Protein AF-A0A0R2BXQ5-F1 (afdb_monomer_lite)

Secondary structure (DSSP, 8-state):
--HHHHHHHHHH-EETTSTTSS--HHHHHHHHHHHHH--S---HHHHHHHHHT--GGGEE--EE-TTS-EE----HHHHHHHHHHGGGT--GGGS-HHHHHHHHHHHHH--SHHHHHHHHS-HHHHHH-TT--HHHHHHHHHGGGGG---TTSS--SS-HHHHHHHHHHHHHSS--HHHHHHHTT-S-------TT-SS--HHHHHHT---HHHHHHHHHHHHHHHHHHHHHTTT-SEEEEEPPPSS-HHHHHHHHHHHHHHHHHHHHHHHHHHHHHHT--HHHHHHHHHH-TTHHHHHHHHHHTTTB-TTT--B--HHHHHH-GGGEEEEESS-HHHH---SGGGEEEEEHHHHHHHTTS-HHHHHTSTTSS-HHHHHHHHHH-SSS-HHHHHHHT----TT-HHHHHHHHHHHSB--SHHHHHHHHHHHHHHHTTT---EEEEE-HHHHHHHHHHTT----SSBSHHHHHHHHHHHHGGGSHHHHHS---SS-S-B-SS-B---------HHHHHHHHHSPTTHHHHHHHHHT-GGG-------B--SS---S-SPEEEEEEE--TT-SS-EEEEEEEES-TTSHHHHHHHHHHHHH-GGGBHHHHH-HHHHHHHHHHHHHS-SEEEEE-TTS-EEEEE--HHHHHHHHH-S-B---TTS-PPB---EEEEEEE--S-EE-PPTT-SS-EEE--PPEEEEEEEEETTTTEEEEEEEEGGG-EEETTEEEB-HHHHHHHHHHHT--TTPEEEEEEEBT-EEEEEETTTTEEEEEEEEEE--TTSTTEEEEE-SSBSS--S-EETTTEE-BTTBEEEES--TTEEEEEEEE-TT--EEEES-S-SS-S-BTT-

Radius of gyration: 35.96 Å; chains: 1; bounding box: 74×87×97 Å

Sequence (853 aa):
MNFQVLVNDLNNLRVAGTEDGKLTKEHKEKILNYLKTTDKTVYMLRLIAKTVGIDTTQIKGYRIDKDNKPEFHSLAAYRRARKALKKEEIDLLDFPVAFLDDLGRILTLNTENGEIRKALNDPEFKAKYQFLNEDLIDKLIENKAAFNLSSNNKWHRFSLRTMKLLIPEMMVTSKEQMTILNDMGLLKQDERDYSNKDQIDIKILQDEIYNPVVRKSVKQTIKIFNVLWKKYNKEIAYVVVEMPREKNSADAKKRKEDNQKKYKKEKDESFESFRELTGLSEEGLENKINKFHQLSLMIRLWYQQEGRCPYSGKSIDPEDLLYKPALFQIDHIIPLSVSLDDGLNNKVLCYADMNQQKAKQTPYAFMQSDKGQGFEKLTAYVKNNNRLPGNKKRNLLNTDDLNDIETRKRFIARNLVDTRYASRVVLNELQAFINSKETNVKVSVIRGKLTHKLREKWNLEKSRETHYHHAVDASIIAVTPKLKLWKQAGYSLFPEKVEEQEINIGIGEIVSDKRFAELVYTLPFEETYLNQLRHLEPRIKFKHQVDKKMNRKVSDATIYATRMAQVGKDKRENRYFLGKIKDIYSLNGYIKFKKIYNKDKSKFLMYQKDPKTFNKLETILKGYPDSTELVQQSGKVKKVNVDPFEMYRQENGLIRKYSKRDNGPIIRSMKYYDSKVGNSIDITPNGAKNNVILQSINPWRTDVYYNYEKQDYEIMGIKYCDLRFYKGKYGITLEHYKEVKNKEGISRNAEFIFSLYRNDRIKVVDTGNNLSEEFLFGSRTNPSMKNYVELKPIDRKQYDTESVNVYGKVSNGRLIKKFSKREFKIYKVNTDELGNPFYLKKEANFPKDIIDK

InterPro domains:
  IPR003615 HNH nuclease [PF13395] (309-364)
  IPR028629 CRISPR-associated endonuclease Cas9 [TIGR01865] (6-836)
  IPR033114 Cas9-type HNH domain [PS51749] (252-416)
  IPR036397 Ribonuclease H superfamily [G3DSA:3.30.420.10] (169-281)
  IPR036397 Ribonuclease H superfamily [G3DSA:3.30.420.10] (406-506)
  IPR040555 Cas9, PI domain [PF18070] (699-757)
  IPR040656 Cas9, WED domain [PF18061] (552-695)
  IPR041383 RuvC endonuclease subdomain 3 [PF18541] (408-462)

Organism: NCBI:txid1133569

pLDDT: mean 86.28, std 9.41, range [36.16, 97.81]

Structure (mmCIF, N/CA/C/O backbone):
data_AF-A0A0R2BXQ5-F1
#
_entry.id   AF-A0A0R2BXQ5-F1
#
loop_
_atom_site.group_PDB
_atom_site.id
_atom_site.type_symbol
_atom_site.label_atom_id
_atom_site.label_alt_id
_atom_site.label_comp_id
_atom_site.label_asym_id
_atom_site.label_entity_id
_atom_site.label_seq_id
_atom_site.pdbx_PDB_ins_code
_atom_site.Cartn_x
_atom_site.Cartn_y
_atom_site.Cartn_z
_atom_site.occupancy
_atom_site.B_iso_or_equiv
_atom_site.auth_seq_id
_atom_site.auth_comp_id
_atom_site.auth_asym_id
_atom_site.auth_atom_id
_atom_site.pdbx_PDB_model_num
ATOM 1 N N . MET A 1 1 ? 13.209 -31.772 -17.837 1.00 58.38 1 MET A N 1
ATOM 2 C CA . MET A 1 1 ? 14.375 -30.863 -18.031 1.00 58.38 1 MET A CA 1
ATOM 3 C C . MET A 1 1 ? 14.096 -29.975 -19.243 1.00 58.38 1 MET A C 1
ATOM 5 O O . MET A 1 1 ? 13.696 -30.504 -20.265 1.00 58.38 1 MET A O 1
ATOM 9 N N . ASN A 1 2 ? 14.207 -28.645 -19.135 1.00 68.19 2 ASN A N 1
ATOM 10 C CA . ASN A 1 2 ? 13.549 -27.689 -20.053 1.00 68.19 2 ASN A CA 1
ATOM 11 C C . ASN A 1 2 ? 14.191 -27.580 -21.458 1.00 68.19 2 ASN A C 1
ATOM 13 O O . ASN A 1 2 ? 14.821 -26.574 -21.781 1.00 68.19 2 ASN A O 1
ATOM 17 N N . PHE A 1 3 ? 14.026 -28.601 -22.304 1.00 81.38 3 PHE A N 1
ATOM 18 C CA . PHE A 1 3 ? 14.502 -28.600 -23.696 1.00 81.38 3 PHE A CA 1
ATOM 19 C C . PHE A 1 3 ? 13.824 -27.527 -24.552 1.00 81.38 3 PHE A C 1
ATOM 21 O O . PHE A 1 3 ? 14.493 -26.860 -25.333 1.00 81.38 3 PHE A O 1
ATOM 28 N N . GLN A 1 4 ? 12.527 -27.300 -24.340 1.00 86.69 4 GLN A N 1
ATOM 29 C CA . GLN A 1 4 ? 11.749 -26.309 -25.082 1.00 86.69 4 GLN A CA 1
ATOM 30 C C . GLN A 1 4 ? 12.349 -24.892 -24.988 1.00 86.69 4 GLN A C 1
ATOM 32 O O . GLN A 1 4 ? 12.489 -24.225 -26.007 1.00 86.69 4 GLN A O 1
ATOM 37 N N . VAL A 1 5 ? 12.795 -24.466 -23.798 1.00 85.19 5 VAL A N 1
ATOM 38 C CA . VAL A 1 5 ? 13.385 -23.130 -23.585 1.00 85.19 5 VAL A CA 1
ATOM 39 C C . VAL A 1 5 ? 14.688 -22.954 -24.369 1.00 85.19 5 VAL A C 1
ATOM 41 O O . VAL A 1 5 ? 14.925 -21.887 -24.925 1.00 85.19 5 VAL A O 1
ATOM 44 N N . LEU A 1 6 ? 15.521 -24.000 -24.447 1.00 90.62 6 LEU A N 1
ATOM 45 C CA . LEU A 1 6 ? 16.748 -23.969 -25.249 1.00 90.62 6 LEU A CA 1
ATOM 46 C C . LEU A 1 6 ? 16.423 -23.776 -26.732 1.00 90.62 6 LEU A C 1
ATOM 48 O O . LEU A 1 6 ? 17.002 -22.903 -27.366 1.00 90.62 6 LEU A O 1
ATOM 52 N N . VAL A 1 7 ? 15.504 -24.571 -27.284 1.00 90.50 7 VAL A N 1
ATOM 53 C CA . VAL A 1 7 ? 15.154 -24.467 -28.709 1.00 90.50 7 VAL A CA 1
ATOM 54 C C . VAL A 1 7 ? 14.511 -23.107 -29.004 1.00 90.50 7 VAL A C 1
ATOM 56 O O . VAL A 1 7 ? 14.819 -22.496 -30.024 1.00 90.50 7 VAL A O 1
ATOM 59 N N . ASN A 1 8 ? 13.710 -22.573 -28.074 1.00 91.00 8 ASN A N 1
ATOM 60 C CA . ASN A 1 8 ? 13.159 -21.223 -28.189 1.00 91.00 8 ASN A CA 1
ATOM 61 C C . ASN A 1 8 ? 14.255 -20.154 -28.242 1.00 91.00 8 ASN A C 1
ATOM 63 O O . ASN A 1 8 ? 14.199 -19.257 -29.078 1.00 91.00 8 ASN A O 1
ATOM 67 N N . ASP A 1 9 ? 15.254 -20.243 -27.358 1.00 90.19 9 ASP A N 1
ATOM 68 C CA . ASP A 1 9 ? 16.392 -19.321 -27.364 1.00 90.19 9 ASP A CA 1
ATOM 69 C C . ASP A 1 9 ? 17.114 -19.358 -28.714 1.00 90.19 9 ASP A C 1
ATOM 71 O O . ASP A 1 9 ? 17.425 -18.302 -29.251 1.00 90.19 9 ASP A O 1
ATOM 75 N N . LEU A 1 10 ? 17.339 -20.553 -29.276 1.00 92.19 10 LEU A N 1
ATOM 76 C CA . LEU A 1 10 ? 18.014 -20.733 -30.565 1.00 92.19 10 LEU A CA 1
ATOM 77 C C . LEU A 1 10 ? 17.213 -20.146 -31.739 1.00 92.19 10 LEU A C 1
ATOM 79 O O . LEU A 1 10 ? 17.799 -19.484 -32.593 1.00 92.19 10 LEU A O 1
ATOM 83 N N . ASN A 1 11 ? 15.889 -20.331 -31.769 1.00 90.62 11 ASN A N 1
ATOM 84 C CA . ASN A 1 11 ? 15.025 -19.801 -32.836 1.00 90.62 11 ASN A CA 1
ATOM 85 C C . ASN A 1 11 ? 14.919 -18.267 -32.808 1.00 90.62 11 ASN A C 1
ATOM 87 O O . ASN A 1 11 ? 14.762 -17.625 -33.850 1.00 90.62 11 ASN A O 1
ATOM 91 N N . ASN A 1 12 ? 15.070 -17.656 -31.630 1.00 89.06 12 ASN A N 1
ATOM 92 C CA . ASN A 1 12 ? 15.053 -16.200 -31.476 1.00 89.06 12 ASN A CA 1
ATOM 93 C C . ASN A 1 12 ? 16.343 -15.509 -31.948 1.00 89.06 12 ASN A C 1
ATOM 95 O O . ASN A 1 12 ? 16.331 -14.300 -32.189 1.00 89.06 12 ASN A O 1
ATOM 99 N N . LEU A 1 13 ? 17.437 -16.252 -32.145 1.00 89.44 13 LEU A N 1
ATOM 100 C CA . LEU A 1 13 ? 18.695 -15.671 -32.609 1.00 89.44 13 LEU A CA 1
ATOM 101 C C . LEU A 1 13 ? 18.592 -15.157 -34.045 1.00 89.44 13 LEU A C 1
ATOM 103 O O . LEU A 1 13 ? 17.802 -15.640 -34.857 1.00 89.44 13 LEU A O 1
ATOM 107 N N . ARG A 1 14 ? 19.421 -14.163 -34.348 1.00 86.69 14 ARG A N 1
ATOM 108 C CA . ARG A 1 14 ? 19.746 -13.716 -35.702 1.00 86.69 14 ARG A CA 1
ATOM 109 C C . ARG A 1 14 ? 21.234 -13.952 -35.909 1.00 86.69 14 ARG A C 1
ATOM 111 O O . ARG A 1 14 ? 22.039 -13.479 -35.105 1.00 86.69 14 ARG A O 1
ATOM 118 N N . VAL A 1 15 ? 21.575 -14.716 -36.936 1.00 86.25 15 VAL A N 1
ATOM 119 C CA . VAL A 1 15 ? 22.917 -15.262 -37.150 1.00 86.25 15 VAL A CA 1
ATOM 120 C C . VAL A 1 15 ? 23.378 -14.868 -38.549 1.00 86.25 15 VAL A C 1
ATOM 122 O O . VAL A 1 15 ? 22.873 -15.404 -39.534 1.00 86.25 15 VAL A O 1
ATOM 125 N N . ALA A 1 16 ? 24.303 -13.909 -38.649 1.00 74.00 16 ALA A N 1
ATOM 126 C CA . ALA A 1 16 ? 24.857 -13.528 -39.950 1.00 74.00 16 ALA A CA 1
ATOM 127 C C . ALA A 1 16 ? 25.693 -14.689 -40.522 1.00 74.00 16 ALA A C 1
ATOM 129 O O . ALA A 1 16 ? 26.397 -15.349 -39.765 1.00 74.00 16 ALA A O 1
ATOM 130 N N . GLY A 1 17 ? 25.592 -14.957 -41.829 1.00 65.44 17 GLY A N 1
ATOM 131 C CA . GLY A 1 17 ? 26.299 -16.067 -42.493 1.00 65.44 17 GLY A CA 1
ATOM 132 C C . GLY A 1 17 ? 25.479 -17.349 -42.705 1.00 65.44 17 GLY A C 1
ATOM 133 O O . GLY A 1 17 ? 26.017 -18.334 -43.191 1.00 65.44 17 GLY A O 1
ATOM 134 N N . THR A 1 18 ? 24.184 -17.344 -42.377 1.00 73.31 18 THR A N 1
ATOM 135 C CA . THR A 1 18 ? 23.218 -18.382 -42.795 1.00 73.31 18 THR A CA 1
ATOM 136 C C . THR A 1 18 ? 22.265 -17.789 -43.834 1.00 73.31 18 THR A C 1
ATOM 138 O O . THR A 1 18 ? 21.962 -16.602 -43.725 1.00 73.31 18 THR A O 1
ATOM 141 N N . GLU A 1 19 ? 21.800 -18.577 -44.814 1.00 68.00 19 GLU A N 1
ATOM 142 C CA . GLU A 1 19 ? 20.966 -18.090 -45.938 1.00 68.00 19 GLU A CA 1
ATOM 143 C C . GLU A 1 19 ? 19.742 -17.289 -45.458 1.00 68.00 19 GLU A C 1
ATOM 145 O O . GLU A 1 19 ? 19.519 -16.171 -45.916 1.00 68.00 19 GLU A O 1
ATOM 150 N N . ASP A 1 20 ? 19.047 -17.785 -44.428 1.00 73.62 20 ASP A N 1
ATOM 151 C CA . ASP A 1 20 ? 17.857 -17.140 -43.850 1.00 73.62 20 ASP A CA 1
ATOM 152 C C . ASP A 1 20 ? 18.142 -16.314 -42.578 1.00 73.62 20 ASP A C 1
ATOM 154 O O . ASP A 1 20 ? 17.226 -15.888 -41.866 1.00 73.62 20 ASP A O 1
ATOM 158 N N . GLY A 1 21 ? 19.413 -16.134 -42.202 1.00 81.69 21 GLY A N 1
ATOM 159 C CA . GLY A 1 21 ? 19.794 -15.460 -40.954 1.00 81.69 21 GLY A CA 1
ATOM 160 C C . GLY A 1 21 ? 19.370 -16.198 -39.668 1.00 81.69 21 GLY A C 1
ATOM 161 O O . GLY A 1 21 ? 19.326 -15.590 -38.588 1.00 81.69 21 GLY A O 1
ATOM 162 N N . LYS A 1 22 ? 19.029 -17.492 -39.770 1.00 88.88 22 LYS A N 1
ATOM 163 C CA . LYS A 1 22 ? 18.475 -18.355 -38.713 1.00 88.88 22 LYS A CA 1
ATOM 164 C C . LYS A 1 22 ? 19.200 -19.704 -38.631 1.00 88.88 22 LYS A C 1
ATOM 166 O O . LYS A 1 22 ? 19.803 -20.181 -39.585 1.00 88.88 22 LYS A O 1
ATOM 171 N N . LEU A 1 23 ? 19.122 -20.351 -37.465 1.00 89.06 23 LEU A N 1
ATOM 172 C CA . LEU A 1 23 ? 19.692 -21.687 -37.262 1.00 89.06 23 LEU A CA 1
ATOM 173 C C . LEU A 1 23 ? 18.808 -22.775 -37.889 1.00 89.06 23 LEU A C 1
ATOM 175 O O . LEU A 1 23 ? 17.610 -22.842 -37.607 1.00 89.06 23 LEU A O 1
ATOM 179 N N . THR A 1 24 ? 19.424 -23.666 -38.668 1.00 90.50 24 THR A N 1
ATOM 180 C CA . THR A 1 24 ? 18.782 -24.844 -39.265 1.00 90.50 24 THR A CA 1
ATOM 181 C C . THR A 1 24 ? 18.553 -25.950 -38.230 1.00 90.50 24 THR A C 1
ATOM 183 O O . THR A 1 24 ? 19.095 -25.917 -37.118 1.00 90.50 24 THR A O 1
ATOM 186 N N . LYS A 1 25 ? 17.769 -26.970 -38.601 1.00 92.19 25 LYS A N 1
ATOM 187 C CA . LYS A 1 25 ? 17.555 -28.172 -37.782 1.00 92.19 25 LYS A CA 1
ATOM 188 C C . LYS A 1 25 ? 18.877 -28.854 -37.404 1.00 92.19 25 LYS A C 1
ATOM 190 O O . LYS A 1 25 ? 19.103 -29.109 -36.222 1.00 92.19 25 LYS A O 1
ATOM 195 N N . GLU A 1 26 ? 19.781 -29.052 -38.364 1.00 90.94 26 GLU A N 1
ATOM 196 C CA . GLU A 1 26 ? 21.091 -29.669 -38.110 1.00 90.94 26 GLU A CA 1
ATOM 197 C C . GLU A 1 26 ? 21.932 -28.878 -37.103 1.00 90.94 26 GLU A C 1
ATOM 199 O O . GLU A 1 26 ? 22.559 -29.465 -36.218 1.00 90.94 26 GLU A O 1
ATOM 204 N N . HIS A 1 27 ? 21.941 -27.542 -37.193 1.00 91.94 27 HIS A N 1
ATOM 205 C CA . HIS A 1 27 ? 22.660 -26.712 -36.224 1.00 91.94 27 HIS A CA 1
ATOM 206 C C . HIS A 1 27 ? 22.126 -26.930 -34.804 1.00 91.94 27 HIS A C 1
ATOM 208 O O . HIS A 1 27 ? 22.906 -27.103 -33.862 1.00 91.94 27 HIS A O 1
ATOM 214 N N . LYS A 1 28 ? 20.798 -26.965 -34.638 1.00 93.19 28 LYS A N 1
ATOM 215 C CA . LYS A 1 28 ? 20.154 -27.190 -33.334 1.00 93.19 28 LYS A CA 1
ATOM 216 C C . LYS A 1 28 ? 20.449 -28.587 -32.793 1.00 93.19 28 LYS A C 1
ATOM 218 O O . LYS A 1 28 ? 20.739 -28.717 -31.605 1.00 93.19 28 LYS A O 1
ATOM 223 N N . GLU A 1 29 ? 20.420 -29.612 -33.641 1.00 93.19 29 GLU A N 1
ATOM 224 C CA . GLU A 1 29 ? 20.743 -30.994 -33.264 1.00 93.19 29 GLU A CA 1
ATOM 225 C C . GLU A 1 29 ? 22.206 -31.141 -32.835 1.00 93.19 29 GLU A C 1
ATOM 227 O O . GLU A 1 29 ? 22.470 -31.723 -31.782 1.00 93.19 29 GLU A O 1
ATOM 232 N N . LYS A 1 30 ? 23.155 -30.529 -33.559 1.00 93.25 30 LYS A N 1
ATOM 233 C CA . LYS A 1 30 ? 24.579 -30.494 -33.173 1.00 93.25 30 LYS A CA 1
ATOM 234 C C . LYS A 1 30 ? 24.778 -29.834 -31.806 1.00 93.25 30 LYS A C 1
ATOM 236 O O . LYS A 1 30 ? 25.456 -30.395 -30.943 1.00 93.25 30 LYS A O 1
ATOM 241 N N . ILE A 1 31 ? 24.146 -28.679 -31.572 1.00 92.75 31 ILE A N 1
ATOM 242 C CA . ILE A 1 31 ? 24.204 -27.974 -30.279 1.00 92.75 31 ILE A CA 1
ATOM 243 C C . ILE A 1 31 ? 23.590 -28.832 -29.168 1.00 92.75 31 ILE A C 1
ATOM 245 O O . ILE A 1 31 ? 24.178 -28.966 -28.092 1.00 92.75 31 ILE A O 1
ATOM 249 N N . LEU A 1 32 ? 22.420 -29.427 -29.409 1.00 91.06 32 LEU A N 1
ATOM 250 C CA . LEU A 1 32 ? 21.714 -30.236 -28.420 1.00 91.06 32 LEU A CA 1
ATOM 251 C C . LEU A 1 32 ? 22.502 -31.502 -28.059 1.00 91.06 32 LEU A C 1
ATOM 253 O O . LEU A 1 32 ? 22.643 -31.806 -26.874 1.00 91.06 32 LEU A O 1
ATOM 257 N N . ASN A 1 33 ? 23.050 -32.203 -29.052 1.00 91.12 33 ASN A N 1
ATOM 258 C CA . ASN A 1 33 ? 23.874 -33.391 -28.843 1.00 91.12 33 ASN A CA 1
ATOM 259 C C . ASN A 1 33 ? 25.141 -33.050 -28.059 1.00 91.12 33 ASN A C 1
ATOM 261 O O . ASN A 1 33 ? 25.445 -33.730 -27.080 1.00 91.12 33 ASN A O 1
ATOM 265 N N . TYR A 1 34 ? 25.818 -31.947 -28.393 1.00 92.38 34 TYR A N 1
ATOM 266 C CA . TYR A 1 34 ? 26.965 -31.474 -27.617 1.00 92.38 34 TYR A CA 1
ATOM 267 C C . TYR A 1 34 ? 26.591 -31.182 -26.156 1.00 92.38 34 TYR A C 1
ATOM 269 O O . TYR A 1 34 ? 27.298 -31.586 -25.236 1.00 92.38 34 TYR A O 1
ATOM 277 N N . LEU A 1 35 ? 25.461 -30.509 -25.913 1.00 90.31 35 LEU A N 1
ATOM 278 C CA . LEU A 1 35 ? 24.999 -30.199 -24.556 1.00 90.31 35 LEU A CA 1
ATOM 279 C C . LEU A 1 35 ? 24.606 -31.440 -23.749 1.00 90.31 35 LEU A C 1
ATOM 281 O O . LEU A 1 35 ? 24.731 -31.421 -22.524 1.00 90.31 35 LEU A O 1
ATOM 285 N N . LYS A 1 36 ? 24.113 -32.491 -24.408 1.00 87.88 36 LYS A N 1
ATOM 286 C CA . LYS A 1 36 ? 23.733 -33.749 -23.760 1.00 87.88 36 LYS A CA 1
ATOM 287 C C . LYS A 1 36 ? 24.943 -34.593 -23.350 1.00 87.88 36 LYS A C 1
ATOM 289 O O . LYS A 1 36 ? 24.865 -35.278 -22.334 1.00 87.88 36 LYS A O 1
ATOM 294 N N . THR A 1 37 ? 26.042 -34.530 -24.102 1.00 87.12 37 THR A N 1
ATOM 295 C CA . THR A 1 37 ? 27.208 -35.411 -23.911 1.00 87.12 37 THR A CA 1
ATOM 296 C C . THR A 1 37 ? 28.382 -34.751 -23.187 1.00 87.12 37 THR A C 1
ATOM 298 O O . THR A 1 37 ? 29.193 -35.454 -22.581 1.00 87.12 37 THR A O 1
ATOM 301 N N . THR A 1 38 ? 28.488 -33.417 -23.210 1.00 87.00 38 THR A N 1
ATOM 302 C CA . THR A 1 38 ? 29.641 -32.695 -22.652 1.00 87.00 38 THR A CA 1
ATOM 303 C C . THR A 1 38 ? 29.632 -32.604 -21.124 1.00 87.00 38 THR A C 1
ATOM 305 O O . THR A 1 38 ? 28.666 -32.149 -20.509 1.00 87.00 38 THR A O 1
ATOM 308 N N . ASP A 1 39 ? 30.775 -32.930 -20.516 1.00 80.38 39 ASP A N 1
ATOM 309 C CA . ASP A 1 39 ? 31.030 -32.760 -19.077 1.00 80.38 39 ASP A CA 1
ATOM 310 C C . ASP A 1 39 ? 31.802 -31.451 -18.767 1.00 80.38 39 ASP A C 1
ATOM 312 O O . ASP A 1 39 ? 32.106 -31.145 -17.607 1.00 80.38 39 ASP A O 1
ATOM 316 N N . LYS A 1 40 ? 32.113 -30.650 -19.804 1.00 82.44 40 LYS A N 1
ATOM 317 C CA . LYS A 1 40 ? 32.869 -29.387 -19.709 1.00 82.44 40 LYS A CA 1
ATOM 318 C C . LYS A 1 40 ? 31.965 -28.180 -19.423 1.00 82.44 40 LYS A C 1
ATOM 320 O O . LYS A 1 40 ? 30.754 -28.186 -19.664 1.00 82.44 40 LYS A O 1
ATOM 325 N N . THR A 1 41 ? 32.573 -27.093 -18.943 1.00 82.25 41 THR A N 1
ATOM 326 C CA . THR A 1 41 ? 31.911 -25.781 -18.860 1.00 82.25 41 THR A CA 1
ATOM 327 C C . THR A 1 41 ? 31.525 -25.315 -20.262 1.00 82.25 41 THR A C 1
ATOM 329 O O . THR A 1 41 ? 32.344 -25.340 -21.180 1.00 82.25 41 THR A O 1
ATOM 332 N N . VAL A 1 42 ? 30.272 -24.889 -20.436 1.00 86.19 42 VAL A N 1
ATOM 333 C CA . VAL A 1 42 ? 29.733 -24.514 -21.748 1.00 86.19 42 VAL A CA 1
ATOM 334 C C . VAL A 1 42 ? 29.573 -23.007 -21.837 1.00 86.19 42 VAL A C 1
ATOM 336 O O . VAL A 1 42 ? 28.828 -22.411 -21.063 1.00 86.19 42 VAL A O 1
ATOM 339 N N . TYR A 1 43 ? 30.220 -22.426 -22.843 1.00 89.12 43 TYR A N 1
ATOM 340 C CA . TYR A 1 43 ? 30.026 -21.045 -23.263 1.00 89.12 43 TYR A CA 1
ATOM 341 C C . TYR A 1 43 ? 29.121 -21.036 -24.499 1.00 89.12 43 TYR A C 1
ATOM 343 O O . TYR A 1 43 ? 29.600 -21.224 -25.615 1.00 89.12 43 TYR A O 1
ATOM 351 N N . MET A 1 44 ? 27.811 -20.853 -24.294 1.00 90.75 44 MET A N 1
ATOM 352 C CA . MET A 1 44 ? 26.791 -21.022 -25.344 1.00 90.75 44 MET A CA 1
ATOM 353 C C . MET A 1 44 ? 27.064 -20.189 -26.598 1.00 90.75 44 MET A C 1
ATOM 355 O O . MET A 1 44 ? 27.015 -20.728 -27.697 1.00 90.75 44 MET A O 1
ATOM 359 N N . LEU A 1 45 ? 27.430 -18.915 -26.443 1.00 89.38 45 LEU A N 1
ATOM 360 C CA . LEU A 1 45 ? 27.706 -18.032 -27.580 1.00 89.38 45 LEU A CA 1
ATOM 361 C C . LEU A 1 45 ? 28.862 -18.553 -28.452 1.00 89.38 45 LEU A C 1
ATOM 363 O O . LEU A 1 45 ? 28.759 -18.565 -29.673 1.00 89.38 45 LEU A O 1
ATOM 367 N N . ARG A 1 46 ? 29.931 -19.064 -27.822 1.00 89.62 46 ARG A N 1
ATOM 368 C CA . ARG A 1 46 ? 31.074 -19.671 -28.525 1.00 89.62 46 ARG A CA 1
ATOM 369 C C . ARG A 1 46 ? 30.706 -20.999 -29.185 1.00 89.62 46 ARG A C 1
ATOM 371 O O . ARG A 1 46 ? 31.187 -21.288 -30.272 1.00 89.62 46 ARG A O 1
ATOM 378 N N . LEU A 1 47 ? 29.867 -21.804 -28.532 1.00 91.38 47 LEU A N 1
ATOM 379 C CA . LEU A 1 47 ? 29.378 -23.066 -29.089 1.00 91.38 47 LEU A CA 1
ATOM 380 C C . LEU A 1 47 ? 28.552 -22.825 -30.359 1.00 91.38 47 LEU A C 1
ATOM 382 O O . LEU A 1 47 ? 28.777 -23.498 -31.360 1.00 91.38 47 LEU A O 1
ATOM 386 N N . ILE A 1 48 ? 27.635 -21.855 -30.327 1.00 91.00 48 ILE A N 1
ATOM 387 C CA . ILE A 1 48 ? 26.799 -21.491 -31.479 1.00 91.00 48 ILE A CA 1
ATOM 388 C C . ILE A 1 48 ? 27.681 -20.967 -32.617 1.00 91.00 48 ILE A C 1
ATOM 390 O O . ILE A 1 48 ? 27.608 -21.490 -33.724 1.00 91.00 48 ILE A O 1
ATOM 394 N N . ALA A 1 49 ? 28.573 -20.016 -32.318 1.00 90.25 49 ALA A N 1
ATOM 395 C CA . ALA A 1 49 ? 29.519 -19.450 -33.280 1.00 90.25 49 ALA A CA 1
ATOM 396 C C . ALA A 1 49 ? 30.366 -20.536 -33.970 1.00 90.25 49 ALA A C 1
ATOM 398 O O . ALA A 1 49 ? 30.423 -20.595 -35.194 1.00 90.25 49 ALA A O 1
ATOM 399 N N . LYS A 1 50 ? 30.923 -21.479 -33.194 1.00 91.31 50 LYS A N 1
ATOM 400 C CA . LYS A 1 50 ? 31.692 -22.617 -33.722 1.00 91.31 50 LYS A CA 1
ATOM 401 C C . LYS A 1 50 ? 30.850 -23.580 -34.564 1.00 91.31 50 LYS A C 1
ATOM 403 O O . LYS A 1 50 ? 31.368 -24.148 -35.514 1.00 91.31 50 LYS A O 1
ATOM 408 N N . THR A 1 51 ? 29.586 -23.796 -34.200 1.00 90.25 51 THR A N 1
ATOM 409 C CA . THR A 1 51 ? 28.703 -24.729 -34.924 1.00 90.25 51 THR A CA 1
ATOM 410 C C . THR A 1 51 ? 28.357 -24.205 -36.317 1.00 90.25 51 THR A C 1
ATOM 412 O O . THR A 1 51 ? 28.198 -25.005 -37.231 1.00 90.25 51 THR A O 1
ATOM 415 N N . VAL A 1 52 ? 28.259 -22.881 -36.467 1.00 87.69 52 VAL A N 1
ATOM 416 C CA . VAL A 1 52 ? 27.917 -22.211 -37.732 1.00 87.69 52 VAL A CA 1
ATOM 417 C C . VAL A 1 52 ? 29.165 -21.771 -38.516 1.00 87.69 52 VAL A C 1
ATOM 419 O O . VAL A 1 52 ? 29.095 -21.622 -39.726 1.00 87.69 52 VAL A O 1
ATOM 422 N N . GLY A 1 53 ? 30.314 -21.596 -37.853 1.00 85.69 53 GLY A N 1
ATOM 423 C CA . GLY A 1 53 ? 31.563 -21.155 -38.489 1.00 85.69 53 GLY A CA 1
ATOM 424 C C . GLY A 1 53 ? 31.728 -19.632 -38.560 1.00 85.69 53 GLY A C 1
ATOM 425 O O . GLY A 1 53 ? 32.339 -19.130 -39.495 1.00 85.69 53 GLY A O 1
ATOM 426 N N . ILE A 1 54 ? 31.184 -18.896 -37.586 1.00 87.62 54 ILE A N 1
ATOM 427 C CA . ILE A 1 54 ? 31.149 -17.421 -37.571 1.00 87.62 54 ILE A CA 1
ATOM 428 C C . ILE A 1 54 ? 31.767 -16.836 -36.296 1.00 87.62 54 ILE A C 1
ATOM 430 O O . ILE A 1 54 ? 32.042 -17.566 -35.341 1.00 87.62 54 ILE A O 1
ATOM 434 N N . ASP A 1 55 ? 31.935 -15.511 -36.245 1.00 87.75 55 ASP A N 1
ATOM 435 C CA . ASP A 1 55 ? 32.366 -14.819 -35.026 1.00 87.75 55 ASP A CA 1
ATOM 436 C C . ASP A 1 55 ? 31.202 -14.543 -34.053 1.00 87.75 55 ASP A C 1
ATOM 438 O O . ASP A 1 55 ? 30.044 -14.363 -34.429 1.00 87.75 55 ASP A O 1
ATOM 442 N N . THR A 1 56 ? 31.513 -14.461 -32.758 1.00 85.88 56 THR A N 1
ATOM 443 C CA . THR A 1 56 ? 30.522 -14.189 -31.704 1.00 85.88 56 THR A CA 1
ATOM 444 C C . THR A 1 56 ? 29.817 -12.832 -31.824 1.00 85.88 56 THR A C 1
ATOM 446 O O . THR A 1 56 ? 28.675 -12.714 -31.380 1.00 85.88 56 THR A O 1
ATOM 449 N N . THR A 1 57 ? 30.446 -11.825 -32.438 1.00 84.62 57 THR A N 1
ATOM 450 C CA . THR A 1 57 ? 29.866 -10.487 -32.677 1.00 84.62 57 THR A CA 1
ATOM 451 C C . THR A 1 57 ? 28.751 -10.488 -33.727 1.00 84.62 57 THR A C 1
ATOM 453 O O . THR A 1 57 ? 27.942 -9.559 -33.781 1.00 84.62 57 THR A O 1
ATOM 456 N N . GLN A 1 58 ? 28.663 -11.553 -34.528 1.00 82.00 58 GLN A N 1
ATOM 457 C CA . GLN A 1 58 ? 27.692 -11.721 -35.611 1.00 82.00 58 GLN A CA 1
ATOM 458 C C . GLN A 1 58 ? 26.385 -12.401 -35.167 1.00 82.00 58 GLN A C 1
ATOM 460 O O . GLN A 1 58 ? 25.487 -12.624 -35.983 1.00 82.00 58 GLN A O 1
ATOM 465 N N . ILE A 1 59 ? 26.248 -12.703 -33.872 1.00 86.56 59 ILE A N 1
ATOM 466 C CA . ILE A 1 59 ? 25.046 -13.294 -33.278 1.00 86.56 59 ILE A CA 1
ATOM 467 C C . ILE A 1 59 ? 24.286 -12.207 -32.514 1.00 86.56 59 ILE A C 1
ATOM 469 O O . ILE A 1 59 ? 24.829 -11.568 -31.615 1.00 86.56 59 ILE A O 1
ATOM 473 N N . LYS A 1 60 ? 23.004 -12.017 -32.831 1.00 85.88 60 LYS A N 1
ATOM 474 C CA . LYS A 1 60 ? 22.097 -11.072 -32.154 1.00 85.88 60 LYS A CA 1
ATOM 475 C C . LYS A 1 60 ? 20.813 -11.777 -31.702 1.00 85.88 60 LYS A C 1
ATOM 477 O O . LYS A 1 60 ? 20.555 -12.912 -32.088 1.00 85.88 60 LYS A O 1
ATOM 482 N N . GLY A 1 61 ? 19.995 -11.109 -30.886 1.00 81.88 61 GLY A N 1
ATOM 483 C CA . GLY A 1 61 ? 18.674 -11.618 -30.475 1.00 81.88 61 GLY A CA 1
ATOM 484 C C . GLY A 1 61 ? 18.674 -12.599 -29.293 1.00 81.88 61 GLY A C 1
ATOM 485 O O . GLY A 1 61 ? 17.664 -13.246 -29.039 1.00 81.88 61 GLY A O 1
ATOM 486 N N . TYR A 1 62 ? 19.784 -12.719 -28.561 1.00 88.19 62 TYR A N 1
ATOM 487 C CA . TYR A 1 62 ? 19.848 -13.497 -27.320 1.00 88.19 62 TYR A CA 1
ATOM 488 C C . TYR A 1 62 ? 19.272 -12.727 -26.121 1.00 88.19 62 TYR A C 1
ATOM 490 O O . TYR A 1 62 ? 19.204 -11.496 -26.123 1.00 88.19 62 TYR A O 1
ATOM 498 N N . ARG A 1 63 ? 18.894 -13.449 -25.057 1.00 83.94 63 ARG A N 1
ATOM 499 C CA . ARG A 1 63 ? 18.446 -12.837 -23.795 1.00 83.94 63 ARG A CA 1
ATOM 500 C C . ARG A 1 63 ? 19.622 -12.171 -23.078 1.00 83.94 63 ARG A C 1
ATOM 502 O O . ARG A 1 63 ? 20.760 -12.602 -23.226 1.00 83.94 63 ARG A O 1
ATOM 509 N N . ILE A 1 64 ? 19.352 -11.132 -22.291 1.00 80.62 64 ILE A N 1
ATOM 510 C CA . ILE A 1 64 ? 20.361 -10.448 -21.471 1.00 80.62 64 ILE A CA 1
ATOM 511 C C . ILE A 1 64 ? 19.980 -10.494 -19.993 1.00 80.62 64 ILE A C 1
ATOM 513 O O . ILE A 1 64 ? 18.807 -10.342 -19.642 1.00 80.62 64 ILE A O 1
ATOM 517 N N . ASP A 1 65 ? 20.973 -10.693 -19.131 1.00 75.44 65 ASP A N 1
ATOM 518 C CA . ASP A 1 65 ? 20.784 -10.675 -17.683 1.00 75.44 65 ASP A CA 1
ATOM 519 C C . ASP A 1 65 ? 20.732 -9.239 -17.115 1.00 75.44 65 ASP A C 1
ATOM 521 O O . ASP A 1 65 ? 20.757 -8.237 -17.836 1.00 75.44 65 ASP A O 1
ATOM 525 N N . LYS A 1 66 ? 20.643 -9.117 -15.783 1.00 69.12 66 LYS A N 1
ATOM 526 C CA . LYS A 1 66 ? 20.580 -7.814 -15.090 1.00 69.12 66 LYS A CA 1
ATOM 527 C C . LYS A 1 66 ? 21.843 -6.965 -15.257 1.00 69.12 66 LYS A C 1
ATOM 529 O O . LYS A 1 66 ? 21.761 -5.750 -15.081 1.00 69.12 66 LYS A O 1
ATOM 534 N N . ASP A 1 67 ? 22.962 -7.599 -15.589 1.00 70.00 67 ASP A N 1
ATOM 535 C CA . ASP A 1 67 ? 24.266 -6.978 -15.796 1.00 70.00 67 ASP A CA 1
ATOM 536 C C . ASP A 1 67 ? 24.560 -6.772 -17.298 1.00 70.00 67 ASP A C 1
ATOM 538 O O . ASP A 1 67 ? 25.675 -6.407 -17.670 1.00 70.00 67 ASP A O 1
ATOM 542 N N . ASN A 1 68 ? 23.548 -6.955 -18.160 1.00 69.94 68 ASN A N 1
ATOM 543 C CA . ASN A 1 68 ? 23.608 -6.882 -19.623 1.00 69.94 68 ASN A CA 1
ATOM 544 C C . ASN A 1 68 ? 24.540 -7.917 -20.275 1.00 69.94 68 ASN A C 1
ATOM 546 O O . ASN A 1 68 ? 25.056 -7.683 -21.370 1.00 69.94 68 ASN A O 1
ATOM 550 N N . LYS A 1 69 ? 24.769 -9.064 -19.632 1.00 79.31 69 LYS A N 1
ATOM 551 C CA . LYS A 1 69 ? 25.529 -10.170 -20.228 1.00 79.31 69 LYS A CA 1
ATOM 552 C C . LYS A 1 69 ? 24.596 -11.117 -20.991 1.00 79.31 69 LYS A C 1
ATOM 554 O O . LYS A 1 69 ? 23.449 -11.286 -20.574 1.00 79.31 69 LYS A O 1
ATOM 559 N N . PRO A 1 70 ? 25.067 -11.759 -22.080 1.00 83.81 70 PRO A N 1
ATOM 560 C CA . PRO A 1 70 ? 24.278 -12.751 -22.806 1.00 83.81 70 PRO A CA 1
ATOM 561 C C . PRO A 1 70 ? 23.853 -13.921 -21.906 1.00 83.81 70 PRO A C 1
ATOM 563 O O . PRO A 1 70 ? 24.687 -14.563 -21.266 1.00 83.81 70 PRO A O 1
ATOM 566 N N . GLU A 1 71 ? 22.559 -14.225 -21.898 1.00 85.62 71 GLU A N 1
ATOM 567 C CA . GLU A 1 71 ? 21.934 -15.305 -21.143 1.00 85.62 71 GLU A CA 1
ATOM 568 C C . GLU A 1 71 ? 21.324 -16.335 -22.105 1.00 85.62 71 GLU A C 1
ATOM 570 O O . GLU A 1 71 ? 20.546 -16.003 -22.997 1.00 85.62 71 GLU A O 1
ATOM 575 N N . PHE A 1 72 ? 21.655 -17.609 -21.895 1.00 88.69 72 PHE A N 1
ATOM 576 C CA . PHE A 1 72 ? 21.154 -18.730 -22.688 1.00 88.69 72 PHE A CA 1
ATOM 577 C C . PHE A 1 72 ? 20.777 -19.891 -21.778 1.00 88.69 72 PHE A C 1
ATOM 579 O O . PHE A 1 72 ? 21.484 -20.197 -20.809 1.00 88.69 72 PHE A O 1
ATOM 586 N N . HIS A 1 73 ? 19.715 -20.614 -22.124 1.00 88.12 73 HIS A N 1
ATOM 587 C CA . HIS A 1 73 ? 19.480 -21.914 -21.520 1.00 88.12 73 HIS A CA 1
ATOM 588 C C . HIS A 1 73 ? 20.558 -22.898 -21.995 1.00 88.12 73 HIS A C 1
ATOM 590 O O . HIS A 1 73 ? 20.801 -23.044 -23.183 1.00 88.12 73 HIS A O 1
ATOM 596 N N . SER A 1 74 ? 21.225 -23.579 -21.064 1.00 87.25 74 SER A N 1
ATOM 597 C CA . SER A 1 74 ? 22.368 -24.459 -21.371 1.00 87.25 74 SER A CA 1
ATOM 598 C C . SER A 1 74 ? 22.194 -25.874 -20.821 1.00 87.25 74 SER A C 1
ATOM 600 O O . SER A 1 74 ? 23.177 -26.569 -20.567 1.00 87.25 74 SER A O 1
ATOM 602 N N . LEU A 1 75 ? 20.948 -26.280 -20.536 1.00 87.44 75 LEU A N 1
ATOM 603 C CA . LEU A 1 75 ? 20.621 -27.566 -19.902 1.00 87.44 75 LEU A CA 1
ATOM 604 C C . LEU A 1 75 ? 21.424 -27.818 -18.608 1.00 87.44 75 LEU A C 1
ATOM 606 O O . LEU A 1 75 ? 21.780 -28.947 -18.284 1.00 87.44 75 LEU A O 1
ATOM 610 N N . ALA A 1 76 ? 21.719 -26.761 -17.843 1.00 85.31 76 ALA A N 1
ATOM 611 C CA . ALA A 1 76 ? 22.615 -26.829 -16.686 1.00 85.31 76 ALA A CA 1
ATOM 612 C C . ALA A 1 76 ? 22.139 -27.788 -15.578 1.00 85.31 76 ALA A C 1
ATOM 614 O O . ALA A 1 76 ? 22.962 -28.367 -14.874 1.00 85.31 76 ALA A O 1
ATOM 615 N N . ALA A 1 77 ? 20.824 -27.955 -15.398 1.00 83.38 77 ALA A N 1
ATOM 616 C CA . ALA A 1 77 ? 20.272 -28.939 -14.463 1.00 83.38 77 ALA A CA 1
ATOM 617 C C . ALA A 1 77 ? 20.517 -30.378 -14.946 1.00 83.38 77 ALA A C 1
ATOM 619 O O . ALA A 1 77 ? 21.031 -31.187 -14.184 1.00 83.38 77 ALA A O 1
ATOM 620 N N . TYR A 1 78 ? 20.243 -30.661 -16.226 1.00 87.62 78 TYR A N 1
ATOM 621 C CA . TYR A 1 78 ? 20.518 -31.964 -16.840 1.00 87.62 78 TYR A CA 1
ATOM 622 C C . TYR A 1 78 ? 22.007 -32.319 -16.758 1.00 87.62 78 TYR A C 1
ATOM 624 O O . TYR A 1 78 ? 22.357 -33.380 -16.260 1.00 87.62 78 TYR A O 1
ATOM 632 N N . ARG A 1 79 ? 22.896 -31.403 -17.167 1.00 88.25 79 ARG A N 1
ATOM 633 C CA . ARG A 1 79 ? 24.349 -31.646 -17.164 1.00 88.25 79 ARG A CA 1
ATOM 634 C C . ARG A 1 79 ? 24.907 -31.891 -15.764 1.00 88.25 79 ARG A C 1
ATOM 636 O O . ARG A 1 79 ? 25.761 -32.752 -15.593 1.00 88.25 79 ARG A O 1
ATOM 643 N N . ARG A 1 80 ? 24.425 -31.161 -14.752 1.00 87.31 80 ARG A N 1
ATOM 644 C CA . ARG A 1 80 ? 24.826 -31.403 -13.357 1.00 87.31 80 ARG A CA 1
ATOM 645 C C . ARG A 1 80 ? 24.324 -32.743 -12.841 1.00 87.31 80 ARG A C 1
ATOM 647 O O . ARG A 1 80 ? 25.115 -33.460 -12.242 1.00 87.31 80 ARG A O 1
ATOM 654 N N . ALA A 1 81 ? 23.059 -33.074 -13.096 1.00 87.94 81 ALA A N 1
ATOM 655 C CA . ALA A 1 81 ? 22.485 -34.357 -12.708 1.00 87.94 81 ALA A CA 1
ATOM 656 C C . ALA A 1 81 ? 23.226 -35.523 -13.380 1.00 87.94 81 ALA A C 1
ATOM 658 O O . ALA A 1 81 ? 23.656 -36.436 -12.687 1.00 87.94 81 ALA A O 1
ATOM 659 N N . ARG A 1 82 ? 23.493 -35.435 -14.690 1.00 89.44 82 ARG A N 1
ATOM 660 C CA . ARG A 1 82 ? 24.285 -36.429 -15.425 1.00 89.44 82 ARG A CA 1
ATOM 661 C C . ARG A 1 82 ? 25.688 -36.571 -14.846 1.00 89.44 82 ARG A C 1
ATOM 663 O O . ARG A 1 82 ? 26.115 -37.678 -14.573 1.00 89.44 82 ARG A O 1
ATOM 670 N N . LYS A 1 83 ? 26.395 -35.461 -14.608 1.00 88.56 83 LYS A N 1
ATOM 671 C CA . LYS A 1 83 ? 27.747 -35.492 -14.028 1.00 88.56 83 LYS A CA 1
ATOM 672 C C . LYS A 1 83 ? 27.776 -36.108 -12.625 1.00 88.56 83 LYS A C 1
ATOM 674 O O . LYS A 1 83 ? 28.775 -36.720 -12.271 1.00 88.56 83 LYS A O 1
ATOM 679 N N . ALA A 1 84 ? 26.738 -35.890 -11.819 1.00 88.62 84 ALA A N 1
ATOM 680 C CA . ALA A 1 84 ? 26.632 -36.476 -10.488 1.00 88.62 84 ALA A CA 1
ATOM 681 C C . ALA A 1 84 ? 26.364 -37.984 -10.572 1.00 88.62 84 ALA A C 1
ATOM 683 O O . ALA A 1 84 ? 27.127 -38.758 -10.015 1.00 88.62 84 ALA A O 1
ATOM 684 N N . LEU A 1 85 ? 25.369 -38.392 -11.362 1.00 88.88 85 LEU A N 1
ATOM 685 C CA . LEU A 1 85 ? 24.979 -39.796 -11.518 1.00 88.88 85 LEU A CA 1
ATOM 686 C C . LEU A 1 85 ? 26.020 -40.640 -12.261 1.00 88.88 85 LEU A C 1
ATOM 688 O O . LEU A 1 85 ? 26.203 -41.802 -11.929 1.00 88.88 85 LEU A O 1
ATOM 692 N N . LYS A 1 86 ? 26.788 -40.046 -13.179 1.00 88.62 86 LYS A N 1
ATOM 693 C CA . LYS A 1 86 ? 27.892 -40.729 -13.867 1.00 88.62 86 LYS A CA 1
ATOM 694 C C . LYS A 1 86 ? 29.014 -41.155 -12.912 1.00 88.62 86 LYS A C 1
ATOM 696 O O . LYS A 1 86 ? 29.778 -42.049 -13.252 1.00 88.62 86 LYS A O 1
ATOM 701 N N . LYS A 1 87 ? 29.126 -40.533 -11.727 1.00 88.06 87 LYS A N 1
ATOM 702 C CA . LYS A 1 87 ? 30.037 -40.999 -10.664 1.00 88.06 87 LYS A CA 1
ATOM 703 C C . LYS A 1 87 ? 29.550 -42.283 -9.995 1.00 88.06 87 LYS A C 1
ATOM 705 O O . LYS A 1 87 ? 30.376 -43.030 -9.500 1.00 88.06 87 LYS A O 1
ATOM 710 N N . GLU A 1 88 ? 28.244 -42.513 -10.025 1.00 87.25 88 GLU A N 1
ATOM 711 C CA . GLU A 1 88 ? 27.568 -43.717 -9.536 1.00 87.25 88 GLU A CA 1
ATOM 712 C C . GLU A 1 88 ? 27.344 -44.738 -10.666 1.00 87.25 88 GLU A C 1
ATOM 714 O O . GLU A 1 88 ? 26.455 -45.580 -10.568 1.00 87.25 88 GLU A O 1
ATOM 719 N N . GLU A 1 89 ? 28.095 -44.613 -11.771 1.00 87.56 89 GLU A N 1
ATOM 720 C CA . GLU A 1 89 ? 28.008 -45.467 -12.967 1.00 87.56 89 GLU A CA 1
ATOM 721 C C . GLU A 1 89 ? 26.645 -45.433 -13.690 1.00 87.56 89 GLU A C 1
ATOM 723 O O . GLU A 1 89 ? 26.318 -46.324 -14.467 1.00 87.56 89 GLU A O 1
ATOM 728 N N . ILE A 1 90 ? 25.857 -44.368 -13.492 1.00 87.06 90 ILE A N 1
ATOM 729 C CA . ILE A 1 90 ? 24.549 -44.170 -14.136 1.00 87.06 90 ILE A CA 1
ATOM 730 C C . ILE A 1 90 ? 24.634 -43.034 -15.165 1.00 87.06 90 ILE A C 1
ATOM 732 O O . ILE A 1 90 ? 24.879 -41.877 -14.804 1.00 87.06 90 ILE A O 1
ATOM 736 N N . ASP A 1 91 ? 24.357 -43.313 -16.445 1.00 87.38 91 ASP A N 1
ATOM 737 C CA . ASP A 1 91 ? 24.197 -42.264 -17.460 1.00 87.38 91 ASP A CA 1
ATOM 738 C C . ASP A 1 91 ? 22.714 -41.917 -17.673 1.00 87.38 91 ASP A C 1
ATOM 740 O O . ASP A 1 91 ? 21.868 -42.757 -17.963 1.00 87.38 91 ASP A O 1
ATOM 744 N N . LEU A 1 92 ? 22.385 -40.625 -17.572 1.00 85.75 92 LEU A N 1
ATOM 745 C CA . LEU A 1 92 ? 21.033 -40.134 -17.853 1.00 85.75 92 LEU A CA 1
ATOM 746 C C . LEU A 1 92 ? 20.601 -40.341 -19.312 1.00 85.75 92 LEU A C 1
ATOM 748 O O . LEU A 1 92 ? 19.408 -40.234 -19.596 1.00 85.75 92 LEU A O 1
ATOM 752 N N . LEU A 1 93 ? 21.546 -40.575 -20.228 1.00 86.62 93 LEU A N 1
ATOM 753 C CA . LEU A 1 93 ? 21.259 -40.883 -21.630 1.00 86.62 93 LEU A CA 1
ATOM 754 C C . LEU A 1 93 ? 20.562 -42.234 -21.816 1.00 86.62 93 LEU A C 1
ATOM 756 O O . LEU A 1 93 ? 19.829 -42.382 -22.793 1.00 86.62 93 LEU A O 1
ATOM 760 N N . ASP A 1 94 ? 20.743 -43.164 -20.879 1.00 87.69 94 ASP A N 1
ATOM 761 C CA . ASP A 1 94 ? 20.187 -44.518 -20.965 1.00 87.69 94 ASP A CA 1
ATOM 762 C C . ASP A 1 94 ? 18.700 -44.551 -20.583 1.00 87.69 94 ASP A C 1
ATOM 764 O O . ASP A 1 94 ? 17.981 -45.508 -20.876 1.00 87.69 94 ASP A O 1
ATOM 768 N N . PHE A 1 95 ? 18.202 -43.485 -19.948 1.00 88.81 95 PHE A N 1
ATOM 769 C CA . PHE A 1 95 ? 16.820 -43.417 -19.498 1.00 88.81 95 PHE A CA 1
ATOM 770 C C . PHE A 1 95 ? 15.858 -42.852 -20.554 1.00 88.81 95 PHE A C 1
ATOM 772 O O . PHE A 1 95 ? 16.156 -41.849 -21.214 1.00 88.81 95 PHE A O 1
ATOM 779 N N . PRO A 1 96 ? 14.624 -43.390 -20.641 1.00 90.31 96 PRO A N 1
ATOM 780 C CA . PRO A 1 96 ? 13.579 -42.812 -21.473 1.00 90.31 96 PRO A CA 1
ATOM 781 C C . PRO A 1 96 ? 13.271 -41.361 -21.083 1.00 90.31 96 PRO A C 1
ATOM 783 O O . PRO A 1 96 ? 13.150 -41.026 -19.904 1.00 90.31 96 PRO A O 1
ATOM 786 N N . VAL A 1 97 ? 13.014 -40.499 -22.071 1.00 87.25 97 VAL A N 1
ATOM 787 C CA . VAL A 1 97 ? 12.628 -39.094 -21.821 1.00 87.25 97 VAL A CA 1
ATOM 788 C C . VAL A 1 97 ? 11.388 -38.999 -20.922 1.00 87.25 97 VAL A C 1
ATOM 790 O O . VAL A 1 97 ? 11.333 -38.145 -20.040 1.00 87.25 97 VAL A O 1
ATOM 793 N N . ALA A 1 98 ? 10.426 -39.914 -21.092 1.00 89.12 98 ALA A N 1
ATOM 794 C CA . ALA A 1 98 ? 9.231 -39.987 -20.251 1.00 89.12 98 ALA A CA 1
ATOM 795 C C . ALA A 1 98 ? 9.566 -40.217 -18.766 1.00 89.12 98 ALA A C 1
ATOM 797 O O . ALA A 1 98 ? 8.965 -39.576 -17.903 1.00 89.12 98 ALA A O 1
ATOM 798 N N . PHE A 1 99 ? 10.562 -41.062 -18.479 1.00 92.12 99 PHE A N 1
ATOM 799 C CA . PHE A 1 99 ? 11.038 -41.286 -17.117 1.00 92.12 99 PHE A CA 1
ATOM 800 C C . PHE A 1 99 ? 11.657 -40.015 -16.537 1.00 92.12 99 PHE A C 1
ATOM 802 O O . PHE A 1 99 ? 11.320 -39.623 -15.424 1.00 92.12 99 PHE A O 1
ATOM 809 N N . LEU A 1 100 ? 12.509 -39.322 -17.299 1.00 89.38 100 LEU A N 1
ATOM 810 C CA . LEU A 1 100 ? 13.143 -38.078 -16.849 1.00 89.38 100 LEU A CA 1
ATOM 811 C C . LEU A 1 100 ? 12.128 -36.958 -16.567 1.00 89.38 100 LEU A C 1
ATOM 813 O O . LEU A 1 100 ? 12.334 -36.154 -15.652 1.00 89.38 100 LEU A O 1
ATOM 817 N N . ASP A 1 101 ? 11.041 -36.892 -17.338 1.00 89.19 101 ASP A N 1
ATOM 818 C CA . ASP A 1 101 ? 9.945 -35.947 -17.109 1.00 89.19 101 ASP A CA 1
ATOM 819 C C . ASP A 1 101 ? 9.179 -36.273 -15.819 1.00 89.19 101 ASP A C 1
ATOM 821 O O . ASP A 1 101 ? 8.953 -35.382 -14.992 1.00 89.19 101 ASP A O 1
ATOM 825 N N . ASP A 1 102 ? 8.832 -37.545 -15.607 1.00 90.81 102 ASP A N 1
ATOM 826 C CA . ASP A 1 102 ? 8.131 -37.979 -14.399 1.00 90.81 102 ASP A CA 1
ATOM 827 C C . ASP A 1 102 ? 9.008 -37.855 -13.143 1.00 90.81 102 ASP A C 1
ATOM 829 O O . ASP A 1 102 ? 8.552 -37.345 -12.116 1.00 90.81 102 ASP A O 1
ATOM 833 N N . LEU A 1 103 ? 10.283 -38.240 -13.234 1.00 89.19 103 LEU A N 1
ATOM 834 C CA . LEU A 1 103 ? 11.278 -38.059 -12.180 1.00 89.19 103 LEU A CA 1
ATOM 835 C C . LEU A 1 103 ? 11.422 -36.572 -11.837 1.00 89.19 103 LEU A C 1
ATOM 837 O O . LEU A 1 103 ? 11.389 -36.191 -10.667 1.00 89.19 103 LEU A O 1
ATOM 841 N N . GLY A 1 104 ? 11.500 -35.708 -12.855 1.00 87.44 104 GLY A N 1
ATOM 842 C CA . GLY A 1 104 ? 11.513 -34.259 -12.676 1.00 87.44 104 GLY A CA 1
ATOM 843 C C . GLY A 1 104 ? 10.300 -33.755 -11.889 1.00 87.44 104 GLY A C 1
ATOM 844 O O . GLY A 1 104 ? 10.462 -32.935 -10.982 1.00 87.44 104 GLY A O 1
ATOM 845 N N . ARG A 1 105 ? 9.097 -34.267 -12.178 1.00 88.19 105 ARG A N 1
ATOM 846 C CA . ARG A 1 105 ? 7.863 -33.937 -11.444 1.00 88.19 105 ARG A CA 1
ATOM 847 C C . ARG A 1 105 ? 7.928 -34.392 -9.984 1.00 88.19 105 ARG A C 1
ATOM 849 O O . ARG A 1 105 ? 7.634 -33.586 -9.101 1.00 88.19 105 ARG A O 1
ATOM 856 N N . ILE A 1 106 ? 8.321 -35.642 -9.729 1.00 89.56 106 ILE A N 1
ATOM 857 C CA . ILE A 1 106 ? 8.409 -36.224 -8.378 1.00 89.56 106 ILE A CA 1
ATOM 858 C C . ILE A 1 106 ? 9.397 -35.438 -7.516 1.00 89.56 106 ILE A C 1
ATOM 860 O O . ILE A 1 106 ? 9.040 -35.001 -6.422 1.00 89.56 106 ILE A O 1
ATOM 864 N N . LEU A 1 107 ? 10.607 -35.198 -8.028 1.00 88.00 107 LEU A N 1
ATOM 865 C CA . LEU A 1 107 ? 11.644 -34.470 -7.296 1.00 88.00 107 LEU A CA 1
ATOM 866 C C . LEU A 1 107 ? 11.263 -32.997 -7.067 1.00 88.00 107 LEU A C 1
ATOM 868 O O . LEU A 1 107 ? 11.641 -32.404 -6.062 1.00 88.00 107 LEU A O 1
ATOM 872 N N . THR A 1 108 ? 10.495 -32.387 -7.974 1.00 85.06 108 THR A N 1
ATOM 873 C CA . THR A 1 108 ? 10.036 -30.995 -7.824 1.00 85.06 108 THR A CA 1
ATOM 874 C C . THR A 1 108 ? 8.925 -30.850 -6.783 1.00 85.06 108 THR A C 1
ATOM 876 O O . THR A 1 108 ? 8.893 -29.852 -6.047 1.00 85.06 108 THR A O 1
ATOM 879 N N . LEU A 1 109 ? 8.001 -31.816 -6.743 1.00 86.56 109 LEU A N 1
ATOM 880 C CA . LEU A 1 109 ? 6.850 -31.820 -5.842 1.00 86.56 109 LEU A CA 1
ATOM 881 C C . LEU A 1 109 ? 7.262 -32.147 -4.401 1.00 86.56 109 LEU A C 1
ATOM 883 O O . LEU A 1 109 ? 6.789 -31.493 -3.474 1.00 86.56 109 LEU A O 1
ATOM 887 N N . ASN A 1 110 ? 8.177 -33.105 -4.232 1.00 85.19 110 ASN A N 1
ATOM 888 C CA . ASN A 1 110 ? 8.562 -33.652 -2.935 1.00 85.19 110 ASN A CA 1
ATOM 889 C C . ASN A 1 110 ? 9.947 -33.158 -2.505 1.00 85.19 110 ASN A C 1
ATOM 891 O O . ASN A 1 110 ? 10.925 -33.293 -3.233 1.00 85.19 110 ASN A O 1
ATOM 895 N N . THR A 1 111 ? 10.056 -32.604 -1.297 1.00 79.56 111 THR A N 1
ATOM 896 C CA . THR A 1 111 ? 11.344 -32.140 -0.747 1.00 79.56 111 THR A CA 1
ATOM 897 C C . THR A 1 111 ? 12.031 -33.177 0.136 1.00 79.56 111 THR A C 1
ATOM 899 O O . THR A 1 111 ? 13.259 -33.167 0.256 1.00 79.56 111 THR A O 1
ATOM 902 N N . GLU A 1 112 ? 11.260 -34.075 0.745 1.00 86.00 112 GLU A N 1
ATOM 903 C CA . GLU A 1 112 ? 11.731 -35.067 1.712 1.00 86.00 112 GLU A CA 1
ATOM 904 C C . GLU A 1 112 ? 12.081 -36.395 1.037 1.00 86.00 112 GLU A C 1
ATOM 906 O O . GLU A 1 112 ? 11.390 -36.835 0.120 1.00 86.00 112 GLU A O 1
ATOM 911 N N . ASN A 1 113 ? 13.152 -37.048 1.501 1.00 89.00 113 ASN A N 1
ATOM 912 C CA . ASN A 1 113 ? 13.609 -38.321 0.929 1.00 89.00 113 ASN A CA 1
ATOM 913 C C . ASN A 1 113 ? 12.540 -39.417 1.041 1.00 89.00 113 ASN A C 1
ATOM 915 O O . ASN A 1 113 ? 12.398 -40.207 0.115 1.00 89.00 113 ASN A O 1
ATOM 919 N N . GLY A 1 114 ? 11.768 -39.435 2.136 1.00 88.94 114 GLY A N 1
ATOM 920 C CA . GLY A 1 114 ? 10.703 -40.418 2.353 1.00 88.94 114 GLY A CA 1
ATOM 921 C C . GLY A 1 114 ? 9.590 -40.335 1.307 1.00 88.94 114 GLY A C 1
ATOM 922 O O . GLY A 1 114 ? 9.249 -41.345 0.702 1.00 88.94 114 GLY A O 1
ATOM 923 N N . GLU A 1 115 ? 9.084 -39.131 1.027 1.00 89.69 115 GLU A N 1
ATOM 924 C CA . GLU A 1 115 ? 8.035 -38.917 0.017 1.00 89.69 115 GLU A CA 1
ATOM 925 C C . GLU A 1 115 ? 8.535 -39.183 -1.410 1.00 89.69 115 GLU A C 1
ATOM 927 O O . GLU A 1 115 ? 7.805 -39.737 -2.230 1.00 89.69 115 GLU A O 1
ATOM 932 N N . ILE A 1 116 ? 9.798 -38.847 -1.708 1.00 90.25 116 ILE A N 1
ATOM 933 C CA . ILE A 1 116 ? 10.418 -39.197 -2.996 1.00 90.25 116 ILE A CA 1
ATOM 934 C C . ILE A 1 116 ? 10.511 -40.719 -3.137 1.00 90.25 116 ILE A C 1
ATOM 936 O O . ILE A 1 116 ? 10.081 -41.253 -4.156 1.00 90.25 116 ILE A O 1
ATOM 940 N N . ARG A 1 117 ? 11.018 -41.420 -2.113 1.00 92.75 117 ARG A N 1
ATOM 941 C CA . ARG A 1 117 ? 11.124 -42.885 -2.116 1.00 92.75 117 ARG A CA 1
ATOM 942 C C . ARG A 1 117 ? 9.754 -43.531 -2.278 1.00 92.75 117 ARG A C 1
ATOM 944 O O . ARG A 1 117 ? 9.600 -44.402 -3.120 1.00 92.75 117 ARG A O 1
ATOM 951 N N . LYS A 1 118 ? 8.743 -43.057 -1.545 1.00 91.94 118 LYS A N 1
ATOM 952 C CA . LYS A 1 118 ? 7.359 -43.533 -1.660 1.00 91.94 118 LYS A CA 1
ATOM 953 C C . LYS A 1 118 ? 6.803 -43.352 -3.073 1.00 91.94 118 LYS A C 1
ATOM 955 O O . LYS A 1 118 ? 6.185 -44.270 -3.591 1.00 91.94 118 LYS A O 1
ATOM 960 N N . ALA A 1 119 ? 7.045 -42.202 -3.703 1.00 91.50 119 ALA A N 1
ATOM 961 C CA . ALA A 1 119 ? 6.586 -41.934 -5.064 1.00 91.50 119 ALA A CA 1
ATOM 962 C C . ALA A 1 119 ? 7.316 -42.773 -6.129 1.00 91.50 119 ALA A C 1
ATOM 964 O O . ALA A 1 119 ? 6.703 -43.144 -7.123 1.00 91.50 119 ALA A O 1
ATOM 965 N N . LEU A 1 120 ? 8.608 -43.069 -5.937 1.00 90.81 120 LEU A N 1
ATOM 966 C CA . LEU A 1 120 ? 9.382 -43.935 -6.837 1.00 90.81 120 LEU A CA 1
ATOM 967 C C . LEU A 1 120 ? 9.085 -45.431 -6.621 1.00 90.81 120 LEU A C 1
ATOM 969 O O . LEU A 1 120 ? 9.202 -46.208 -7.563 1.00 90.81 120 LEU A O 1
ATOM 973 N N . ASN A 1 121 ? 8.665 -45.816 -5.410 1.00 90.75 121 ASN A N 1
ATOM 974 C CA . ASN A 1 121 ? 8.239 -47.172 -5.049 1.00 90.75 121 ASN A CA 1
ATOM 975 C C . ASN A 1 121 ? 6.743 -47.436 -5.259 1.00 90.75 121 ASN A C 1
ATOM 977 O O . ASN A 1 121 ? 6.274 -48.529 -4.943 1.00 90.75 121 ASN A O 1
ATOM 981 N N . ASP A 1 122 ? 6.000 -46.466 -5.790 1.00 91.31 122 ASP A N 1
ATOM 982 C CA . ASP A 1 122 ? 4.594 -46.646 -6.123 1.00 91.31 122 ASP A CA 1
ATOM 983 C C . ASP A 1 122 ? 4.422 -47.787 -7.156 1.00 91.31 122 ASP A C 1
ATOM 985 O O . ASP A 1 122 ? 5.151 -47.811 -8.158 1.00 91.31 122 ASP A O 1
ATOM 989 N N . PRO A 1 123 ? 3.497 -48.744 -6.939 1.00 87.88 123 PRO A N 1
ATOM 990 C CA . PRO A 1 123 ? 3.329 -49.893 -7.828 1.00 87.88 123 PRO A CA 1
ATOM 991 C C . PRO A 1 123 ? 3.036 -49.518 -9.285 1.00 87.88 123 PRO A C 1
ATOM 993 O O . PRO A 1 123 ? 3.566 -50.163 -10.191 1.00 87.88 123 PRO A O 1
ATOM 996 N N . GLU A 1 124 ? 2.252 -48.462 -9.533 1.00 88.69 124 GLU A N 1
ATOM 997 C CA . GLU A 1 124 ? 1.961 -48.000 -10.896 1.00 88.69 124 GLU A CA 1
ATOM 998 C C . GLU A 1 124 ? 3.213 -47.399 -11.546 1.00 88.69 124 GLU A C 1
ATOM 1000 O O . GLU A 1 124 ? 3.480 -47.609 -12.733 1.00 88.69 124 GLU A O 1
ATOM 1005 N N . PHE A 1 125 ? 4.026 -46.686 -10.760 1.00 89.06 125 PHE A N 1
ATOM 1006 C CA . PHE A 1 125 ? 5.275 -46.097 -11.233 1.00 89.06 125 PHE A CA 1
ATOM 1007 C C . PHE A 1 125 ? 6.330 -47.154 -11.584 1.00 89.06 125 PHE A C 1
ATOM 1009 O O . PHE A 1 125 ? 6.939 -47.080 -12.655 1.00 89.06 125 PHE A O 1
ATOM 1016 N N . LYS A 1 126 ? 6.509 -48.171 -10.730 1.00 88.38 126 LYS A N 1
ATOM 1017 C CA . LYS A 1 126 ? 7.412 -49.306 -10.990 1.00 88.38 126 LYS A CA 1
ATOM 1018 C C . LYS A 1 126 ? 6.946 -50.157 -12.171 1.00 88.38 126 LYS A C 1
ATOM 1020 O O . LYS A 1 126 ? 7.773 -50.553 -12.988 1.00 88.38 126 LYS A O 1
ATOM 1025 N N . ALA A 1 127 ? 5.637 -50.377 -12.323 1.00 88.69 127 ALA A N 1
ATOM 1026 C CA . ALA A 1 127 ? 5.090 -51.087 -13.481 1.00 88.69 127 ALA A CA 1
ATOM 1027 C C . ALA A 1 127 ? 5.410 -50.369 -14.804 1.00 88.69 127 ALA A C 1
ATOM 1029 O O . ALA A 1 127 ? 5.710 -51.015 -15.809 1.00 88.69 127 ALA A O 1
ATOM 1030 N N . LYS A 1 128 ? 5.400 -49.030 -14.794 1.00 90.88 128 LYS A N 1
ATOM 1031 C CA . LYS A 1 128 ? 5.757 -48.198 -15.952 1.00 90.88 128 LYS A CA 1
ATOM 1032 C C . LYS A 1 128 ? 7.260 -48.209 -16.267 1.00 90.88 128 LYS A C 1
ATOM 1034 O O . LYS A 1 128 ? 7.629 -48.059 -17.431 1.00 90.88 128 LYS A O 1
ATOM 1039 N N . TYR A 1 129 ? 8.119 -48.379 -15.261 1.00 91.69 129 TYR A N 1
ATOM 1040 C CA . TYR A 1 129 ? 9.579 -48.315 -15.387 1.00 91.69 129 TYR A CA 1
ATOM 1041 C C . TYR A 1 129 ? 10.255 -49.502 -14.682 1.00 91.69 129 TYR A C 1
ATOM 1043 O O . TYR A 1 129 ? 10.801 -49.369 -13.589 1.00 91.69 129 TYR A O 1
ATOM 1051 N N . GLN A 1 130 ? 10.250 -50.665 -15.340 1.00 86.25 130 GLN A N 1
ATOM 1052 C CA . GLN A 1 130 ? 10.702 -51.946 -14.767 1.00 86.25 130 GLN A CA 1
ATOM 1053 C C . GLN A 1 130 ? 12.191 -51.993 -14.374 1.00 86.25 130 GLN A C 1
ATOM 1055 O O . GLN A 1 130 ? 12.589 -52.846 -13.589 1.00 86.25 130 GLN A O 1
ATOM 1060 N N . PHE A 1 131 ? 13.016 -51.074 -14.885 1.00 87.62 131 PHE A N 1
ATOM 1061 C CA . PHE A 1 131 ? 14.437 -50.965 -14.533 1.00 87.62 131 PHE A CA 1
ATOM 1062 C C . PHE A 1 131 ? 14.684 -50.315 -13.156 1.00 87.62 131 PHE A C 1
ATOM 1064 O O . PHE A 1 131 ? 15.829 -50.239 -12.713 1.00 87.62 131 PHE A O 1
ATOM 1071 N N . LEU A 1 132 ? 13.643 -49.815 -12.476 1.00 87.62 132 LEU A N 1
ATOM 1072 C CA . LEU A 1 132 ? 13.757 -49.225 -11.141 1.00 87.62 132 LEU A CA 1
ATOM 1073 C C . LEU A 1 132 ? 13.917 -50.303 -10.064 1.00 87.62 132 LEU A C 1
ATOM 1075 O O . LEU A 1 132 ? 12.960 -50.983 -9.697 1.00 87.62 132 LEU A O 1
ATOM 1079 N N . ASN A 1 133 ? 15.117 -50.392 -9.499 1.00 88.50 133 ASN A N 1
ATOM 1080 C CA . ASN A 1 133 ? 15.410 -51.163 -8.293 1.00 88.50 133 ASN A CA 1
ATOM 1081 C C . ASN A 1 133 ? 15.698 -50.223 -7.102 1.00 88.50 133 ASN A C 1
ATOM 1083 O O . ASN A 1 133 ? 15.837 -49.010 -7.278 1.00 88.50 133 ASN A O 1
ATOM 1087 N N . GLU A 1 134 ? 15.755 -50.768 -5.883 1.00 86.94 134 GLU A N 1
ATOM 1088 C CA . GLU A 1 134 ? 15.985 -49.953 -4.676 1.00 86.94 134 GLU A CA 1
ATOM 1089 C C . GLU A 1 134 ? 17.349 -49.234 -4.707 1.00 86.94 134 GLU A C 1
ATOM 1091 O O . GLU A 1 134 ? 17.416 -48.067 -4.333 1.00 86.94 134 GLU A O 1
ATOM 1096 N N . ASP A 1 135 ? 18.400 -49.866 -5.248 1.00 89.19 135 ASP A N 1
ATOM 1097 C CA . ASP A 1 135 ? 19.740 -49.262 -5.391 1.00 89.19 135 ASP A CA 1
ATOM 1098 C C . ASP A 1 135 ? 19.719 -47.997 -6.269 1.00 89.19 135 ASP A C 1
ATOM 1100 O O . ASP A 1 135 ? 20.226 -46.941 -5.888 1.00 89.19 135 ASP A O 1
ATOM 1104 N N . LEU A 1 136 ? 19.053 -48.061 -7.426 1.00 88.81 136 LEU A N 1
ATOM 1105 C CA . LEU A 1 136 ? 18.887 -46.922 -8.324 1.00 88.81 136 LEU A CA 1
ATOM 1106 C C . LEU A 1 136 ? 18.057 -45.814 -7.666 1.00 88.81 136 LEU A C 1
ATOM 1108 O O . LEU A 1 136 ? 18.372 -44.634 -7.816 1.00 88.81 136 LEU A O 1
ATOM 1112 N N . ILE A 1 137 ? 17.004 -46.169 -6.928 1.00 89.81 137 ILE A N 1
ATOM 1113 C CA . ILE A 1 137 ? 16.169 -45.198 -6.210 1.00 89.81 137 ILE A CA 1
ATOM 1114 C C . ILE A 1 137 ? 16.985 -44.469 -5.142 1.00 89.81 137 ILE A C 1
ATOM 1116 O O . ILE A 1 137 ? 16.911 -43.239 -5.059 1.00 89.81 137 ILE A O 1
ATOM 1120 N N . ASP A 1 138 ? 17.794 -45.189 -4.370 1.00 90.81 138 ASP A N 1
ATOM 1121 C CA . ASP A 1 138 ? 18.651 -44.600 -3.345 1.00 90.81 138 ASP A CA 1
ATOM 1122 C C . ASP A 1 138 ? 19.705 -43.674 -3.966 1.00 90.81 138 ASP A C 1
ATOM 1124 O O . ASP A 1 138 ? 19.781 -42.502 -3.583 1.00 90.81 138 ASP A O 1
ATOM 1128 N N . LYS A 1 139 ? 20.392 -44.108 -5.031 1.00 90.56 139 LYS A N 1
ATOM 1129 C CA . LYS A 1 139 ? 21.348 -43.270 -5.782 1.00 90.56 139 LYS A CA 1
ATOM 1130 C C . LYS A 1 139 ? 20.707 -42.005 -6.360 1.00 90.56 139 LYS A C 1
ATOM 1132 O O . LYS A 1 139 ? 21.310 -40.926 -6.322 1.00 90.56 139 LYS A O 1
ATOM 1137 N N . LEU A 1 140 ? 19.473 -42.091 -6.869 1.00 88.94 140 LEU A N 1
ATOM 1138 C CA . LEU A 1 140 ? 18.713 -40.932 -7.359 1.00 88.94 140 LEU A CA 1
ATOM 1139 C C . LEU A 1 140 ? 18.355 -39.954 -6.228 1.00 88.94 140 LEU A C 1
ATOM 1141 O O . LEU A 1 140 ? 18.419 -38.736 -6.425 1.00 88.94 140 LEU A O 1
ATOM 1145 N N . ILE A 1 141 ? 17.986 -40.464 -5.050 1.00 88.69 141 ILE A N 1
ATOM 1146 C CA . ILE A 1 141 ? 17.639 -39.655 -3.873 1.00 88.69 141 ILE A CA 1
ATOM 1147 C C . ILE A 1 141 ? 18.877 -38.967 -3.296 1.00 88.69 141 ILE A C 1
ATOM 1149 O O . ILE A 1 141 ? 18.818 -37.771 -2.996 1.00 88.69 141 ILE A O 1
ATOM 1153 N N . GLU A 1 142 ? 19.998 -39.673 -3.176 1.00 89.31 142 GLU A N 1
ATOM 1154 C CA . GLU A 1 142 ? 21.273 -39.122 -2.699 1.00 89.31 142 GLU A CA 1
ATOM 1155 C C . GLU A 1 142 ? 21.769 -37.997 -3.612 1.00 89.31 142 GLU A C 1
ATOM 1157 O O . GLU A 1 142 ? 22.170 -36.925 -3.149 1.00 89.31 142 GLU A O 1
ATOM 1162 N N . ASN A 1 143 ? 21.616 -38.176 -4.926 1.00 88.19 143 ASN A N 1
ATOM 1163 C CA . ASN A 1 143 ? 22.013 -37.192 -5.928 1.00 88.19 143 ASN A CA 1
ATOM 1164 C C . ASN A 1 143 ? 20.924 -36.157 -6.263 1.00 88.19 143 ASN A C 1
ATOM 1166 O O . ASN A 1 143 ? 21.125 -35.314 -7.146 1.00 88.19 143 ASN A O 1
ATOM 1170 N N . LYS A 1 144 ? 19.788 -36.123 -5.545 1.00 85.81 144 LYS A N 1
ATOM 1171 C CA . LYS A 1 144 ? 18.660 -35.214 -5.852 1.00 85.81 144 LYS A CA 1
ATOM 1172 C C . LYS A 1 144 ? 19.058 -33.735 -5.891 1.00 85.81 144 LYS A C 1
ATOM 1174 O O . LYS A 1 144 ? 18.483 -32.942 -6.639 1.00 85.81 144 LYS A O 1
ATOM 1179 N N . ALA A 1 145 ? 20.067 -33.342 -5.108 1.00 83.56 145 ALA A N 1
ATOM 1180 C CA . ALA A 1 145 ? 20.570 -31.970 -5.066 1.00 83.56 145 ALA A CA 1
ATOM 1181 C C . ALA A 1 145 ? 21.150 -31.513 -6.420 1.00 83.56 145 ALA A C 1
ATOM 1183 O O . ALA A 1 145 ? 21.056 -30.331 -6.767 1.00 83.56 145 ALA A O 1
ATOM 1184 N N . ALA A 1 146 ? 21.682 -32.440 -7.225 1.00 83.12 146 ALA A N 1
ATOM 1185 C CA . ALA A 1 146 ? 22.263 -32.151 -8.535 1.00 83.12 146 ALA A CA 1
ATOM 1186 C C . ALA A 1 146 ? 21.228 -31.643 -9.556 1.00 83.12 146 ALA A C 1
ATOM 1188 O O . ALA A 1 146 ? 21.572 -30.873 -10.458 1.00 83.12 146 ALA A O 1
ATOM 1189 N N . PHE A 1 147 ? 19.947 -31.982 -9.367 1.00 78.50 147 PHE A N 1
ATOM 1190 C CA . PHE A 1 147 ? 18.833 -31.488 -10.181 1.00 78.50 147 PHE A CA 1
ATOM 1191 C C . PHE A 1 147 ? 18.496 -30.009 -9.903 1.00 78.50 147 PHE A C 1
ATOM 1193 O O . PHE A 1 147 ? 17.777 -29.386 -10.684 1.00 78.50 147 PHE A O 1
ATOM 1200 N N . ASN A 1 148 ? 19.078 -29.406 -8.852 1.00 67.31 148 ASN A N 1
ATOM 1201 C CA . ASN A 1 148 ? 19.036 -27.971 -8.541 1.00 67.31 148 ASN A CA 1
ATOM 1202 C C . ASN A 1 148 ? 17.625 -27.371 -8.496 1.00 67.31 148 ASN A C 1
ATOM 1204 O O . ASN A 1 148 ? 17.296 -26.406 -9.194 1.00 67.31 148 ASN A O 1
ATOM 1208 N N . LEU A 1 149 ? 16.807 -27.940 -7.622 1.00 64.50 149 LEU A N 1
ATOM 1209 C CA . LEU A 1 149 ? 15.399 -27.609 -7.436 1.00 64.50 149 LEU A CA 1
ATOM 1210 C C . LEU A 1 149 ? 15.240 -26.402 -6.495 1.00 64.50 149 LEU A C 1
ATOM 1212 O O . LEU A 1 149 ? 14.658 -26.496 -5.416 1.00 64.50 149 LEU A O 1
ATOM 1216 N N . SER A 1 150 ? 15.804 -25.251 -6.874 1.00 58.19 150 SER A N 1
ATOM 1217 C CA . SER A 1 150 ? 15.629 -24.008 -6.113 1.00 58.19 150 SER A CA 1
ATOM 1218 C C . SER A 1 150 ? 14.217 -23.432 -6.297 1.00 58.19 150 SER A C 1
ATOM 1220 O O . SER A 1 150 ? 13.561 -23.633 -7.321 1.00 58.19 150 SER A O 1
ATOM 1222 N N . SER A 1 151 ? 13.727 -22.698 -5.292 1.00 51.59 151 SER A N 1
ATOM 1223 C CA . SER A 1 151 ? 12.335 -22.222 -5.204 1.00 51.59 151 SER A CA 1
ATOM 1224 C C . SER A 1 151 ? 11.863 -21.357 -6.378 1.00 51.59 151 SER A C 1
ATOM 1226 O O . SER A 1 151 ? 10.665 -21.311 -6.642 1.00 51.59 151 SER A O 1
ATOM 1228 N N . ASN A 1 152 ? 12.774 -20.699 -7.098 1.00 50.09 152 ASN A N 1
ATOM 1229 C CA . ASN A 1 152 ? 12.417 -19.728 -8.134 1.00 50.09 152 ASN A CA 1
ATOM 1230 C C . ASN A 1 152 ? 12.138 -20.341 -9.521 1.00 50.09 152 ASN A C 1
ATOM 1232 O O . ASN A 1 152 ? 11.581 -19.638 -10.356 1.00 50.09 152 ASN A O 1
ATOM 1236 N N . ASN A 1 153 ? 12.473 -21.618 -9.769 1.00 59.44 153 ASN A N 1
ATOM 1237 C CA . ASN A 1 153 ? 12.400 -22.245 -11.104 1.00 59.44 153 ASN A CA 1
ATOM 1238 C C . ASN A 1 153 ? 11.738 -23.643 -11.103 1.00 59.44 153 ASN A C 1
ATOM 1240 O O . ASN A 1 153 ? 12.091 -24.488 -11.922 1.00 59.44 153 ASN A O 1
ATOM 1244 N N . LYS A 1 154 ? 10.806 -23.916 -10.176 1.00 70.25 154 LYS A N 1
ATOM 1245 C CA . LYS A 1 154 ? 10.236 -25.267 -9.989 1.00 70.25 154 LYS A CA 1
ATOM 1246 C C . LYS A 1 154 ? 9.407 -25.771 -11.176 1.00 70.25 154 LYS A C 1
ATOM 1248 O O . LYS A 1 154 ? 9.575 -26.908 -11.592 1.00 70.25 154 LYS A O 1
ATOM 1253 N N . TRP A 1 155 ? 8.529 -24.935 -11.726 1.00 81.69 155 TRP A N 1
ATOM 1254 C CA . TRP A 1 155 ? 7.576 -25.350 -12.760 1.00 81.69 155 TRP A CA 1
ATOM 1255 C C . TRP A 1 155 ? 7.700 -24.493 -14.011 1.00 81.69 155 TRP A C 1
ATOM 1257 O O . TRP A 1 155 ? 7.912 -23.281 -13.936 1.00 81.69 155 TRP A O 1
ATOM 1267 N N . HIS A 1 156 ? 7.536 -25.131 -15.167 1.00 83.31 156 HIS A N 1
ATOM 1268 C CA . HIS A 1 156 ? 7.386 -24.427 -16.430 1.00 83.31 156 HIS A CA 1
ATOM 1269 C C . HIS A 1 156 ? 5.948 -23.910 -16.598 1.00 83.31 156 HIS A C 1
ATOM 1271 O O . HIS A 1 156 ? 5.017 -24.461 -16.019 1.00 83.31 156 HIS A O 1
ATOM 1277 N N . ARG A 1 157 ? 5.756 -22.850 -17.397 1.00 81.12 157 ARG A N 1
ATOM 1278 C CA . ARG A 1 157 ? 4.418 -22.291 -17.677 1.00 81.12 157 ARG A CA 1
ATOM 1279 C C . ARG A 1 157 ? 3.589 -23.165 -18.616 1.00 81.12 157 ARG A C 1
ATOM 1281 O O . ARG A 1 157 ? 2.383 -23.272 -18.446 1.00 81.12 157 ARG A O 1
ATOM 1288 N N . PHE A 1 158 ? 4.239 -23.781 -19.597 1.00 85.75 158 PHE A N 1
ATOM 1289 C CA . PHE A 1 158 ? 3.622 -24.791 -20.455 1.00 85.75 158 PHE A CA 1
ATOM 1290 C C . PHE A 1 158 ? 3.527 -26.152 -19.775 1.00 85.75 158 PHE A C 1
ATOM 1292 O O . PHE A 1 158 ? 4.461 -26.583 -19.097 1.00 85.75 158 PHE A O 1
ATOM 1299 N N . SER A 1 159 ? 2.417 -26.839 -20.043 1.00 88.12 159 SER A N 1
ATOM 1300 C CA . SER A 1 159 ? 2.251 -28.253 -19.721 1.00 88.12 159 SER A CA 1
ATOM 1301 C C . SER A 1 159 ? 3.203 -29.120 -20.557 1.00 88.12 159 SER A C 1
ATOM 1303 O O . SER A 1 159 ? 3.602 -28.733 -21.659 1.00 88.12 159 SER A O 1
ATOM 1305 N N . LEU A 1 160 ? 3.519 -30.328 -20.077 1.00 88.88 160 LEU A N 1
ATOM 1306 C CA . LEU A 1 160 ? 4.289 -31.305 -20.859 1.00 88.88 160 LEU A CA 1
ATOM 1307 C C . LEU A 1 160 ? 3.598 -31.647 -22.187 1.00 88.88 160 LEU A C 1
ATOM 1309 O O . LEU A 1 160 ? 4.273 -31.817 -23.198 1.00 88.88 160 LEU A O 1
ATOM 1313 N N . ARG A 1 161 ? 2.258 -31.692 -22.208 1.00 89.44 161 ARG A N 1
ATOM 1314 C CA . ARG A 1 161 ? 1.473 -31.918 -23.431 1.00 89.44 161 ARG A CA 1
ATOM 1315 C C . ARG A 1 161 ? 1.749 -30.832 -24.470 1.00 89.44 161 ARG A C 1
ATOM 1317 O O . ARG A 1 161 ? 2.057 -31.153 -25.609 1.00 89.44 161 ARG A O 1
ATOM 1324 N N . THR A 1 162 ? 1.707 -29.566 -24.060 1.00 88.56 162 THR A N 1
ATOM 1325 C CA . THR A 1 162 ? 2.014 -28.424 -24.934 1.00 88.56 162 THR A CA 1
ATOM 1326 C C . THR A 1 162 ? 3.457 -28.490 -25.437 1.00 88.56 162 THR A C 1
ATOM 1328 O O . THR A 1 162 ? 3.700 -28.333 -26.626 1.00 88.56 162 THR A O 1
ATOM 1331 N N . MET A 1 163 ? 4.428 -28.787 -24.566 1.00 90.19 163 MET A N 1
ATOM 1332 C CA . MET A 1 163 ? 5.831 -28.904 -24.984 1.00 90.19 163 MET A CA 1
ATOM 1333 C C . MET A 1 163 ? 6.065 -30.017 -26.007 1.00 90.19 163 MET A C 1
ATOM 1335 O O . MET A 1 163 ? 6.844 -29.818 -26.933 1.00 90.19 163 MET A O 1
ATOM 1339 N N . LYS A 1 164 ? 5.407 -31.173 -25.853 1.00 89.81 164 LYS A N 1
ATOM 1340 C CA . LYS A 1 164 ? 5.532 -32.299 -26.791 1.00 89.81 164 LYS A CA 1
ATOM 1341 C C . LYS A 1 164 ? 5.031 -31.955 -28.195 1.00 89.81 164 LYS A C 1
ATOM 1343 O O . LYS A 1 164 ? 5.558 -32.507 -29.150 1.00 89.81 164 LYS A O 1
ATOM 1348 N N . LEU A 1 165 ? 4.073 -31.033 -28.309 1.00 90.12 165 LEU A N 1
ATOM 1349 C CA . LEU A 1 165 ? 3.613 -30.496 -29.593 1.00 90.12 165 LEU A CA 1
ATOM 1350 C C . LEU A 1 165 ? 4.580 -29.442 -30.151 1.00 90.12 165 LEU A C 1
ATOM 1352 O O . LEU A 1 165 ? 4.890 -29.460 -31.335 1.00 90.12 165 LEU A O 1
ATOM 1356 N N . LEU A 1 166 ? 5.097 -28.548 -29.300 1.00 90.44 166 LEU A N 1
ATOM 1357 C CA . LEU A 1 166 ? 5.942 -27.433 -29.744 1.00 90.44 166 LEU A CA 1
ATOM 1358 C C . LEU A 1 166 ? 7.372 -27.843 -30.112 1.00 90.44 166 LEU A C 1
ATOM 1360 O O . LEU A 1 166 ? 7.913 -27.339 -31.089 1.00 90.44 166 LEU A O 1
ATOM 1364 N N . ILE A 1 167 ? 8.019 -28.716 -29.332 1.00 91.25 167 ILE A N 1
ATOM 1365 C CA . ILE A 1 167 ? 9.448 -29.030 -29.510 1.00 91.25 167 ILE A CA 1
ATOM 1366 C C . ILE A 1 167 ? 9.762 -29.553 -30.927 1.00 91.25 167 ILE A C 1
ATOM 1368 O O . ILE A 1 167 ? 10.719 -29.039 -31.508 1.00 91.25 167 ILE A O 1
ATOM 1372 N N . PRO A 1 168 ? 9.015 -30.518 -31.508 1.00 92.25 168 PRO A N 1
ATOM 1373 C CA . PRO A 1 168 ? 9.287 -31.005 -32.863 1.00 92.25 168 PRO A CA 1
ATOM 1374 C C . PRO A 1 168 ? 9.211 -29.894 -33.917 1.00 92.25 168 PRO A C 1
ATOM 1376 O O . PRO A 1 168 ? 10.154 -29.714 -34.688 1.00 92.25 168 PRO A O 1
ATOM 1379 N N . GLU A 1 169 ? 8.153 -29.082 -33.878 1.00 91.81 169 GLU A N 1
ATOM 1380 C CA . GLU A 1 169 ? 7.964 -27.956 -34.798 1.00 91.81 169 GLU A CA 1
ATOM 1381 C C . GLU A 1 169 ? 9.053 -26.895 -34.645 1.00 91.81 169 GLU A C 1
ATOM 1383 O O . GLU A 1 169 ? 9.582 -26.383 -35.628 1.00 91.81 169 GLU A O 1
ATOM 1388 N N . MET A 1 170 ? 9.458 -26.589 -33.413 1.00 91.06 170 MET A N 1
ATOM 1389 C CA . MET A 1 170 ? 10.533 -25.634 -33.137 1.00 91.06 170 MET A CA 1
ATOM 1390 C C . MET A 1 170 ? 11.911 -26.146 -33.573 1.00 91.06 170 MET A C 1
ATOM 1392 O O . MET A 1 170 ? 12.812 -25.348 -33.840 1.00 91.06 170 MET A O 1
ATOM 1396 N N . MET A 1 171 ? 12.114 -27.464 -33.618 1.00 91.25 171 MET A N 1
ATOM 1397 C CA . MET A 1 171 ? 13.354 -28.050 -34.128 1.00 91.25 171 MET A CA 1
ATOM 1398 C C . MET A 1 171 ? 13.434 -27.904 -35.649 1.00 91.25 171 MET A C 1
ATOM 1400 O O . MET A 1 171 ? 14.476 -27.485 -36.156 1.00 91.25 171 MET A O 1
ATOM 1404 N N . VAL A 1 172 ? 12.335 -28.181 -36.358 1.00 89.94 172 VAL A N 1
ATOM 1405 C CA . VAL A 1 172 ? 12.257 -28.112 -37.826 1.00 89.94 172 VAL A CA 1
ATOM 1406 C C . VAL A 1 172 ? 12.208 -26.667 -38.325 1.00 89.94 172 VAL A C 1
ATOM 1408 O O . VAL A 1 172 ? 12.991 -26.290 -39.191 1.00 89.94 172 VAL A O 1
ATOM 1411 N N . THR A 1 173 ? 11.337 -25.840 -37.752 1.00 87.50 173 THR A N 1
ATOM 1412 C CA . THR A 1 173 ? 11.123 -24.449 -38.174 1.00 87.50 173 THR A CA 1
ATOM 1413 C C . THR A 1 173 ? 12.035 -23.474 -37.429 1.00 87.50 173 THR A C 1
ATOM 1415 O O . THR A 1 173 ? 12.546 -23.762 -36.348 1.00 87.50 173 THR A O 1
ATOM 1418 N N . SER A 1 174 ? 12.229 -22.272 -37.969 1.00 85.50 174 SER A N 1
ATOM 1419 C CA . SER A 1 174 ? 12.899 -21.157 -37.279 1.00 85.50 174 SER A CA 1
ATOM 1420 C C . SER A 1 174 ? 11.937 -20.296 -36.442 1.00 85.50 174 SER A C 1
ATOM 1422 O O . SER A 1 174 ? 12.348 -19.266 -35.903 1.00 85.50 174 SER A O 1
ATOM 1424 N N . LYS A 1 175 ? 10.668 -20.715 -36.315 1.00 85.81 175 LYS A N 1
ATOM 1425 C CA . LYS A 1 175 ? 9.610 -19.996 -35.595 1.00 85.81 175 LYS A CA 1
ATOM 1426 C C . LYS A 1 175 ? 9.752 -20.170 -34.082 1.00 85.81 175 LYS A C 1
ATOM 1428 O O . LYS A 1 175 ? 10.146 -21.230 -33.591 1.00 85.81 175 LYS A O 1
ATOM 1433 N N . GLU A 1 176 ? 9.439 -19.121 -33.328 1.00 86.06 176 GLU A N 1
ATOM 1434 C CA . GLU A 1 176 ? 9.394 -19.194 -31.867 1.00 86.06 176 GLU A CA 1
ATOM 1435 C C . GLU A 1 176 ? 8.040 -19.735 -31.372 1.00 86.06 176 GLU A C 1
ATOM 1437 O O . GLU A 1 176 ? 7.084 -19.893 -32.135 1.00 86.06 176 GLU A O 1
ATOM 1442 N N . GLN A 1 177 ? 7.984 -20.084 -30.088 1.00 84.81 177 GLN A N 1
ATOM 1443 C CA . GLN A 1 177 ? 6.853 -20.776 -29.470 1.00 84.81 177 GLN A CA 1
ATOM 1444 C C . GLN A 1 177 ? 5.474 -20.109 -29.678 1.00 84.81 177 GLN A C 1
ATOM 1446 O O . GLN A 1 177 ? 4.499 -20.834 -29.848 1.00 84.81 177 GLN A O 1
ATOM 1451 N N . MET A 1 178 ? 5.355 -18.775 -29.658 1.00 79.50 178 MET A N 1
ATOM 1452 C CA . MET A 1 178 ? 4.068 -18.071 -29.795 1.00 79.50 178 MET A CA 1
ATOM 1453 C C . MET A 1 178 ? 3.527 -18.150 -31.219 1.00 79.50 178 MET A C 1
ATOM 1455 O O . MET A 1 178 ? 2.338 -18.387 -31.404 1.00 79.50 178 MET A O 1
ATOM 1459 N N . THR A 1 179 ? 4.400 -18.015 -32.212 1.00 81.94 179 THR A N 1
ATOM 1460 C CA . THR A 1 179 ? 4.065 -18.136 -33.633 1.00 81.94 179 THR A CA 1
ATOM 1461 C C . THR A 1 179 ? 3.500 -19.524 -33.915 1.00 81.94 179 THR A C 1
ATOM 1463 O O . THR A 1 179 ? 2.436 -19.648 -34.506 1.00 81.94 179 THR A O 1
ATOM 1466 N N . ILE A 1 180 ? 4.156 -20.571 -33.403 1.00 84.88 180 ILE A N 1
ATOM 1467 C CA . ILE A 1 180 ? 3.692 -21.955 -33.578 1.00 84.88 180 ILE A CA 1
ATOM 1468 C C . ILE A 1 180 ? 2.366 -22.185 -32.841 1.00 84.88 180 ILE A C 1
ATOM 1470 O O . ILE A 1 180 ? 1.468 -22.825 -33.379 1.00 84.88 180 ILE A O 1
ATOM 1474 N N . LEU A 1 181 ? 2.205 -21.647 -31.626 1.00 83.50 181 LEU A N 1
ATOM 1475 C CA . LEU A 1 181 ? 0.935 -21.740 -30.893 1.00 83.50 181 LEU A CA 1
ATOM 1476 C C . LEU A 1 181 ? -0.223 -21.072 -31.642 1.00 83.50 181 LEU A C 1
ATOM 1478 O O . LEU A 1 181 ? -1.337 -21.596 -31.612 1.00 83.50 181 LEU A O 1
ATOM 1482 N N . ASN A 1 182 ? 0.039 -19.936 -32.290 1.00 78.94 182 ASN A N 1
ATOM 1483 C CA . ASN A 1 182 ? -0.939 -19.226 -33.105 1.00 78.94 182 ASN A CA 1
ATOM 1484 C C . ASN A 1 182 ? -1.303 -20.029 -34.361 1.00 78.94 182 ASN A C 1
ATOM 1486 O O . ASN A 1 182 ? -2.482 -20.265 -34.605 1.00 78.94 182 ASN A O 1
ATOM 1490 N N . ASP A 1 183 ? -0.299 -20.528 -35.090 1.00 81.00 183 ASP A N 1
ATOM 1491 C CA . ASP A 1 183 ? -0.488 -21.356 -36.289 1.00 81.00 183 ASP A CA 1
ATOM 1492 C C . ASP A 1 183 ? -1.301 -22.628 -35.985 1.00 81.00 183 ASP A C 1
ATOM 1494 O O . ASP A 1 183 ? -2.120 -23.059 -36.792 1.00 81.00 183 ASP A O 1
ATOM 1498 N N . MET A 1 184 ? -1.115 -23.215 -34.796 1.00 82.25 184 MET A N 1
ATOM 1499 C CA . MET A 1 184 ? -1.869 -24.386 -34.332 1.00 82.25 184 MET A CA 1
ATOM 1500 C C . MET A 1 184 ? -3.265 -24.059 -33.776 1.00 82.25 184 MET A C 1
ATOM 1502 O O . MET A 1 184 ? -3.994 -24.979 -33.406 1.00 82.25 184 MET A O 1
ATOM 1506 N N . GLY A 1 185 ? -3.629 -22.781 -33.624 1.00 77.44 185 GLY A N 1
ATOM 1507 C CA . GLY A 1 185 ? -4.881 -22.375 -32.976 1.00 77.44 185 GLY A CA 1
ATOM 1508 C C . GLY A 1 185 ? -4.978 -22.774 -31.495 1.00 77.44 185 GLY A C 1
ATOM 1509 O O . GLY A 1 185 ? -6.073 -22.874 -30.953 1.00 77.44 185 GLY A O 1
ATOM 1510 N N . LEU A 1 186 ? -3.843 -23.024 -30.828 1.00 74.62 186 LEU A N 1
ATOM 1511 C CA . LEU A 1 186 ? -3.778 -23.478 -29.429 1.00 74.62 186 LEU A CA 1
ATOM 1512 C C . LEU A 1 186 ? -3.662 -22.329 -28.421 1.00 74.62 186 LEU A C 1
ATOM 1514 O O . LEU A 1 186 ? -3.544 -22.568 -27.215 1.00 74.62 186 LEU A O 1
ATOM 1518 N N . LEU A 1 187 ? -3.675 -21.082 -28.895 1.00 66.69 187 LEU A N 1
ATOM 1519 C CA . LEU A 1 187 ? -3.839 -19.928 -28.021 1.00 66.69 187 LEU A CA 1
ATOM 1520 C C . LEU A 1 187 ? -5.215 -20.014 -27.368 1.00 66.69 187 LEU A C 1
ATOM 1522 O O . LEU A 1 187 ? -6.225 -20.193 -28.047 1.00 66.69 187 LEU A O 1
ATOM 1526 N N . LYS A 1 188 ? -5.251 -19.899 -26.037 1.00 58.81 188 LYS A N 1
ATOM 1527 C CA . LYS A 1 188 ? -6.503 -19.887 -25.285 1.00 58.81 188 LYS A CA 1
ATOM 1528 C C . LYS A 1 188 ? -7.328 -18.699 -25.779 1.00 58.81 188 LYS A C 1
ATOM 1530 O O . LYS A 1 188 ? -7.043 -17.562 -25.412 1.00 58.81 188 LYS A O 1
ATOM 1535 N N . GLN A 1 189 ? -8.334 -18.957 -26.607 1.00 53.41 189 GLN A N 1
ATOM 1536 C CA . GLN A 1 189 ? -9.358 -17.962 -26.869 1.00 53.41 189 GLN A CA 1
ATOM 1537 C C . GLN A 1 189 ? -10.063 -17.733 -25.527 1.00 53.41 189 GLN A C 1
ATOM 1539 O O . GLN A 1 189 ? -10.498 -18.684 -24.875 1.00 53.41 189 GLN A O 1
ATOM 1544 N N . ASP A 1 190 ? -10.074 -16.491 -25.039 1.00 53.25 190 ASP A N 1
ATOM 1545 C CA . ASP A 1 190 ? -10.868 -16.099 -23.871 1.00 53.25 190 ASP A CA 1
ATOM 1546 C C . ASP A 1 190 ? -12.356 -16.178 -24.287 1.00 53.25 190 ASP A C 1
ATOM 1548 O O . ASP A 1 190 ? -13.018 -15.168 -24.507 1.00 53.25 190 ASP A O 1
ATOM 1552 N N . GLU A 1 191 ? -12.886 -17.395 -24.445 1.00 52.44 191 GLU A N 1
ATOM 1553 C CA . GLU A 1 191 ? -14.290 -17.695 -24.758 1.00 52.44 191 GLU A CA 1
ATOM 1554 C C . GLU A 1 191 ? -15.166 -17.459 -23.520 1.00 52.44 191 GLU A C 1
ATOM 1556 O O . GLU A 1 191 ? -15.842 -18.345 -22.995 1.00 52.44 191 GLU A O 1
ATOM 1561 N N . ARG A 1 192 ? -15.132 -16.245 -22.972 1.00 65.25 192 ARG A N 1
ATOM 1562 C CA . ARG A 1 192 ? -16.125 -15.829 -21.985 1.00 65.25 192 ARG A CA 1
ATOM 1563 C C . ARG A 1 192 ? -17.349 -15.369 -22.756 1.00 65.25 192 ARG A C 1
ATOM 1565 O O . ARG A 1 192 ? -17.414 -14.224 -23.194 1.00 65.25 192 ARG A O 1
ATOM 1572 N N . ASP A 1 193 ? -18.313 -16.269 -22.922 1.00 69.19 193 ASP A N 1
ATOM 1573 C CA . ASP A 1 193 ? -19.585 -15.912 -23.539 1.00 69.19 193 ASP A CA 1
ATOM 1574 C C . ASP A 1 193 ? -20.402 -15.002 -22.601 1.00 69.19 193 ASP A C 1
ATOM 1576 O O . ASP A 1 193 ? -20.884 -15.398 -21.529 1.00 69.19 193 ASP A O 1
ATOM 1580 N N . TYR A 1 194 ? -20.517 -13.742 -23.015 1.00 81.31 194 TYR A N 1
ATOM 1581 C CA . TYR A 1 194 ? -21.318 -12.702 -22.378 1.00 81.31 194 TYR A CA 1
ATOM 1582 C C . TYR A 1 194 ? -22.565 -12.337 -23.189 1.00 81.31 194 TYR A C 1
ATOM 1584 O O . TYR A 1 194 ? -23.331 -11.474 -22.748 1.00 81.31 194 TYR A O 1
ATOM 1592 N N . SER A 1 195 ? -22.820 -13.008 -24.316 1.00 76.00 195 SER A N 1
ATOM 1593 C CA . SER A 1 195 ? -23.918 -12.692 -25.241 1.00 76.00 195 SER A CA 1
ATOM 1594 C C . SER A 1 195 ? -25.252 -12.634 -24.492 1.00 76.00 195 SER A C 1
ATOM 1596 O O . SER A 1 195 ? -25.941 -11.615 -24.519 1.00 76.00 195 SER A O 1
ATOM 1598 N N . ASN A 1 196 ? -25.507 -13.636 -23.643 1.00 80.25 196 ASN A N 1
ATOM 1599 C CA . ASN A 1 196 ? -26.723 -13.758 -22.827 1.00 80.25 196 ASN A CA 1
ATOM 1600 C C . ASN A 1 196 ? -26.632 -13.148 -21.410 1.00 80.25 196 ASN A C 1
ATOM 1602 O O . ASN A 1 196 ? -27.511 -13.377 -20.581 1.00 80.25 196 ASN A O 1
ATOM 1606 N N . LYS A 1 197 ? -25.564 -12.410 -21.073 1.00 85.25 197 LYS A N 1
ATOM 1607 C CA . LYS A 1 197 ? -25.350 -11.855 -19.720 1.00 85.25 197 LYS A CA 1
ATOM 1608 C C . LYS A 1 197 ? -25.370 -10.333 -19.711 1.00 85.25 197 LYS A C 1
ATOM 1610 O O . LYS A 1 197 ? -24.591 -9.708 -20.416 1.00 85.25 197 LYS A O 1
ATOM 1615 N N . ASP A 1 198 ? -26.153 -9.720 -18.830 1.00 85.50 198 ASP A N 1
ATOM 1616 C CA . ASP A 1 198 ? -26.236 -8.248 -18.726 1.00 85.50 198 ASP A CA 1
ATOM 1617 C C . ASP A 1 198 ? -25.152 -7.611 -17.844 1.00 85.50 198 ASP A C 1
ATOM 1619 O O . ASP A 1 198 ? -25.095 -6.390 -17.684 1.00 85.50 198 ASP A O 1
ATOM 1623 N N . GLN A 1 199 ? -24.302 -8.432 -17.229 1.00 90.81 199 GLN A N 1
ATOM 1624 C CA . GLN A 1 199 ? -23.264 -7.985 -16.309 1.00 90.81 199 GLN A CA 1
ATOM 1625 C C . GLN A 1 199 ? -22.075 -8.948 -16.282 1.00 90.81 199 GLN A C 1
ATOM 1627 O O . GLN A 1 199 ? -22.223 -10.145 -16.538 1.00 90.81 199 GLN A O 1
ATOM 1632 N N . ILE A 1 200 ? -20.915 -8.433 -15.878 1.00 90.31 200 ILE A N 1
ATOM 1633 C CA . ILE A 1 200 ? -19.705 -9.234 -15.669 1.00 90.31 200 ILE A CA 1
ATOM 1634 C C . ILE A 1 200 ? -19.843 -10.067 -14.392 1.00 90.31 200 ILE A C 1
ATOM 1636 O O . ILE A 1 200 ? -20.240 -9.544 -13.339 1.00 90.31 200 ILE A O 1
ATOM 1640 N N . ASP A 1 201 ? -19.458 -11.346 -14.463 1.00 87.25 201 ASP A N 1
ATOM 1641 C CA . ASP A 1 201 ? -19.418 -12.227 -13.297 1.00 87.25 201 ASP A CA 1
ATOM 1642 C C . ASP A 1 201 ? -18.147 -11.992 -12.474 1.00 87.25 201 ASP A C 1
ATOM 1644 O O . ASP A 1 201 ? -17.042 -12.436 -12.783 1.00 87.25 201 ASP A O 1
ATOM 1648 N N . ILE A 1 202 ? -18.336 -11.317 -11.345 1.00 88.00 202 ILE A N 1
ATOM 1649 C CA . ILE A 1 202 ? -17.261 -10.985 -10.414 1.00 88.00 202 ILE A CA 1
ATOM 1650 C C . ILE A 1 202 ? -16.562 -12.240 -9.868 1.00 88.00 202 ILE A C 1
ATOM 1652 O O . ILE A 1 202 ? -15.385 -12.152 -9.531 1.00 88.00 202 ILE A O 1
ATOM 1656 N N . LYS A 1 203 ? -17.252 -13.379 -9.703 1.00 84.12 203 LYS A N 1
ATOM 1657 C CA . LYS A 1 203 ? -16.648 -14.578 -9.094 1.00 84.12 203 LYS A CA 1
ATOM 1658 C C . LYS A 1 203 ? -15.575 -15.168 -10.001 1.00 84.12 203 LYS A C 1
ATOM 1660 O O . LYS A 1 203 ? -14.460 -15.365 -9.528 1.00 84.12 203 LYS A O 1
ATOM 1665 N N . ILE A 1 204 ? -15.898 -15.337 -11.282 1.00 80.81 204 ILE A N 1
ATOM 1666 C CA . ILE A 1 204 ? -14.991 -15.879 -12.302 1.00 80.81 204 ILE A CA 1
ATOM 1667 C C . ILE A 1 204 ? -13.736 -15.006 -12.392 1.00 80.81 204 ILE A C 1
ATOM 1669 O O . ILE A 1 204 ? -12.622 -15.493 -12.207 1.00 80.81 204 ILE A O 1
ATOM 1673 N N . LEU A 1 205 ? -13.916 -13.688 -12.523 1.00 82.56 205 LEU A N 1
ATOM 1674 C CA . LEU A 1 205 ? -12.805 -12.736 -12.560 1.00 82.56 205 LEU A CA 1
ATOM 1675 C C . LEU A 1 205 ? -11.912 -12.796 -11.312 1.00 82.56 205 LEU A C 1
ATOM 1677 O O . LEU A 1 205 ? -10.704 -12.565 -11.355 1.00 82.56 205 LEU A O 1
ATOM 1681 N N . GLN A 1 206 ? -12.517 -13.047 -10.154 1.00 79.94 206 GLN A N 1
ATOM 1682 C CA . GLN A 1 206 ? -11.810 -13.076 -8.885 1.00 79.94 206 GLN A CA 1
ATOM 1683 C C . GLN A 1 206 ? -10.943 -14.325 -8.691 1.00 79.94 206 GLN A C 1
ATOM 1685 O O . GLN A 1 206 ? -10.010 -14.256 -7.886 1.00 79.94 206 GLN A O 1
ATOM 1690 N N . ASP A 1 207 ? -11.229 -15.425 -9.383 1.00 78.81 207 ASP A N 1
ATOM 1691 C CA . ASP A 1 207 ? -10.455 -16.667 -9.284 1.00 78.81 207 ASP A CA 1
ATOM 1692 C C . ASP A 1 207 ? -9.134 -16.584 -10.059 1.00 78.81 207 ASP A C 1
ATOM 1694 O O . ASP A 1 207 ? -8.147 -17.211 -9.680 1.00 78.81 207 ASP A O 1
ATOM 1698 N N . GLU A 1 208 ? -9.050 -15.679 -11.035 1.00 74.94 208 GLU A N 1
ATOM 1699 C CA . GLU A 1 208 ? -7.806 -15.351 -11.736 1.00 74.94 208 GLU A CA 1
ATOM 1700 C C . GLU A 1 208 ? -6.862 -14.474 -10.894 1.00 74.94 208 GLU A C 1
ATOM 1702 O O . GLU A 1 208 ? -5.688 -14.311 -11.233 1.00 74.94 208 GLU A O 1
ATOM 1707 N N . ILE A 1 209 ? -7.333 -13.895 -9.780 1.00 77.94 209 ILE A N 1
ATOM 1708 C CA . ILE A 1 209 ? -6.583 -12.914 -8.982 1.00 77.94 209 ILE A CA 1
ATOM 1709 C C . ILE A 1 209 ? -6.288 -13.442 -7.575 1.00 77.94 209 ILE A C 1
ATOM 1711 O O . ILE A 1 209 ? -7.101 -13.353 -6.654 1.00 77.94 209 ILE A O 1
ATOM 1715 N N . TYR A 1 210 ? -5.042 -13.866 -7.364 1.00 73.75 210 TYR A N 1
ATOM 1716 C CA . TYR A 1 210 ? -4.591 -14.425 -6.084 1.00 73.75 210 TYR A CA 1
ATOM 1717 C C . TYR A 1 210 ? -4.344 -13.384 -4.978 1.00 73.75 210 TYR A C 1
ATOM 1719 O O . TYR A 1 210 ? -4.455 -13.697 -3.793 1.00 73.75 210 TYR A O 1
ATOM 1727 N N . ASN A 1 211 ? -4.008 -12.133 -5.319 1.00 73.38 211 ASN A N 1
ATOM 1728 C CA . ASN A 1 211 ? -3.718 -11.108 -4.310 1.00 73.38 211 ASN A CA 1
ATOM 1729 C C . ASN A 1 211 ? -5.026 -10.563 -3.691 1.00 73.38 211 ASN A C 1
ATOM 1731 O O . ASN A 1 211 ? -5.792 -9.906 -4.398 1.00 73.38 211 ASN A O 1
ATOM 1735 N N . PRO A 1 212 ? -5.278 -10.727 -2.374 1.00 76.31 212 PRO A N 1
ATOM 1736 C CA . PRO A 1 212 ? -6.556 -10.366 -1.753 1.00 76.31 212 PRO A CA 1
ATOM 1737 C C . PRO A 1 212 ? -6.857 -8.860 -1.771 1.00 76.31 212 PRO A C 1
ATOM 1739 O O . PRO A 1 212 ? -8.023 -8.463 -1.820 1.00 76.31 212 PRO A O 1
ATOM 1742 N N . VAL A 1 213 ? -5.827 -8.004 -1.745 1.00 73.62 213 VAL A N 1
ATOM 1743 C CA . VAL A 1 213 ? -5.997 -6.543 -1.820 1.00 73.62 213 VAL A CA 1
ATOM 1744 C C . VAL A 1 213 ? -6.474 -6.154 -3.214 1.00 73.62 213 VAL A C 1
ATOM 1746 O O . VAL A 1 213 ? -7.476 -5.454 -3.355 1.00 73.62 213 VAL A O 1
ATOM 1749 N N . VAL A 1 214 ? -5.799 -6.674 -4.239 1.00 77.50 214 VAL A N 1
ATOM 1750 C CA . VAL A 1 214 ? -6.154 -6.456 -5.645 1.00 77.50 214 VAL A CA 1
ATOM 1751 C C . VAL A 1 214 ? -7.532 -7.048 -5.947 1.00 77.50 214 VAL A C 1
ATOM 1753 O O . VAL A 1 214 ? -8.385 -6.354 -6.492 1.00 77.50 214 VAL A O 1
ATOM 1756 N N . ARG A 1 215 ? -7.796 -8.282 -5.500 1.00 84.88 215 ARG A N 1
ATOM 1757 C CA . ARG A 1 215 ? -9.081 -8.986 -5.646 1.00 84.88 215 ARG A CA 1
ATOM 1758 C C . ARG A 1 215 ? -10.247 -8.178 -5.068 1.00 84.88 215 ARG A C 1
ATOM 1760 O O . ARG A 1 215 ? -11.346 -8.189 -5.627 1.00 84.88 215 ARG A O 1
ATOM 1767 N N . LYS A 1 216 ? -10.024 -7.447 -3.968 1.00 83.12 216 LYS A N 1
ATOM 1768 C CA . LYS A 1 216 ? -11.020 -6.530 -3.394 1.00 83.12 216 LYS A CA 1
ATOM 1769 C C . LYS A 1 216 ? -11.232 -5.294 -4.271 1.00 83.12 216 LYS A C 1
ATOM 1771 O O . LYS A 1 216 ? -12.385 -4.953 -4.522 1.00 83.12 216 LYS A O 1
ATOM 1776 N N . SER A 1 217 ? -10.166 -4.636 -4.726 1.00 83.31 217 SER A N 1
ATOM 1777 C CA . SER A 1 217 ? -10.257 -3.452 -5.597 1.00 83.31 217 SER A CA 1
ATOM 1778 C C . SER A 1 217 ? -10.934 -3.762 -6.934 1.00 83.31 217 SER A C 1
ATOM 1780 O O . SER A 1 217 ? -11.832 -3.028 -7.340 1.00 83.31 217 SER A O 1
ATOM 1782 N N . VAL A 1 218 ? -10.578 -4.882 -7.568 1.00 87.19 218 VAL A N 1
ATOM 1783 C CA . VAL A 1 218 ? -11.204 -5.356 -8.812 1.00 87.19 218 VAL A CA 1
ATOM 1784 C C . VAL A 1 218 ? -12.694 -5.606 -8.610 1.00 87.19 218 VAL A C 1
ATOM 1786 O O . VAL A 1 218 ? -13.508 -5.069 -9.351 1.00 87.19 218 VAL A O 1
ATOM 1789 N N . LYS A 1 219 ? -13.077 -6.303 -7.533 1.00 89.00 219 LYS A N 1
ATOM 1790 C CA . LYS A 1 219 ? -14.492 -6.518 -7.201 1.00 89.00 219 LYS A CA 1
ATOM 1791 C C . LYS A 1 219 ? -15.288 -5.223 -7.079 1.00 89.00 219 LYS A C 1
ATOM 1793 O O . LYS A 1 219 ? -16.411 -5.171 -7.562 1.00 89.00 219 LYS A O 1
ATOM 1798 N N . GLN A 1 220 ? -14.750 -4.201 -6.413 1.00 88.50 220 GLN A N 1
ATOM 1799 C CA . GLN A 1 220 ? -15.458 -2.919 -6.301 1.00 88.50 220 GLN A CA 1
ATOM 1800 C C . GLN A 1 220 ? -15.534 -2.197 -7.651 1.00 88.50 220 GLN A C 1
ATOM 1802 O O . GLN A 1 220 ? -16.574 -1.638 -7.975 1.00 88.50 220 GLN A O 1
ATOM 1807 N N . THR A 1 221 ? -14.472 -2.271 -8.457 1.00 89.88 221 THR A N 1
ATOM 1808 C CA . THR A 1 221 ? -14.430 -1.673 -9.802 1.00 89.88 221 THR A CA 1
ATOM 1809 C C . THR A 1 221 ? -15.509 -2.273 -10.702 1.00 89.88 221 THR A C 1
ATOM 1811 O O . THR A 1 221 ? -16.309 -1.534 -11.265 1.00 89.88 221 THR A O 1
ATOM 1814 N N . ILE A 1 222 ? -15.606 -3.605 -10.763 1.00 92.12 222 ILE A N 1
ATOM 1815 C CA . ILE A 1 222 ? -16.610 -4.292 -11.588 1.00 92.12 222 ILE A CA 1
ATOM 1816 C C . ILE A 1 222 ? -18.032 -4.087 -11.058 1.00 92.12 222 ILE A C 1
ATOM 1818 O O . ILE A 1 222 ? -18.957 -3.930 -11.845 1.00 92.12 222 ILE A O 1
ATOM 1822 N N . LYS A 1 223 ? -18.233 -4.007 -9.735 1.00 92.19 223 LYS A N 1
ATOM 1823 C CA . LYS A 1 223 ? -19.543 -3.641 -9.164 1.00 92.19 223 LYS A CA 1
ATOM 1824 C C . LYS A 1 223 ? -20.018 -2.272 -9.638 1.00 92.19 223 LYS A C 1
ATOM 1826 O O . LYS A 1 223 ? -21.171 -2.137 -10.037 1.00 92.19 223 LYS A O 1
ATOM 1831 N N . ILE A 1 224 ? -19.135 -1.276 -9.583 1.00 92.44 224 ILE A N 1
ATOM 1832 C CA . ILE A 1 224 ? -19.432 0.079 -10.055 1.00 92.44 224 ILE A CA 1
ATOM 1833 C C . ILE A 1 224 ? -19.688 0.053 -11.564 1.00 92.44 224 ILE A C 1
ATOM 1835 O O . ILE A 1 224 ? -20.692 0.602 -12.007 1.00 92.44 224 ILE A O 1
ATOM 1839 N N . PHE A 1 225 ? -18.840 -0.638 -12.333 1.00 93.62 225 PHE A N 1
ATOM 1840 C CA . PHE A 1 225 ? -19.016 -0.803 -13.775 1.00 93.62 225 PHE A CA 1
ATOM 1841 C C . PHE A 1 225 ? -20.373 -1.421 -14.124 1.00 93.62 225 PHE A C 1
ATOM 1843 O O . PHE A 1 225 ? -21.110 -0.812 -14.884 1.00 93.62 225 PHE A O 1
ATOM 1850 N N . ASN A 1 226 ? -20.753 -2.557 -13.529 1.00 94.31 226 ASN A N 1
ATOM 1851 C CA . ASN A 1 226 ? -22.024 -3.229 -13.816 1.00 94.31 226 ASN A CA 1
ATOM 1852 C C . ASN A 1 226 ? -23.230 -2.305 -13.562 1.00 94.31 226 ASN A C 1
ATOM 1854 O O . ASN A 1 226 ? -24.169 -2.275 -14.355 1.00 94.31 226 ASN A O 1
ATOM 1858 N N . VAL A 1 227 ? -23.204 -1.515 -12.480 1.00 93.75 227 VAL A N 1
ATOM 1859 C CA . VAL A 1 227 ? -24.285 -0.563 -12.170 1.00 93.75 227 VAL A CA 1
ATOM 1860 C C . VAL A 1 227 ? -24.305 0.618 -13.142 1.00 93.75 227 VAL A C 1
ATOM 1862 O O . VAL A 1 227 ? -25.382 1.022 -13.579 1.00 93.75 227 VAL A O 1
ATOM 1865 N N . LEU A 1 228 ? -23.140 1.164 -13.501 1.00 92.62 228 LEU A N 1
ATOM 1866 C CA . LEU A 1 228 ? -23.042 2.243 -14.486 1.00 92.62 228 LEU A CA 1
ATOM 1867 C C . LEU A 1 228 ? -23.459 1.773 -15.879 1.00 92.62 228 LEU A C 1
ATOM 1869 O O . LEU A 1 228 ? -24.226 2.465 -16.536 1.00 92.62 228 LEU A O 1
ATOM 1873 N N . TRP A 1 229 ? -23.016 0.590 -16.300 1.00 92.81 229 TRP A N 1
ATOM 1874 C CA . TRP A 1 229 ? -23.359 -0.007 -17.585 1.00 92.81 229 TRP A CA 1
ATOM 1875 C C . TRP A 1 229 ? -24.862 -0.230 -17.702 1.00 92.81 229 TRP A C 1
ATOM 1877 O O . TRP A 1 229 ? -25.481 0.241 -18.649 1.00 92.81 229 TRP A O 1
ATOM 1887 N N . LYS A 1 230 ? -25.481 -0.837 -16.680 1.00 91.69 230 LYS A N 1
ATOM 1888 C CA . LYS A 1 230 ? -26.934 -1.045 -16.646 1.00 91.69 230 LYS A CA 1
ATOM 1889 C C . LYS A 1 230 ? -27.726 0.257 -16.811 1.00 91.69 230 LYS A C 1
ATOM 1891 O O . LYS A 1 230 ? -28.823 0.230 -17.357 1.00 91.69 230 LYS A O 1
ATOM 1896 N N . LYS A 1 231 ? -27.202 1.379 -16.307 1.00 90.69 231 LYS A N 1
ATOM 1897 C CA . LYS A 1 231 ? -27.901 2.669 -16.314 1.00 90.69 231 LYS A CA 1
ATOM 1898 C C . LYS A 1 231 ? -27.584 3.546 -17.530 1.00 90.69 231 LYS A C 1
ATOM 1900 O O . LYS A 1 231 ? -28.463 4.280 -17.960 1.00 90.69 231 LYS A O 1
ATOM 1905 N N . TYR A 1 232 ? -26.358 3.491 -18.046 1.00 89.81 232 TYR A N 1
ATOM 1906 C CA . TYR A 1 232 ? -25.820 4.483 -18.984 1.00 89.81 232 TYR A CA 1
ATOM 1907 C C . TYR A 1 232 ? -25.149 3.871 -20.226 1.00 89.81 232 TYR A C 1
ATOM 1909 O O . TYR A 1 232 ? -24.459 4.590 -20.941 1.00 89.81 232 TYR A O 1
ATOM 1917 N N . ASN A 1 233 ? -25.312 2.574 -20.519 1.00 85.31 233 ASN A N 1
ATOM 1918 C CA . ASN A 1 233 ? -24.640 1.918 -21.658 1.00 85.31 233 ASN A CA 1
ATOM 1919 C C . ASN A 1 233 ? -24.787 2.659 -23.002 1.00 85.31 233 ASN A C 1
ATOM 1921 O O . ASN A 1 233 ? -23.826 2.707 -23.761 1.00 85.31 233 ASN A O 1
ATOM 1925 N N . LYS A 1 234 ? -25.943 3.276 -23.280 1.00 87.06 234 LYS A N 1
ATOM 1926 C CA . LYS A 1 234 ? -26.196 4.042 -24.515 1.00 87.06 234 LYS A CA 1
ATOM 1927 C C . LYS A 1 234 ? -25.459 5.388 -24.578 1.00 87.06 234 LYS A C 1
ATOM 1929 O O . LYS A 1 234 ? -25.277 5.929 -25.661 1.00 87.06 234 LYS A O 1
ATOM 1934 N N . GLU A 1 235 ? -25.045 5.932 -23.437 1.00 88.44 235 GLU A N 1
ATOM 1935 C CA . GLU A 1 235 ? -24.395 7.248 -23.313 1.00 88.44 235 GLU A CA 1
ATOM 1936 C C . GLU A 1 235 ? -22.867 7.139 -23.160 1.00 88.44 235 GLU A C 1
ATOM 1938 O O . GLU A 1 235 ? -22.141 8.134 -23.229 1.00 88.44 235 GLU A O 1
ATOM 1943 N N . ILE A 1 236 ? -22.351 5.928 -22.935 1.00 89.62 236 ILE A N 1
ATOM 1944 C CA . ILE A 1 236 ? -20.928 5.685 -22.709 1.00 89.62 236 ILE A CA 1
ATOM 1945 C C . ILE A 1 236 ? -20.234 5.489 -24.055 1.00 89.62 236 ILE A C 1
ATOM 1947 O O . ILE A 1 236 ? -20.471 4.509 -24.743 1.00 89.62 236 ILE A O 1
ATOM 1951 N N . ALA A 1 237 ? -19.306 6.381 -24.403 1.00 90.12 237 ALA A N 1
ATOM 1952 C CA . ALA A 1 237 ? -18.407 6.175 -25.546 1.00 90.12 237 ALA A CA 1
ATOM 1953 C C . ALA A 1 237 ? -17.097 5.468 -25.150 1.00 90.12 237 ALA A C 1
ATOM 1955 O O . ALA A 1 237 ? -16.501 4.743 -25.949 1.00 90.12 237 ALA A O 1
ATOM 1956 N N . TYR A 1 238 ? -16.627 5.693 -23.918 1.00 91.25 238 TYR A N 1
ATOM 1957 C CA . TYR A 1 238 ? -15.326 5.221 -23.446 1.00 91.25 238 TYR A CA 1
ATOM 1958 C C . TYR A 1 238 ? -15.391 4.728 -22.004 1.00 91.25 238 TYR A C 1
ATOM 1960 O O . TYR A 1 238 ? -15.984 5.380 -21.145 1.00 91.25 238 TYR A O 1
ATOM 1968 N N . VAL A 1 239 ? -14.684 3.635 -21.725 1.00 92.38 239 VAL A N 1
ATOM 1969 C CA . VAL A 1 239 ? -14.437 3.123 -20.374 1.00 92.38 239 VAL A CA 1
ATOM 1970 C C . VAL A 1 239 ? -12.934 3.137 -20.133 1.00 92.38 239 VAL A C 1
ATOM 1972 O O . VAL A 1 239 ? -12.187 2.384 -20.754 1.00 92.38 239 VAL A O 1
ATOM 1975 N N . VAL A 1 240 ? -12.473 4.010 -19.237 1.00 91.69 240 VAL A N 1
ATOM 1976 C CA . VAL A 1 240 ? -11.052 4.109 -18.882 1.00 91.69 240 VAL A CA 1
ATOM 1977 C C . VAL A 1 240 ? -10.874 3.834 -17.400 1.00 91.69 240 VAL A C 1
ATOM 1979 O O . VAL A 1 240 ? -11.515 4.468 -16.563 1.00 91.69 240 VAL A O 1
ATOM 1982 N N . VAL A 1 241 ? -9.992 2.893 -17.071 1.00 90.38 241 VAL A N 1
ATOM 1983 C CA . VAL A 1 241 ? -9.739 2.474 -15.688 1.00 90.38 241 VAL A CA 1
ATOM 1984 C C . VAL A 1 241 ? -8.292 2.782 -15.308 1.00 90.38 241 VAL A C 1
ATOM 1986 O O . VAL A 1 241 ? -7.366 2.499 -16.061 1.00 90.38 241 VAL A O 1
ATOM 1989 N N . GLU A 1 242 ? -8.068 3.337 -14.117 1.00 88.31 242 GLU A N 1
ATOM 1990 C CA . GLU A 1 242 ? -6.741 3.373 -13.492 1.00 88.31 242 GLU A CA 1
ATOM 1991 C C . GLU A 1 242 ? -6.706 2.351 -12.352 1.00 88.31 242 GLU A C 1
ATOM 1993 O O . GLU A 1 242 ? -7.467 2.447 -11.388 1.00 88.31 242 GLU A O 1
ATOM 1998 N N . MET A 1 243 ? -5.799 1.376 -12.435 1.00 78.19 243 MET A N 1
ATOM 1999 C CA . MET A 1 243 ? -5.684 0.329 -11.420 1.00 78.19 243 MET A CA 1
ATOM 2000 C C . MET A 1 243 ? -4.603 0.650 -10.376 1.00 78.19 243 MET A C 1
ATOM 2002 O O . MET A 1 243 ? -3.484 1.049 -10.721 1.00 78.19 243 MET A O 1
ATOM 2006 N N . PRO A 1 244 ? -4.851 0.408 -9.074 1.00 66.75 244 PRO A N 1
ATOM 2007 C CA . PRO A 1 244 ? -3.864 0.654 -8.025 1.00 66.75 244 PRO A CA 1
ATOM 2008 C C . PRO A 1 244 ? -2.647 -0.267 -8.171 1.00 66.75 244 PRO A C 1
ATOM 2010 O O . PRO A 1 244 ? -2.761 -1.388 -8.664 1.00 66.75 244 PRO A O 1
ATOM 2013 N N . ARG A 1 245 ? -1.462 0.182 -7.728 1.00 63.34 245 ARG A N 1
ATOM 2014 C CA . ARG A 1 245 ? -0.215 -0.614 -7.752 1.00 63.34 245 ARG A CA 1
ATOM 2015 C C . ARG A 1 245 ? -0.331 -1.892 -6.902 1.00 63.34 245 ARG A C 1
ATOM 2017 O O . ARG A 1 245 ? -0.706 -1.804 -5.742 1.00 63.34 245 ARG A O 1
ATOM 2024 N N . GLU A 1 246 ? 0.085 -3.046 -7.438 1.00 56.28 246 GLU A N 1
ATOM 2025 C CA . GLU A 1 246 ? -0.026 -4.392 -6.816 1.00 56.28 246 GLU A CA 1
ATOM 2026 C C . GLU A 1 246 ? 0.794 -4.612 -5.517 1.00 56.28 246 GLU A C 1
ATOM 2028 O O . GLU A 1 246 ? 0.847 -5.725 -4.997 1.00 56.28 246 GLU A O 1
ATOM 2033 N N . LYS A 1 247 ? 1.450 -3.589 -4.953 1.00 49.50 247 LYS A N 1
ATOM 2034 C CA . LYS A 1 247 ? 2.326 -3.756 -3.778 1.00 49.50 247 LYS A CA 1
ATOM 2035 C C . LYS A 1 247 ? 1.616 -3.430 -2.469 1.00 49.50 247 LYS A C 1
ATOM 2037 O O . LYS A 1 247 ? 0.918 -2.423 -2.372 1.00 49.50 247 LYS A O 1
ATOM 2042 N N . ASN A 1 248 ? 1.890 -4.244 -1.446 1.00 53.16 248 ASN A N 1
ATOM 2043 C CA . ASN A 1 248 ? 1.497 -4.000 -0.059 1.00 53.16 248 ASN A CA 1
ATOM 2044 C C . ASN A 1 248 ? 1.805 -2.547 0.339 1.00 53.16 248 ASN A C 1
ATOM 2046 O O . ASN A 1 248 ? 2.917 -2.048 0.142 1.00 53.16 248 ASN A O 1
ATOM 2050 N N . SER A 1 249 ? 0.800 -1.866 0.892 1.00 58.25 249 SER A N 1
ATOM 2051 C CA . SER A 1 249 ? 0.829 -0.425 1.171 1.00 58.25 249 SER A CA 1
ATOM 2052 C C . SER A 1 249 ? 1.993 0.002 2.071 1.00 58.25 249 SER A C 1
ATOM 2054 O O . SER A 1 249 ? 2.483 1.117 1.919 1.00 58.25 249 SER A O 1
ATOM 2056 N N . ALA A 1 250 ? 2.476 -0.880 2.954 1.00 57.88 250 ALA A N 1
ATOM 2057 C CA . ALA A 1 250 ? 3.609 -0.617 3.841 1.00 57.88 250 ALA A CA 1
ATOM 2058 C C . ALA A 1 250 ? 4.938 -0.457 3.078 1.00 57.88 250 ALA A C 1
ATOM 2060 O O . ALA A 1 250 ? 5.606 0.565 3.226 1.00 57.88 250 ALA A O 1
ATOM 2061 N N . ASP A 1 251 ? 5.281 -1.399 2.196 1.00 56.72 251 ASP A N 1
ATOM 2062 C CA . ASP A 1 251 ? 6.513 -1.333 1.397 1.00 56.72 251 ASP A CA 1
ATOM 2063 C C . ASP A 1 251 ? 6.461 -0.213 0.360 1.00 56.72 251 ASP A C 1
ATOM 2065 O O . ASP A 1 251 ? 7.464 0.450 0.095 1.00 56.72 251 ASP A O 1
ATOM 2069 N N . ALA A 1 252 ? 5.288 0.017 -0.236 1.00 60.22 252 ALA A N 1
ATOM 2070 C CA . ALA A 1 252 ? 5.089 1.121 -1.166 1.00 60.22 252 ALA A CA 1
ATOM 2071 C C . ALA A 1 252 ? 5.243 2.481 -0.468 1.00 60.22 252 ALA A C 1
ATOM 2073 O O . ALA A 1 252 ? 5.864 3.385 -1.029 1.00 60.22 252 ALA A O 1
ATOM 2074 N N . LYS A 1 253 ? 4.720 2.614 0.759 1.00 66.31 253 LYS A N 1
ATOM 2075 C CA . LYS A 1 253 ? 4.852 3.822 1.578 1.00 66.31 253 LYS A CA 1
ATOM 2076 C C . LYS A 1 253 ? 6.301 4.048 2.002 1.00 66.31 253 LYS A C 1
ATOM 2078 O O . LYS A 1 253 ? 6.814 5.129 1.742 1.00 66.31 253 LYS A O 1
ATOM 2083 N N . LYS A 1 254 ? 6.982 3.021 2.522 1.00 71.88 254 LYS A N 1
ATOM 2084 C CA . LYS A 1 254 ? 8.399 3.104 2.908 1.00 71.88 254 LYS A CA 1
ATOM 2085 C C . LYS A 1 254 ? 9.283 3.504 1.727 1.00 71.88 254 LYS A C 1
ATOM 2087 O O . LYS A 1 254 ? 10.000 4.488 1.807 1.00 71.88 254 LYS A O 1
ATOM 2092 N N . ARG A 1 255 ? 9.139 2.840 0.572 1.00 70.44 255 ARG A N 1
ATOM 2093 C CA . ARG A 1 255 ? 9.879 3.208 -0.652 1.00 70.44 255 ARG A CA 1
ATOM 2094 C C . ARG A 1 255 ? 9.591 4.638 -1.103 1.00 70.44 255 ARG A C 1
ATOM 2096 O O . ARG A 1 255 ? 10.478 5.299 -1.625 1.00 70.44 255 ARG A O 1
ATOM 2103 N N . LYS A 1 256 ? 8.352 5.115 -0.953 1.00 70.56 256 LYS A N 1
ATOM 2104 C CA . LYS A 1 256 ? 7.990 6.494 -1.297 1.00 70.56 256 LYS A CA 1
ATOM 2105 C C . LYS A 1 256 ? 8.646 7.493 -0.347 1.00 70.56 256 LYS A C 1
ATOM 2107 O O . LYS A 1 256 ? 9.181 8.480 -0.833 1.00 70.56 256 LYS A O 1
ATOM 2112 N N . GLU A 1 257 ? 8.627 7.225 0.954 1.00 73.81 257 GLU A N 1
ATOM 2113 C CA . GLU A 1 257 ? 9.291 8.045 1.973 1.00 73.81 257 GLU A CA 1
ATOM 2114 C C . GLU A 1 257 ? 10.809 8.067 1.765 1.00 73.81 257 GLU A C 1
ATOM 2116 O O . GLU A 1 257 ? 11.406 9.139 1.750 1.00 73.81 257 GLU A O 1
ATOM 2121 N N . ASP A 1 258 ? 11.421 6.911 1.510 1.00 76.81 258 ASP A N 1
ATOM 2122 C CA . ASP A 1 258 ? 12.854 6.791 1.227 1.00 76.81 258 ASP A CA 1
ATOM 2123 C C . ASP A 1 258 ? 13.229 7.545 -0.056 1.00 76.81 258 ASP A C 1
ATOM 2125 O O . ASP A 1 258 ? 14.193 8.309 -0.072 1.00 76.81 258 ASP A O 1
ATOM 2129 N N . ASN A 1 259 ? 12.425 7.414 -1.118 1.00 76.44 259 ASN A N 1
ATOM 2130 C CA . ASN A 1 259 ? 12.624 8.173 -2.353 1.00 76.44 259 ASN A CA 1
ATOM 2131 C C . ASN A 1 259 ? 12.456 9.681 -2.129 1.00 76.44 259 ASN A C 1
ATOM 2133 O O . ASN A 1 259 ? 13.250 10.454 -2.647 1.00 76.44 259 ASN A O 1
ATOM 2137 N N . GLN A 1 260 ? 11.454 10.115 -1.357 1.00 78.25 260 GLN A N 1
ATOM 2138 C CA . GLN A 1 260 ? 11.249 11.530 -1.029 1.00 78.25 260 GLN A CA 1
ATOM 2139 C C . GLN A 1 260 ? 12.423 12.100 -0.232 1.00 78.25 260 GLN A C 1
ATOM 2141 O O . GLN A 1 260 ? 12.895 13.185 -0.556 1.00 78.25 260 GLN A O 1
ATOM 2146 N N . LYS A 1 261 ? 12.932 11.354 0.755 1.00 82.31 261 LYS A N 1
ATOM 2147 C CA . LYS A 1 261 ? 14.134 11.727 1.510 1.00 82.31 261 LYS A CA 1
ATOM 2148 C C . LYS A 1 261 ? 15.351 11.824 0.599 1.00 82.31 261 LYS A C 1
ATOM 2150 O O . LYS A 1 261 ? 16.058 12.820 0.660 1.00 82.31 261 LYS A O 1
ATOM 2155 N N . LYS A 1 262 ? 15.558 10.836 -0.278 1.00 84.00 262 LYS A N 1
ATOM 2156 C CA . LYS A 1 262 ? 16.659 10.845 -1.249 1.00 84.00 262 LYS A CA 1
ATOM 2157 C C . LYS A 1 262 ? 16.562 12.035 -2.206 1.00 84.00 262 LYS A C 1
ATOM 2159 O O . LYS A 1 262 ? 17.561 12.696 -2.438 1.00 84.00 262 LYS A O 1
ATOM 2164 N N . TYR A 1 263 ? 15.370 12.334 -2.724 1.00 81.50 263 TYR A N 1
ATOM 2165 C CA . TYR A 1 263 ? 15.158 13.474 -3.619 1.00 81.50 263 TYR A CA 1
ATOM 2166 C C . TYR A 1 263 ? 15.349 14.818 -2.932 1.00 81.50 263 TYR A C 1
ATOM 2168 O O . TYR A 1 263 ? 15.868 15.729 -3.564 1.00 81.50 263 TYR A O 1
ATOM 2176 N N . LYS A 1 264 ? 14.918 14.945 -1.672 1.00 84.94 264 LYS A N 1
ATOM 2177 C CA . LYS A 1 264 ? 15.152 16.157 -0.890 1.00 84.94 264 LYS A CA 1
ATOM 2178 C C . LYS A 1 264 ? 16.648 16.341 -0.639 1.00 84.94 264 LYS A C 1
ATOM 2180 O O . LYS A 1 264 ? 17.177 17.377 -0.997 1.00 84.94 264 LYS A O 1
ATOM 2185 N N . LYS A 1 265 ? 17.324 15.296 -0.155 1.00 88.00 265 LYS A N 1
ATOM 2186 C CA . LYS A 1 265 ? 18.771 15.304 0.083 1.00 88.00 265 LYS A CA 1
ATOM 2187 C C . LYS A 1 265 ? 19.563 15.698 -1.170 1.00 88.00 265 LYS A C 1
ATOM 2189 O O . LYS A 1 265 ? 20.339 16.632 -1.110 1.00 88.00 265 LYS A O 1
ATOM 2194 N N . GLU A 1 266 ? 19.296 15.056 -2.308 1.00 89.56 266 GLU A N 1
ATOM 2195 C CA . GLU A 1 266 ? 19.959 15.378 -3.584 1.00 89.56 266 GLU A CA 1
ATOM 2196 C C . GLU A 1 266 ? 19.689 16.823 -4.038 1.00 89.56 266 GLU A C 1
ATOM 2198 O O . GLU A 1 266 ? 20.559 17.463 -4.618 1.00 89.56 266 GLU A O 1
ATOM 2203 N N . LYS A 1 267 ? 18.475 17.342 -3.805 1.00 87.44 267 LYS A N 1
ATOM 2204 C CA . LYS A 1 267 ? 18.135 18.732 -4.132 1.00 87.44 267 LYS A CA 1
ATOM 2205 C C . LYS A 1 267 ? 18.922 19.703 -3.249 1.00 87.44 267 LYS A C 1
ATOM 2207 O O . LYS A 1 267 ? 19.498 20.646 -3.780 1.00 87.44 267 LYS A O 1
ATOM 2212 N N . ASP A 1 268 ? 18.957 19.450 -1.946 1.00 88.12 268 ASP A N 1
ATOM 2213 C CA . ASP A 1 268 ? 19.660 20.289 -0.975 1.00 88.12 268 ASP A CA 1
ATOM 2214 C C . ASP A 1 268 ? 21.177 20.289 -1.275 1.00 88.12 268 ASP A C 1
ATOM 2216 O O . ASP A 1 268 ? 21.761 21.356 -1.439 1.00 88.12 268 ASP A O 1
ATOM 2220 N N . GLU A 1 269 ? 21.776 19.114 -1.516 1.00 91.75 269 GLU A N 1
ATOM 2221 C CA . GLU A 1 269 ? 23.178 18.963 -1.954 1.00 91.75 269 GLU A CA 1
ATOM 2222 C C . GLU A 1 269 ? 23.453 19.696 -3.277 1.00 91.75 269 GLU A C 1
ATOM 2224 O O . GLU A 1 269 ? 24.488 20.341 -3.432 1.00 91.75 269 GLU A O 1
ATOM 2229 N N . SER A 1 270 ? 22.519 19.640 -4.237 1.00 92.19 270 SER A N 1
ATOM 2230 C CA . SER A 1 270 ? 22.690 20.343 -5.513 1.00 92.19 270 SER A CA 1
ATOM 2231 C C . SER A 1 270 ? 22.723 21.860 -5.353 1.00 92.19 270 SER A C 1
ATOM 2233 O O . SER A 1 270 ? 23.461 22.524 -6.073 1.00 92.19 270 SER A O 1
ATOM 2235 N N . PHE A 1 271 ? 21.946 22.411 -4.418 1.00 91.56 271 PHE A N 1
ATOM 2236 C CA . PHE A 1 271 ? 21.946 23.844 -4.138 1.00 91.56 271 PHE A CA 1
ATOM 2237 C C . PHE A 1 271 ? 23.179 24.258 -3.349 1.00 91.56 271 PHE A C 1
ATOM 2239 O O . PHE A 1 271 ? 23.744 25.307 -3.630 1.00 91.56 271 PHE A O 1
ATOM 2246 N N . GLU A 1 272 ? 23.619 23.434 -2.403 1.00 91.12 272 GLU A N 1
ATOM 2247 C CA . GLU A 1 272 ? 24.836 23.675 -1.634 1.00 91.12 272 GLU A CA 1
ATOM 2248 C C . GLU A 1 272 ? 26.067 23.737 -2.541 1.00 91.12 272 GLU A C 1
ATOM 2250 O O . GLU A 1 272 ? 26.708 24.783 -2.600 1.00 91.12 272 GLU A O 1
ATOM 2255 N N . SER A 1 273 ? 26.307 22.708 -3.360 1.00 90.31 273 SER A N 1
ATOM 2256 C CA . SER A 1 273 ? 27.426 22.716 -4.314 1.00 90.31 273 SER A CA 1
ATOM 2257 C C . SER A 1 273 ? 27.341 23.860 -5.328 1.00 90.31 273 SER A C 1
ATOM 2259 O O . SER A 1 273 ? 28.361 24.376 -5.770 1.00 90.31 273 SER A O 1
ATOM 2261 N N . PHE A 1 274 ? 26.131 24.264 -5.723 1.00 91.50 274 PHE A N 1
ATOM 2262 C CA . PHE A 1 274 ? 25.959 25.385 -6.644 1.00 91.50 274 PHE A CA 1
ATOM 2263 C C . PHE A 1 274 ? 26.278 26.732 -5.980 1.00 91.50 274 PHE A C 1
ATOM 2265 O O . PHE A 1 274 ? 26.896 27.588 -6.608 1.00 91.50 274 PHE A O 1
ATOM 2272 N N . ARG A 1 275 ? 25.904 26.922 -4.706 1.00 92.31 275 ARG A N 1
ATOM 2273 C CA . ARG A 1 275 ? 26.262 28.118 -3.924 1.00 92.31 275 ARG A CA 1
ATOM 2274 C C . ARG A 1 275 ? 27.761 28.217 -3.692 1.00 92.31 275 ARG A C 1
ATOM 2276 O O . ARG A 1 275 ? 28.311 29.291 -3.890 1.00 92.31 275 ARG A O 1
ATOM 2283 N N . GLU A 1 276 ? 28.410 27.113 -3.327 1.00 89.12 276 GLU A N 1
ATOM 2284 C CA . GLU A 1 276 ? 29.862 27.074 -3.101 1.00 89.12 276 GLU A CA 1
ATOM 2285 C C . GLU A 1 276 ? 30.644 27.557 -4.326 1.00 89.12 276 GLU A C 1
ATOM 2287 O O . GLU A 1 276 ? 31.581 28.334 -4.187 1.00 89.12 276 GLU A O 1
ATOM 2292 N N . LEU A 1 277 ? 30.227 27.149 -5.529 1.00 89.12 277 LEU A N 1
ATOM 2293 C CA . LEU A 1 277 ? 30.900 27.543 -6.768 1.00 89.12 277 LEU A CA 1
ATOM 2294 C C . LEU A 1 277 ? 30.562 28.960 -7.242 1.00 89.12 277 LEU A C 1
ATOM 2296 O O . LEU A 1 277 ? 31.356 29.549 -7.962 1.00 89.12 277 LEU A O 1
ATOM 2300 N N . THR A 1 278 ? 29.396 29.497 -6.879 1.00 87.69 278 THR A N 1
ATOM 2301 C CA . THR A 1 278 ? 28.924 30.815 -7.353 1.00 87.69 278 THR A CA 1
ATOM 2302 C C . THR A 1 278 ? 29.082 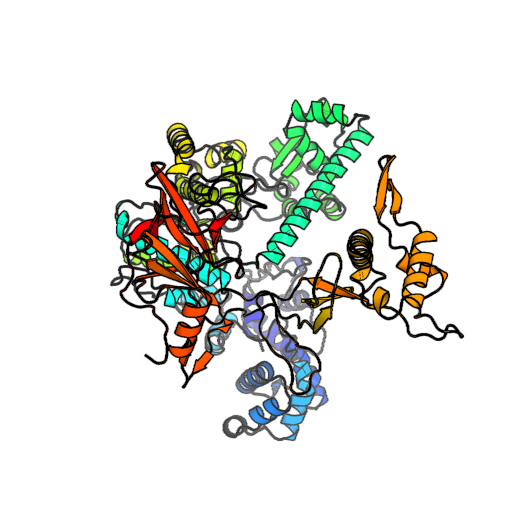31.931 -6.321 1.00 87.69 278 THR A C 1
ATOM 2304 O O . THR A 1 278 ? 28.803 33.089 -6.622 1.00 87.69 278 THR A O 1
ATOM 2307 N N . GLY A 1 279 ? 29.456 31.601 -5.082 1.00 87.06 279 GLY A N 1
ATOM 2308 C CA . GLY A 1 279 ? 29.538 32.549 -3.967 1.00 87.06 279 GLY A CA 1
ATOM 2309 C C . GLY A 1 279 ? 28.186 33.114 -3.508 1.00 87.06 279 GLY A C 1
ATOM 2310 O O . GLY A 1 279 ? 28.151 34.068 -2.732 1.00 87.06 279 GLY A O 1
ATOM 2311 N N . LEU A 1 280 ? 27.059 32.564 -3.975 1.00 86.38 280 LEU A N 1
ATOM 2312 C CA . LEU A 1 280 ? 25.726 33.057 -3.623 1.00 86.38 280 LEU A CA 1
ATOM 2313 C C . LEU A 1 280 ? 25.322 32.669 -2.195 1.00 86.38 280 LEU A C 1
ATOM 2315 O O . LEU A 1 280 ? 25.455 31.517 -1.777 1.00 86.38 280 LEU A O 1
ATOM 2319 N N . SER A 1 281 ? 24.703 33.612 -1.479 1.00 87.38 281 SER A N 1
ATOM 2320 C CA . SER A 1 281 ? 23.994 33.315 -0.231 1.00 87.38 281 SER A CA 1
ATOM 2321 C C . SER A 1 281 ? 22.736 32.469 -0.487 1.00 87.38 281 SER A C 1
ATOM 2323 O O . SER A 1 281 ? 22.237 32.378 -1.612 1.00 87.38 281 SER A O 1
ATOM 2325 N N . GLU A 1 282 ? 22.195 31.848 0.567 1.00 82.00 282 GLU A N 1
ATOM 2326 C CA . GLU A 1 282 ? 20.930 31.092 0.495 1.00 82.00 282 GLU A CA 1
ATOM 2327 C C . GLU A 1 282 ? 19.790 31.932 -0.084 1.00 82.00 282 GLU A C 1
ATOM 2329 O O . GLU A 1 282 ? 19.166 31.553 -1.074 1.00 82.00 282 GLU A O 1
ATOM 2334 N N . GLU A 1 283 ? 19.601 33.120 0.482 1.00 79.62 283 GLU A N 1
ATOM 2335 C CA . GLU A 1 283 ? 18.578 34.076 0.073 1.00 79.62 283 GLU A CA 1
ATOM 2336 C C . GLU A 1 283 ? 18.822 34.597 -1.354 1.00 79.62 283 GLU A C 1
ATOM 2338 O O . GLU A 1 283 ? 17.887 34.763 -2.142 1.00 79.62 283 GLU A O 1
ATOM 2343 N N . GLY A 1 284 ? 20.089 34.789 -1.736 1.00 84.00 284 GLY A N 1
ATOM 2344 C CA . GLY A 1 284 ? 20.471 35.175 -3.094 1.00 84.00 284 GLY A CA 1
ATOM 2345 C C . GLY A 1 284 ? 20.055 34.137 -4.140 1.00 84.00 284 GLY A C 1
ATOM 2346 O O . GLY A 1 284 ? 19.503 34.493 -5.186 1.00 84.00 284 GLY A O 1
ATOM 2347 N N . LEU A 1 285 ? 20.260 32.849 -3.847 1.00 84.19 285 LEU A N 1
ATOM 2348 C CA . LEU A 1 285 ? 19.862 31.755 -4.731 1.00 84.19 285 LEU A CA 1
ATOM 2349 C C . LEU A 1 285 ? 18.336 31.593 -4.800 1.00 84.19 285 LEU A C 1
ATOM 2351 O O . LEU A 1 285 ? 17.787 31.436 -5.894 1.00 84.19 285 LEU A O 1
ATOM 2355 N N . GLU A 1 286 ? 17.635 31.671 -3.667 1.00 83.19 286 GLU A N 1
ATOM 2356 C CA . GLU A 1 286 ? 16.168 31.598 -3.632 1.00 83.19 286 GLU A CA 1
ATOM 2357 C C . GLU A 1 286 ? 15.523 32.712 -4.459 1.00 83.19 286 GLU A C 1
ATOM 2359 O O . GLU A 1 286 ? 14.639 32.449 -5.278 1.00 83.19 286 GLU A O 1
ATOM 2364 N N . ASN A 1 287 ? 16.029 33.941 -4.345 1.00 83.75 287 ASN A N 1
ATOM 2365 C CA . ASN A 1 287 ? 15.556 35.072 -5.139 1.00 83.75 287 ASN A CA 1
ATOM 2366 C C . ASN A 1 287 ? 15.731 34.850 -6.649 1.00 83.75 287 ASN A C 1
ATOM 2368 O O . ASN A 1 287 ? 14.841 35.183 -7.437 1.00 83.75 287 ASN A O 1
ATOM 2372 N N . LYS A 1 288 ? 16.849 34.253 -7.078 1.00 84.88 288 LYS A N 1
ATOM 2373 C CA . LYS A 1 288 ? 17.079 33.905 -8.492 1.00 84.88 288 LYS A CA 1
ATOM 2374 C C . LYS A 1 288 ? 16.136 32.799 -8.968 1.00 84.88 288 LYS A C 1
ATOM 2376 O O . LYS A 1 288 ? 15.579 32.912 -10.059 1.00 84.88 288 LYS A O 1
ATOM 2381 N N . ILE A 1 289 ? 15.898 31.773 -8.150 1.00 85.50 289 ILE A N 1
ATOM 2382 C CA . ILE A 1 289 ? 14.948 30.691 -8.461 1.00 85.50 289 ILE A CA 1
ATOM 2383 C C . ILE A 1 289 ? 13.511 31.220 -8.550 1.00 85.50 289 ILE A C 1
ATOM 2385 O O . ILE A 1 289 ? 12.757 30.783 -9.415 1.00 85.50 289 ILE A O 1
ATOM 2389 N N . ASN A 1 290 ? 13.123 32.167 -7.699 1.00 77.12 290 ASN A N 1
ATOM 2390 C CA . ASN A 1 290 ? 11.791 32.769 -7.748 1.00 77.12 290 ASN A CA 1
ATOM 2391 C C . ASN A 1 290 ? 11.584 33.603 -9.019 1.00 77.12 290 ASN A C 1
ATOM 2393 O O . ASN A 1 290 ? 10.503 33.571 -9.597 1.00 77.12 290 ASN A O 1
ATOM 2397 N N . LYS A 1 291 ? 12.628 34.293 -9.500 1.00 84.19 291 LYS A N 1
ATOM 2398 C CA . LYS A 1 291 ? 12.595 35.018 -10.783 1.00 84.19 291 LYS A CA 1
ATOM 2399 C C . LYS A 1 291 ? 12.594 34.080 -11.993 1.00 84.19 291 LYS A C 1
ATOM 2401 O O . LYS A 1 291 ? 11.969 34.389 -13.002 1.00 84.19 291 LYS A O 1
ATOM 2406 N N . PHE A 1 292 ? 13.275 32.938 -11.901 1.00 83.50 292 PHE A N 1
ATOM 2407 C CA . PHE A 1 292 ? 13.328 31.934 -12.961 1.00 83.50 292 PHE A CA 1
ATOM 2408 C C . PHE A 1 292 ? 13.128 30.525 -12.395 1.00 83.50 292 PHE A C 1
ATOM 2410 O O . PHE A 1 292 ? 14.078 29.802 -12.096 1.00 83.50 292 PHE A O 1
ATOM 2417 N N . HIS A 1 293 ? 11.867 30.098 -12.285 1.00 79.94 293 HIS A N 1
ATOM 2418 C CA . HIS A 1 293 ? 11.505 28.831 -11.636 1.00 79.94 293 HIS A CA 1
ATOM 2419 C C . HIS A 1 293 ? 12.183 27.588 -12.237 1.00 79.94 293 HIS A C 1
ATOM 2421 O O . HIS A 1 293 ? 12.435 26.609 -11.527 1.00 79.94 293 HIS A O 1
ATOM 2427 N N . GLN A 1 294 ? 12.517 27.609 -13.533 1.00 85.81 294 GLN A N 1
ATOM 2428 C CA . GLN A 1 294 ? 13.200 26.497 -14.200 1.00 85.81 294 GLN A CA 1
ATOM 2429 C C . GLN A 1 294 ? 14.659 26.332 -13.736 1.00 85.81 294 GLN A C 1
ATOM 2431 O O . GLN A 1 294 ? 15.177 25.213 -13.796 1.00 85.81 294 GLN A O 1
ATOM 2436 N N . LEU A 1 295 ? 15.278 27.380 -13.173 1.00 89.25 295 LEU A N 1
ATOM 2437 C CA . LEU A 1 295 ? 16.638 27.354 -12.622 1.00 89.25 295 LEU A CA 1
ATOM 2438 C C . LEU A 1 295 ? 16.816 26.242 -11.586 1.00 89.25 295 LEU A C 1
ATOM 2440 O O . LEU A 1 295 ? 17.811 25.526 -11.606 1.00 89.25 295 LEU A O 1
ATOM 2444 N N . SER A 1 296 ? 15.809 26.025 -10.734 1.00 89.81 296 SER A N 1
ATOM 2445 C CA . SER A 1 296 ? 15.830 24.960 -9.725 1.00 89.81 296 SER A CA 1
ATOM 2446 C C . SER A 1 296 ? 16.060 23.575 -10.340 1.00 89.81 296 SER A C 1
ATOM 2448 O O . SER A 1 296 ? 16.819 22.759 -9.812 1.00 89.81 296 SER A O 1
ATOM 2450 N N . LEU A 1 297 ? 15.407 23.302 -11.473 1.00 91.50 297 LEU A N 1
ATOM 2451 C CA . LEU A 1 297 ? 15.561 22.044 -12.193 1.00 91.50 297 LEU A CA 1
ATOM 2452 C C . LEU A 1 297 ? 16.899 21.992 -12.940 1.00 91.50 297 LEU A C 1
ATOM 2454 O O . LEU A 1 297 ? 17.522 20.932 -12.970 1.00 91.50 297 LEU A O 1
ATOM 2458 N N . MET A 1 298 ? 17.344 23.113 -13.515 1.00 94.69 298 MET A N 1
ATOM 2459 C CA . MET A 1 298 ? 18.626 23.208 -14.220 1.00 94.69 298 MET A CA 1
ATOM 2460 C C . MET A 1 298 ? 19.806 22.947 -13.281 1.00 94.69 298 MET A C 1
ATOM 2462 O O . MET A 1 298 ? 20.623 22.090 -13.599 1.00 94.69 298 MET A O 1
ATOM 2466 N N . ILE A 1 299 ? 19.842 23.569 -12.097 1.00 94.56 299 ILE A N 1
ATOM 2467 C CA . ILE A 1 299 ? 20.879 23.337 -11.072 1.00 94.56 299 ILE A CA 1
ATOM 2468 C C . ILE A 1 299 ? 20.927 21.862 -10.678 1.00 94.56 299 ILE A C 1
ATOM 2470 O O . ILE A 1 299 ? 21.988 21.240 -10.622 1.00 94.56 299 ILE A O 1
ATOM 2474 N N . ARG A 1 300 ? 19.758 21.260 -10.459 1.00 94.62 300 ARG A N 1
ATOM 2475 C CA . ARG A 1 300 ? 19.682 19.848 -10.094 1.00 94.62 300 ARG A CA 1
ATOM 2476 C C . ARG A 1 300 ? 20.210 18.929 -11.202 1.00 94.62 300 ARG A C 1
ATOM 2478 O O . ARG A 1 300 ? 20.883 17.943 -10.908 1.00 94.62 300 ARG A O 1
ATOM 2485 N N . LEU A 1 301 ? 19.899 19.220 -12.467 1.00 96.56 301 LEU A N 1
ATOM 2486 C CA . LEU A 1 301 ? 20.411 18.464 -13.616 1.00 96.56 301 LEU A CA 1
ATOM 2487 C C . LEU A 1 301 ? 21.918 18.671 -13.803 1.00 96.56 301 LEU A C 1
ATOM 2489 O O . LEU A 1 301 ? 22.629 17.689 -13.995 1.00 96.56 301 LEU A O 1
ATOM 2493 N N . TRP A 1 302 ? 22.398 19.908 -13.669 1.00 96.56 302 TRP A N 1
ATOM 2494 C CA . TRP A 1 302 ? 23.817 20.263 -13.660 1.00 96.56 302 TRP A CA 1
ATOM 2495 C C . TRP A 1 302 ? 24.579 19.442 -12.609 1.00 96.56 302 TRP A C 1
ATOM 2497 O O . TRP A 1 302 ? 25.560 18.777 -12.940 1.00 96.56 302 TRP A O 1
ATOM 2507 N N . TYR A 1 303 ? 24.058 19.360 -11.382 1.00 96.00 303 TYR A N 1
ATOM 2508 C CA . TYR A 1 303 ? 24.661 18.577 -10.302 1.00 96.00 303 TYR A CA 1
ATOM 2509 C C . TYR A 1 303 ? 24.712 17.072 -10.609 1.00 96.00 303 TYR A C 1
ATOM 2511 O O . TYR A 1 303 ? 25.754 16.438 -10.425 1.00 96.00 303 TYR A O 1
ATOM 2519 N N . GLN A 1 304 ? 23.611 16.495 -11.119 1.00 95.56 304 GLN A N 1
ATOM 2520 C CA . GLN A 1 304 ? 23.560 15.085 -11.545 1.00 95.56 304 GLN A CA 1
ATOM 2521 C C . GLN A 1 304 ? 24.552 14.780 -12.670 1.00 95.56 304 GLN A C 1
ATOM 2523 O O . GLN A 1 304 ? 25.020 13.651 -12.802 1.00 95.56 304 GLN A O 1
ATOM 2528 N N . GLN A 1 305 ? 24.841 15.778 -13.495 1.00 96.88 305 GLN A N 1
ATOM 2529 C CA . GLN A 1 305 ? 25.712 15.671 -14.652 1.00 96.88 305 GLN A CA 1
ATOM 2530 C C . GLN A 1 305 ? 27.169 16.038 -14.358 1.00 96.88 305 GLN A C 1
ATOM 2532 O O . GLN A 1 305 ? 27.972 16.053 -15.291 1.00 96.88 305 GLN A O 1
ATOM 2537 N N . GLU A 1 306 ? 27.509 16.324 -13.097 1.00 95.31 306 GLU A N 1
ATOM 2538 C CA . GLU A 1 306 ? 28.844 16.795 -12.696 1.00 95.31 306 GLU A CA 1
ATOM 2539 C C . GLU A 1 306 ? 29.275 18.031 -13.501 1.00 95.31 306 GLU A C 1
ATOM 2541 O O . GLU A 1 306 ? 30.421 18.163 -13.918 1.00 95.31 306 GLU A O 1
ATOM 2546 N N . GLY A 1 307 ? 28.308 18.908 -13.781 1.00 94.06 307 GLY A N 1
ATOM 2547 C CA . GLY A 1 307 ? 28.517 20.139 -14.525 1.00 94.06 307 GLY A CA 1
ATOM 2548 C C . GLY A 1 307 ? 28.910 19.950 -15.983 1.00 94.06 307 GLY A C 1
ATOM 2549 O O . GLY A 1 307 ? 29.494 20.853 -16.553 1.00 94.06 307 GLY A O 1
ATOM 2550 N N . ARG A 1 308 ? 28.620 18.809 -16.620 1.00 95.81 308 ARG A N 1
ATOM 2551 C CA . ARG A 1 308 ? 28.943 18.585 -18.042 1.00 95.81 308 ARG A CA 1
ATOM 2552 C C . ARG A 1 308 ? 27.701 18.423 -18.907 1.00 95.81 308 ARG A C 1
ATOM 2554 O O . ARG A 1 308 ? 26.705 17.829 -18.493 1.00 95.81 308 ARG A O 1
ATOM 2561 N N . CYS A 1 309 ? 27.772 18.920 -20.138 1.00 97.06 309 CYS A N 1
ATOM 2562 C CA . CYS A 1 309 ? 26.770 18.671 -21.166 1.00 97.06 309 CYS A CA 1
ATOM 2563 C C . CYS A 1 309 ? 26.921 17.232 -21.702 1.00 97.06 309 CYS A C 1
ATOM 2565 O O . CYS A 1 309 ? 27.967 16.910 -22.272 1.00 97.06 309 CYS A O 1
ATOM 2567 N N . PRO A 1 310 ? 25.893 16.366 -21.610 1.00 95.38 310 PRO A N 1
ATOM 2568 C CA . PRO A 1 310 ? 25.974 14.991 -22.106 1.00 95.38 310 PRO A CA 1
ATOM 2569 C C . PRO A 1 310 ? 26.086 14.890 -23.631 1.00 95.38 310 PRO A C 1
ATOM 2571 O O . PRO A 1 310 ? 26.409 13.825 -24.141 1.00 95.38 310 PRO A O 1
ATOM 2574 N N . TYR A 1 311 ? 25.812 15.960 -24.381 1.00 96.19 311 TYR A N 1
ATOM 2575 C CA . TYR A 1 311 ? 25.834 15.924 -25.847 1.00 96.19 311 TYR A CA 1
ATOM 2576 C C . TYR A 1 311 ? 27.131 16.455 -26.445 1.00 96.19 311 TYR A C 1
ATOM 2578 O O . TYR A 1 311 ? 27.725 15.799 -27.296 1.00 96.19 311 TYR A O 1
ATOM 2586 N N . SER A 1 312 ? 27.628 17.581 -25.940 1.00 93.69 312 SER A N 1
ATOM 2587 C CA . SER A 1 312 ? 28.888 18.161 -26.411 1.00 93.69 312 SER A CA 1
ATOM 2588 C C . SER A 1 312 ? 30.114 17.696 -25.621 1.00 93.69 312 SER A C 1
ATOM 2590 O O . SER A 1 312 ? 31.234 17.915 -26.066 1.00 93.69 312 SER A O 1
ATOM 2592 N N . GLY A 1 313 ? 29.936 17.119 -24.427 1.00 92.06 313 GLY A N 1
ATOM 2593 C CA . GLY A 1 313 ? 31.030 16.788 -23.505 1.00 92.06 313 GLY A CA 1
ATOM 2594 C C . GLY A 1 313 ? 31.665 18.004 -22.812 1.00 92.06 313 GLY A C 1
ATOM 2595 O O . GLY A 1 313 ? 32.487 17.831 -21.912 1.00 92.06 313 GLY A O 1
ATOM 2596 N N . LYS A 1 314 ? 31.270 19.227 -23.195 1.00 95.31 314 LYS A N 1
ATOM 2597 C CA . LYS A 1 314 ? 31.778 20.490 -22.639 1.00 95.31 314 LYS A CA 1
ATOM 2598 C C . LYS A 1 314 ? 31.264 20.724 -21.214 1.00 95.31 314 LYS A C 1
ATOM 2600 O O . LYS A 1 314 ? 30.154 20.304 -20.872 1.00 95.31 314 LYS A O 1
ATOM 2605 N N . SER A 1 315 ? 32.072 21.403 -20.401 1.00 95.12 315 SER A N 1
ATOM 2606 C CA . SER A 1 315 ? 31.675 21.853 -19.061 1.00 95.12 315 SER A CA 1
ATOM 2607 C C . SER A 1 315 ? 30.608 22.945 -19.148 1.00 95.12 315 SER A C 1
ATOM 2609 O O . SER A 1 315 ? 30.617 23.733 -20.085 1.00 95.12 315 SER A O 1
ATOM 2611 N N . ILE A 1 316 ? 29.699 22.979 -18.183 1.00 95.25 316 ILE A N 1
ATOM 2612 C CA . ILE A 1 316 ? 28.650 23.976 -17.986 1.00 95.25 316 ILE A CA 1
ATOM 2613 C C . ILE A 1 316 ? 29.042 24.771 -16.746 1.00 95.25 316 ILE A C 1
ATOM 2615 O O . ILE A 1 316 ? 28.996 24.243 -15.628 1.00 95.25 316 ILE A O 1
ATOM 2619 N N . ASP A 1 317 ? 29.415 26.026 -16.957 1.00 93.62 317 ASP A N 1
ATOM 2620 C CA . ASP A 1 317 ? 29.765 26.938 -15.877 1.00 93.62 317 ASP A CA 1
ATOM 2621 C C . ASP A 1 317 ? 28.507 27.322 -15.061 1.00 93.62 317 ASP A C 1
ATOM 2623 O O . ASP A 1 317 ? 27.494 27.730 -15.649 1.00 93.62 317 ASP A O 1
ATOM 2627 N N . PRO A 1 318 ? 28.520 27.170 -13.722 1.00 90.81 318 PRO A N 1
ATOM 2628 C CA . PRO A 1 318 ? 27.463 27.662 -12.842 1.00 90.81 318 PRO A CA 1
ATOM 2629 C C . PRO A 1 318 ? 27.108 29.143 -13.034 1.00 90.81 318 PRO A C 1
ATOM 2631 O O . PRO A 1 318 ? 25.930 29.497 -12.935 1.00 90.81 318 PRO A O 1
ATOM 2634 N N . GLU A 1 319 ? 28.081 30.006 -13.332 1.00 89.62 319 GLU A N 1
ATOM 2635 C CA . GLU A 1 319 ? 27.838 31.433 -13.560 1.00 89.62 319 GLU A CA 1
ATOM 2636 C C . GLU A 1 319 ? 27.094 31.674 -14.874 1.00 89.62 319 GLU A C 1
ATOM 2638 O O . GLU A 1 319 ? 26.106 32.414 -14.908 1.00 89.62 319 GLU A O 1
ATOM 2643 N N . ASP A 1 320 ? 27.482 30.985 -15.950 1.00 91.38 320 ASP A N 1
ATOM 2644 C CA . ASP A 1 320 ? 26.753 31.055 -17.218 1.00 91.38 320 ASP A CA 1
ATOM 2645 C C . ASP A 1 320 ? 25.313 30.550 -17.052 1.00 91.38 320 ASP A C 1
ATOM 2647 O O . ASP A 1 320 ? 24.392 31.084 -17.671 1.00 91.38 320 ASP A O 1
ATOM 2651 N N . LEU A 1 321 ? 25.078 29.565 -16.179 1.00 89.12 321 LEU A N 1
ATOM 2652 C CA . LEU A 1 321 ? 23.729 29.083 -15.874 1.00 89.12 321 LEU A CA 1
ATOM 2653 C C . LEU A 1 321 ? 22.853 30.158 -15.203 1.00 89.12 321 LEU A C 1
ATOM 2655 O O . LEU A 1 321 ? 21.635 30.160 -15.395 1.00 89.12 321 LEU A O 1
ATOM 2659 N N . LEU A 1 322 ? 23.457 31.069 -14.431 1.00 86.44 322 LEU A N 1
ATOM 2660 C CA . LEU A 1 322 ? 22.777 32.177 -13.751 1.00 86.44 322 LEU A CA 1
ATOM 2661 C C . LEU A 1 322 ? 22.541 33.380 -14.663 1.00 86.44 322 LEU A C 1
ATOM 2663 O O . LEU A 1 322 ? 21.453 33.960 -14.644 1.00 86.44 322 LEU A O 1
ATOM 2667 N N . TYR A 1 323 ? 23.570 33.786 -15.406 1.00 86.69 323 TYR A N 1
ATOM 2668 C CA . TYR A 1 323 ? 23.585 35.055 -16.136 1.00 86.69 323 TYR A CA 1
ATOM 2669 C C . TYR A 1 323 ? 23.263 34.897 -17.621 1.00 86.69 323 TYR A C 1
ATOM 2671 O O . TYR A 1 323 ? 22.755 35.831 -18.238 1.00 86.69 323 TYR A O 1
ATOM 2679 N N . LYS A 1 324 ? 23.498 33.711 -18.191 1.00 90.69 324 LYS A N 1
ATOM 2680 C CA . LYS A 1 324 ? 23.244 33.390 -19.602 1.00 90.69 324 LYS A CA 1
ATOM 2681 C C . LYS A 1 324 ? 22.405 32.108 -19.757 1.00 90.69 324 LYS A C 1
ATOM 2683 O O . LYS A 1 324 ? 22.748 31.244 -20.569 1.00 90.69 324 LYS A O 1
ATOM 2688 N N . PRO A 1 325 ? 21.263 31.965 -19.050 1.00 86.12 325 PRO A N 1
ATOM 2689 C CA . PRO A 1 325 ? 20.473 30.731 -19.064 1.00 86.12 325 PRO A CA 1
ATOM 2690 C C . PRO A 1 325 ? 19.974 30.336 -20.463 1.00 86.12 325 PRO A C 1
ATOM 2692 O O . PRO A 1 325 ? 19.733 29.158 -20.705 1.00 86.12 325 PRO A O 1
ATOM 2695 N N . ALA A 1 326 ? 19.865 31.291 -21.397 1.00 88.69 326 ALA A N 1
ATOM 2696 C CA . ALA A 1 326 ? 19.478 31.052 -22.789 1.00 88.69 326 ALA A CA 1
ATOM 2697 C C . ALA A 1 326 ? 20.459 30.153 -23.570 1.00 88.69 326 ALA A C 1
ATOM 2699 O O . ALA A 1 326 ? 20.060 29.543 -24.561 1.00 88.69 326 ALA A O 1
ATOM 2700 N N . LEU A 1 327 ? 21.715 30.029 -23.118 1.00 93.25 327 LEU A N 1
ATOM 2701 C CA . LEU A 1 327 ? 22.698 29.110 -23.704 1.00 93.25 327 LEU A CA 1
ATOM 2702 C C . LEU A 1 327 ? 22.347 27.640 -23.461 1.00 93.25 327 LEU A C 1
ATOM 2704 O O . LEU A 1 327 ? 22.872 26.762 -24.148 1.00 93.25 327 LEU A O 1
ATOM 2708 N N . PHE A 1 328 ? 21.466 27.361 -22.499 1.00 95.38 328 PHE A N 1
ATOM 2709 C CA . PHE A 1 328 ? 21.150 26.013 -22.060 1.00 95.38 328 PHE A CA 1
ATOM 2710 C C . PHE A 1 328 ? 19.671 25.697 -22.238 1.00 95.38 328 PHE A C 1
ATOM 2712 O O . PHE A 1 328 ? 18.787 26.538 -22.091 1.00 95.38 328 PHE A O 1
ATOM 2719 N N . GLN A 1 329 ? 19.393 24.431 -22.514 1.00 93.69 329 GLN A N 1
ATOM 2720 C CA . GLN A 1 329 ? 18.045 23.899 -22.604 1.00 93.69 329 GLN A CA 1
ATOM 2721 C C . GLN A 1 329 ? 17.956 22.575 -21.855 1.00 93.69 329 GLN A C 1
ATOM 2723 O O . GLN A 1 329 ? 18.933 21.833 -21.721 1.00 93.69 329 GLN A O 1
ATOM 2728 N N . ILE A 1 330 ? 16.758 22.295 -21.346 1.00 95.06 330 ILE A N 1
ATOM 2729 C CA . ILE A 1 330 ? 16.432 20.983 -20.801 1.00 95.06 330 ILE A CA 1
ATOM 2730 C C . ILE A 1 330 ? 15.878 20.142 -21.945 1.00 95.06 330 ILE A C 1
ATOM 2732 O O . ILE A 1 330 ? 14.778 20.419 -22.417 1.00 95.06 330 ILE A O 1
ATOM 2736 N N . ASP A 1 331 ? 16.628 19.125 -22.350 1.00 94.81 331 ASP A N 1
ATOM 2737 C CA . ASP A 1 331 ? 16.228 18.170 -23.383 1.00 94.81 331 ASP A CA 1
ATOM 2738 C C . ASP A 1 331 ? 15.592 16.916 -22.773 1.00 94.81 331 ASP A C 1
ATOM 2740 O O . ASP A 1 331 ? 15.928 16.503 -21.651 1.00 94.81 331 ASP A O 1
ATOM 2744 N N . HIS A 1 332 ? 14.699 16.286 -23.537 1.00 94.06 332 HIS A N 1
ATOM 2745 C CA . HIS A 1 332 ? 14.215 14.939 -23.279 1.00 94.06 332 HIS A CA 1
ATOM 2746 C C . HIS A 1 332 ? 15.106 13.915 -23.991 1.00 94.06 332 HIS A C 1
ATOM 2748 O O . HIS A 1 332 ? 15.107 13.804 -25.217 1.00 94.06 332 HIS A O 1
ATOM 2754 N N . ILE A 1 333 ? 15.815 13.096 -23.203 1.00 94.50 333 ILE A N 1
ATOM 2755 C CA . ILE A 1 333 ? 16.786 12.107 -23.699 1.00 94.50 333 ILE A CA 1
ATOM 2756 C C . ILE A 1 333 ? 16.162 11.246 -24.802 1.00 94.50 333 ILE A C 1
ATOM 2758 O O . ILE A 1 333 ? 16.688 11.172 -25.908 1.00 94.50 333 ILE A O 1
ATOM 2762 N N . ILE A 1 334 ? 15.028 10.613 -24.495 1.00 90.75 334 ILE A N 1
ATOM 2763 C CA . ILE A 1 334 ? 14.157 9.991 -25.490 1.00 90.75 334 ILE A CA 1
ATOM 2764 C C . ILE A 1 334 ? 13.006 10.970 -25.752 1.00 90.75 334 ILE A C 1
ATOM 2766 O O . ILE A 1 334 ? 12.338 11.330 -24.771 1.00 90.75 334 ILE A O 1
ATOM 2770 N N . PRO A 1 335 ? 12.728 11.352 -27.017 1.00 88.50 335 PRO A N 1
ATOM 2771 C CA . PRO A 1 335 ? 11.682 12.315 -27.366 1.00 88.50 335 PRO A CA 1
ATOM 2772 C C . PRO A 1 335 ? 10.376 12.063 -26.614 1.00 88.50 335 PRO A C 1
ATOM 2774 O O . PRO A 1 335 ? 9.943 10.910 -26.452 1.00 88.50 335 PRO A O 1
ATOM 2777 N N . LEU A 1 336 ? 9.738 13.127 -26.126 1.00 85.56 336 LEU A N 1
ATOM 2778 C CA . LEU A 1 336 ? 8.563 13.016 -25.262 1.00 85.56 336 LEU A CA 1
ATOM 2779 C C . LEU A 1 336 ? 7.389 12.356 -25.995 1.00 85.56 336 LEU A C 1
ATOM 2781 O O . LEU A 1 336 ? 6.650 11.579 -25.391 1.00 85.56 336 LEU A O 1
ATOM 2785 N N . SER A 1 337 ? 7.281 12.593 -27.303 1.00 81.31 337 SER A N 1
ATOM 2786 C CA . SER A 1 337 ? 6.284 11.992 -28.193 1.00 81.31 337 SER A CA 1
ATOM 2787 C C . SER A 1 337 ? 6.408 10.471 -28.339 1.00 81.31 337 SER A C 1
ATOM 2789 O O . SER A 1 337 ? 5.428 9.803 -28.666 1.00 81.31 337 SER A O 1
ATOM 2791 N N . VAL A 1 338 ? 7.570 9.888 -28.038 1.00 82.00 338 VAL A N 1
ATOM 2792 C CA . VAL A 1 338 ? 7.762 8.429 -28.036 1.00 82.00 338 VAL A CA 1
ATOM 2793 C C . VAL A 1 338 ? 7.736 7.879 -26.616 1.00 82.00 338 VAL A C 1
ATOM 2795 O O . VAL A 1 338 ? 7.028 6.920 -26.316 1.00 82.00 338 VAL A O 1
ATOM 2798 N N . SER A 1 339 ? 8.504 8.494 -25.716 1.00 81.31 339 SER A N 1
ATOM 2799 C CA . SER A 1 339 ? 8.667 7.985 -24.358 1.00 81.31 339 SER A CA 1
ATOM 2800 C C . SER A 1 339 ? 7.438 8.202 -23.482 1.00 81.31 339 SER A C 1
ATOM 2802 O O . SER A 1 339 ? 7.227 7.419 -22.562 1.00 81.31 339 SER A O 1
ATOM 2804 N N . LEU A 1 340 ? 6.653 9.262 -23.703 1.00 78.38 340 LEU A N 1
ATOM 2805 C CA . LEU A 1 340 ? 5.612 9.732 -22.778 1.00 78.38 340 LEU A CA 1
ATOM 2806 C C . LEU A 1 340 ? 6.138 9.951 -21.343 1.00 78.38 340 LEU A C 1
ATOM 2808 O O . LEU A 1 340 ? 5.385 9.902 -20.365 1.00 78.38 340 LEU A O 1
ATOM 2812 N N . ASP A 1 341 ? 7.451 10.150 -21.190 1.00 82.12 341 ASP A N 1
ATOM 2813 C CA . ASP A 1 341 ? 8.120 10.306 -19.905 1.00 82.12 341 ASP A CA 1
ATOM 2814 C C . ASP A 1 341 ? 8.650 11.731 -19.729 1.00 82.12 341 ASP A C 1
ATOM 2816 O O . ASP A 1 341 ? 9.776 12.045 -20.105 1.00 82.12 341 ASP A O 1
ATOM 2820 N N . ASP A 1 342 ? 7.853 12.579 -19.074 1.00 83.75 342 ASP A N 1
ATOM 2821 C CA . ASP A 1 342 ? 8.271 13.922 -18.643 1.00 83.75 342 ASP A CA 1
ATOM 2822 C C . ASP A 1 342 ? 8.995 13.926 -17.272 1.00 83.75 342 ASP A C 1
ATOM 2824 O O . ASP A 1 342 ? 9.166 14.961 -16.618 1.00 83.75 342 ASP A O 1
ATOM 2828 N N . GLY A 1 343 ? 9.386 12.749 -16.776 1.00 86.19 343 GLY A N 1
ATOM 2829 C CA . GLY A 1 343 ? 10.080 12.579 -15.507 1.00 86.19 343 GLY A CA 1
ATOM 2830 C C . GLY A 1 343 ? 11.558 12.970 -15.568 1.00 86.19 343 GLY A C 1
ATOM 2831 O O . GLY A 1 343 ? 12.196 12.948 -16.615 1.00 86.19 343 GLY A O 1
ATOM 2832 N N . LEU A 1 344 ? 12.144 13.250 -14.399 1.00 89.25 344 LEU A N 1
ATOM 2833 C CA . LEU A 1 344 ? 13.545 13.681 -14.270 1.00 89.25 344 LEU A CA 1
ATOM 2834 C C . LEU A 1 344 ? 14.560 12.711 -14.899 1.00 89.25 344 LEU A C 1
ATOM 2836 O O . LEU A 1 344 ? 15.608 13.141 -15.368 1.00 89.25 344 LEU A O 1
ATOM 2840 N N . ASN A 1 345 ? 14.263 11.407 -14.914 1.00 91.00 345 ASN A N 1
ATOM 2841 C CA . ASN A 1 345 ? 15.147 10.393 -15.499 1.00 91.00 345 ASN A CA 1
ATOM 2842 C C . ASN A 1 345 ? 15.263 10.498 -17.021 1.00 91.00 345 ASN A C 1
ATOM 2844 O O . ASN A 1 345 ? 16.219 9.966 -17.569 1.00 91.00 345 ASN A O 1
ATOM 2848 N N . ASN A 1 346 ? 14.314 11.161 -17.680 1.00 93.62 346 ASN A N 1
ATOM 2849 C CA . ASN A 1 346 ? 14.337 11.389 -19.115 1.00 93.62 346 ASN A CA 1
ATOM 2850 C C . ASN A 1 346 ? 14.788 12.813 -19.471 1.00 93.62 346 ASN A C 1
ATOM 2852 O O . ASN A 1 346 ? 14.662 13.194 -20.619 1.00 93.62 346 ASN A O 1
ATOM 2856 N N . LYS A 1 347 ? 15.291 13.602 -18.512 1.00 95.81 347 LYS A N 1
ATOM 2857 C CA . LYS A 1 347 ? 15.709 14.994 -18.732 1.00 95.81 347 LYS A CA 1
ATOM 2858 C C . LYS A 1 347 ? 17.204 15.179 -18.535 1.00 95.81 347 LYS A C 1
ATOM 2860 O O . LYS A 1 347 ? 17.757 14.628 -17.577 1.00 95.81 347 LYS A O 1
ATOM 2865 N N . VAL A 1 348 ? 17.826 15.996 -19.372 1.00 96.81 348 VAL A N 1
ATOM 2866 C CA . VAL A 1 348 ? 19.211 16.461 -19.207 1.00 96.81 348 VAL A CA 1
ATOM 2867 C C . VAL A 1 348 ? 19.316 17.951 -19.471 1.00 96.81 348 VAL A C 1
ATOM 2869 O O . VAL A 1 348 ? 18.513 18.512 -20.204 1.00 96.81 348 VAL A O 1
ATOM 2872 N N . LEU A 1 349 ? 20.298 18.588 -18.845 1.00 97.81 349 LEU A N 1
ATOM 2873 C CA . LEU A 1 349 ? 20.719 19.941 -19.169 1.00 97.81 349 LEU A CA 1
ATOM 2874 C C . LEU A 1 349 ? 21.805 19.867 -20.246 1.00 97.81 349 LEU A C 1
ATOM 2876 O O . LEU A 1 349 ? 22.826 19.207 -20.056 1.00 97.81 349 LEU A O 1
ATOM 2880 N N . CYS A 1 350 ? 21.601 20.543 -21.364 1.00 96.69 350 CYS A N 1
ATOM 2881 C CA . CYS A 1 350 ? 22.566 20.609 -22.456 1.00 96.69 350 CYS A CA 1
ATOM 2882 C C . CYS A 1 350 ? 22.601 22.014 -23.053 1.00 96.69 350 CYS A C 1
ATOM 2884 O O . CYS A 1 350 ? 21.736 22.837 -22.757 1.00 96.69 350 CYS A O 1
ATOM 2886 N N . TYR A 1 351 ? 23.592 22.286 -23.899 1.00 96.25 351 TYR A N 1
ATOM 2887 C CA . TYR A 1 351 ? 23.596 23.519 -24.679 1.00 96.25 351 TYR A CA 1
ATOM 2888 C C . TYR A 1 351 ? 22.418 23.551 -25.662 1.00 96.25 351 TYR A C 1
ATOM 2890 O O . TYR A 1 351 ? 21.986 22.513 -26.174 1.00 96.25 351 TYR A O 1
ATOM 2898 N N . ALA A 1 352 ? 21.876 24.744 -25.891 1.00 93.88 352 ALA A N 1
ATOM 2899 C CA . ALA A 1 352 ? 20.687 24.954 -26.709 1.00 93.88 352 ALA A CA 1
ATOM 2900 C C . ALA A 1 352 ? 20.881 24.488 -28.162 1.00 93.88 352 ALA A C 1
ATOM 2902 O O . ALA A 1 352 ? 19.983 23.873 -28.732 1.00 93.88 352 ALA A O 1
ATOM 2903 N N . ASP A 1 353 ? 22.059 24.727 -28.739 1.00 93.50 353 ASP A N 1
ATOM 2904 C CA . ASP A 1 353 ? 22.440 24.276 -30.081 1.00 93.50 353 ASP A CA 1
ATOM 2905 C C . ASP A 1 353 ? 22.455 22.743 -30.187 1.00 93.50 353 ASP A C 1
ATOM 2907 O O . ASP A 1 353 ? 21.903 22.183 -31.131 1.00 93.50 353 ASP A O 1
ATOM 2911 N N . MET A 1 354 ? 23.001 22.052 -29.182 1.00 93.50 354 MET A N 1
ATOM 2912 C CA . MET A 1 354 ? 23.034 20.588 -29.127 1.00 93.50 354 MET A CA 1
ATOM 2913 C C . MET A 1 354 ? 21.627 19.993 -29.077 1.00 93.50 354 MET A C 1
ATOM 2915 O O . MET A 1 354 ? 21.348 19.014 -29.765 1.00 93.50 354 MET A O 1
ATOM 2919 N N . ASN 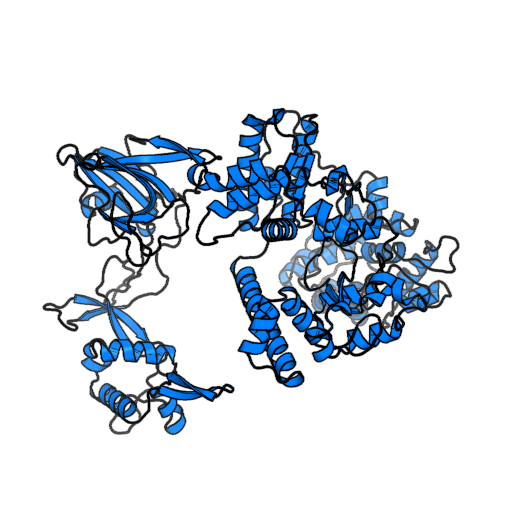A 1 355 ? 20.728 20.591 -28.290 1.00 93.25 355 ASN A N 1
ATOM 2920 C CA . ASN A 1 355 ? 19.331 20.164 -28.234 1.00 93.25 355 ASN A CA 1
ATOM 2921 C C . ASN A 1 355 ? 18.634 20.330 -29.595 1.00 93.25 355 ASN A C 1
ATOM 2923 O O . ASN A 1 355 ? 17.982 19.412 -30.092 1.00 93.25 355 ASN A O 1
ATOM 2927 N N . GLN A 1 356 ? 18.819 21.489 -30.233 1.00 89.38 356 GLN A N 1
ATOM 2928 C CA . GLN A 1 356 ? 18.249 21.777 -31.550 1.00 89.38 356 GLN A CA 1
ATOM 2929 C C . GLN A 1 356 ? 18.765 20.816 -32.626 1.00 89.38 356 GLN A C 1
ATOM 2931 O O . GLN A 1 356 ? 17.987 20.374 -33.467 1.00 89.38 356 GLN A O 1
ATOM 2936 N N . GLN A 1 357 ? 20.051 20.459 -32.579 1.00 89.81 357 GLN A N 1
ATOM 2937 C CA . GLN A 1 357 ? 20.664 19.530 -33.528 1.00 89.81 357 GLN A CA 1
ATOM 2938 C C . GLN A 1 357 ? 20.249 18.074 -33.288 1.00 89.81 357 GLN A C 1
ATOM 2940 O O . GLN A 1 357 ? 19.972 17.368 -34.255 1.00 89.81 357 GLN A O 1
ATOM 2945 N N . LYS A 1 358 ? 20.152 17.631 -32.025 1.00 91.25 358 LYS A N 1
ATOM 2946 C CA . LYS A 1 358 ? 19.605 16.310 -31.666 1.00 91.25 358 LYS A CA 1
ATOM 2947 C C . LYS A 1 358 ? 18.151 16.169 -32.114 1.00 91.25 358 LYS A C 1
ATOM 2949 O O . LYS A 1 358 ? 17.734 15.094 -32.549 1.00 91.25 358 LYS A O 1
ATOM 2954 N N . ALA A 1 359 ? 17.371 17.243 -31.999 1.00 87.12 359 ALA A N 1
ATOM 2955 C CA . ALA A 1 359 ? 15.972 17.296 -32.396 1.00 87.12 359 ALA A CA 1
ATOM 2956 C C . ALA A 1 359 ? 15.173 16.081 -31.872 1.00 87.12 359 ALA A C 1
ATOM 2958 O O . ALA A 1 359 ? 15.056 15.862 -30.668 1.00 87.12 359 ALA A O 1
ATOM 2959 N N . LYS A 1 360 ? 14.615 15.271 -32.779 1.00 84.69 360 LYS A N 1
ATOM 2960 C CA . LYS A 1 360 ? 13.726 14.137 -32.476 1.00 84.69 360 LYS A CA 1
ATOM 2961 C C . LYS A 1 360 ? 14.462 12.793 -32.353 1.00 84.69 360 LYS A C 1
ATOM 2963 O O . LYS A 1 360 ? 13.826 11.745 -32.432 1.00 84.69 360 LYS A O 1
ATOM 2968 N N . GLN A 1 361 ? 15.784 12.800 -32.199 1.00 85.38 361 GLN A N 1
ATOM 2969 C CA . GLN A 1 361 ? 16.609 11.589 -32.164 1.00 85.38 361 GLN A CA 1
ATOM 2970 C C . GLN A 1 361 ? 16.922 11.131 -30.730 1.00 85.38 361 GLN A C 1
ATOM 2972 O O . GLN A 1 361 ? 16.808 11.893 -29.767 1.00 85.38 361 GLN A O 1
ATOM 2977 N N . THR A 1 362 ? 17.344 9.871 -30.580 1.00 88.94 362 THR A N 1
ATOM 2978 C CA . THR A 1 362 ? 17.989 9.385 -29.346 1.00 88.94 362 THR A CA 1
ATOM 2979 C C . THR A 1 362 ? 19.425 9.901 -29.267 1.00 88.94 362 THR A C 1
ATOM 2981 O O . THR A 1 362 ? 19.995 10.277 -30.294 1.00 88.94 362 THR A O 1
ATOM 2984 N N . PRO A 1 363 ? 20.069 9.870 -28.084 1.00 91.56 363 PRO A N 1
ATOM 2985 C CA . PRO A 1 363 ? 21.484 10.193 -27.990 1.00 91.56 363 PRO A CA 1
ATOM 2986 C C . PRO A 1 363 ? 22.326 9.266 -28.858 1.00 91.56 363 PRO A C 1
ATOM 2988 O O . PRO A 1 363 ? 23.239 9.747 -29.502 1.00 91.56 363 PRO A O 1
ATOM 2991 N N . TYR A 1 364 ? 22.010 7.967 -28.930 1.00 89.31 364 TYR A N 1
ATOM 2992 C CA . TYR A 1 364 ? 22.750 7.045 -29.791 1.00 89.31 364 TYR A CA 1
ATOM 2993 C C . TYR A 1 364 ? 22.706 7.480 -31.257 1.00 89.31 364 TYR A C 1
ATOM 2995 O O . TYR A 1 364 ? 23.764 7.656 -31.849 1.00 89.31 364 TYR A O 1
ATOM 3003 N N . ALA A 1 365 ? 21.514 7.732 -31.808 1.00 84.50 365 ALA A N 1
ATOM 3004 C CA . ALA A 1 365 ? 21.362 8.171 -33.195 1.00 84.50 365 ALA A CA 1
ATOM 3005 C C . ALA A 1 365 ? 22.038 9.528 -33.455 1.00 84.50 365 ALA A C 1
ATOM 3007 O O . ALA A 1 365 ? 22.742 9.681 -34.448 1.00 84.50 365 ALA A O 1
ATOM 3008 N N . PHE A 1 366 ? 21.895 10.489 -32.536 1.00 89.44 366 PHE A N 1
ATOM 3009 C CA . PHE A 1 366 ? 22.562 11.787 -32.652 1.00 89.44 366 PHE A CA 1
ATOM 3010 C C . PHE A 1 366 ? 24.093 11.658 -32.611 1.00 89.44 366 PHE A C 1
ATOM 3012 O O . PHE A 1 366 ? 24.799 12.325 -33.363 1.00 89.44 366 PHE A O 1
ATOM 3019 N N . MET A 1 367 ? 24.617 10.761 -31.775 1.00 89.00 367 MET A N 1
ATOM 3020 C CA . MET A 1 367 ? 26.054 10.514 -31.630 1.00 89.00 367 MET A CA 1
ATOM 3021 C C . MET A 1 367 ? 26.687 9.760 -32.804 1.00 89.00 367 MET A C 1
ATOM 3023 O O . MET A 1 367 ? 27.910 9.669 -32.837 1.00 89.00 367 MET A O 1
ATOM 3027 N N . GLN A 1 368 ? 25.887 9.216 -33.729 1.00 83.75 368 GLN A N 1
ATOM 3028 C CA . GLN A 1 368 ? 26.383 8.695 -35.011 1.00 83.75 368 GLN A CA 1
ATOM 3029 C C . GLN A 1 368 ? 26.624 9.807 -36.040 1.00 83.75 368 GLN A C 1
ATOM 3031 O O . GLN A 1 368 ? 27.169 9.543 -37.105 1.00 83.75 368 GLN A O 1
ATOM 3036 N N . SER A 1 369 ? 26.201 11.040 -35.748 1.00 79.94 369 SER A N 1
ATOM 3037 C CA . SER A 1 369 ? 26.524 12.207 -36.569 1.00 79.94 369 SER A CA 1
ATOM 3038 C C . SER A 1 369 ? 27.803 12.892 -36.084 1.00 79.94 369 SER A C 1
ATOM 3040 O O . SER A 1 369 ? 28.142 12.818 -34.901 1.00 79.94 369 SER A O 1
ATOM 3042 N N . ASP A 1 370 ? 28.441 13.675 -36.955 1.00 79.75 370 ASP A N 1
ATOM 3043 C CA . ASP A 1 370 ? 29.663 14.436 -36.635 1.00 79.75 370 ASP A CA 1
ATOM 3044 C C . ASP A 1 370 ? 29.435 15.635 -35.691 1.00 79.75 370 ASP A C 1
ATOM 3046 O O . ASP A 1 370 ? 30.337 16.429 -35.432 1.00 79.75 370 ASP A O 1
ATOM 3050 N N . LYS A 1 371 ? 28.210 15.807 -35.181 1.00 80.12 371 LYS A N 1
ATOM 3051 C CA . LYS A 1 371 ? 27.783 16.988 -34.418 1.00 80.12 371 LYS A CA 1
ATOM 3052 C C . LYS A 1 371 ? 27.875 16.822 -32.896 1.00 80.12 371 LYS A C 1
ATOM 3054 O O . LYS A 1 371 ? 27.810 17.811 -32.168 1.00 80.12 371 LYS A O 1
ATOM 3059 N N . GLY A 1 372 ? 27.995 15.589 -32.400 1.00 87.69 372 GLY A N 1
ATOM 3060 C CA . GLY A 1 372 ? 28.083 15.273 -30.969 1.00 87.69 372 GLY A CA 1
ATOM 3061 C C . GLY A 1 372 ? 29.500 14.924 -30.504 1.00 87.69 372 GLY A C 1
ATOM 3062 O O . GLY A 1 372 ? 30.443 14.876 -31.284 1.00 87.69 372 GLY A O 1
ATOM 3063 N N . GLN A 1 373 ? 29.661 14.604 -29.216 1.00 89.81 373 GLN A N 1
ATOM 3064 C CA . GLN A 1 373 ? 30.949 14.138 -28.672 1.00 89.81 373 GLN A CA 1
ATOM 3065 C C . GLN A 1 373 ? 31.345 12.704 -29.091 1.00 89.81 373 GLN A C 1
ATOM 3067 O O . GLN A 1 373 ? 32.420 12.234 -28.717 1.00 89.81 373 GLN A O 1
ATOM 3072 N N . GLY A 1 374 ? 30.480 11.997 -29.820 1.00 90.25 374 GLY A N 1
ATOM 3073 C CA . GLY A 1 374 ? 30.626 10.581 -30.154 1.00 90.25 374 GLY A CA 1
ATOM 3074 C C . GLY A 1 374 ? 30.113 9.641 -29.054 1.00 90.25 374 GLY A C 1
ATOM 3075 O O . GLY A 1 374 ? 30.171 9.929 -27.851 1.00 90.25 374 GLY A O 1
ATOM 3076 N N . PHE A 1 375 ? 29.592 8.481 -29.465 1.00 90.75 375 PHE A N 1
ATOM 3077 C CA . PHE A 1 375 ? 28.880 7.574 -28.556 1.00 90.75 375 PHE A CA 1
ATOM 3078 C C . PHE A 1 375 ? 29.798 6.900 -27.528 1.00 90.75 375 PHE A C 1
ATOM 3080 O O . PHE A 1 375 ? 29.386 6.652 -26.393 1.00 90.75 375 PHE A O 1
ATOM 3087 N N . GLU A 1 376 ? 31.057 6.643 -27.883 1.00 90.94 376 GLU A N 1
ATOM 3088 C CA . GLU A 1 376 ? 32.045 6.060 -26.971 1.00 90.94 376 GLU A CA 1
ATOM 3089 C C . GLU A 1 376 ? 32.353 6.991 -25.794 1.00 90.94 376 GLU A C 1
ATOM 3091 O O . GLU A 1 376 ? 32.316 6.563 -24.636 1.00 90.94 376 GLU A O 1
ATOM 3096 N N . LYS A 1 377 ? 32.560 8.288 -26.069 1.00 92.62 377 LYS A N 1
ATOM 3097 C CA . LYS A 1 377 ? 32.805 9.304 -25.033 1.00 92.62 377 LYS A CA 1
ATOM 3098 C C . LYS A 1 377 ? 31.582 9.498 -24.140 1.00 92.62 377 LYS A C 1
ATOM 3100 O O . LYS A 1 377 ? 31.721 9.507 -22.915 1.00 92.62 377 LYS A O 1
ATOM 3105 N N . LEU A 1 378 ? 30.380 9.545 -24.728 1.00 93.00 378 LEU A N 1
ATOM 3106 C CA . LEU A 1 378 ? 29.128 9.536 -23.963 1.00 93.00 378 LEU A CA 1
ATOM 3107 C C . LEU A 1 378 ? 29.044 8.295 -23.058 1.00 93.00 378 LEU A C 1
ATOM 3109 O O . LEU A 1 378 ? 28.700 8.405 -21.881 1.00 93.00 378 LEU A O 1
ATOM 3113 N N . THR A 1 379 ? 29.386 7.116 -23.580 1.00 92.62 379 THR A N 1
ATOM 3114 C CA . THR A 1 379 ? 29.339 5.855 -22.829 1.00 92.62 379 THR A CA 1
ATOM 3115 C C . THR A 1 379 ? 30.297 5.859 -21.645 1.00 92.62 379 THR A C 1
ATOM 3117 O O . THR A 1 379 ? 29.901 5.483 -20.538 1.00 92.62 379 THR A O 1
ATOM 3120 N N . ALA A 1 380 ? 31.533 6.319 -21.847 1.00 93.50 380 ALA A N 1
ATOM 3121 C CA . ALA A 1 380 ? 32.518 6.465 -20.782 1.00 93.50 380 ALA A CA 1
ATOM 3122 C C . ALA A 1 380 ? 32.027 7.436 -19.695 1.00 93.50 380 ALA A C 1
ATOM 3124 O O . ALA A 1 380 ? 32.025 7.090 -18.512 1.00 93.50 380 ALA A O 1
ATOM 3125 N N . TYR A 1 381 ? 31.515 8.605 -20.095 1.00 95.38 381 TYR A N 1
ATOM 3126 C CA . TYR A 1 381 ? 30.941 9.595 -19.180 1.00 95.38 381 TYR A CA 1
ATOM 3127 C C . TYR A 1 381 ? 29.793 9.016 -18.337 1.00 95.38 381 TYR A C 1
ATOM 3129 O O . TYR A 1 381 ? 29.804 9.114 -17.109 1.00 95.38 381 TYR A O 1
ATOM 3137 N N . VAL A 1 382 ? 28.818 8.352 -18.966 1.00 94.94 382 VAL A N 1
ATOM 3138 C CA . VAL A 1 382 ? 27.642 7.809 -18.264 1.00 94.94 382 VAL A CA 1
ATOM 3139 C C . VAL A 1 382 ? 28.014 6.672 -17.307 1.00 94.94 382 VAL A C 1
ATOM 3141 O O . VAL A 1 382 ? 27.419 6.546 -16.229 1.00 94.94 382 VAL A O 1
ATOM 3144 N N . LYS A 1 383 ? 28.981 5.822 -17.678 1.00 92.06 383 LYS A N 1
ATOM 3145 C CA . LYS A 1 383 ? 29.451 4.731 -16.813 1.00 92.06 383 LYS A CA 1
ATOM 3146 C C . LYS A 1 383 ? 30.172 5.274 -15.579 1.00 92.06 383 LYS A C 1
ATOM 3148 O O . LYS A 1 383 ? 29.832 4.838 -14.480 1.00 92.06 383 LYS A O 1
ATOM 3153 N N . ASN A 1 384 ? 31.048 6.262 -15.756 1.00 93.19 384 ASN A N 1
ATOM 3154 C CA . ASN A 1 384 ? 31.888 6.812 -14.688 1.00 93.19 384 ASN A CA 1
ATOM 3155 C C . ASN A 1 384 ? 31.143 7.771 -13.742 1.00 93.19 384 ASN A C 1
ATOM 3157 O O . ASN A 1 384 ? 31.503 7.872 -12.573 1.00 93.19 384 ASN A O 1
ATOM 3161 N N . ASN A 1 385 ? 30.079 8.434 -14.202 1.00 93.56 385 ASN A N 1
ATOM 3162 C CA . ASN A 1 385 ? 29.305 9.348 -13.363 1.00 93.56 385 ASN A CA 1
ATOM 3163 C C . ASN A 1 385 ? 28.389 8.575 -12.391 1.00 93.56 385 ASN A C 1
ATOM 3165 O O . ASN A 1 385 ? 27.396 7.955 -12.790 1.00 93.56 385 ASN A O 1
ATOM 3169 N N . ASN A 1 386 ? 28.687 8.638 -11.093 1.00 91.56 386 ASN A N 1
ATOM 3170 C CA . ASN A 1 386 ? 27.931 7.946 -10.039 1.00 91.56 386 ASN A CA 1
ATOM 3171 C C . ASN A 1 386 ? 26.676 8.702 -9.569 1.00 91.56 386 ASN A C 1
ATOM 3173 O O . ASN A 1 386 ? 25.819 8.116 -8.901 1.00 91.56 386 ASN A O 1
ATOM 3177 N N . ARG A 1 387 ? 26.535 9.981 -9.938 1.00 91.94 387 ARG A N 1
ATOM 3178 C CA . ARG A 1 387 ? 25.377 10.827 -9.608 1.00 91.94 387 ARG A CA 1
ATOM 3179 C C . ARG A 1 387 ? 24.188 10.577 -10.538 1.00 91.94 387 ARG A C 1
ATOM 3181 O O . ARG A 1 387 ? 23.042 10.794 -10.140 1.00 91.94 387 ARG A O 1
ATOM 3188 N N . LEU A 1 388 ? 24.420 10.066 -11.750 1.00 92.69 388 LEU A N 1
ATOM 3189 C CA . LEU A 1 388 ? 23.351 9.720 -12.689 1.00 92.69 388 LEU A CA 1
ATOM 3190 C C . LEU A 1 388 ? 22.522 8.515 -12.197 1.00 92.69 388 LEU A C 1
ATOM 3192 O O . LEU A 1 388 ? 23.054 7.411 -12.029 1.00 92.69 388 LEU A O 1
ATOM 3196 N N . PRO A 1 389 ? 21.189 8.653 -12.057 1.00 90.44 389 PRO A N 1
ATOM 3197 C CA . PRO A 1 389 ? 20.324 7.531 -11.705 1.00 90.44 389 PRO A CA 1
ATOM 3198 C C . PRO A 1 389 ? 20.363 6.417 -12.760 1.00 90.44 389 PRO A C 1
ATOM 3200 O O . PRO A 1 389 ? 20.331 6.693 -13.957 1.00 90.44 389 PRO A O 1
ATOM 3203 N N . GLY A 1 390 ? 20.299 5.147 -12.345 1.00 89.69 390 GLY A N 1
ATOM 3204 C CA . GLY A 1 390 ? 20.382 4.006 -13.275 1.00 89.69 390 GLY A CA 1
ATOM 3205 C C . GLY A 1 390 ? 19.351 4.023 -14.417 1.00 89.69 390 GLY A C 1
ATOM 3206 O O . GLY A 1 390 ? 19.670 3.669 -15.548 1.00 89.69 390 GLY A O 1
ATOM 3207 N N . ASN A 1 391 ? 18.128 4.512 -14.172 1.00 88.50 391 ASN A N 1
ATOM 3208 C CA . ASN A 1 391 ? 17.135 4.681 -15.242 1.00 88.50 391 ASN A CA 1
ATOM 3209 C C . ASN A 1 391 ? 17.546 5.751 -16.266 1.00 88.50 391 ASN A C 1
ATOM 3211 O O . ASN A 1 391 ? 17.264 5.573 -17.445 1.00 88.50 391 ASN A O 1
ATOM 3215 N N . LYS A 1 392 ? 18.200 6.832 -15.822 1.00 94.44 392 LYS A N 1
ATOM 3216 C CA . LYS A 1 392 ? 18.725 7.886 -16.698 1.00 94.44 392 LYS A CA 1
ATOM 3217 C C . LYS A 1 392 ? 19.910 7.370 -17.512 1.00 94.44 392 LYS A C 1
ATOM 3219 O O . LYS A 1 392 ? 19.938 7.586 -18.718 1.00 94.44 392 LYS A O 1
ATOM 3224 N N . LYS A 1 393 ? 20.815 6.602 -16.886 1.00 94.38 393 LYS A N 1
ATOM 3225 C CA . LYS A 1 393 ? 21.915 5.917 -17.588 1.00 94.38 393 LYS A CA 1
ATOM 3226 C C . LYS A 1 393 ? 21.395 5.037 -18.726 1.00 94.38 393 LYS A C 1
ATOM 3228 O O . LYS A 1 393 ? 21.874 5.143 -19.846 1.00 94.38 393 LYS A O 1
ATOM 3233 N N . ARG A 1 394 ? 20.360 4.230 -18.462 1.00 91.00 394 ARG A N 1
ATOM 3234 C CA . ARG A 1 394 ? 19.734 3.385 -19.492 1.00 91.00 394 ARG A CA 1
ATOM 3235 C C . ARG A 1 394 ? 19.138 4.196 -20.644 1.00 91.00 394 ARG A C 1
ATOM 3237 O O . ARG A 1 394 ? 19.261 3.768 -21.779 1.00 91.00 394 ARG A O 1
ATOM 3244 N N . ASN A 1 395 ? 18.504 5.338 -20.372 1.00 91.69 395 ASN A N 1
ATOM 3245 C CA . ASN A 1 395 ? 17.959 6.181 -21.439 1.00 91.69 395 ASN A CA 1
ATOM 3246 C C . ASN A 1 395 ? 19.078 6.823 -22.280 1.00 91.69 395 ASN A C 1
ATOM 3248 O O . ASN A 1 395 ? 18.952 6.880 -23.497 1.00 91.69 395 ASN A O 1
ATOM 3252 N N . LEU A 1 396 ? 20.167 7.282 -21.648 1.00 93.62 396 LEU A N 1
ATOM 3253 C CA . LEU A 1 396 ? 21.305 7.899 -22.346 1.00 93.62 396 LEU A CA 1
ATOM 3254 C C . LEU A 1 396 ? 22.078 6.910 -23.226 1.00 93.62 396 LEU A C 1
ATOM 3256 O O . LEU A 1 396 ? 22.593 7.302 -24.266 1.00 93.62 396 LEU A O 1
ATOM 3260 N N . LEU A 1 397 ? 22.144 5.644 -22.810 1.00 91.81 397 LEU A N 1
ATOM 3261 C CA . LEU A 1 397 ? 22.837 4.566 -23.522 1.00 91.81 397 LEU A CA 1
ATOM 3262 C C . LEU A 1 397 ? 21.895 3.705 -24.367 1.00 91.81 397 LEU A C 1
ATOM 3264 O O . LEU A 1 397 ? 22.267 2.602 -24.757 1.00 91.81 397 LEU A O 1
ATOM 3268 N N . ASN A 1 398 ? 20.667 4.168 -24.604 1.00 87.12 398 ASN A N 1
ATOM 3269 C CA . ASN A 1 398 ? 19.719 3.407 -25.394 1.00 87.12 398 ASN A CA 1
ATOM 3270 C C . ASN A 1 398 ? 20.117 3.417 -26.875 1.00 87.12 398 ASN A C 1
ATOM 3272 O O . ASN A 1 398 ? 20.212 4.490 -27.469 1.00 87.12 398 ASN A O 1
ATOM 3276 N N . THR A 1 399 ? 20.287 2.232 -27.455 1.00 86.06 399 THR A N 1
ATOM 3277 C CA . THR A 1 399 ? 20.621 2.020 -28.868 1.00 86.06 399 THR A CA 1
ATOM 3278 C C . THR A 1 399 ? 19.419 1.604 -29.719 1.00 86.06 399 THR A C 1
ATOM 3280 O O . THR A 1 399 ? 19.600 1.259 -30.882 1.00 86.06 399 THR A O 1
ATOM 3283 N N . ASP A 1 400 ? 18.210 1.577 -29.150 1.00 79.81 400 ASP A N 1
ATOM 3284 C CA . ASP A 1 400 ? 16.991 1.260 -29.896 1.00 79.81 400 ASP A CA 1
ATOM 3285 C C . ASP A 1 400 ? 16.751 2.281 -31.026 1.00 79.81 400 ASP A C 1
ATOM 3287 O O . ASP A 1 400 ? 16.908 3.493 -30.826 1.00 79.81 400 ASP A O 1
ATOM 3291 N N . ASP A 1 401 ? 16.311 1.798 -32.191 1.00 77.25 401 ASP A N 1
ATOM 3292 C CA . ASP A 1 401 ? 15.924 2.646 -33.320 1.00 77.25 401 ASP A CA 1
ATOM 3293 C C . ASP A 1 401 ? 14.481 3.143 -33.150 1.00 77.25 401 ASP A C 1
ATOM 3295 O O . ASP A 1 401 ? 13.541 2.359 -33.024 1.00 77.25 401 ASP A O 1
ATOM 3299 N N . LEU A 1 402 ? 14.290 4.464 -33.154 1.00 78.56 402 LEU A N 1
ATOM 3300 C CA . LEU A 1 402 ? 12.959 5.062 -33.045 1.00 78.56 402 LEU A CA 1
ATOM 3301 C C . LEU A 1 402 ? 12.173 5.035 -34.355 1.00 78.56 402 LEU A C 1
ATOM 3303 O O . LEU A 1 402 ? 10.995 5.373 -34.315 1.00 78.56 402 LEU A O 1
ATOM 3307 N N . ASN A 1 403 ? 12.776 4.662 -35.484 1.00 73.56 403 ASN A N 1
ATOM 3308 C CA . ASN A 1 403 ? 12.043 4.437 -36.731 1.00 73.56 403 ASN A CA 1
ATOM 3309 C C . ASN A 1 403 ? 11.303 3.092 -36.723 1.00 73.56 403 ASN A C 1
ATOM 3311 O O . ASN A 1 403 ? 10.305 2.937 -37.426 1.00 73.56 403 ASN A O 1
ATOM 3315 N N . ASP A 1 404 ? 11.735 2.148 -35.883 1.00 77.81 404 ASP A N 1
ATOM 3316 C CA . ASP A 1 404 ? 11.055 0.872 -35.697 1.00 77.81 404 ASP A CA 1
ATOM 3317 C C . ASP A 1 404 ? 9.719 1.051 -34.951 1.00 77.81 404 ASP A C 1
ATOM 3319 O O . ASP A 1 404 ? 9.646 1.478 -33.791 1.00 77.81 404 ASP A O 1
ATOM 3323 N N . ILE A 1 405 ? 8.637 0.680 -35.633 1.00 74.00 405 ILE A N 1
ATOM 3324 C CA . ILE A 1 405 ? 7.258 0.740 -35.144 1.00 74.00 405 ILE A CA 1
ATOM 3325 C C . ILE A 1 405 ? 7.091 -0.096 -33.864 1.00 74.00 405 ILE A C 1
ATOM 3327 O O . ILE A 1 405 ? 6.431 0.356 -32.921 1.00 74.00 405 ILE A O 1
ATOM 3331 N N . GLU A 1 406 ? 7.703 -1.279 -33.774 1.00 70.25 406 GLU A N 1
ATOM 3332 C CA . GLU A 1 406 ? 7.586 -2.142 -32.591 1.00 70.25 406 GLU A CA 1
ATOM 3333 C C . GLU A 1 406 ? 8.259 -1.515 -31.370 1.00 70.25 406 GLU A C 1
ATOM 3335 O O . GLU A 1 406 ? 7.683 -1.446 -30.279 1.00 70.25 406 GLU A O 1
ATOM 3340 N N . THR A 1 407 ? 9.462 -0.974 -31.555 1.00 73.94 407 THR A N 1
ATOM 3341 C CA . THR A 1 407 ? 10.180 -0.233 -30.517 1.00 73.94 407 THR A CA 1
ATOM 3342 C C . THR A 1 407 ? 9.335 0.911 -29.964 1.00 73.94 407 THR A C 1
ATOM 3344 O O . THR A 1 407 ? 9.161 1.025 -28.744 1.00 73.94 407 THR A O 1
ATOM 3347 N N . ARG A 1 408 ? 8.728 1.726 -30.831 1.00 75.25 408 ARG A N 1
ATOM 3348 C CA . ARG A 1 408 ? 7.865 2.842 -30.411 1.00 75.25 408 ARG A CA 1
ATOM 3349 C C . ARG A 1 408 ? 6.637 2.364 -29.631 1.00 75.25 408 ARG A C 1
ATOM 3351 O O . ARG A 1 408 ? 6.331 2.942 -28.583 1.00 75.25 408 ARG A O 1
ATOM 3358 N N . LYS A 1 409 ? 5.976 1.285 -30.074 1.00 73.88 409 LYS A N 1
ATOM 3359 C CA . LYS A 1 409 ? 4.867 0.639 -29.338 1.00 73.88 409 LYS A CA 1
ATOM 3360 C C . LYS A 1 409 ? 5.288 0.257 -27.924 1.00 73.88 409 LYS A C 1
ATOM 3362 O O . LYS A 1 409 ? 4.585 0.593 -26.969 1.00 73.88 409 LYS A O 1
ATOM 3367 N N . ARG A 1 410 ? 6.465 -0.361 -27.759 1.00 73.81 410 ARG A N 1
ATOM 3368 C CA . ARG A 1 410 ? 6.993 -0.746 -26.438 1.00 73.81 410 ARG A CA 1
ATOM 3369 C C . ARG A 1 410 ? 7.201 0.459 -25.517 1.00 73.81 410 ARG A C 1
ATOM 3371 O O . ARG A 1 410 ? 6.839 0.386 -24.338 1.00 73.81 410 ARG A O 1
ATOM 3378 N N . PHE A 1 411 ? 7.735 1.576 -26.023 1.00 73.81 411 PHE A N 1
ATOM 3379 C CA . PHE A 1 411 ? 7.909 2.808 -25.236 1.00 73.81 411 PHE A CA 1
ATOM 3380 C C . PHE A 1 411 ? 6.578 3.394 -24.761 1.00 73.81 411 PHE A C 1
ATOM 3382 O O . PHE A 1 411 ? 6.427 3.704 -23.572 1.00 73.81 411 PHE A O 1
ATOM 3389 N N . ILE A 1 412 ? 5.603 3.478 -25.666 1.00 74.69 412 ILE A N 1
ATOM 3390 C CA . ILE A 1 412 ? 4.269 4.014 -25.387 1.00 74.69 412 ILE A CA 1
ATOM 3391 C C . ILE A 1 412 ? 3.539 3.114 -24.388 1.00 74.69 412 ILE A C 1
ATOM 3393 O O . ILE A 1 412 ? 3.134 3.584 -23.324 1.00 74.69 412 ILE A O 1
ATOM 3397 N N . ALA A 1 413 ? 3.441 1.807 -24.650 1.00 72.19 413 ALA A N 1
ATOM 3398 C CA . ALA A 1 413 ? 2.780 0.851 -23.759 1.00 72.19 413 ALA A CA 1
ATOM 3399 C C . ALA A 1 413 ? 3.411 0.841 -22.355 1.00 72.19 413 ALA A C 1
ATOM 3401 O O . ALA A 1 413 ? 2.718 0.733 -21.341 1.00 72.19 413 ALA A O 1
ATOM 3402 N N . ARG A 1 414 ? 4.732 1.038 -22.257 1.00 71.88 414 ARG A N 1
ATOM 3403 C CA . ARG A 1 414 ? 5.439 1.128 -20.976 1.00 71.88 414 ARG A CA 1
ATOM 3404 C C . ARG A 1 414 ? 5.104 2.382 -20.169 1.00 71.88 414 ARG A C 1
ATOM 3406 O O . ARG A 1 414 ? 5.276 2.355 -18.952 1.00 71.88 414 ARG A O 1
ATOM 3413 N N . ASN A 1 415 ? 4.669 3.483 -20.763 1.00 70.94 415 ASN A N 1
ATOM 3414 C CA . ASN A 1 415 ? 4.419 4.717 -20.008 1.00 70.94 415 ASN A CA 1
ATOM 3415 C C . ASN A 1 415 ? 2.941 5.125 -19.970 1.00 70.94 415 ASN A C 1
ATOM 3417 O O . ASN A 1 415 ? 2.532 5.765 -19.000 1.00 70.94 415 ASN A O 1
ATOM 3421 N N . LEU A 1 416 ? 2.141 4.661 -20.930 1.00 72.12 416 LEU A N 1
ATOM 3422 C CA . LEU A 1 416 ? 0.719 4.961 -21.075 1.00 72.12 416 LEU A CA 1
ATOM 3423 C C . LEU A 1 416 ? -0.181 3.897 -20.442 1.00 72.12 416 LEU A C 1
ATOM 3425 O O . LEU A 1 416 ? -0.973 4.207 -19.550 1.00 72.12 416 LEU A O 1
ATOM 3429 N N . VAL A 1 417 ? -0.031 2.643 -20.878 1.00 69.06 417 VAL A N 1
ATOM 3430 C CA . VAL A 1 417 ? -0.970 1.553 -20.578 1.00 69.06 417 VAL A CA 1
ATOM 3431 C C . VAL A 1 417 ? -0.472 0.715 -19.410 1.00 69.06 417 VAL A C 1
ATOM 3433 O O . VAL A 1 417 ? 0.717 0.406 -19.281 1.00 69.06 417 VAL A O 1
ATOM 3436 N N . ASP A 1 418 ? -1.364 0.362 -18.494 1.00 69.62 418 ASP A N 1
ATOM 3437 C CA . ASP A 1 418 ? -0.975 -0.433 -17.337 1.00 69.62 418 ASP A CA 1
ATOM 3438 C C . ASP A 1 418 ? -0.876 -1.925 -17.676 1.00 69.62 418 ASP A C 1
ATOM 3440 O O . ASP A 1 418 ? -1.863 -2.650 -17.677 1.00 69.62 418 ASP A O 1
ATOM 3444 N N . THR A 1 419 ? 0.345 -2.400 -17.922 1.00 63.72 419 THR A N 1
ATOM 3445 C CA . THR A 1 419 ? 0.628 -3.785 -18.341 1.00 63.72 419 THR A CA 1
ATOM 3446 C C . THR A 1 419 ? 0.688 -4.786 -17.180 1.00 63.72 419 THR A C 1
ATOM 3448 O O . THR A 1 419 ? 1.107 -5.932 -17.350 1.00 63.72 419 THR A O 1
ATOM 3451 N N . ARG A 1 420 ? 0.319 -4.371 -15.962 1.00 74.06 420 ARG A N 1
ATOM 3452 C CA . ARG A 1 420 ? 0.330 -5.250 -14.783 1.00 74.06 420 ARG A CA 1
ATOM 3453 C C . ARG A 1 420 ? -0.732 -6.335 -14.895 1.00 74.06 420 ARG A C 1
ATOM 3455 O O . ARG A 1 420 ? -1.739 -6.160 -15.569 1.00 74.06 420 ARG A O 1
ATOM 3462 N N . TYR A 1 421 ? -0.504 -7.461 -14.223 1.00 74.25 421 TYR A N 1
ATOM 3463 C CA . TYR A 1 421 ? -1.369 -8.634 -14.333 1.00 74.25 421 TYR A CA 1
ATOM 3464 C C . TYR A 1 421 ? -2.828 -8.309 -14.000 1.00 74.25 421 TYR A C 1
ATOM 3466 O O . TYR A 1 421 ? -3.699 -8.540 -14.828 1.00 74.25 421 TYR A O 1
ATOM 3474 N N . ALA A 1 422 ? -3.086 -7.671 -12.858 1.00 75.31 422 ALA A N 1
ATOM 3475 C CA . ALA A 1 422 ? -4.442 -7.299 -12.460 1.00 75.31 422 ALA A CA 1
ATOM 3476 C C . ALA A 1 422 ? -5.130 -6.343 -13.445 1.00 75.31 422 ALA A C 1
ATOM 3478 O O . ALA A 1 422 ? -6.335 -6.420 -13.655 1.00 75.31 422 ALA A O 1
ATOM 3479 N N . SER A 1 423 ? -4.354 -5.431 -14.026 1.00 81.31 423 SER A N 1
ATOM 3480 C CA . SER A 1 423 ? -4.826 -4.440 -14.989 1.00 81.31 423 SER A CA 1
ATOM 3481 C C . SER A 1 423 ? -5.198 -5.089 -16.318 1.00 81.31 423 SER A C 1
ATOM 3483 O O . SER A 1 423 ? -6.233 -4.751 -16.879 1.00 81.31 423 SER A O 1
ATOM 3485 N N . ARG A 1 424 ? -4.408 -6.073 -16.765 1.00 78.25 424 ARG A N 1
ATOM 3486 C CA . ARG A 1 424 ? -4.709 -6.898 -17.943 1.00 78.25 424 ARG A CA 1
ATOM 3487 C C . ARG A 1 424 ? -5.958 -7.745 -17.738 1.00 78.25 424 ARG A C 1
ATOM 3489 O O . ARG A 1 424 ? -6.835 -7.713 -18.581 1.00 78.25 424 ARG A O 1
ATOM 3496 N N . VAL A 1 425 ? -6.076 -8.416 -16.593 1.00 79.94 425 VAL A N 1
ATOM 3497 C CA . VAL A 1 425 ? -7.261 -9.223 -16.256 1.00 79.94 425 VAL A CA 1
ATOM 3498 C C . VAL A 1 425 ? -8.540 -8.375 -16.303 1.00 79.94 425 VAL A C 1
ATOM 3500 O O . VAL A 1 425 ? -9.523 -8.777 -16.911 1.00 79.94 425 VAL A O 1
ATOM 3503 N N . VAL A 1 426 ? -8.520 -7.163 -15.732 1.00 84.81 426 VAL A N 1
ATOM 3504 C CA . VAL A 1 426 ? -9.665 -6.235 -15.808 1.00 84.81 426 VAL A CA 1
ATOM 3505 C C . VAL A 1 426 ? -9.913 -5.727 -17.230 1.00 84.81 426 VAL A C 1
ATOM 3507 O O . VAL A 1 426 ? -11.068 -5.642 -17.635 1.00 84.81 426 VAL A O 1
ATOM 3510 N N . LEU A 1 427 ? -8.863 -5.372 -17.978 1.00 85.69 427 LEU A N 1
ATOM 3511 C CA . LEU A 1 427 ? -8.988 -4.897 -19.359 1.00 85.69 427 LEU A CA 1
ATOM 3512 C C . LEU A 1 427 ? -9.628 -5.961 -20.254 1.00 85.69 427 LEU A C 1
ATOM 3514 O O . LEU A 1 427 ? -10.624 -5.665 -20.907 1.00 85.69 427 LEU A O 1
ATOM 3518 N N . ASN A 1 428 ? -9.083 -7.178 -20.233 1.00 82.12 428 ASN A N 1
ATOM 3519 C CA . ASN A 1 428 ? -9.557 -8.301 -21.036 1.00 82.12 428 ASN A CA 1
ATOM 3520 C C . ASN A 1 428 ? -11.016 -8.619 -20.708 1.00 82.12 428 ASN A C 1
ATOM 3522 O O . ASN A 1 428 ? -11.828 -8.769 -21.612 1.00 82.12 428 ASN A O 1
ATOM 3526 N N . GLU A 1 429 ? -11.370 -8.641 -19.421 1.00 86.44 429 GLU A N 1
ATOM 3527 C CA . GLU A 1 429 ? -12.741 -8.908 -18.991 1.00 86.44 429 GLU A CA 1
ATOM 3528 C C . GLU A 1 429 ? -13.732 -7.839 -19.474 1.00 86.44 429 GLU A C 1
ATOM 3530 O O . GLU A 1 429 ? -14.807 -8.157 -19.981 1.00 86.44 429 GLU A O 1
ATOM 3535 N N . LEU A 1 430 ? -13.373 -6.558 -19.337 1.00 89.06 430 LEU A N 1
ATOM 3536 C CA . LEU A 1 430 ? -14.209 -5.454 -19.809 1.00 89.06 430 LEU A CA 1
ATOM 3537 C C . LEU A 1 430 ? -14.351 -5.466 -21.336 1.00 89.06 430 LEU A C 1
ATOM 3539 O O . LEU A 1 430 ? -15.443 -5.214 -21.837 1.00 89.06 430 LEU A O 1
ATOM 3543 N N . GLN A 1 431 ? -13.269 -5.758 -22.066 1.00 86.88 431 GLN A N 1
ATOM 3544 C CA . GLN A 1 431 ? -13.285 -5.873 -23.526 1.00 86.88 431 GLN A CA 1
ATOM 3545 C C . GLN A 1 431 ? -14.151 -7.044 -23.986 1.00 86.88 431 GLN A C 1
ATOM 3547 O O . GLN A 1 431 ? -15.011 -6.843 -24.835 1.00 86.88 431 GLN A O 1
ATOM 3552 N N . ALA A 1 432 ? -13.984 -8.232 -23.399 1.00 84.94 432 ALA A N 1
ATOM 3553 C CA . ALA A 1 432 ? -14.789 -9.407 -23.726 1.00 84.94 432 ALA A CA 1
ATOM 3554 C C . ALA A 1 432 ? -16.286 -9.130 -23.522 1.00 84.94 432 ALA A C 1
ATOM 3556 O O . ALA A 1 432 ? -17.097 -9.377 -24.415 1.00 84.94 432 ALA A O 1
ATOM 3557 N N . PHE A 1 433 ? -16.650 -8.531 -22.385 1.00 89.31 433 PHE A N 1
ATOM 3558 C CA . PHE A 1 433 ? -18.034 -8.158 -22.111 1.00 89.31 433 PHE A CA 1
ATOM 3559 C C . PHE A 1 433 ? -18.569 -7.120 -23.104 1.00 89.31 433 PHE A C 1
ATOM 3561 O O . PHE A 1 433 ? -19.643 -7.314 -23.663 1.00 89.31 433 PHE A O 1
ATOM 3568 N N . ILE A 1 434 ? -17.840 -6.035 -23.364 1.00 88.50 434 ILE A N 1
ATOM 3569 C CA . ILE A 1 434 ? -18.307 -4.955 -24.248 1.00 88.50 434 ILE A CA 1
ATOM 3570 C C . ILE A 1 434 ? -18.404 -5.405 -25.711 1.00 88.50 434 ILE A C 1
ATOM 3572 O O . ILE A 1 434 ? -19.387 -5.075 -26.377 1.00 88.50 434 ILE A O 1
ATOM 3576 N N . ASN A 1 435 ? -17.438 -6.196 -26.184 1.00 84.81 435 ASN A N 1
ATOM 3577 C CA . ASN A 1 435 ? -17.439 -6.747 -27.539 1.00 84.81 435 ASN A CA 1
ATOM 3578 C C . ASN A 1 435 ? -18.639 -7.679 -27.755 1.00 84.81 435 ASN A C 1
ATOM 3580 O O . ASN A 1 435 ? -19.271 -7.611 -28.803 1.00 84.81 435 ASN A O 1
ATOM 3584 N N . SER A 1 436 ? -19.026 -8.468 -26.741 1.00 86.12 436 SER A N 1
ATOM 3585 C CA . SER A 1 436 ? -20.222 -9.328 -26.806 1.00 86.12 436 SER A CA 1
ATOM 3586 C C . SER A 1 436 ? -21.550 -8.569 -26.927 1.00 86.12 436 SER A C 1
ATOM 3588 O O . SER A 1 436 ? -22.582 -9.173 -27.200 1.00 86.12 436 SER A O 1
ATOM 3590 N N . LYS A 1 437 ? -21.553 -7.254 -26.665 1.00 86.75 437 LYS A N 1
ATOM 3591 C CA . LYS A 1 437 ? -22.744 -6.396 -26.757 1.00 86.75 437 LYS A CA 1
ATOM 3592 C C . LYS A 1 437 ? -22.839 -5.637 -28.072 1.00 86.75 437 LYS A C 1
ATOM 3594 O O . LYS A 1 437 ? -23.736 -4.811 -28.198 1.00 86.75 437 LYS A O 1
ATOM 3599 N N . GLU A 1 438 ? -21.913 -5.878 -29.003 1.00 80.25 438 GLU A N 1
ATOM 3600 C CA . GLU A 1 438 ? -21.888 -5.246 -30.330 1.00 80.25 438 GLU A CA 1
ATOM 3601 C C . GLU A 1 438 ? -21.955 -3.709 -30.256 1.00 80.25 438 GLU A C 1
ATOM 3603 O O . GLU A 1 438 ? -22.551 -3.027 -31.086 1.00 80.25 438 GLU A O 1
ATOM 3608 N N . THR A 1 439 ? -21.342 -3.136 -29.215 1.00 81.88 439 THR A N 1
ATOM 3609 C CA . THR A 1 439 ? -21.314 -1.685 -29.005 1.00 81.88 439 THR A CA 1
ATOM 3610 C C . THR A 1 439 ? -19.998 -1.079 -29.484 1.00 81.88 439 THR A C 1
ATOM 3612 O O . THR A 1 439 ? -18.943 -1.700 -29.399 1.00 81.88 439 THR A O 1
ATOM 3615 N N . ASN A 1 440 ? -20.026 0.194 -29.880 1.00 83.81 440 ASN A N 1
ATOM 3616 C CA . ASN A 1 440 ? -18.825 0.951 -30.264 1.00 83.81 440 ASN A CA 1
ATOM 3617 C C . ASN A 1 440 ? -18.020 1.489 -29.063 1.00 83.81 440 ASN A C 1
ATOM 3619 O O . ASN A 1 440 ? -17.200 2.403 -29.214 1.00 83.81 440 ASN A O 1
ATOM 3623 N N . VAL A 1 441 ? -18.274 0.979 -27.854 1.00 88.44 441 VAL A N 1
ATOM 3624 C CA . VAL A 1 441 ? -17.616 1.457 -26.637 1.00 88.44 441 VAL A CA 1
ATOM 3625 C C . VAL A 1 441 ? -16.164 1.000 -26.623 1.00 88.44 441 VAL A C 1
ATOM 3627 O O . VAL A 1 441 ? -15.872 -0.186 -26.728 1.00 88.44 441 VAL A O 1
ATOM 3630 N N . LYS A 1 442 ? -15.230 1.938 -26.432 1.00 87.62 442 LYS A N 1
ATOM 3631 C CA . LYS A 1 442 ? -13.800 1.603 -26.353 1.00 87.62 442 LYS A CA 1
ATOM 3632 C C . LYS A 1 442 ? -13.320 1.520 -24.908 1.00 87.62 442 LYS A C 1
ATOM 3634 O O . LYS A 1 442 ? -13.633 2.388 -24.090 1.00 87.62 442 LYS A O 1
ATOM 3639 N N . VAL A 1 443 ? -12.504 0.510 -24.609 1.00 87.38 443 VAL A N 1
ATOM 3640 C CA . VAL A 1 443 ? -11.984 0.236 -23.260 1.00 87.38 443 VAL A CA 1
ATOM 3641 C C . VAL A 1 443 ? -10.475 0.433 -23.210 1.00 87.38 443 VAL A C 1
ATOM 3643 O O . VAL A 1 443 ? -9.759 -0.017 -24.102 1.00 87.38 443 VAL A O 1
ATOM 3646 N N . SER A 1 444 ? -9.971 1.088 -22.164 1.00 85.62 444 SER A N 1
ATOM 3647 C CA . SER A 1 444 ? -8.532 1.196 -21.913 1.00 85.62 444 SER A CA 1
ATOM 3648 C C . SER A 1 444 ? -8.207 1.188 -20.420 1.00 85.62 444 SER A C 1
ATOM 3650 O O . SER A 1 444 ? -9.029 1.556 -19.577 1.00 85.62 444 SER A O 1
ATOM 3652 N N . VAL A 1 445 ? -6.980 0.790 -20.082 1.00 83.88 445 VAL A N 1
ATOM 3653 C CA . VAL A 1 445 ? -6.445 0.888 -18.720 1.00 83.88 445 VAL A CA 1
ATOM 3654 C C . VAL A 1 445 ? -5.180 1.730 -18.727 1.00 83.88 445 VAL A C 1
ATOM 3656 O O . VAL A 1 445 ? -4.205 1.405 -19.403 1.00 83.88 445 VAL A O 1
ATOM 3659 N N . ILE A 1 446 ? -5.157 2.797 -17.935 1.00 84.38 446 ILE A N 1
ATOM 3660 C CA . ILE A 1 446 ? -4.050 3.757 -17.932 1.00 84.38 446 ILE A CA 1
ATOM 3661 C C . ILE A 1 446 ? -3.200 3.670 -16.671 1.00 84.38 446 ILE A C 1
ATOM 3663 O O . ILE A 1 446 ? -3.636 3.238 -15.601 1.00 84.38 446 ILE A O 1
ATOM 3667 N N . ARG A 1 447 ? -1.947 4.114 -16.784 1.00 78.38 447 ARG A N 1
ATOM 3668 C CA . ARG A 1 447 ? -1.045 4.248 -15.639 1.00 78.38 447 ARG A CA 1
ATOM 3669 C C . ARG A 1 447 ? -1.306 5.544 -14.884 1.00 78.38 447 ARG A C 1
ATOM 3671 O O . ARG A 1 447 ? -1.295 6.624 -15.468 1.00 78.38 447 ARG A O 1
ATOM 3678 N N . GLY A 1 448 ? -1.272 5.462 -13.553 1.00 78.56 448 GLY A N 1
ATOM 3679 C CA . GLY A 1 448 ? -1.354 6.637 -12.676 1.00 78.56 448 GLY A CA 1
ATOM 3680 C C . GLY A 1 448 ? -0.228 7.675 -12.817 1.00 78.56 448 GLY A C 1
ATOM 3681 O O . GLY A 1 448 ? -0.249 8.722 -12.177 1.00 78.56 448 GLY A O 1
ATOM 3682 N N . LYS A 1 449 ? 0.806 7.398 -13.626 1.00 78.94 449 LYS A N 1
ATOM 3683 C CA . LYS A 1 449 ? 1.853 8.382 -13.942 1.00 78.94 449 LYS A CA 1
ATOM 3684 C C . LYS A 1 449 ? 1.313 9.476 -14.867 1.00 78.94 449 LYS A C 1
ATOM 3686 O O . LYS A 1 449 ? 1.633 10.640 -14.645 1.00 78.94 449 LYS A O 1
ATOM 3691 N N . LEU A 1 450 ? 0.494 9.104 -15.856 1.00 79.75 450 LEU A N 1
ATOM 3692 C CA . LEU A 1 450 ? -0.123 10.056 -16.777 1.00 79.75 450 LEU A CA 1
ATOM 3693 C C . LEU A 1 450 ? -1.117 10.949 -16.032 1.00 79.75 450 LEU A C 1
ATOM 3695 O O . LEU A 1 450 ? -0.996 12.166 -16.096 1.00 79.75 450 LEU A O 1
ATOM 3699 N N . THR A 1 451 ? -2.028 10.362 -15.253 1.00 84.88 451 THR A N 1
ATOM 3700 C CA . THR A 1 451 ? -3.039 11.112 -14.486 1.00 84.88 451 THR A CA 1
ATOM 3701 C C . THR A 1 451 ? -2.402 12.080 -13.495 1.00 84.88 451 THR A C 1
ATOM 3703 O O . THR A 1 451 ? -2.796 13.241 -13.429 1.00 84.88 451 THR A O 1
ATOM 3706 N N . HIS A 1 452 ? -1.342 11.658 -12.795 1.00 83.81 452 HIS A N 1
ATOM 3707 C CA . HIS A 1 452 ? -0.557 12.551 -11.942 1.00 83.81 452 HIS A CA 1
ATOM 3708 C C . HIS A 1 452 ? 0.042 13.728 -12.721 1.00 83.81 452 HIS A C 1
ATOM 3710 O O . HIS A 1 452 ? 0.044 14.850 -12.220 1.00 83.81 452 HIS A O 1
ATOM 3716 N N . LYS A 1 453 ? 0.576 13.485 -13.925 1.00 84.06 453 LYS A N 1
ATOM 3717 C CA . LYS A 1 453 ? 1.199 14.536 -14.737 1.00 84.06 453 LYS A CA 1
ATOM 3718 C C . LYS A 1 453 ? 0.169 15.513 -15.301 1.00 84.06 453 LYS A C 1
ATOM 3720 O O . LYS A 1 453 ? 0.410 16.713 -15.243 1.00 84.06 453 LYS A O 1
ATOM 3725 N N . LEU A 1 454 ? -0.970 15.016 -15.782 1.00 87.44 454 LEU A N 1
ATOM 3726 C CA . LEU A 1 454 ? -2.095 15.854 -16.210 1.00 87.44 454 LEU A CA 1
ATOM 3727 C C . LEU A 1 454 ? -2.572 16.734 -15.053 1.00 87.44 454 LEU A C 1
ATOM 3729 O O . LEU A 1 454 ? -2.672 17.944 -15.204 1.00 87.44 454 LEU A O 1
ATOM 3733 N N . ARG A 1 455 ? -2.744 16.150 -13.862 1.00 86.94 455 ARG A N 1
ATOM 3734 C CA . ARG A 1 455 ? -3.136 16.883 -12.655 1.00 86.94 455 ARG A CA 1
ATOM 3735 C C . ARG A 1 455 ? -2.171 18.022 -12.307 1.00 86.94 455 ARG A C 1
ATOM 3737 O O . ARG A 1 455 ? -2.618 19.119 -11.994 1.00 86.94 455 ARG A O 1
ATOM 3744 N N . GLU A 1 456 ? -0.865 17.753 -12.365 1.00 85.38 456 GLU A N 1
ATOM 3745 C CA . GLU A 1 456 ? 0.193 18.749 -12.142 1.00 85.38 456 GLU A CA 1
ATOM 3746 C C . GLU A 1 456 ? 0.133 19.871 -13.187 1.00 85.38 456 GLU A C 1
ATOM 3748 O O . GLU A 1 456 ? 0.202 21.038 -12.832 1.00 85.38 456 GLU A O 1
ATOM 3753 N N . LYS A 1 457 ? -0.025 19.526 -14.470 1.00 86.25 457 LYS A N 1
ATOM 3754 C CA . LYS A 1 457 ? -0.050 20.496 -15.576 1.00 86.25 457 LYS A CA 1
ATOM 3755 C C . LYS A 1 457 ? -1.320 21.339 -15.624 1.00 86.25 457 LYS A C 1
ATOM 3757 O O . LYS A 1 457 ? -1.265 22.465 -16.095 1.00 86.25 457 LYS A O 1
ATOM 3762 N N . TRP A 1 458 ? -2.429 20.811 -15.123 1.00 88.19 458 TRP A N 1
ATOM 3763 C CA . TRP A 1 458 ? -3.706 21.517 -15.018 1.00 88.19 458 TRP A CA 1
ATOM 3764 C C . TRP A 1 458 ? -3.874 22.260 -13.688 1.00 88.19 458 TRP A C 1
ATOM 3766 O O . TRP A 1 458 ? -4.960 22.757 -13.412 1.00 88.19 458 TRP A O 1
ATOM 3776 N N . ASN A 1 459 ? -2.827 22.319 -12.851 1.00 84.94 459 ASN A N 1
ATOM 3777 C CA . ASN A 1 459 ? -2.835 22.991 -11.548 1.00 84.94 459 ASN A CA 1
ATOM 3778 C C . ASN A 1 459 ? -3.994 22.551 -10.631 1.00 84.94 459 ASN A C 1
ATOM 3780 O O . ASN A 1 459 ? -4.578 23.348 -9.903 1.00 84.94 459 ASN A O 1
ATOM 3784 N N . LEU A 1 460 ? -4.331 21.257 -10.653 1.00 84.44 460 LEU A N 1
ATOM 3785 C CA . LEU A 1 460 ? -5.418 20.704 -9.846 1.00 84.44 460 LEU A CA 1
ATOM 3786 C C . LEU A 1 460 ? -4.890 20.231 -8.483 1.00 84.44 460 LEU A C 1
ATOM 3788 O O . LEU A 1 460 ? -4.306 19.145 -8.358 1.00 84.44 460 LEU A O 1
ATOM 3792 N N . GLU A 1 461 ? -5.124 21.020 -7.435 1.00 77.62 461 GLU A N 1
ATOM 3793 C CA . GLU A 1 461 ? -4.648 20.730 -6.076 1.00 77.62 461 GLU A CA 1
ATOM 3794 C C . GLU A 1 461 ? -5.107 19.368 -5.554 1.00 77.62 461 GLU A C 1
ATOM 3796 O O . GLU A 1 461 ? -6.252 18.965 -5.744 1.00 77.62 461 GLU A O 1
ATOM 3801 N N . LYS A 1 462 ? -4.218 18.633 -4.871 1.00 78.38 462 LYS A N 1
ATOM 3802 C CA . LYS A 1 462 ? -4.510 17.313 -4.288 1.00 78.38 462 LYS A CA 1
ATOM 3803 C C . LYS A 1 462 ? -4.394 17.337 -2.769 1.00 78.38 462 LYS A C 1
ATOM 3805 O O . LYS A 1 462 ? -3.334 17.007 -2.233 1.00 78.38 462 LYS A O 1
ATOM 3810 N N . SER A 1 463 ? -5.499 17.598 -2.075 1.00 74.81 463 SER A N 1
ATOM 3811 C CA . SER A 1 463 ? -5.576 17.300 -0.644 1.00 74.81 463 SER A CA 1
ATOM 3812 C C . SER A 1 463 ? -5.675 15.786 -0.435 1.00 74.81 463 SER A C 1
ATOM 3814 O O . SER A 1 463 ? -6.611 15.133 -0.897 1.00 74.81 463 SER A O 1
ATOM 3816 N N . ARG A 1 464 ? -4.668 15.194 0.220 1.00 67.62 464 ARG A N 1
ATOM 3817 C CA . ARG A 1 464 ? -4.673 13.761 0.581 1.00 67.62 464 ARG A CA 1
ATOM 3818 C C . ARG A 1 464 ? -5.391 13.477 1.897 1.00 67.62 464 ARG A C 1
ATOM 3820 O O . ARG A 1 464 ? -5.571 12.305 2.225 1.00 67.62 464 ARG A O 1
ATOM 3827 N N . GLU A 1 465 ? -5.773 14.523 2.618 1.00 75.12 465 GLU A N 1
ATOM 3828 C CA . GLU A 1 465 ? -6.499 14.405 3.879 1.00 75.12 465 GLU A CA 1
ATOM 3829 C C . GLU A 1 465 ? -7.977 14.068 3.639 1.00 75.12 465 GLU A C 1
ATOM 3831 O O . GLU A 1 465 ? -8.591 13.389 4.458 1.00 75.12 465 GLU A O 1
ATOM 3836 N N . THR A 1 466 ? -8.519 14.425 2.470 1.00 85.19 466 THR A N 1
ATOM 3837 C CA . THR A 1 466 ? -9.899 14.127 2.062 1.00 85.19 466 THR A CA 1
ATOM 3838 C C . THR A 1 466 ? -9.978 12.989 1.044 1.00 85.19 466 THR A C 1
ATOM 3840 O O . THR A 1 466 ? -8.987 12.589 0.439 1.00 85.19 466 THR A O 1
ATOM 3843 N N . HIS A 1 467 ? -11.172 12.443 0.838 1.00 88.88 467 HIS A N 1
ATOM 3844 C CA . HIS A 1 467 ? -11.502 11.402 -0.134 1.00 88.88 467 HIS A CA 1
ATOM 3845 C C . HIS A 1 467 ? -12.011 11.978 -1.467 1.00 88.88 467 HIS A C 1
ATOM 3847 O O . HIS A 1 467 ? -12.061 11.241 -2.452 1.00 88.88 467 HIS A O 1
ATOM 3853 N N . TYR A 1 468 ? -12.313 13.284 -1.539 1.00 88.38 468 TYR A N 1
ATOM 3854 C CA . TYR A 1 468 ? -12.775 13.969 -2.758 1.00 88.38 468 TYR A CA 1
ATOM 3855 C C . TYR A 1 468 ? -11.815 13.795 -3.939 1.00 88.38 468 TYR A C 1
ATOM 3857 O O . TYR A 1 468 ? -12.240 13.629 -5.084 1.00 88.38 468 TYR A O 1
ATOM 3865 N N . HIS A 1 469 ? -10.507 13.754 -3.666 1.00 85.88 469 HIS A N 1
ATOM 3866 C CA . HIS A 1 469 ? -9.494 13.643 -4.712 1.00 85.88 469 HIS A CA 1
ATOM 3867 C C . HIS A 1 469 ? -9.631 12.382 -5.576 1.00 85.88 469 HIS A C 1
ATOM 3869 O O . HIS A 1 469 ? -9.155 12.404 -6.706 1.00 85.88 469 HIS A O 1
ATOM 3875 N N . HIS A 1 470 ? -10.276 11.313 -5.088 1.00 88.19 470 HIS A N 1
ATOM 3876 C CA . HIS A 1 470 ? -10.537 10.106 -5.879 1.00 88.19 470 HIS A CA 1
ATOM 3877 C C . HIS A 1 470 ? -11.550 10.350 -7.002 1.00 88.19 470 HIS A C 1
ATOM 3879 O O . HIS A 1 470 ? -11.345 9.866 -8.111 1.00 88.19 470 HIS A O 1
ATOM 3885 N N . ALA A 1 471 ? -12.609 11.121 -6.739 1.00 89.12 471 ALA A N 1
ATOM 3886 C CA . ALA A 1 471 ? -13.591 11.483 -7.759 1.00 89.12 471 ALA A CA 1
ATOM 3887 C C . ALA A 1 471 ? -12.984 12.440 -8.797 1.00 89.12 471 ALA A C 1
ATOM 3889 O O . ALA A 1 471 ? -13.209 12.272 -9.991 1.00 89.12 471 ALA A O 1
ATOM 3890 N N . VAL A 1 472 ? -12.143 13.380 -8.350 1.00 88.06 472 VAL A N 1
ATOM 3891 C CA . VAL A 1 472 ? -11.387 14.277 -9.242 1.00 88.06 472 VAL A CA 1
ATOM 3892 C C . VAL A 1 472 ? -10.370 13.503 -10.090 1.00 88.06 472 VAL A C 1
ATOM 3894 O O . VAL A 1 472 ? -10.235 13.751 -11.281 1.00 88.06 472 VAL A O 1
ATOM 3897 N N . ASP A 1 473 ? -9.652 12.535 -9.508 1.00 89.44 473 ASP A N 1
ATOM 3898 C CA . ASP A 1 473 ? -8.756 11.664 -10.281 1.00 89.44 473 ASP A CA 1
ATOM 3899 C C . ASP A 1 473 ? -9.564 10.878 -11.343 1.00 89.44 473 ASP A C 1
ATOM 3901 O O . ASP A 1 473 ? -9.145 10.802 -12.496 1.00 89.44 473 ASP A O 1
ATOM 3905 N N . ALA A 1 474 ? -10.757 10.371 -10.999 1.00 90.44 474 ALA A N 1
ATOM 3906 C CA . ALA A 1 474 ? -11.651 9.691 -11.943 1.00 90.44 474 ALA A CA 1
ATOM 3907 C C . ALA A 1 474 ? -12.167 10.604 -13.071 1.00 90.44 474 ALA A C 1
ATOM 3909 O O . ALA A 1 474 ? -12.260 10.153 -14.212 1.00 90.44 474 ALA A O 1
ATOM 3910 N N . SER A 1 475 ? -12.450 11.884 -12.803 1.00 89.56 475 SER A N 1
ATOM 3911 C CA . SER A 1 475 ? -12.855 12.830 -13.853 1.00 89.56 475 SER A CA 1
ATOM 3912 C C . SER A 1 475 ? -11.705 13.153 -14.812 1.00 89.56 475 SER A C 1
ATOM 3914 O O . SER A 1 475 ? -11.916 13.197 -16.022 1.00 89.56 475 SER A O 1
ATOM 3916 N N . ILE A 1 476 ? -10.470 13.279 -14.306 1.00 89.69 476 ILE A N 1
ATOM 3917 C CA . ILE A 1 476 ? -9.260 13.430 -15.138 1.00 89.69 476 ILE A CA 1
ATOM 3918 C C . ILE A 1 476 ? -9.097 12.213 -16.061 1.00 89.69 476 ILE A C 1
ATOM 3920 O O . ILE A 1 476 ? -8.848 12.360 -17.261 1.00 89.69 476 ILE A O 1
ATOM 3924 N N . ILE A 1 477 ? -9.282 11.004 -15.518 1.00 91.19 477 ILE A N 1
ATOM 3925 C CA . ILE A 1 477 ? -9.244 9.753 -16.287 1.00 91.19 477 ILE A CA 1
ATOM 3926 C C . ILE A 1 477 ? -10.315 9.767 -17.391 1.00 91.19 477 ILE A C 1
ATOM 3928 O O . ILE A 1 477 ? -10.003 9.483 -18.546 1.00 91.19 477 ILE A O 1
ATOM 3932 N N . ALA A 1 478 ? -11.550 10.160 -17.067 1.00 89.94 478 ALA A N 1
ATOM 3933 C CA . ALA A 1 478 ? -12.669 10.195 -18.012 1.00 89.94 478 ALA A CA 1
ATOM 3934 C C . ALA A 1 478 ? -12.477 11.198 -19.166 1.00 89.94 478 ALA A C 1
ATOM 3936 O O . ALA A 1 478 ? -12.949 10.956 -20.276 1.00 89.94 478 ALA A O 1
ATOM 3937 N N . VAL A 1 479 ? -11.759 12.301 -18.933 1.00 88.81 479 VAL A N 1
ATOM 3938 C CA . VAL A 1 479 ? -11.447 13.311 -19.961 1.00 88.81 479 VAL A CA 1
ATOM 3939 C C . VAL A 1 479 ? -10.236 12.913 -20.816 1.00 88.81 479 VAL A C 1
ATOM 3941 O O . VAL A 1 479 ? -10.079 13.405 -21.933 1.00 88.81 479 VAL A O 1
ATOM 3944 N N . THR A 1 480 ? -9.408 11.969 -20.359 1.00 88.06 480 THR A N 1
ATOM 3945 C CA . THR A 1 480 ? -8.181 11.550 -21.061 1.00 88.06 480 THR A CA 1
ATOM 3946 C C . THR A 1 480 ? -8.423 11.117 -22.522 1.00 88.06 480 THR A C 1
ATOM 3948 O O . THR A 1 480 ? -7.652 11.547 -23.377 1.00 88.06 480 THR A O 1
ATOM 3951 N N . PRO A 1 481 ? -9.486 10.372 -22.893 1.00 87.56 481 PRO A N 1
ATOM 3952 C CA . PRO A 1 481 ? -9.810 10.078 -24.298 1.00 87.56 481 PRO A CA 1
ATOM 3953 C C . PRO A 1 481 ? -10.086 11.295 -25.193 1.00 87.56 481 PRO A C 1
ATOM 3955 O O . PRO A 1 481 ? -10.099 11.164 -26.415 1.00 87.56 481 PRO A O 1
ATOM 3958 N N . LYS A 1 482 ? -10.351 12.474 -24.619 1.00 87.75 482 LYS A N 1
ATOM 3959 C CA . LYS A 1 482 ? -10.685 13.705 -25.353 1.00 87.75 482 LYS A CA 1
ATOM 3960 C C . LYS A 1 482 ? -9.482 14.628 -25.576 1.00 87.75 482 LYS A C 1
ATOM 3962 O O . LYS A 1 482 ? -9.656 15.690 -26.170 1.00 87.75 482 LYS A O 1
ATOM 3967 N N . LEU A 1 483 ? -8.279 14.237 -25.143 1.00 87.31 483 LEU A N 1
ATOM 3968 C CA . LEU A 1 483 ? -7.051 14.988 -25.422 1.00 87.31 483 LEU A CA 1
ATOM 3969 C C . LEU A 1 483 ? -6.820 15.135 -26.934 1.00 87.31 483 LEU A C 1
ATOM 3971 O O . LEU A 1 483 ? -7.109 14.221 -27.713 1.00 87.31 483 LEU A O 1
ATOM 3975 N N . LYS A 1 484 ? -6.251 16.275 -27.348 1.00 84.38 484 LYS A N 1
ATOM 3976 C CA . LYS A 1 484 ? -5.962 16.570 -28.763 1.00 84.38 484 LYS A CA 1
ATOM 3977 C C . LYS A 1 484 ? -4.985 15.560 -29.369 1.00 84.38 484 LYS A C 1
ATOM 3979 O O . LYS A 1 484 ? -5.094 15.270 -30.559 1.00 84.38 484 LYS A O 1
ATOM 3984 N N . LEU A 1 485 ? -4.109 14.978 -28.543 1.00 81.31 485 LEU A N 1
ATOM 3985 C CA . LEU A 1 485 ? -3.167 13.919 -28.919 1.00 81.31 485 LEU A CA 1
ATOM 3986 C C . LEU A 1 485 ? -3.813 12.807 -29.759 1.00 81.31 485 LEU A C 1
ATOM 3988 O O . LEU A 1 485 ? -3.277 12.445 -30.803 1.00 81.31 485 LEU A O 1
ATOM 3992 N N . TRP A 1 486 ? -4.969 12.296 -29.332 1.00 79.62 486 TRP A N 1
ATOM 3993 C CA . TRP A 1 486 ? -5.596 11.136 -29.975 1.00 79.62 486 TRP A CA 1
ATOM 3994 C C . TRP A 1 486 ? -6.260 11.475 -31.308 1.00 79.62 486 TRP A C 1
ATOM 3996 O O . TRP A 1 486 ? -6.392 10.621 -32.173 1.00 79.62 486 TRP A O 1
ATOM 4006 N N . LYS A 1 487 ? -6.701 12.726 -31.473 1.00 71.25 487 LYS A N 1
ATOM 4007 C CA . LYS A 1 487 ? -7.395 13.176 -32.685 1.00 71.25 487 LYS A CA 1
ATOM 4008 C C . LYS A 1 487 ? -6.442 13.703 -33.752 1.00 71.25 487 LYS A C 1
ATOM 4010 O O . LYS A 1 487 ? -6.712 13.533 -34.929 1.00 71.25 487 LYS A O 1
ATOM 4015 N N . GLN A 1 488 ? -5.382 14.399 -33.341 1.00 68.81 488 GLN A N 1
ATOM 4016 C CA . GLN A 1 488 ? -4.571 15.223 -34.246 1.00 68.81 488 GLN A CA 1
ATOM 4017 C C . GLN A 1 488 ? -3.199 14.639 -34.560 1.00 68.81 488 GLN A C 1
ATOM 4019 O O . GLN A 1 488 ? -2.540 15.132 -35.465 1.00 68.81 488 GLN A O 1
ATOM 4024 N N . ALA A 1 489 ? -2.742 13.642 -33.804 1.00 61.97 489 ALA A N 1
ATOM 4025 C CA . ALA A 1 489 ? -1.394 13.117 -33.970 1.00 61.97 489 ALA A CA 1
ATOM 4026 C C . ALA A 1 489 ? -1.352 11.622 -34.283 1.00 61.97 489 ALA A C 1
ATOM 4028 O O . ALA A 1 489 ? -0.261 11.084 -34.291 1.00 61.97 489 ALA A O 1
ATOM 4029 N N . GLY A 1 490 ? -2.486 10.951 -34.529 1.00 64.44 490 GLY A N 1
ATOM 4030 C CA . GLY A 1 490 ? -2.527 9.530 -34.919 1.00 64.44 490 GLY A CA 1
ATOM 4031 C C . GLY A 1 490 ? -2.234 8.531 -33.790 1.00 64.44 490 GLY A C 1
ATOM 4032 O O . GLY A 1 490 ? -2.158 7.329 -34.027 1.00 64.44 490 GLY A O 1
ATOM 4033 N N . TYR A 1 491 ? -2.079 9.004 -32.549 1.00 67.94 491 TYR A N 1
ATOM 4034 C CA . TYR A 1 491 ? -1.955 8.128 -31.385 1.00 67.94 491 TYR A CA 1
ATOM 4035 C C . TYR A 1 491 ? -3.314 7.523 -31.020 1.00 67.94 491 TYR A C 1
ATOM 4037 O O . TYR A 1 491 ? -4.332 8.212 -31.065 1.00 67.94 491 TYR A O 1
ATOM 4045 N N . SER A 1 492 ? -3.330 6.282 -30.534 1.00 68.88 492 SER A N 1
ATOM 4046 C CA . SER A 1 492 ? -4.512 5.700 -29.885 1.00 68.88 492 SER A CA 1
ATOM 4047 C C . SER A 1 492 ? -4.298 5.553 -28.378 1.00 68.88 492 SER A C 1
ATOM 4049 O O . SER A 1 492 ? -3.209 5.237 -27.917 1.00 68.88 492 SER A O 1
ATOM 4051 N N . LEU A 1 493 ? -5.344 5.770 -27.580 1.00 66.69 493 LEU A N 1
ATOM 4052 C CA . LEU A 1 493 ? -5.372 5.359 -26.169 1.00 66.69 493 LEU A CA 1
ATOM 4053 C C . LEU A 1 493 ? -5.880 3.918 -26.011 1.00 66.69 493 LEU A C 1
ATOM 4055 O O . LEU A 1 493 ? -5.680 3.281 -24.975 1.00 66.69 493 LEU A O 1
ATOM 4059 N N . PHE A 1 494 ? -6.595 3.439 -27.024 1.00 70.81 494 PHE A N 1
ATOM 4060 C CA . PHE A 1 494 ? -7.351 2.201 -26.999 1.00 70.81 494 PHE A CA 1
ATOM 4061 C C . PHE A 1 494 ? -6.564 1.128 -27.741 1.00 70.81 494 PHE A C 1
ATOM 4063 O O . PHE A 1 494 ? -6.235 1.337 -28.914 1.00 70.81 494 PHE A O 1
ATOM 4070 N N . PRO A 1 495 ? -6.228 0.018 -27.072 1.00 64.81 495 PRO A N 1
ATOM 4071 C CA . PRO A 1 495 ? -5.547 -1.073 -27.735 1.00 64.81 495 PRO A CA 1
ATOM 4072 C C . PRO A 1 495 ? -6.475 -1.764 -28.735 1.00 64.81 495 PRO A C 1
ATOM 4074 O O . PRO A 1 495 ? -7.634 -2.023 -28.417 1.00 64.81 495 PRO A O 1
ATOM 4077 N N . GLU A 1 496 ? -5.962 -2.050 -29.931 1.00 57.31 496 GLU A N 1
ATOM 4078 C CA . GLU A 1 496 ? -6.715 -2.719 -31.007 1.00 57.31 496 GLU A CA 1
ATOM 4079 C C . GLU A 1 496 ? -6.878 -4.218 -30.730 1.00 57.31 496 GLU A C 1
ATOM 4081 O O . GLU A 1 496 ? -7.949 -4.778 -30.943 1.00 57.31 496 GLU A O 1
ATOM 4086 N N . LYS A 1 497 ? -5.827 -4.851 -30.193 1.00 53.53 497 LYS A N 1
ATOM 4087 C CA . LYS A 1 497 ? -5.819 -6.217 -29.654 1.00 53.53 497 LYS A CA 1
ATOM 4088 C C . LYS A 1 497 ? -4.892 -6.278 -28.439 1.00 53.53 497 LYS A C 1
ATOM 4090 O O . LYS A 1 497 ? -3.863 -5.596 -28.400 1.00 53.53 497 LYS A O 1
ATOM 4095 N N . VAL A 1 498 ? -5.272 -7.078 -27.444 1.00 47.50 498 VAL A N 1
ATOM 4096 C CA . VAL A 1 498 ? -4.430 -7.421 -26.290 1.00 47.50 498 VAL A CA 1
ATOM 4097 C C . VAL A 1 498 ? -3.990 -8.867 -26.479 1.00 47.50 498 VAL A C 1
ATOM 4099 O O . VAL A 1 498 ? -4.740 -9.786 -26.167 1.00 47.50 498 VAL A O 1
ATOM 4102 N N . GLU A 1 499 ? -2.798 -9.077 -27.029 1.00 47.47 499 GLU A N 1
ATOM 4103 C CA . GLU A 1 499 ? -2.197 -10.412 -27.091 1.00 47.47 499 GLU A CA 1
ATOM 4104 C C . GLU A 1 499 ? -1.426 -10.685 -25.790 1.00 47.47 499 GLU A C 1
ATOM 4106 O O . GLU A 1 499 ? -1.102 -9.762 -25.037 1.00 47.47 499 GLU A O 1
ATOM 4111 N N . GLU A 1 500 ? -1.130 -11.955 -25.485 1.00 41.06 500 GLU A N 1
ATOM 4112 C CA . GLU A 1 500 ? -0.550 -12.365 -24.191 1.00 41.06 500 GLU A CA 1
ATOM 4113 C C . GLU A 1 500 ? 0.738 -11.604 -23.807 1.00 41.06 500 GLU A C 1
ATOM 4115 O O . GLU A 1 500 ? 1.075 -11.512 -22.615 1.00 41.06 500 GLU A O 1
ATOM 4120 N N . GLN A 1 501 ? 1.444 -11.034 -24.793 1.00 36.16 501 GLN A N 1
ATOM 4121 C CA . GLN A 1 501 ? 2.723 -10.346 -24.608 1.00 36.16 501 GLN A CA 1
ATOM 4122 C C . GLN A 1 501 ? 2.749 -8.878 -25.072 1.00 36.16 501 GLN A C 1
ATOM 4124 O O . GLN A 1 501 ? 3.589 -8.131 -24.564 1.00 36.16 501 GLN A O 1
ATOM 4129 N N . GLU A 1 502 ? 1.821 -8.417 -25.922 1.00 49.44 502 GLU A N 1
ATOM 4130 C CA . GLU A 1 502 ? 1.868 -7.063 -26.496 1.00 49.44 502 GLU A CA 1
ATOM 4131 C C . GLU A 1 502 ? 0.506 -6.355 -26.542 1.00 49.44 502 GLU A C 1
ATOM 4133 O O . GLU A 1 502 ? -0.541 -6.935 -26.825 1.00 49.44 502 GLU A O 1
ATOM 4138 N N . ILE A 1 503 ? 0.536 -5.053 -26.242 1.00 53.28 503 ILE A N 1
ATOM 4139 C CA . ILE A 1 503 ? -0.609 -4.150 -26.358 1.00 53.28 503 ILE A CA 1
ATOM 4140 C C . ILE A 1 503 ? -0.398 -3.357 -27.642 1.00 53.28 503 ILE A C 1
ATOM 4142 O O . ILE A 1 503 ? 0.480 -2.491 -27.683 1.00 53.28 503 ILE A O 1
ATOM 4146 N N . ASN A 1 504 ? -1.178 -3.654 -28.683 1.00 55.31 504 ASN A N 1
ATOM 4147 C CA . ASN A 1 504 ? -1.061 -2.947 -29.952 1.00 55.31 504 ASN A CA 1
ATOM 4148 C C . ASN A 1 504 ? -1.828 -1.620 -29.887 1.00 55.31 504 ASN A C 1
ATOM 4150 O O . ASN A 1 504 ? -3.041 -1.604 -29.685 1.00 55.31 504 ASN A O 1
ATOM 4154 N N . ILE A 1 505 ? -1.107 -0.509 -30.023 1.00 62.50 505 ILE A N 1
ATOM 4155 C CA . ILE A 1 505 ? -1.633 0.851 -29.913 1.00 62.50 505 ILE A CA 1
ATOM 4156 C C . ILE A 1 505 ? -1.270 1.601 -31.198 1.00 62.50 505 ILE A C 1
ATOM 4158 O O . ILE A 1 505 ? -0.118 1.532 -31.632 1.00 62.50 505 ILE A O 1
ATOM 4162 N N . GLY A 1 506 ? -2.220 2.347 -31.772 1.00 61.31 506 GLY A N 1
ATOM 4163 C CA . GLY A 1 506 ? -1.953 3.267 -32.880 1.00 61.31 506 GLY A CA 1
ATOM 4164 C C . GLY A 1 506 ? -0.826 4.241 -32.527 1.00 61.31 506 GLY A C 1
ATOM 4165 O O . GLY A 1 506 ? -0.873 4.901 -31.481 1.00 61.31 506 GLY A O 1
ATOM 4166 N N . ILE A 1 507 ? 0.208 4.282 -33.367 1.00 64.19 507 ILE A N 1
ATOM 4167 C CA . ILE A 1 507 ? 1.379 5.133 -33.169 1.00 64.19 507 ILE A CA 1
ATOM 4168 C C . ILE A 1 507 ? 1.222 6.367 -34.042 1.00 64.19 507 ILE A C 1
ATOM 4170 O O . ILE A 1 507 ? 1.061 6.259 -35.254 1.00 64.19 507 ILE A O 1
ATOM 4174 N N . GLY A 1 508 ? 1.307 7.533 -33.414 1.00 65.38 508 GLY A N 1
ATOM 4175 C CA . GLY A 1 508 ? 1.302 8.799 -34.120 1.00 65.38 508 GLY A CA 1
ATOM 4176 C C . GLY A 1 508 ? 2.597 9.138 -34.845 1.00 65.38 508 GLY A C 1
ATOM 4177 O O . GLY A 1 508 ? 3.532 8.344 -34.879 1.00 65.38 508 GLY A O 1
ATOM 4178 N N . GLU A 1 509 ? 2.713 10.354 -35.367 1.00 71.25 509 GLU A N 1
ATOM 4179 C CA . GLU A 1 509 ? 3.991 10.883 -35.864 1.00 71.25 509 GLU A CA 1
ATOM 4180 C C . GLU A 1 509 ? 4.900 11.345 -34.714 1.00 71.25 509 GLU A C 1
ATOM 4182 O O . GLU A 1 509 ? 4.430 11.815 -33.674 1.00 71.25 509 GLU A O 1
ATOM 4187 N N . ILE A 1 510 ? 6.225 11.256 -34.893 1.00 76.31 510 ILE A N 1
ATOM 4188 C CA . ILE A 1 510 ? 7.170 11.842 -33.933 1.00 76.31 510 ILE A CA 1
ATOM 4189 C C . ILE A 1 510 ? 7.117 13.365 -34.089 1.00 76.31 510 ILE A C 1
ATOM 4191 O O . ILE A 1 510 ? 7.714 13.950 -34.995 1.00 76.31 510 ILE A O 1
ATOM 4195 N N . VAL A 1 511 ? 6.393 14.027 -33.192 1.00 80.94 511 VAL A N 1
ATOM 4196 C CA . VAL A 1 511 ? 6.300 15.492 -33.121 1.00 80.94 511 VAL A CA 1
ATOM 4197 C C . VAL A 1 511 ? 7.327 16.066 -32.141 1.00 80.94 511 VAL A C 1
ATOM 4199 O O . VAL A 1 511 ? 7.898 15.332 -31.331 1.00 80.94 511 VAL A O 1
ATOM 4202 N N . SER A 1 512 ? 7.583 17.376 -32.227 1.00 81.75 512 SER A N 1
ATOM 4203 C CA . SER A 1 512 ? 8.454 18.076 -31.273 1.00 81.75 512 SER A CA 1
ATOM 4204 C C . SER A 1 512 ? 7.862 18.052 -29.864 1.00 81.75 512 SER A C 1
ATOM 4206 O O . SER A 1 512 ? 6.642 18.012 -29.700 1.00 81.75 512 SER A O 1
ATOM 4208 N N . ASP A 1 513 ? 8.708 18.141 -28.837 1.00 81.06 513 ASP A N 1
ATOM 4209 C CA . ASP A 1 513 ? 8.251 18.092 -27.443 1.00 81.06 513 ASP A CA 1
ATOM 4210 C C . ASP A 1 513 ? 7.296 19.239 -27.097 1.00 81.06 513 ASP A C 1
ATOM 4212 O O . ASP A 1 513 ? 6.335 19.038 -26.357 1.00 81.06 513 ASP A O 1
ATOM 4216 N N . LYS A 1 514 ? 7.500 20.422 -27.695 1.00 83.31 514 LYS A N 1
ATOM 4217 C CA . LYS A 1 514 ? 6.578 21.561 -27.571 1.00 83.31 514 LYS A CA 1
ATOM 4218 C C . LYS A 1 514 ? 5.200 21.219 -28.138 1.00 83.31 514 LYS A C 1
ATOM 4220 O O . LYS A 1 514 ? 4.199 21.362 -27.439 1.00 83.31 514 LYS A O 1
ATOM 4225 N N . ARG A 1 515 ? 5.148 20.695 -29.367 1.00 83.38 515 ARG A N 1
ATOM 4226 C CA . ARG A 1 515 ? 3.886 20.298 -30.004 1.00 83.38 515 ARG A CA 1
ATOM 4227 C C . ARG A 1 515 ? 3.209 19.163 -29.243 1.00 83.38 515 ARG A C 1
ATOM 4229 O O . ARG A 1 515 ? 1.998 19.174 -29.058 1.00 83.38 515 ARG A O 1
ATOM 4236 N N . PHE A 1 516 ? 3.983 18.197 -28.762 1.00 83.81 516 PHE A N 1
ATOM 4237 C CA . PHE A 1 516 ? 3.471 17.107 -27.943 1.00 83.81 516 PHE A CA 1
ATOM 4238 C C . PHE A 1 516 ? 2.863 17.616 -26.628 1.00 83.81 516 PHE A C 1
ATOM 4240 O O . PHE A 1 516 ? 1.766 17.209 -26.247 1.00 83.81 516 PHE A O 1
ATOM 4247 N N . ALA A 1 517 ? 3.558 18.531 -25.947 1.00 84.56 517 ALA A N 1
ATOM 4248 C CA . ALA A 1 517 ? 3.086 19.151 -24.718 1.00 84.56 517 ALA A CA 1
ATOM 4249 C C . ALA A 1 517 ? 1.765 19.904 -24.931 1.00 84.56 517 ALA A C 1
ATOM 4251 O O . ALA A 1 517 ? 0.858 19.754 -24.117 1.00 84.56 517 ALA A O 1
ATOM 4252 N N . GLU A 1 518 ? 1.616 20.637 -26.036 1.00 86.75 518 GLU A N 1
ATOM 4253 C CA . GLU A 1 518 ? 0.343 21.266 -26.423 1.00 86.75 518 GLU A CA 1
ATOM 4254 C C . GLU A 1 518 ? -0.767 20.223 -26.634 1.00 86.75 518 GLU A C 1
ATOM 4256 O O . GLU A 1 518 ? -1.887 20.377 -26.158 1.00 86.75 518 GLU A O 1
ATOM 4261 N N . LEU A 1 519 ? -0.471 19.112 -27.309 1.00 84.75 519 LEU A N 1
ATOM 4262 C CA . LEU A 1 519 ? -1.473 18.087 -27.606 1.00 84.75 519 LEU A CA 1
ATOM 4263 C C . LEU A 1 519 ? -1.962 17.316 -26.368 1.00 84.75 519 LEU A C 1
ATOM 4265 O O . LEU A 1 519 ? -3.119 16.883 -26.336 1.00 84.75 519 LEU A O 1
ATOM 4269 N N . VAL A 1 520 ? -1.091 17.114 -25.374 1.00 84.31 520 VAL A N 1
ATOM 4270 C CA . VAL A 1 520 ? -1.374 16.301 -24.176 1.00 84.31 520 VAL A CA 1
ATOM 4271 C C . VAL A 1 520 ? -1.793 17.129 -22.974 1.00 84.31 520 VAL A C 1
ATOM 4273 O O . VAL A 1 520 ? -2.661 16.699 -22.218 1.00 84.31 520 VAL A O 1
ATOM 4276 N N . TYR A 1 521 ? -1.162 18.280 -22.754 1.00 88.06 521 TYR A N 1
ATOM 4277 C CA . TYR A 1 521 ? -1.359 19.056 -21.534 1.00 88.06 521 TYR A CA 1
ATOM 4278 C C . TYR A 1 521 ? -2.398 20.164 -21.683 1.00 88.06 521 TYR A C 1
ATOM 4280 O O . TYR A 1 521 ? -2.814 20.705 -20.663 1.00 88.06 521 TYR A O 1
ATOM 4288 N N . THR A 1 522 ? -2.886 20.468 -22.890 1.00 87.94 522 THR A N 1
ATOM 4289 C CA . THR A 1 522 ? -4.068 21.329 -23.032 1.00 87.94 522 THR A CA 1
ATOM 4290 C C . THR A 1 522 ? -5.299 20.620 -22.476 1.00 87.94 522 THR A C 1
ATOM 4292 O O . THR A 1 522 ? -5.674 19.539 -22.938 1.00 87.94 522 THR A O 1
ATOM 4295 N N . LEU A 1 523 ? -5.925 21.243 -21.479 1.00 87.12 523 LEU A N 1
ATOM 4296 C CA . LEU A 1 523 ? -7.122 20.738 -20.823 1.00 87.12 523 LEU A CA 1
ATOM 4297 C C . LEU A 1 523 ? -8.322 20.776 -21.792 1.00 87.12 523 LEU A C 1
ATOM 4299 O O . LEU A 1 523 ? -8.654 21.839 -22.318 1.00 87.12 523 LEU A O 1
ATOM 4303 N N . PRO A 1 524 ? -8.995 19.643 -22.059 1.00 84.88 524 PRO A N 1
ATOM 4304 C CA . PRO A 1 524 ? -10.214 19.648 -22.861 1.00 84.88 524 PRO A CA 1
ATOM 4305 C C . PRO A 1 524 ? -11.365 20.336 -22.122 1.00 84.88 524 PRO A C 1
ATOM 4307 O O . PRO A 1 524 ? -11.542 20.112 -20.926 1.00 84.88 524 PRO A O 1
ATOM 4310 N N . PHE A 1 525 ? -12.181 21.106 -22.851 1.00 84.50 525 PHE A N 1
ATOM 4311 C CA . PHE A 1 525 ? -13.354 21.808 -22.304 1.00 84.50 525 PHE A CA 1
ATOM 4312 C C . PHE A 1 525 ? -13.019 22.679 -21.081 1.00 84.50 525 PHE A C 1
ATOM 4314 O O . PHE A 1 525 ? -13.779 22.700 -20.117 1.00 84.50 525 PHE A O 1
ATOM 4321 N N . GLU A 1 526 ? -11.863 23.348 -21.108 1.00 82.69 526 GLU A N 1
ATOM 4322 C CA . GLU A 1 526 ? -11.240 24.020 -19.962 1.00 82.69 526 GLU A CA 1
ATOM 4323 C C . GLU A 1 526 ? -12.214 24.838 -19.107 1.00 82.69 526 GLU A C 1
ATOM 4325 O O . GLU A 1 526 ? -12.357 24.547 -17.919 1.00 82.69 526 GLU A O 1
ATOM 4330 N N . GLU A 1 527 ? -12.939 25.789 -19.701 1.00 80.25 527 GLU A N 1
ATOM 4331 C CA . GLU A 1 527 ? -13.876 26.649 -18.967 1.00 80.25 527 GLU A CA 1
ATOM 4332 C C . GLU A 1 527 ? -14.965 25.844 -18.249 1.00 80.25 527 GLU A C 1
ATOM 4334 O O . GLU A 1 527 ? -15.162 25.974 -17.040 1.00 80.25 527 GLU A O 1
AT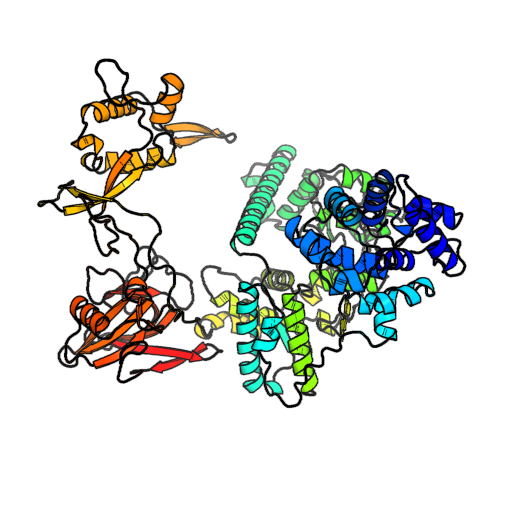OM 4339 N N . THR A 1 528 ? -15.658 24.964 -18.975 1.00 82.50 528 THR A N 1
ATOM 4340 C CA . THR A 1 528 ? -16.744 24.152 -18.416 1.00 82.50 528 THR A CA 1
ATOM 4341 C C . THR A 1 528 ? -16.225 23.179 -17.360 1.00 82.50 528 THR A C 1
ATOM 4343 O O . THR A 1 528 ? -16.837 23.028 -16.304 1.00 82.50 528 THR A O 1
ATOM 4346 N N . TYR A 1 529 ? -15.091 22.529 -17.619 1.00 83.06 529 TYR A N 1
ATOM 4347 C CA . TYR A 1 529 ? -14.519 21.519 -16.738 1.00 83.06 529 TYR A CA 1
ATOM 4348 C C . TYR A 1 529 ? -13.999 22.129 -15.433 1.00 83.06 529 TYR A C 1
ATOM 4350 O O . TYR A 1 529 ? -14.319 21.625 -14.355 1.00 83.06 529 TYR A O 1
ATOM 4358 N N . LEU A 1 530 ? -13.253 23.238 -15.496 1.00 82.50 530 LEU A N 1
ATOM 4359 C CA . LEU A 1 530 ? -12.758 23.922 -14.298 1.00 82.50 530 LEU A CA 1
ATOM 4360 C C . LEU A 1 530 ? -13.905 24.512 -13.471 1.00 82.50 530 LEU A C 1
ATOM 4362 O O . LEU A 1 530 ? -13.897 24.369 -12.247 1.00 82.50 530 LEU A O 1
ATOM 4366 N N . ASN A 1 531 ? -14.921 25.098 -14.114 1.00 80.25 531 ASN A N 1
ATOM 4367 C CA . ASN A 1 531 ? -16.108 25.596 -13.413 1.00 80.25 531 ASN A CA 1
ATOM 4368 C C . ASN A 1 531 ? -16.869 24.463 -12.709 1.00 80.25 531 ASN A C 1
ATOM 4370 O O . ASN A 1 531 ? -17.244 24.599 -11.546 1.00 80.25 531 ASN A O 1
ATOM 4374 N N . GLN A 1 532 ? -17.040 23.310 -13.362 1.00 81.44 532 GLN A N 1
ATOM 4375 C CA . GLN A 1 532 ? -17.666 22.144 -12.734 1.00 81.44 532 GLN A CA 1
ATOM 4376 C C . GLN A 1 532 ? -16.832 21.580 -11.576 1.00 81.44 532 GLN A C 1
ATOM 4378 O O . GLN A 1 532 ? -17.406 21.186 -10.561 1.00 81.44 532 GLN A O 1
ATOM 4383 N N . LEU A 1 533 ? -15.499 21.570 -11.692 1.00 79.94 533 LEU A N 1
ATOM 4384 C CA . LEU A 1 533 ? -14.603 21.113 -10.626 1.00 79.94 533 LEU A CA 1
ATOM 4385 C C . LEU A 1 533 ? -14.678 21.991 -9.371 1.00 79.94 533 LEU A C 1
ATOM 4387 O O . LEU A 1 533 ? -14.699 21.447 -8.268 1.00 79.94 533 LEU A O 1
ATOM 4391 N N . ARG A 1 534 ? -14.771 23.321 -9.519 1.00 75.19 534 ARG A N 1
ATOM 4392 C CA . ARG A 1 534 ? -14.875 24.266 -8.385 1.00 75.19 534 ARG A CA 1
ATOM 4393 C C . ARG A 1 534 ? -16.103 24.017 -7.505 1.00 75.19 534 ARG A C 1
ATOM 4395 O O . ARG A 1 534 ? -16.057 24.277 -6.309 1.00 75.19 534 ARG A O 1
ATOM 4402 N N . HIS A 1 535 ? -17.178 23.477 -8.076 1.00 76.31 535 HIS A N 1
ATOM 4403 C CA . HIS A 1 535 ? -18.431 23.182 -7.369 1.00 76.31 535 HIS A CA 1
ATOM 4404 C C . HIS A 1 535 ? -18.677 21.678 -7.179 1.00 76.31 535 HIS A C 1
ATOM 4406 O O . HIS A 1 535 ? -19.804 21.255 -6.901 1.00 76.31 535 HIS A O 1
ATOM 4412 N N . LEU A 1 536 ? -17.645 20.845 -7.358 1.00 77.75 536 LEU A N 1
ATOM 4413 C CA . LEU A 1 536 ? -17.804 19.395 -7.356 1.00 77.75 536 LEU A CA 1
ATOM 4414 C C . LEU A 1 536 ? -17.949 18.821 -5.943 1.00 77.75 536 LEU A C 1
ATOM 4416 O O . LEU A 1 536 ? -18.720 17.880 -5.767 1.00 77.75 536 LEU A O 1
ATOM 4420 N N . GLU A 1 537 ? -17.247 19.371 -4.944 1.00 76.81 537 GLU A N 1
ATOM 4421 C CA . GLU A 1 537 ? -17.157 18.778 -3.597 1.00 76.81 537 GLU A CA 1
ATOM 4422 C C . GLU A 1 537 ? -18.521 18.445 -2.968 1.00 76.81 537 GLU A C 1
ATOM 4424 O O . GLU A 1 537 ? -18.713 17.284 -2.595 1.00 76.81 537 GLU A O 1
ATOM 4429 N N . PRO A 1 538 ? -19.525 19.349 -2.954 1.00 78.69 538 PRO A N 1
ATOM 4430 C CA . PRO A 1 538 ? -20.835 19.048 -2.368 1.00 78.69 538 PRO A CA 1
ATOM 4431 C C . PRO A 1 538 ? -21.630 17.976 -3.132 1.00 78.69 538 PRO A C 1
ATOM 4433 O O . PRO A 1 538 ? -22.570 17.393 -2.597 1.00 78.69 538 PRO A O 1
ATOM 4436 N N . ARG A 1 539 ? -21.281 17.717 -4.399 1.00 85.94 539 ARG A N 1
ATOM 4437 C CA . ARG A 1 539 ? -21.961 16.749 -5.277 1.00 85.94 539 ARG A CA 1
ATOM 4438 C C . ARG A 1 539 ? -21.309 15.367 -5.248 1.00 85.94 539 ARG A C 1
ATOM 4440 O O . ARG A 1 539 ? -21.889 14.418 -5.784 1.00 85.94 539 ARG A O 1
ATOM 4447 N N . ILE A 1 540 ? -20.118 15.237 -4.657 1.00 90.38 540 ILE A N 1
ATOM 4448 C CA . ILE A 1 540 ? -19.398 13.964 -4.585 1.00 90.38 540 ILE A CA 1
ATOM 4449 C C . ILE A 1 540 ? -20.134 13.011 -3.645 1.00 90.38 540 ILE A C 1
ATOM 4451 O O . ILE A 1 540 ? -20.436 13.315 -2.493 1.00 90.38 540 ILE A O 1
ATOM 4455 N N . LYS A 1 541 ? -20.405 11.813 -4.160 1.00 92.88 541 LYS A N 1
ATOM 4456 C CA . LYS A 1 541 ? -21.061 10.738 -3.420 1.00 92.88 541 LYS A CA 1
ATOM 4457 C C . LYS A 1 541 ? -20.022 9.808 -2.816 1.00 92.88 541 LYS A C 1
ATOM 4459 O O . LYS A 1 541 ? -18.990 9.523 -3.422 1.00 92.88 541 LYS A O 1
ATOM 4464 N N . PHE A 1 542 ? -20.333 9.290 -1.632 1.00 93.31 542 PHE A N 1
ATOM 4465 C CA . PHE A 1 542 ? -19.452 8.397 -0.892 1.00 93.31 542 PHE A CA 1
ATOM 4466 C C . PHE A 1 542 ? -20.143 7.083 -0.577 1.00 93.31 542 PHE A C 1
ATOM 4468 O O . PHE A 1 542 ? -21.225 7.054 0.015 1.00 93.31 542 PHE A O 1
ATOM 4475 N N . LYS A 1 543 ? -19.450 5.994 -0.902 1.00 93.38 543 LYS A N 1
ATOM 4476 C CA . LYS A 1 543 ? -19.788 4.652 -0.454 1.00 93.38 543 LYS A CA 1
ATOM 4477 C C . LYS A 1 543 ? -18.673 4.104 0.421 1.00 93.38 543 LYS A C 1
ATOM 4479 O O . LYS A 1 543 ? -17.533 3.967 -0.019 1.00 93.38 543 LYS A O 1
ATOM 4484 N N . HIS A 1 544 ? -19.034 3.692 1.631 1.00 93.50 544 HIS A N 1
ATOM 4485 C CA . HIS A 1 544 ? -18.131 3.000 2.542 1.00 93.50 544 HIS A CA 1
ATOM 4486 C C . HIS A 1 544 ? -18.533 1.537 2.674 1.00 93.50 544 HIS A C 1
ATOM 4488 O O . HIS A 1 544 ? -19.691 1.205 2.911 1.00 93.50 544 HIS A O 1
ATOM 4494 N N . GLN A 1 545 ? -17.565 0.634 2.520 1.00 92.12 545 GLN A N 1
ATOM 4495 C CA . GLN A 1 545 ? -17.811 -0.783 2.764 1.00 92.12 545 GLN A CA 1
ATOM 4496 C C . GLN A 1 545 ? -17.990 -1.009 4.269 1.00 92.12 545 GLN A C 1
ATOM 4498 O O . GLN A 1 545 ? -17.034 -0.885 5.043 1.00 92.12 545 GLN A O 1
ATOM 4503 N N . VAL A 1 546 ? -19.205 -1.396 4.647 1.00 94.50 546 VAL A N 1
ATOM 4504 C CA . VAL A 1 546 ? -19.565 -1.793 6.011 1.00 94.50 546 VAL A CA 1
ATOM 4505 C C . VAL A 1 546 ? -18.880 -3.112 6.365 1.00 94.50 546 VAL A C 1
ATOM 4507 O O . VAL A 1 546 ? -18.865 -4.052 5.558 1.00 94.50 546 VAL A O 1
ATOM 4510 N N . ASP A 1 547 ? -18.304 -3.182 7.564 1.00 94.25 547 ASP A N 1
ATOM 4511 C CA . ASP A 1 547 ? -17.604 -4.362 8.070 1.00 94.25 547 ASP A CA 1
ATOM 4512 C C . ASP A 1 547 ? -18.474 -5.152 9.053 1.00 94.25 547 ASP A C 1
ATOM 4514 O O . ASP A 1 547 ? -18.489 -4.880 10.251 1.00 94.25 547 ASP A O 1
ATOM 4518 N N . LYS A 1 548 ? -19.184 -6.156 8.531 1.00 94.56 548 LYS A N 1
ATOM 4519 C CA . LYS A 1 548 ? -20.050 -7.047 9.323 1.00 94.56 548 LYS A CA 1
ATOM 4520 C C . LYS A 1 548 ? -19.348 -8.325 9.791 1.00 94.56 548 LYS A C 1
ATOM 4522 O O . LYS A 1 548 ? -19.949 -9.136 10.494 1.00 94.56 548 LYS A O 1
ATOM 4527 N N . LYS A 1 549 ? -18.091 -8.541 9.380 1.00 93.94 549 LYS A N 1
ATOM 4528 C CA . LYS A 1 549 ? -17.390 -9.815 9.573 1.00 93.94 549 LYS A CA 1
ATOM 4529 C C . LYS A 1 549 ? -17.208 -10.112 11.064 1.00 93.94 549 LYS A C 1
ATOM 4531 O O . LYS A 1 549 ? -16.556 -9.353 11.774 1.00 93.94 549 LYS A O 1
ATOM 4536 N N . MET A 1 550 ? -17.706 -11.268 11.490 1.00 93.19 550 MET A N 1
ATOM 4537 C CA . MET A 1 550 ? -17.472 -11.829 12.819 1.00 93.19 550 MET A CA 1
ATOM 4538 C C . MET A 1 550 ? -16.046 -12.391 12.968 1.00 93.19 550 MET A C 1
ATOM 4540 O O . MET A 1 550 ? -15.311 -12.568 11.985 1.00 93.19 550 MET A O 1
ATOM 4544 N N . ASN A 1 551 ? -15.665 -12.706 14.209 1.00 93.12 551 ASN A N 1
ATOM 4545 C CA . ASN A 1 551 ? -14.391 -13.346 14.546 1.00 93.12 551 ASN A CA 1
ATOM 4546 C C . ASN A 1 551 ? -13.178 -12.607 13.944 1.00 93.12 551 ASN A C 1
ATOM 4548 O O . ASN A 1 551 ? -12.389 -13.144 13.157 1.00 93.12 551 ASN A O 1
ATOM 4552 N N . ARG A 1 552 ? -13.093 -11.299 14.209 1.00 94.19 552 ARG A N 1
ATOM 4553 C CA . ARG A 1 552 ? -11.850 -10.538 14.020 1.00 94.19 552 ARG A CA 1
ATOM 4554 C C . ARG A 1 552 ? -11.012 -10.624 15.296 1.00 94.19 552 ARG A C 1
ATOM 4556 O O . ARG A 1 552 ? -11.438 -11.212 16.282 1.00 94.19 552 ARG A O 1
ATOM 4563 N N . LYS A 1 553 ? -9.819 -10.014 15.275 1.00 94.25 553 LYS A N 1
ATOM 4564 C CA . LYS A 1 553 ? -8.954 -9.873 16.457 1.00 94.25 553 LYS A CA 1
ATOM 4565 C C . LYS A 1 553 ? -9.796 -9.427 17.658 1.00 94.25 553 LYS A C 1
ATOM 4567 O O . LYS A 1 553 ? -10.359 -8.335 17.628 1.00 94.25 553 LYS A O 1
ATOM 4572 N N . VAL A 1 554 ? -9.858 -10.255 18.694 1.00 92.69 554 VAL A N 1
ATOM 4573 C CA . VAL A 1 554 ? -10.752 -10.048 19.841 1.00 92.69 554 VAL A CA 1
ATOM 4574 C C . VAL A 1 554 ? -10.218 -8.972 20.791 1.00 92.69 554 VAL A C 1
ATOM 4576 O O . VAL A 1 554 ? -10.958 -8.082 21.203 1.00 92.69 554 VAL A O 1
ATOM 4579 N N . SER A 1 555 ? -8.924 -9.013 21.090 1.00 93.00 555 SER A N 1
ATOM 4580 C CA . SER A 1 555 ? -8.232 -8.109 22.013 1.00 93.00 555 SER A CA 1
ATOM 4581 C C . SER A 1 555 ? -6.773 -7.956 21.595 1.00 93.00 555 SER A C 1
ATOM 4583 O O . SER A 1 555 ? -6.307 -8.649 20.685 1.00 93.00 555 SER A O 1
ATOM 4585 N N . ASP A 1 556 ? -6.018 -7.088 22.263 1.00 89.44 556 ASP A N 1
ATOM 4586 C CA . ASP A 1 556 ? -4.562 -7.116 22.141 1.00 89.44 556 ASP A CA 1
ATOM 4587 C C . ASP A 1 556 ? -3.977 -8.424 22.690 1.00 89.44 556 ASP A C 1
ATOM 4589 O O . ASP A 1 556 ? -4.539 -9.039 23.594 1.00 89.44 556 ASP A O 1
ATOM 4593 N N . ALA A 1 557 ? -2.851 -8.853 22.108 1.00 90.00 557 ALA A N 1
ATOM 4594 C CA . ALA A 1 557 ? -2.192 -10.116 22.451 1.00 90.00 557 ALA A CA 1
ATOM 4595 C C . ALA A 1 557 ? -1.378 -10.036 23.754 1.00 90.00 557 ALA A C 1
ATOM 4597 O O . ALA A 1 557 ? -0.953 -11.055 24.288 1.00 90.00 557 ALA A O 1
ATOM 4598 N N . THR A 1 558 ? -1.120 -8.824 24.254 1.00 88.38 558 THR A N 1
ATOM 4599 C CA . THR A 1 558 ? -0.377 -8.630 25.498 1.00 88.38 558 THR A CA 1
ATOM 4600 C C . THR A 1 558 ? -1.197 -9.151 26.672 1.00 88.38 558 THR A C 1
ATOM 4602 O O . THR A 1 558 ? -2.302 -8.675 26.927 1.00 88.38 558 THR A O 1
ATOM 4605 N N . ILE A 1 559 ? -0.616 -10.089 27.413 1.00 92.19 559 ILE A N 1
ATOM 4606 C CA . ILE A 1 559 ? -1.175 -10.607 28.657 1.00 92.19 559 ILE A CA 1
ATOM 4607 C C . ILE A 1 559 ? -0.765 -9.679 29.799 1.00 92.19 559 ILE A C 1
ATOM 4609 O O . ILE A 1 559 ? 0.426 -9.489 30.065 1.00 92.19 559 ILE A O 1
ATOM 4613 N N . TYR A 1 560 ? -1.749 -9.096 30.480 1.00 90.75 560 TYR A N 1
ATOM 4614 C CA . TYR A 1 560 ? -1.514 -8.166 31.576 1.00 90.75 560 TYR A CA 1
ATOM 4615 C C . TYR A 1 560 ? -1.713 -8.854 32.920 1.00 90.75 560 TYR A C 1
ATOM 4617 O O . TYR A 1 560 ? -2.770 -9.413 33.211 1.00 90.75 560 TYR A O 1
ATOM 4625 N N . ALA A 1 561 ? -0.702 -8.741 33.778 1.00 92.56 561 ALA A N 1
ATOM 4626 C CA . ALA A 1 561 ? -0.858 -9.018 35.197 1.00 92.56 561 ALA A CA 1
ATOM 4627 C C . ALA A 1 561 ? -1.583 -7.849 35.875 1.00 92.56 561 ALA A C 1
ATOM 4629 O O . ALA A 1 561 ? -1.343 -6.685 35.539 1.00 92.56 561 ALA A O 1
ATOM 4630 N N . THR A 1 562 ? -2.404 -8.157 36.876 1.00 93.31 562 THR A N 1
ATOM 4631 C CA . THR A 1 562 ? -3.073 -7.143 37.701 1.00 93.31 562 THR A CA 1
ATOM 4632 C C . THR A 1 562 ? -2.621 -7.199 39.151 1.00 93.31 562 THR A C 1
ATOM 4634 O O . THR A 1 562 ? -2.156 -8.236 39.626 1.00 93.31 562 THR A O 1
ATOM 4637 N N . ARG A 1 563 ? -2.728 -6.083 39.871 1.00 91.94 563 ARG A N 1
ATOM 4638 C CA . ARG A 1 563 ? -2.498 -6.008 41.320 1.00 91.94 563 ARG A CA 1
ATOM 4639 C C . ARG A 1 563 ? -3.503 -5.060 41.952 1.00 91.94 563 ARG A C 1
ATOM 4641 O O . ARG A 1 563 ? -3.860 -4.064 41.330 1.00 91.94 563 ARG A O 1
ATOM 4648 N N . MET A 1 564 ? -3.937 -5.376 43.166 1.00 90.69 564 MET A N 1
ATOM 4649 C CA . MET A 1 564 ? -4.611 -4.397 44.011 1.00 90.69 564 MET A CA 1
ATOM 4650 C C . MET A 1 564 ? -3.547 -3.458 44.585 1.00 90.69 564 MET A C 1
ATOM 4652 O O . MET A 1 564 ? -2.470 -3.916 44.976 1.00 90.69 564 MET A O 1
ATOM 4656 N N . ALA A 1 565 ? -3.789 -2.155 44.487 1.00 88.12 565 ALA A N 1
ATOM 4657 C CA . ALA A 1 565 ? -2.919 -1.134 45.049 1.00 88.12 565 ALA A CA 1
ATOM 4658 C C . ALA A 1 565 ? -3.676 0.183 45.242 1.00 88.12 565 ALA A C 1
ATOM 4660 O O . ALA A 1 565 ? -4.618 0.501 44.510 1.00 88.12 565 ALA A O 1
ATOM 4661 N N . GLN A 1 566 ? -3.205 0.978 46.196 1.00 88.06 566 GLN A N 1
ATOM 4662 C CA . GLN A 1 566 ? -3.557 2.383 46.347 1.00 88.06 566 GLN A CA 1
ATOM 4663 C C . GLN A 1 566 ? -2.397 3.213 45.792 1.00 88.06 566 GLN A C 1
ATOM 4665 O O . GLN A 1 566 ? -1.275 3.133 46.288 1.00 88.06 566 GLN A O 1
ATOM 4670 N N . VAL A 1 567 ? -2.638 3.938 44.699 1.00 83.25 567 VAL A N 1
ATOM 4671 C CA . VAL A 1 567 ? -1.590 4.655 43.956 1.00 83.25 567 VAL A CA 1
ATOM 4672 C C . VAL A 1 567 ? -2.005 6.111 43.768 1.00 83.25 567 VAL A C 1
ATOM 4674 O O . VAL A 1 567 ? -3.142 6.392 43.380 1.00 83.25 567 VAL A O 1
ATOM 4677 N N . GLY A 1 568 ? -1.087 7.042 44.029 1.00 78.06 568 GLY A N 1
ATOM 4678 C CA . GLY A 1 568 ? -1.333 8.478 43.904 1.00 78.06 568 GLY A CA 1
ATOM 4679 C C . GLY A 1 568 ? -2.463 8.975 44.815 1.00 78.06 568 GLY A C 1
ATOM 4680 O O . GLY A 1 568 ? -2.402 8.830 46.029 1.00 78.06 568 GLY A O 1
ATOM 4681 N N . LYS A 1 569 ? -3.506 9.574 44.221 1.00 78.00 569 LYS A N 1
ATOM 4682 C CA . LYS A 1 569 ? -4.649 10.186 44.935 1.00 78.00 569 LYS A CA 1
ATOM 4683 C C . LYS A 1 569 ? -5.801 9.216 45.235 1.00 78.00 569 LYS A C 1
ATOM 4685 O O . LYS A 1 569 ? -6.909 9.651 45.554 1.00 78.00 569 LYS A O 1
ATOM 4690 N N . ASP A 1 570 ? -5.595 7.916 45.061 1.00 83.12 570 ASP A N 1
ATOM 4691 C CA . ASP A 1 570 ? -6.641 6.934 45.326 1.00 83.12 570 ASP A CA 1
ATOM 4692 C C . ASP A 1 570 ? -7.025 6.924 46.810 1.00 83.12 570 ASP A C 1
ATOM 4694 O O . ASP A 1 570 ? -6.171 6.765 47.674 1.00 83.12 570 ASP A O 1
ATOM 4698 N N . LYS A 1 571 ? -8.323 7.057 47.108 1.00 80.81 571 LYS A N 1
ATOM 4699 C CA . LYS A 1 571 ? -8.858 6.972 48.481 1.00 80.81 571 LYS A CA 1
ATOM 4700 C C . LYS A 1 571 ? -9.102 5.533 48.955 1.00 80.81 571 LYS A C 1
ATOM 4702 O O . LYS A 1 571 ? -9.330 5.312 50.136 1.00 80.81 571 LYS A O 1
ATOM 4707 N N . ARG A 1 572 ? -9.132 4.569 48.029 1.00 85.31 572 ARG A N 1
ATOM 4708 C CA . ARG A 1 572 ? -9.386 3.140 48.272 1.00 85.31 572 ARG A CA 1
ATOM 4709 C C . ARG A 1 572 ? -8.523 2.299 47.343 1.00 85.31 572 ARG A C 1
ATOM 4711 O O . ARG A 1 572 ? -8.141 2.773 46.270 1.00 85.31 572 ARG A O 1
ATOM 4718 N N . GLU A 1 573 ? -8.262 1.061 47.739 1.00 88.44 573 GLU A N 1
ATOM 4719 C CA . GLU A 1 573 ? -7.516 0.110 46.925 1.00 88.44 573 GLU A CA 1
ATOM 4720 C C . GLU A 1 573 ? -8.263 -0.184 45.613 1.00 88.44 573 GLU A C 1
ATOM 4722 O O . GLU A 1 573 ? -9.459 -0.475 45.610 1.00 88.44 573 GLU A O 1
ATOM 4727 N N . ASN A 1 574 ? -7.569 -0.067 44.480 1.00 89.31 574 ASN A N 1
ATOM 4728 C CA . ASN A 1 574 ? -8.124 -0.361 43.162 1.00 89.31 574 ASN A CA 1
ATOM 4729 C C . ASN A 1 574 ? -7.293 -1.434 42.470 1.00 89.31 574 ASN A C 1
ATOM 4731 O O . ASN A 1 574 ? -6.091 -1.575 42.702 1.00 89.31 574 ASN A O 1
ATOM 4735 N N . ARG A 1 575 ? -7.920 -2.152 41.537 1.00 90.12 575 ARG A N 1
ATOM 4736 C CA . ARG A 1 575 ? -7.196 -3.074 40.667 1.00 90.12 575 ARG A CA 1
ATOM 4737 C C . ARG A 1 575 ? -6.490 -2.295 39.563 1.00 90.12 575 ARG A C 1
ATOM 4739 O O . ARG A 1 575 ? -7.138 -1.600 38.784 1.00 90.12 575 ARG A O 1
ATOM 4746 N N . TYR A 1 576 ? -5.178 -2.456 39.460 1.00 91.25 576 TYR A N 1
ATOM 4747 C CA . TYR A 1 576 ? -4.332 -1.840 38.443 1.00 91.25 576 TYR A CA 1
ATOM 4748 C C . TYR A 1 576 ? -3.746 -2.875 37.491 1.00 91.25 576 TYR A C 1
ATOM 4750 O O . TYR A 1 576 ? -3.341 -3.964 37.900 1.00 91.25 576 TYR A O 1
ATOM 4758 N N . PHE A 1 577 ? -3.629 -2.493 36.222 1.00 89.31 577 PHE A N 1
ATOM 4759 C CA . PHE A 1 577 ? -2.785 -3.187 35.261 1.00 89.31 577 PHE A CA 1
ATOM 4760 C C . PHE A 1 577 ? -1.313 -2.911 35.548 1.00 89.31 577 PHE A C 1
ATOM 4762 O O . PHE A 1 577 ? -0.925 -1.777 35.845 1.00 89.31 577 PHE A O 1
ATOM 4769 N N . LEU A 1 578 ? -0.478 -3.934 35.387 1.00 92.25 578 LEU A N 1
ATOM 4770 C CA . LEU A 1 578 ? 0.964 -3.768 35.440 1.00 92.25 578 LEU A CA 1
ATOM 4771 C C . LEU A 1 578 ? 1.531 -3.507 34.048 1.00 92.25 578 LEU A C 1
ATOM 4773 O O . LEU A 1 578 ? 1.529 -4.378 33.176 1.00 92.25 578 LEU A O 1
ATOM 4777 N N . GLY A 1 579 ? 2.080 -2.312 33.872 1.00 91.69 579 GLY A N 1
ATOM 4778 C CA . GLY A 1 579 ? 2.970 -2.003 32.768 1.00 91.69 579 GLY A CA 1
ATOM 4779 C C . GLY A 1 579 ? 4.383 -2.514 33.049 1.00 91.69 579 GLY A C 1
ATOM 4780 O O . GLY A 1 579 ? 4.775 -2.747 34.196 1.00 91.69 579 GLY A O 1
ATOM 4781 N N . LYS A 1 580 ? 5.173 -2.684 31.986 1.00 94.00 580 LYS A N 1
ATOM 4782 C CA . LYS A 1 580 ? 6.589 -3.064 32.070 1.00 94.00 580 LYS A CA 1
ATOM 4783 C C . LYS A 1 580 ? 7.425 -2.178 31.154 1.00 94.00 580 LYS A C 1
ATOM 4785 O O . LYS A 1 580 ? 7.129 -2.046 29.966 1.00 94.00 580 LYS A O 1
ATOM 4790 N N . ILE A 1 581 ? 8.483 -1.592 31.700 1.00 93.88 581 ILE A N 1
ATOM 4791 C CA . ILE A 1 581 ? 9.612 -1.067 30.931 1.00 93.88 581 ILE A CA 1
ATOM 4792 C C . ILE A 1 581 ? 10.528 -2.264 30.691 1.00 93.88 581 ILE A C 1
ATOM 4794 O O . ILE A 1 581 ? 11.021 -2.850 31.653 1.00 93.88 581 ILE A O 1
ATOM 4798 N N . LYS A 1 582 ? 10.642 -2.712 29.433 1.00 91.69 582 LYS A N 1
ATOM 4799 C CA . LYS A 1 582 ? 11.359 -3.952 29.088 1.00 91.69 582 LYS A CA 1
ATOM 4800 C C . LYS A 1 582 ? 12.867 -3.819 29.280 1.00 91.69 582 LYS A C 1
ATOM 4802 O O . LYS A 1 582 ? 13.470 -4.774 29.756 1.00 91.69 582 LYS A O 1
ATOM 4807 N N . ASP A 1 583 ? 13.401 -2.658 28.924 1.00 91.62 583 ASP A N 1
ATOM 4808 C CA . ASP A 1 583 ? 14.818 -2.335 28.995 1.00 91.62 583 ASP A CA 1
ATOM 4809 C C . ASP A 1 583 ? 14.991 -0.882 29.446 1.00 91.62 583 ASP A C 1
ATOM 4811 O O . ASP A 1 583 ? 14.518 0.033 28.765 1.00 91.62 583 ASP A O 1
ATOM 4815 N N . ILE A 1 584 ? 15.598 -0.688 30.616 1.00 91.69 584 ILE A N 1
ATOM 4816 C CA . ILE A 1 584 ? 15.862 0.640 31.183 1.00 91.69 584 ILE A CA 1
ATOM 4817 C C . ILE A 1 584 ? 17.080 1.328 30.561 1.00 91.69 584 ILE A C 1
ATOM 4819 O O . ILE A 1 584 ? 17.189 2.527 30.746 1.00 91.69 584 ILE A O 1
ATOM 4823 N N . TYR A 1 585 ? 17.927 0.596 29.826 1.00 90.44 585 TYR A N 1
ATOM 4824 C CA . TYR A 1 585 ? 19.144 1.097 29.166 1.00 90.44 585 TYR A CA 1
ATOM 4825 C C . TYR A 1 585 ? 18.899 1.555 27.719 1.00 90.44 585 TYR A C 1
ATOM 4827 O O . TYR A 1 585 ? 19.821 1.747 26.928 1.00 90.44 585 TYR A O 1
ATOM 4835 N N . SER A 1 586 ? 17.629 1.631 27.324 1.00 90.00 586 SER A N 1
ATOM 4836 C CA . SER A 1 586 ? 17.235 2.133 26.016 1.00 90.00 586 SER A CA 1
ATOM 4837 C C . SER A 1 586 ? 16.683 3.540 26.176 1.00 90.00 586 SER A C 1
ATOM 4839 O O . SER A 1 586 ? 15.837 3.767 27.041 1.00 90.00 586 SER A O 1
ATOM 4841 N N . LEU A 1 587 ? 17.030 4.455 25.264 1.00 86.44 587 LEU A N 1
ATOM 4842 C CA . LEU A 1 587 ? 16.541 5.839 25.311 1.00 86.44 587 LEU A CA 1
ATOM 4843 C C . LEU A 1 587 ? 15.006 5.919 25.433 1.00 86.44 587 LEU A C 1
ATOM 4845 O O . LEU A 1 587 ? 14.469 6.684 26.230 1.00 86.44 587 LEU A O 1
ATOM 4849 N N . ASN A 1 588 ? 14.278 5.074 24.696 1.00 86.62 588 ASN A N 1
ATOM 4850 C CA . ASN A 1 588 ? 12.817 4.987 24.798 1.00 86.62 588 ASN A CA 1
ATOM 4851 C C . ASN A 1 588 ? 12.344 4.465 26.166 1.00 86.62 588 ASN A C 1
ATOM 4853 O O . ASN A 1 588 ? 11.319 4.915 26.687 1.00 86.62 588 ASN A O 1
ATOM 4857 N N . GLY A 1 589 ? 13.067 3.501 26.737 1.00 88.56 589 GLY A N 1
ATOM 4858 C CA . GLY A 1 589 ? 12.831 2.980 28.078 1.00 88.56 589 GLY A CA 1
ATOM 4859 C C . GLY A 1 589 ? 13.035 4.047 29.146 1.00 88.56 589 GLY A C 1
ATOM 4860 O O . GLY A 1 589 ? 12.139 4.240 29.971 1.00 88.56 589 GLY A O 1
ATOM 4861 N N . TYR A 1 590 ? 14.139 4.793 29.073 1.00 90.94 590 TYR A N 1
ATOM 4862 C CA . TYR A 1 590 ? 14.436 5.910 29.963 1.00 90.94 590 TYR A CA 1
ATOM 4863 C C . TYR A 1 590 ? 13.414 7.042 29.841 1.00 90.94 590 TYR A C 1
ATOM 4865 O O . TYR A 1 590 ? 12.852 7.464 30.850 1.00 90.94 590 TYR A O 1
ATOM 4873 N N . ILE A 1 591 ? 13.061 7.474 28.625 1.00 88.88 591 ILE A N 1
ATOM 4874 C CA . ILE A 1 591 ? 12.018 8.494 28.412 1.00 88.88 591 ILE A CA 1
ATOM 4875 C C . ILE A 1 591 ? 10.701 8.064 29.076 1.00 88.88 591 ILE A C 1
ATOM 4877 O O . ILE A 1 591 ? 10.030 8.863 29.738 1.00 88.88 591 ILE A O 1
ATOM 4881 N N . LYS A 1 592 ? 10.329 6.784 28.943 1.00 91.38 592 LYS A N 1
ATOM 4882 C CA . LYS A 1 592 ? 9.132 6.236 29.590 1.00 91.38 592 LYS A CA 1
ATOM 4883 C C . LYS A 1 592 ? 9.270 6.196 31.114 1.00 91.38 592 LYS A C 1
ATOM 4885 O O . LYS A 1 592 ? 8.313 6.557 31.800 1.00 91.38 592 LYS A O 1
ATOM 4890 N N . PHE A 1 593 ? 10.427 5.788 31.635 1.00 93.81 593 PHE A N 1
ATOM 4891 C CA . PHE A 1 593 ? 10.732 5.813 33.065 1.00 93.81 593 PHE A CA 1
ATOM 4892 C C . PHE A 1 593 ? 10.593 7.232 33.619 1.00 93.81 593 PHE A C 1
ATOM 4894 O O . PHE A 1 593 ? 9.789 7.445 34.521 1.00 93.81 593 PHE A O 1
ATOM 4901 N N . LYS A 1 594 ? 11.282 8.208 33.019 1.00 92.44 594 LYS A N 1
ATOM 4902 C CA . LYS A 1 594 ? 11.294 9.617 33.427 1.00 92.44 594 LYS A CA 1
ATOM 4903 C C . LYS A 1 594 ? 9.895 10.223 33.430 1.00 92.44 594 LYS A C 1
ATOM 4905 O O . LYS A 1 594 ? 9.511 10.892 34.383 1.00 92.44 594 LYS A O 1
ATOM 4910 N N . LYS A 1 595 ? 9.084 9.925 32.409 1.00 93.31 595 LYS A N 1
ATOM 4911 C CA . LYS A 1 595 ? 7.683 10.372 32.340 1.00 93.31 595 LYS A CA 1
ATOM 4912 C C . LYS A 1 595 ? 6.844 9.862 33.516 1.00 93.31 595 LYS A C 1
ATOM 4914 O O . LYS A 1 595 ? 5.994 10.593 34.015 1.00 93.31 595 LYS A O 1
ATOM 4919 N N . ILE A 1 596 ? 7.043 8.610 33.929 1.00 92.94 596 ILE A N 1
ATOM 4920 C CA . ILE A 1 596 ? 6.323 8.023 35.068 1.00 92.94 596 ILE A CA 1
ATOM 4921 C C . ILE A 1 596 ? 6.890 8.572 36.378 1.00 92.94 596 ILE A C 1
ATOM 4923 O O . ILE A 1 596 ? 6.118 9.022 37.214 1.00 92.94 596 ILE A O 1
ATOM 4927 N N . TYR A 1 597 ? 8.215 8.601 36.514 1.00 93.00 597 TYR A N 1
ATOM 4928 C CA . TYR A 1 597 ? 8.945 9.105 37.676 1.00 93.00 597 TYR A CA 1
ATOM 4929 C C . TYR A 1 597 ? 8.563 10.549 38.023 1.00 93.00 597 TYR A C 1
ATOM 4931 O O . TYR A 1 597 ? 8.193 10.819 39.161 1.00 93.00 597 TYR A O 1
ATOM 4939 N N . ASN A 1 598 ? 8.559 11.450 37.035 1.00 91.88 598 ASN A N 1
ATOM 4940 C CA . ASN A 1 598 ? 8.187 12.854 37.229 1.00 91.88 598 ASN A CA 1
ATOM 4941 C C . ASN A 1 598 ? 6.705 13.031 37.572 1.00 91.88 598 ASN A C 1
ATOM 4943 O O . ASN A 1 598 ? 6.338 13.998 38.230 1.00 91.88 598 ASN A O 1
ATOM 4947 N N . LYS A 1 599 ? 5.840 12.129 37.091 1.00 91.69 599 LYS A N 1
ATOM 4948 C CA . LYS A 1 599 ? 4.400 12.215 37.334 1.00 91.69 599 LYS A CA 1
ATOM 4949 C C . LYS A 1 599 ? 4.020 11.661 38.706 1.00 91.69 599 LYS A C 1
ATOM 4951 O O . LYS A 1 599 ? 3.230 12.285 39.402 1.00 91.69 599 LYS A O 1
ATOM 4956 N N . ASP A 1 600 ? 4.500 10.463 39.032 1.00 90.19 600 ASP A N 1
ATOM 4957 C CA . ASP A 1 600 ? 4.210 9.754 40.278 1.00 90.19 600 ASP A CA 1
ATOM 4958 C C . ASP A 1 600 ? 5.169 8.560 40.459 1.00 90.19 600 ASP A C 1
ATOM 4960 O O . ASP A 1 600 ? 4.981 7.493 39.862 1.00 90.19 600 ASP A O 1
ATOM 4964 N N . LYS A 1 601 ? 6.185 8.721 41.317 1.00 91.50 601 LYS A N 1
ATOM 4965 C CA . LYS A 1 601 ? 7.169 7.668 41.632 1.00 91.50 601 LYS A CA 1
ATOM 4966 C C . LYS A 1 601 ? 6.535 6.443 42.295 1.00 91.50 601 LYS A C 1
ATOM 4968 O O . LYS A 1 601 ? 7.008 5.325 42.080 1.00 91.50 601 LYS A O 1
ATOM 4973 N N . SER A 1 602 ? 5.434 6.628 43.033 1.00 89.56 602 SER A N 1
ATOM 4974 C CA . SER A 1 602 ? 4.742 5.546 43.746 1.00 89.56 602 SER A CA 1
ATOM 4975 C C . SER A 1 602 ? 4.170 4.486 42.805 1.00 89.56 602 SER A C 1
ATOM 4977 O O . SER A 1 602 ? 3.903 3.360 43.226 1.00 89.56 602 SER A O 1
ATOM 4979 N N . LYS A 1 603 ? 4.045 4.804 41.508 1.00 93.12 603 LYS A N 1
ATOM 4980 C CA . LYS A 1 603 ? 3.652 3.845 40.475 1.00 93.12 603 LYS A CA 1
ATOM 4981 C C . LYS A 1 603 ? 4.644 2.707 40.299 1.00 93.12 603 LYS A C 1
ATOM 4983 O O . LYS A 1 603 ? 4.238 1.644 39.835 1.00 93.12 603 LYS A O 1
ATOM 4988 N N . PHE A 1 604 ? 5.923 2.886 40.608 1.00 94.94 604 PHE A N 1
ATOM 4989 C CA . PHE A 1 604 ? 6.888 1.803 40.465 1.00 94.94 604 PHE A CA 1
ATOM 4990 C C . PHE A 1 604 ? 6.729 0.789 41.593 1.00 94.94 604 PHE A C 1
ATOM 4992 O O . PHE A 1 604 ? 6.805 1.126 42.770 1.00 94.94 604 PHE A O 1
ATOM 4999 N N . LEU A 1 605 ? 6.594 -0.491 41.237 1.00 94.19 605 LEU A N 1
ATOM 5000 C CA . LEU A 1 605 ? 6.488 -1.558 42.241 1.00 94.19 605 LEU A CA 1
ATOM 5001 C C . LEU A 1 605 ? 7.746 -1.618 43.115 1.00 94.19 605 LEU A C 1
ATOM 5003 O O . LEU A 1 605 ? 7.663 -1.902 44.304 1.00 94.19 605 LEU A O 1
ATOM 5007 N N . MET A 1 606 ? 8.903 -1.319 42.520 1.00 94.81 606 MET A N 1
ATOM 5008 C CA . MET A 1 606 ? 10.175 -1.248 43.231 1.00 94.81 606 MET A CA 1
ATOM 5009 C C . MET A 1 606 ? 10.212 -0.105 44.245 1.00 94.81 606 MET A C 1
ATOM 5011 O O . MET A 1 606 ? 10.729 -0.314 45.328 1.00 94.81 606 MET A O 1
ATOM 5015 N N . TYR A 1 607 ? 9.598 1.047 43.960 1.00 93.12 607 TYR A N 1
ATOM 5016 C CA . TYR A 1 607 ? 9.518 2.140 44.934 1.00 93.12 607 TYR A CA 1
ATOM 5017 C C . TYR A 1 607 ? 8.783 1.699 46.208 1.00 93.12 607 TYR A C 1
ATOM 5019 O O . TYR A 1 607 ? 9.239 1.962 47.314 1.00 93.12 607 TYR A O 1
ATOM 5027 N N . GLN A 1 608 ? 7.680 0.957 46.056 1.00 88.81 608 GLN A N 1
ATOM 5028 C CA . GLN A 1 608 ? 6.876 0.491 47.190 1.00 88.81 608 GLN A CA 1
ATOM 5029 C C . GLN A 1 608 ? 7.463 -0.731 47.912 1.00 88.81 608 GLN A C 1
ATOM 5031 O O . GLN A 1 608 ? 7.281 -0.880 49.115 1.00 88.81 608 GLN A O 1
ATOM 5036 N N . LYS A 1 609 ? 8.086 -1.662 47.179 1.00 92.19 609 LYS A N 1
ATOM 5037 C CA . LYS A 1 609 ? 8.491 -2.979 47.710 1.00 92.19 609 LYS A CA 1
ATOM 5038 C C . LYS A 1 609 ? 9.997 -3.128 47.930 1.00 92.19 609 LYS A C 1
ATOM 5040 O O . LYS A 1 609 ? 10.411 -4.052 48.618 1.00 92.19 609 LYS A O 1
ATOM 5045 N N . ASP A 1 610 ? 10.813 -2.267 47.330 1.00 94.50 610 ASP A N 1
ATOM 5046 C CA . ASP A 1 610 ? 12.274 -2.271 47.447 1.00 94.50 610 ASP A CA 1
ATOM 5047 C C . ASP A 1 610 ? 12.850 -0.842 47.315 1.00 94.50 610 ASP A C 1
ATOM 5049 O O . ASP A 1 610 ? 13.538 -0.511 46.338 1.00 94.50 610 ASP A O 1
ATOM 5053 N N . PRO A 1 611 ? 12.556 0.031 48.297 1.00 93.50 611 PRO A N 1
ATOM 5054 C CA . PRO A 1 611 ? 12.955 1.436 48.256 1.00 93.50 611 PRO A CA 1
ATOM 5055 C C . PRO A 1 611 ? 14.479 1.616 48.246 1.00 93.50 611 PRO A C 1
ATOM 5057 O O . PRO A 1 611 ? 14.977 2.562 47.645 1.00 93.50 611 PRO A O 1
ATOM 5060 N N . LYS A 1 612 ? 15.243 0.683 48.835 1.00 93.94 612 LYS A N 1
ATOM 5061 C CA . LYS A 1 612 ? 16.716 0.738 48.848 1.00 93.94 612 LYS A CA 1
ATOM 5062 C C . LYS A 1 612 ? 17.295 0.672 47.436 1.00 93.94 612 LYS A C 1
ATOM 5064 O O . LYS A 1 612 ? 18.136 1.491 47.073 1.00 93.94 612 LYS A O 1
ATOM 5069 N N . THR A 1 613 ? 16.815 -0.265 46.618 1.00 94.06 613 THR A N 1
ATOM 5070 C CA . THR A 1 613 ? 17.224 -0.345 45.210 1.00 94.06 613 THR A CA 1
ATOM 5071 C C . THR A 1 613 ? 16.731 0.855 44.407 1.00 94.06 613 THR A C 1
ATOM 5073 O O . THR A 1 613 ? 17.448 1.339 43.534 1.00 94.06 613 THR A O 1
ATOM 5076 N N . PHE A 1 614 ? 15.532 1.366 44.698 1.00 95.00 614 PHE A N 1
ATOM 5077 C CA . PHE A 1 614 ? 15.019 2.548 44.006 1.00 95.00 614 PHE A CA 1
ATOM 5078 C C . PHE A 1 614 ? 15.870 3.796 44.281 1.00 95.00 614 PHE A C 1
ATOM 5080 O O . PHE A 1 614 ? 16.210 4.511 43.344 1.00 95.00 614 PHE A O 1
ATOM 5087 N N . ASN A 1 615 ? 16.300 4.005 45.528 1.00 94.00 615 ASN A N 1
ATOM 5088 C CA . ASN A 1 615 ? 17.204 5.099 45.886 1.00 94.00 615 ASN A CA 1
ATOM 5089 C C . ASN A 1 615 ? 18.546 4.998 45.143 1.00 94.00 615 ASN A C 1
ATOM 5091 O O . ASN A 1 615 ? 19.055 6.016 44.691 1.00 94.00 615 ASN A O 1
ATOM 5095 N N . LYS A 1 616 ? 19.082 3.783 44.925 1.00 92.44 616 LYS A N 1
ATOM 5096 C CA . LYS A 1 616 ? 20.287 3.574 44.092 1.00 92.44 616 LYS A CA 1
ATOM 5097 C C . LYS A 1 616 ? 20.088 4.109 42.667 1.00 92.44 616 LYS A C 1
ATOM 5099 O O . LYS A 1 616 ? 20.993 4.728 42.119 1.00 92.44 616 LYS A O 1
ATOM 5104 N N . LEU A 1 617 ? 18.900 3.927 42.083 1.00 92.75 617 LEU A N 1
ATOM 5105 C CA . LEU A 1 617 ? 18.574 4.502 40.773 1.00 92.75 617 LEU A CA 1
ATOM 5106 C C . LEU A 1 617 ? 18.472 6.027 40.820 1.00 92.75 617 LEU A C 1
ATOM 5108 O O . LEU A 1 617 ? 18.940 6.684 39.899 1.00 92.75 617 LEU A O 1
ATOM 5112 N N . GLU A 1 618 ? 17.892 6.599 41.877 1.00 93.62 618 GLU A N 1
ATOM 5113 C CA . GLU A 1 618 ? 17.837 8.056 42.042 1.00 93.62 618 GLU A CA 1
ATOM 5114 C C . GLU A 1 618 ? 19.229 8.678 42.185 1.00 93.62 618 GLU A C 1
ATOM 5116 O O . GLU A 1 618 ? 19.464 9.755 41.642 1.00 93.62 618 GLU A O 1
ATOM 5121 N N . THR A 1 619 ? 20.166 7.995 42.847 1.00 92.75 619 THR A N 1
ATOM 5122 C CA . THR A 1 619 ? 21.569 8.423 42.907 1.00 92.75 619 THR A CA 1
ATOM 5123 C C . THR A 1 619 ? 22.194 8.473 41.515 1.00 92.75 619 THR A C 1
ATOM 5125 O O . THR A 1 619 ? 22.819 9.471 41.171 1.00 92.75 619 THR A O 1
ATOM 5128 N N . ILE A 1 620 ? 21.960 7.456 40.677 1.00 92.19 620 ILE A N 1
ATOM 5129 C CA . ILE A 1 620 ? 22.436 7.450 39.282 1.00 92.19 620 ILE A CA 1
ATOM 5130 C C . ILE A 1 620 ? 21.821 8.618 38.496 1.00 92.19 620 ILE A C 1
ATOM 5132 O O . ILE A 1 620 ? 22.528 9.330 37.796 1.00 92.19 620 ILE A O 1
ATOM 5136 N N . LEU A 1 621 ? 20.523 8.887 38.658 1.00 91.56 621 LEU A N 1
ATOM 5137 C CA . LEU A 1 621 ? 19.863 10.012 37.980 1.00 91.56 621 LEU A CA 1
ATOM 5138 C C . LEU A 1 621 ? 20.418 11.386 38.380 1.00 91.56 621 LEU A C 1
ATOM 5140 O O . LEU A 1 621 ? 20.302 12.319 37.595 1.00 91.56 621 LEU A O 1
ATOM 5144 N N . LYS A 1 622 ? 20.968 11.526 39.592 1.00 90.62 622 LYS A N 1
ATOM 5145 C CA . LYS A 1 622 ? 21.623 12.762 40.048 1.00 90.62 622 LYS A CA 1
ATOM 5146 C C . LYS A 1 622 ? 23.056 12.891 39.527 1.00 90.62 622 LYS A C 1
ATOM 5148 O O . LYS A 1 622 ? 23.522 14.009 39.359 1.00 90.62 622 LYS A O 1
ATOM 5153 N N . GLY A 1 623 ? 23.739 11.765 39.312 1.00 88.06 623 GLY A N 1
ATOM 5154 C CA . GLY A 1 623 ? 25.143 11.727 38.892 1.00 88.06 623 GLY A CA 1
ATOM 5155 C C . GLY A 1 623 ? 25.375 11.826 37.383 1.00 88.06 623 GLY A C 1
ATOM 5156 O O . GLY A 1 623 ? 26.488 12.135 36.979 1.00 88.06 623 GLY A O 1
ATOM 5157 N N . TYR A 1 624 ? 24.353 11.586 36.553 1.00 88.38 624 TYR A N 1
ATOM 5158 C CA . TYR A 1 624 ? 24.488 11.545 35.092 1.00 88.38 624 TYR A CA 1
ATOM 5159 C C . TYR A 1 624 ? 23.519 12.508 34.392 1.00 88.38 624 TYR A C 1
ATOM 5161 O O . TYR A 1 624 ? 22.356 12.610 34.799 1.00 88.38 624 TYR A O 1
ATOM 5169 N N . PRO A 1 625 ? 23.954 13.184 33.312 1.00 86.00 625 PRO A N 1
ATOM 5170 C CA . PRO A 1 625 ? 23.110 14.110 32.571 1.00 86.00 625 PRO A CA 1
ATOM 5171 C C . PRO A 1 625 ? 22.002 13.374 31.810 1.00 86.00 625 PRO A C 1
ATOM 5173 O O . PRO A 1 625 ? 22.164 12.250 31.344 1.00 86.00 625 PRO A O 1
ATOM 5176 N N . ASP A 1 626 ? 20.862 14.041 31.643 1.00 81.62 626 ASP A N 1
ATOM 5177 C CA . ASP A 1 626 ? 19.692 13.522 30.924 1.00 81.62 626 ASP A CA 1
ATOM 5178 C C . ASP A 1 626 ? 19.565 14.060 29.485 1.00 81.62 626 ASP A C 1
ATOM 5180 O O . ASP A 1 626 ? 18.632 13.716 28.749 1.00 81.62 626 ASP A O 1
ATOM 5184 N N . SER A 1 627 ? 20.494 14.929 29.087 1.00 83.25 627 SER A N 1
ATOM 5185 C CA . SER A 1 627 ? 20.580 15.551 27.770 1.00 83.25 627 SER A CA 1
ATOM 5186 C C . SER A 1 627 ? 22.002 16.044 27.476 1.00 83.25 627 SER A C 1
ATOM 5188 O O . SER A 1 627 ? 22.756 16.363 28.391 1.00 83.25 627 SER A O 1
ATOM 5190 N N . THR A 1 628 ? 22.367 16.099 26.197 1.00 79.75 628 THR A N 1
ATOM 5191 C CA . THR A 1 628 ? 23.675 16.561 25.706 1.00 79.75 628 THR A CA 1
ATOM 5192 C C . THR A 1 628 ? 23.476 17.476 24.504 1.00 79.75 628 THR A C 1
ATOM 5194 O O . THR A 1 628 ? 22.504 17.336 23.757 1.00 79.75 628 THR A O 1
ATOM 5197 N N . GLU A 1 629 ? 24.379 18.426 24.306 1.00 82.12 629 GLU A N 1
ATOM 5198 C CA . GLU A 1 629 ? 24.334 19.360 23.184 1.00 82.12 629 GLU A CA 1
ATOM 5199 C C . GLU A 1 629 ? 25.167 18.829 22.016 1.00 82.12 629 GLU A C 1
ATOM 5201 O O . GLU A 1 629 ? 26.344 18.518 22.167 1.00 82.12 629 GLU A O 1
ATOM 5206 N N . LEU A 1 630 ? 24.545 18.698 20.843 1.00 72.44 630 LEU A N 1
ATOM 5207 C CA . LEU A 1 630 ? 25.229 18.352 19.600 1.00 72.44 630 LEU A CA 1
ATOM 5208 C C . LEU A 1 630 ? 25.273 19.575 18.691 1.00 72.44 630 LEU A C 1
ATOM 5210 O O . LEU A 1 630 ? 24.227 20.101 18.297 1.00 72.44 630 LEU A O 1
ATOM 5214 N N . VAL A 1 631 ? 26.482 19.997 18.329 1.00 67.44 631 VAL A N 1
ATOM 5215 C CA . VAL A 1 631 ? 26.705 21.025 17.310 1.00 67.44 631 VAL A CA 1
ATOM 5216 C C . VAL A 1 631 ? 26.516 20.376 15.941 1.00 67.44 631 VAL A C 1
ATOM 5218 O O . VAL A 1 631 ? 27.200 19.416 15.592 1.00 67.44 631 VAL A O 1
ATOM 5221 N N . GLN A 1 632 ? 25.537 20.850 15.173 1.00 60.84 632 GLN A N 1
ATOM 5222 C CA . GLN A 1 632 ? 25.348 20.402 13.793 1.00 60.84 632 GLN A CA 1
ATOM 5223 C C . GLN A 1 632 ? 26.424 21.012 12.890 1.00 60.84 632 GLN A C 1
ATOM 5225 O O . GLN A 1 632 ? 26.932 22.090 13.181 1.00 60.84 632 GLN A O 1
ATOM 5230 N N . GLN A 1 633 ? 26.705 20.372 11.750 1.00 53.06 633 GLN A N 1
ATOM 5231 C CA . GLN A 1 633 ? 27.633 20.895 10.731 1.00 53.06 633 GLN A CA 1
ATOM 5232 C C . GLN A 1 633 ? 27.269 22.316 10.252 1.00 53.06 633 GLN A C 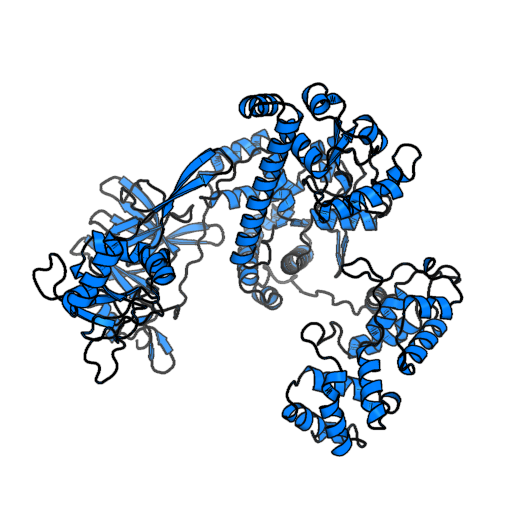1
ATOM 5234 O O . GLN A 1 633 ? 28.132 23.046 9.791 1.00 53.06 633 GLN A O 1
ATOM 5239 N N . SER A 1 634 ? 26.013 22.738 10.437 1.00 54.94 634 SER A N 1
ATOM 5240 C CA . SER A 1 634 ? 25.517 24.088 10.150 1.00 54.94 634 SER A CA 1
ATOM 5241 C C . SER A 1 634 ? 25.739 25.114 11.282 1.00 54.94 634 SER A C 1
ATOM 5243 O O . SER A 1 634 ? 25.073 26.148 11.293 1.00 54.94 634 SER A O 1
ATOM 5245 N N . GLY A 1 635 ? 26.521 24.795 12.321 1.00 59.34 635 GLY A N 1
ATOM 5246 C CA . GLY A 1 635 ? 26.766 25.660 13.489 1.00 59.34 635 GLY A CA 1
ATOM 5247 C C . GLY A 1 635 ? 25.614 25.769 14.506 1.00 59.34 635 GLY A C 1
ATOM 5248 O O . GLY A 1 635 ? 25.755 26.438 15.525 1.00 59.34 635 GLY A O 1
ATOM 5249 N N . LYS A 1 636 ? 24.468 25.103 14.286 1.00 57.75 636 LYS A N 1
ATOM 5250 C CA . LYS A 1 636 ? 23.325 25.114 15.224 1.00 57.75 636 LYS A CA 1
ATOM 5251 C C . LYS A 1 636 ? 23.499 24.076 16.336 1.00 57.75 636 LYS A C 1
ATOM 5253 O O . LYS A 1 636 ? 23.622 22.883 16.055 1.00 57.75 636 LYS A O 1
ATOM 5258 N N . VAL A 1 637 ? 23.416 24.516 17.593 1.00 68.25 637 VAL A N 1
ATOM 5259 C CA . VAL A 1 637 ? 23.433 23.644 18.780 1.00 68.25 637 VAL A CA 1
ATOM 5260 C C . VAL A 1 637 ? 22.054 23.013 18.985 1.00 68.25 637 VAL A C 1
ATOM 5262 O O . VAL A 1 637 ? 21.043 23.707 19.091 1.00 68.25 637 VAL A O 1
ATOM 5265 N N . LYS A 1 638 ? 21.987 21.678 19.028 1.00 69.31 638 LYS A N 1
ATOM 5266 C CA . LYS A 1 638 ? 20.755 20.923 19.282 1.00 69.31 638 LYS A CA 1
ATOM 5267 C C . LYS A 1 638 ? 20.891 20.084 20.545 1.00 69.31 638 LYS A C 1
ATOM 5269 O O . LYS A 1 638 ? 21.704 19.167 20.602 1.00 69.31 638 LYS A O 1
ATOM 5274 N N . LYS A 1 639 ? 20.015 20.338 21.517 1.00 78.56 639 LYS A N 1
ATOM 5275 C CA . LYS A 1 639 ? 19.867 19.517 22.723 1.00 78.56 639 LYS A CA 1
ATOM 5276 C C . LYS A 1 639 ? 19.239 18.164 22.374 1.00 78.56 639 LYS A C 1
ATOM 5278 O O . LYS A 1 639 ? 18.139 18.104 21.818 1.00 78.56 639 LYS A O 1
ATOM 5283 N N . VAL A 1 640 ? 19.935 17.077 22.683 1.00 76.69 640 VAL A N 1
ATOM 5284 C CA . VAL A 1 640 ? 19.506 15.694 22.442 1.00 76.69 640 VAL A CA 1
ATOM 5285 C C . VAL A 1 640 ? 19.402 14.963 23.774 1.00 76.69 640 VAL A C 1
ATOM 5287 O O . VAL A 1 640 ? 20.276 15.080 24.620 1.00 76.69 640 VAL A O 1
ATOM 5290 N N . ASN A 1 641 ? 18.312 14.225 23.983 1.00 81.75 641 ASN A N 1
ATOM 5291 C CA . ASN A 1 641 ? 18.127 13.442 25.206 1.00 81.75 641 ASN A CA 1
ATOM 5292 C C . ASN A 1 641 ? 19.097 12.257 25.230 1.00 81.75 641 ASN A C 1
ATOM 5294 O O . ASN A 1 641 ? 19.204 11.540 24.232 1.00 81.75 641 ASN A O 1
ATOM 5298 N N . VAL A 1 642 ? 19.715 12.013 26.382 1.00 84.44 642 VAL A N 1
ATOM 5299 C CA . VAL A 1 642 ? 20.538 10.825 26.643 1.00 84.44 642 VAL A CA 1
ATOM 5300 C C . VAL A 1 642 ? 19.953 10.014 27.794 1.00 84.44 642 VAL A C 1
ATOM 5302 O O . VAL A 1 642 ? 19.015 10.451 28.463 1.00 84.44 642 VAL A O 1
ATOM 5305 N N . ASP A 1 643 ? 20.445 8.789 27.961 1.00 89.19 643 ASP A N 1
ATOM 5306 C CA . ASP A 1 643 ? 19.984 7.847 28.978 1.00 89.19 643 ASP A CA 1
ATOM 5307 C C . ASP A 1 643 ? 21.028 7.723 30.108 1.00 89.19 643 ASP A C 1
ATOM 5309 O O . ASP A 1 643 ? 22.042 7.043 29.923 1.00 89.19 643 ASP A O 1
ATOM 5313 N N . PRO A 1 644 ? 20.781 8.332 31.284 1.00 90.81 644 PRO A N 1
ATOM 5314 C CA . PRO A 1 644 ? 21.617 8.202 32.477 1.00 90.81 644 PRO A CA 1
ATOM 5315 C C . PRO A 1 644 ? 21.946 6.759 32.876 1.00 90.81 644 PRO A C 1
ATOM 5317 O O . PRO A 1 644 ? 23.038 6.486 33.368 1.00 90.81 644 PRO A O 1
ATOM 5320 N N . PHE A 1 645 ? 21.015 5.817 32.686 1.00 93.06 645 PHE A N 1
ATOM 5321 C CA . PHE A 1 645 ? 21.240 4.423 33.069 1.00 93.06 645 PHE A CA 1
ATOM 5322 C C . PHE A 1 645 ? 22.190 3.720 32.103 1.00 93.06 645 PHE A C 1
ATOM 5324 O O . PHE A 1 645 ? 22.963 2.863 32.528 1.00 93.06 645 PHE A O 1
ATOM 5331 N N . GLU A 1 646 ? 22.145 4.078 30.819 1.00 91.94 646 GLU A N 1
ATOM 5332 C CA . GLU A 1 646 ? 23.085 3.581 29.814 1.00 91.94 646 GLU A CA 1
ATOM 5333 C C . GLU A 1 646 ? 24.488 4.155 30.024 1.00 91.94 646 GLU A C 1
ATOM 5335 O O . GLU A 1 646 ? 25.457 3.405 29.948 1.00 91.94 646 GLU A O 1
ATOM 5340 N N . MET A 1 647 ? 24.606 5.442 30.362 1.00 89.19 647 MET A N 1
ATOM 5341 C CA . MET A 1 647 ? 25.903 6.053 30.682 1.00 89.19 647 MET A CA 1
ATOM 5342 C C . MET A 1 647 ? 26.548 5.382 31.897 1.00 89.19 647 MET A C 1
ATOM 5344 O O . MET A 1 647 ? 27.681 4.912 31.817 1.00 89.19 647 MET A O 1
ATOM 5348 N N . TYR A 1 648 ? 25.785 5.203 32.981 1.00 92.56 648 TYR A N 1
ATOM 5349 C CA . TYR A 1 648 ? 26.257 4.441 34.137 1.00 92.56 648 TYR A CA 1
ATOM 5350 C C . TYR A 1 648 ? 26.683 3.021 33.754 1.00 92.56 648 TYR A C 1
ATOM 5352 O O . TYR A 1 648 ? 27.694 2.531 34.251 1.00 92.56 648 TYR A O 1
ATOM 5360 N N . ARG A 1 649 ? 25.939 2.356 32.857 1.00 92.62 649 ARG A N 1
ATOM 5361 C CA . ARG A 1 649 ? 26.271 1.004 32.392 1.00 92.62 649 ARG A CA 1
ATOM 5362 C C . ARG A 1 649 ? 27.617 0.943 31.679 1.00 92.62 649 ARG A C 1
ATOM 5364 O O . ARG A 1 649 ? 28.324 -0.048 31.840 1.00 92.62 649 ARG A O 1
ATOM 5371 N N . GLN A 1 650 ? 27.940 1.951 30.874 1.00 90.00 650 GLN A N 1
ATOM 5372 C CA . GLN A 1 650 ? 29.198 2.010 30.127 1.00 90.00 650 GLN A CA 1
ATOM 5373 C C . GLN A 1 650 ? 30.404 2.174 31.056 1.00 90.00 650 GLN A C 1
ATOM 5375 O O . GLN A 1 650 ? 31.441 1.572 30.800 1.00 90.00 650 GLN A O 1
ATOM 5380 N N . GLU A 1 651 ? 30.246 2.915 32.152 1.00 90.88 651 GLU A N 1
ATOM 5381 C CA . GLU A 1 651 ? 31.329 3.179 33.106 1.00 90.88 651 GLU A CA 1
ATOM 5382 C C . GLU A 1 651 ? 31.445 2.116 34.212 1.00 90.88 651 GLU A C 1
ATOM 5384 O O . GLU A 1 651 ? 32.544 1.705 34.568 1.00 90.88 651 GLU A O 1
ATOM 5389 N N . ASN A 1 652 ? 30.317 1.649 34.755 1.00 88.81 652 ASN A N 1
ATOM 5390 C CA . ASN A 1 652 ? 30.260 0.852 35.990 1.00 88.81 652 ASN A CA 1
ATOM 5391 C C . ASN A 1 652 ? 29.641 -0.543 35.790 1.00 88.81 652 ASN A C 1
ATOM 5393 O O . ASN A 1 652 ? 29.500 -1.319 36.738 1.00 88.81 652 ASN A O 1
ATOM 5397 N N . GLY A 1 653 ? 29.230 -0.876 34.565 1.00 89.00 653 GLY A N 1
ATOM 5398 C CA . GLY A 1 653 ? 28.509 -2.107 34.262 1.00 89.00 653 GLY A CA 1
ATOM 5399 C C . GLY A 1 653 ? 27.022 -2.070 34.641 1.00 89.00 653 GLY A C 1
ATOM 5400 O O . GLY A 1 653 ? 26.439 -1.054 35.013 1.00 89.00 653 GLY A O 1
ATOM 5401 N N . LEU A 1 654 ? 26.347 -3.211 34.492 1.00 91.50 654 LEU A N 1
ATOM 5402 C CA . LEU A 1 654 ? 24.891 -3.304 34.652 1.00 91.50 654 LEU A CA 1
ATOM 5403 C C . LEU A 1 654 ? 24.431 -2.995 36.086 1.00 91.50 654 LEU A C 1
ATOM 5405 O O . LEU A 1 654 ? 24.947 -3.554 37.051 1.00 91.50 654 LEU A O 1
ATOM 5409 N N . ILE A 1 655 ? 23.370 -2.193 36.217 1.00 93.19 655 ILE A N 1
ATOM 5410 C CA . ILE A 1 655 ? 22.802 -1.808 37.512 1.00 93.19 655 ILE A CA 1
ATOM 5411 C C . ILE A 1 655 ? 22.260 -3.049 38.229 1.00 93.19 655 ILE A C 1
ATOM 5413 O O . ILE A 1 655 ? 21.408 -3.773 37.705 1.00 93.19 655 ILE A O 1
ATOM 5417 N N . ARG A 1 656 ? 22.722 -3.274 39.461 1.00 92.50 656 ARG A N 1
ATOM 5418 C CA . ARG A 1 656 ? 22.306 -4.387 40.328 1.00 92.50 656 ARG A CA 1
ATOM 5419 C C . ARG A 1 656 ? 21.363 -3.936 41.437 1.00 92.50 656 ARG A C 1
ATOM 5421 O O . ARG A 1 656 ? 21.508 -2.837 41.977 1.00 92.50 656 ARG A O 1
ATOM 5428 N N . LYS A 1 657 ? 20.424 -4.817 41.800 1.00 94.94 657 LYS A N 1
ATOM 5429 C CA . LYS A 1 657 ? 19.564 -4.684 42.986 1.00 94.94 657 LYS A CA 1
ATOM 5430 C C . LYS A 1 657 ? 20.434 -4.509 44.232 1.00 94.94 657 LYS A C 1
ATOM 5432 O O . LYS A 1 657 ? 21.475 -5.150 44.346 1.00 94.94 657 LYS A O 1
ATOM 5437 N N . TYR A 1 658 ? 20.000 -3.669 45.168 1.00 93.12 658 TYR A N 1
ATOM 5438 C CA . TYR A 1 658 ? 20.738 -3.438 46.404 1.00 93.12 658 TYR A CA 1
ATOM 5439 C C . TYR A 1 658 ? 20.928 -4.743 47.195 1.00 93.12 658 TYR A C 1
ATOM 5441 O O . TYR A 1 658 ? 19.984 -5.502 47.423 1.00 93.12 658 TYR A O 1
ATOM 5449 N N . SER A 1 659 ? 22.157 -4.969 47.652 1.00 92.38 659 SER A N 1
ATOM 5450 C CA . SER A 1 659 ? 22.540 -6.055 48.554 1.00 92.38 659 SER A CA 1
ATOM 5451 C C . SER A 1 659 ? 23.759 -5.620 49.361 1.00 92.38 659 SER A C 1
ATOM 5453 O O . SER A 1 659 ? 24.587 -4.880 48.839 1.00 92.38 659 SER A O 1
ATOM 5455 N N . LYS A 1 660 ? 23.911 -6.112 50.596 1.00 89.12 660 LYS A N 1
ATOM 5456 C CA . LYS A 1 660 ? 25.034 -5.730 51.474 1.00 89.12 660 LYS A CA 1
ATOM 5457 C C . LYS A 1 660 ? 26.418 -6.044 50.879 1.00 89.12 660 LYS A C 1
ATOM 5459 O O . LYS A 1 660 ? 27.367 -5.344 51.188 1.00 89.12 660 LYS A O 1
ATOM 5464 N N . ARG A 1 661 ? 26.519 -7.085 50.043 1.00 87.75 661 ARG A N 1
ATOM 5465 C CA . ARG A 1 661 ? 27.762 -7.547 49.391 1.00 87.75 661 ARG A CA 1
ATOM 5466 C C . ARG A 1 661 ? 27.834 -7.187 47.897 1.00 87.75 661 ARG A C 1
ATOM 5468 O O . ARG A 1 661 ? 28.575 -7.822 47.162 1.00 87.75 661 ARG A O 1
ATOM 5475 N N . ASP A 1 662 ? 26.981 -6.265 47.444 1.00 81.94 662 ASP A N 1
ATOM 5476 C CA . ASP A 1 662 ? 26.813 -5.841 46.037 1.00 81.94 662 ASP A CA 1
ATOM 5477 C C . ASP A 1 662 ? 26.692 -6.975 44.984 1.00 81.94 662 ASP A C 1
ATOM 5479 O O . ASP A 1 662 ? 26.926 -6.798 43.793 1.00 81.94 662 ASP A O 1
ATOM 5483 N N . ASN A 1 663 ? 26.231 -8.155 45.401 1.00 88.56 663 ASN A N 1
ATOM 5484 C CA . ASN A 1 663 ? 26.018 -9.333 44.560 1.00 88.56 663 ASN A CA 1
ATOM 5485 C C . ASN A 1 663 ? 24.555 -9.498 44.105 1.00 88.56 663 ASN A C 1
ATOM 5487 O O . ASN A 1 663 ? 24.140 -10.578 43.678 1.00 88.56 663 ASN A O 1
ATOM 5491 N N . GLY A 1 664 ? 23.753 -8.437 44.200 1.00 91.06 664 GLY A N 1
ATOM 5492 C CA . GLY A 1 664 ? 22.353 -8.458 43.805 1.00 91.06 664 GLY A CA 1
ATOM 5493 C C . GLY A 1 664 ? 22.149 -8.746 42.308 1.00 91.06 664 GLY A C 1
ATOM 5494 O O . GLY A 1 664 ? 23.030 -8.491 41.473 1.00 91.06 664 GLY A O 1
ATOM 5495 N N . PRO A 1 665 ? 20.970 -9.271 41.929 1.00 94.31 665 PRO A N 1
ATOM 5496 C CA . PRO A 1 665 ? 20.644 -9.539 40.535 1.00 94.31 665 PRO A CA 1
ATOM 5497 C C . PRO A 1 665 ? 20.571 -8.252 39.708 1.00 94.31 665 PRO A C 1
ATOM 5499 O O . PRO A 1 665 ? 20.235 -7.177 40.210 1.00 94.31 665 PRO A O 1
ATOM 5502 N N . ILE A 1 666 ? 20.841 -8.382 38.411 1.00 93.69 666 ILE A N 1
ATOM 5503 C CA . ILE A 1 666 ? 20.814 -7.270 37.457 1.00 93.69 666 ILE A CA 1
ATOM 5504 C C . ILE A 1 666 ? 19.382 -6.769 37.236 1.00 93.69 666 ILE A C 1
ATOM 5506 O O . ILE A 1 666 ? 18.447 -7.545 37.020 1.00 93.69 666 ILE A O 1
ATOM 5510 N N . ILE A 1 667 ? 19.228 -5.450 37.190 1.00 93.88 667 ILE A N 1
ATOM 5511 C CA . ILE A 1 667 ? 17.990 -4.768 36.832 1.00 93.88 667 ILE A CA 1
ATOM 5512 C C . ILE A 1 667 ? 18.026 -4.472 35.336 1.00 93.88 667 ILE A C 1
ATOM 5514 O O . ILE A 1 667 ? 18.778 -3.622 34.872 1.00 93.88 667 ILE A O 1
ATOM 5518 N N . ARG A 1 668 ? 17.194 -5.178 34.567 1.00 92.00 668 ARG A N 1
ATOM 5519 C CA . ARG A 1 668 ? 16.944 -4.852 33.148 1.00 92.00 668 ARG A CA 1
ATOM 5520 C C . ARG A 1 668 ? 15.590 -4.200 32.927 1.00 92.00 668 ARG A C 1
ATOM 5522 O O . ARG A 1 668 ? 15.432 -3.343 32.072 1.00 92.00 668 ARG A O 1
ATOM 5529 N N . SER A 1 669 ? 14.594 -4.626 33.697 1.00 93.56 669 SER A N 1
ATOM 5530 C CA . SER A 1 669 ? 13.202 -4.270 33.456 1.00 93.56 669 SER A CA 1
ATOM 5531 C C . SER A 1 669 ? 12.512 -3.837 34.732 1.00 93.56 669 SER A C 1
ATOM 5533 O O . SER A 1 669 ? 12.815 -4.357 35.805 1.00 93.56 669 SER A O 1
ATOM 5535 N N . MET A 1 670 ? 11.532 -2.948 34.602 1.00 93.00 670 MET A N 1
ATOM 5536 C CA . MET A 1 670 ? 10.806 -2.403 35.743 1.00 93.00 670 MET A CA 1
ATOM 5537 C C . MET A 1 670 ? 9.300 -2.470 35.521 1.00 93.00 670 MET A C 1
ATOM 5539 O O . MET A 1 670 ? 8.800 -2.073 34.467 1.00 93.00 670 MET A O 1
ATOM 5543 N N . LYS A 1 671 ? 8.571 -2.985 36.515 1.00 95.56 671 LYS A N 1
ATOM 5544 C CA . LYS A 1 671 ? 7.103 -3.003 36.514 1.00 95.56 671 LYS A CA 1
ATOM 5545 C C . LYS A 1 671 ? 6.552 -1.770 37.224 1.00 95.56 671 LYS A C 1
ATOM 5547 O O . LYS A 1 671 ? 7.127 -1.315 38.213 1.00 95.56 671 LYS A O 1
ATOM 5552 N N . TYR A 1 672 ? 5.420 -1.272 36.743 1.00 94.75 672 TYR A N 1
ATOM 5553 C CA . TYR A 1 672 ? 4.727 -0.128 37.329 1.00 94.75 672 TYR A CA 1
ATOM 5554 C C . TYR A 1 672 ? 3.202 -0.281 37.221 1.00 94.75 672 TYR A C 1
ATOM 5556 O O . TYR A 1 672 ? 2.710 -0.963 36.321 1.00 94.75 672 TYR A O 1
ATOM 5564 N N . TYR A 1 673 ? 2.456 0.361 38.119 1.00 94.06 673 TYR A N 1
ATOM 5565 C CA . TYR A 1 673 ? 0.999 0.469 38.056 1.00 94.06 673 TYR A CA 1
ATOM 5566 C C . TYR A 1 673 ? 0.603 1.457 36.952 1.00 94.06 673 TYR A C 1
ATOM 5568 O O . TYR A 1 673 ? 0.821 2.670 37.053 1.00 94.06 673 TYR A O 1
ATOM 5576 N N . ASP A 1 674 ? 0.052 0.934 35.860 1.00 90.75 674 ASP A N 1
ATOM 5577 C CA . ASP A 1 674 ? -0.220 1.710 34.651 1.00 90.75 674 ASP A CA 1
ATOM 5578 C C . ASP A 1 674 ? -1.547 2.473 34.778 1.00 90.75 674 ASP A C 1
ATOM 5580 O O . ASP A 1 674 ? -1.571 3.671 35.089 1.00 90.75 674 ASP A O 1
ATOM 5584 N N . SER A 1 675 ? -2.656 1.751 34.629 1.00 88.12 675 SER A N 1
ATOM 5585 C CA . SER A 1 675 ? -4.027 2.261 34.676 1.00 88.12 675 SER A CA 1
ATOM 5586 C C . SER A 1 675 ? -4.931 1.317 35.470 1.00 88.12 675 SER A C 1
ATOM 5588 O O . SER A 1 675 ? -4.589 0.150 35.680 1.00 88.12 675 SER A O 1
ATOM 5590 N N . LYS A 1 676 ? -6.073 1.826 35.946 1.00 89.06 676 LYS A N 1
ATOM 5591 C CA . LYS A 1 676 ? -7.082 1.009 36.633 1.00 89.06 676 LYS A CA 1
ATOM 5592 C C . LYS A 1 676 ? -7.708 0.012 35.661 1.00 89.06 676 LYS A C 1
ATOM 5594 O O . LYS A 1 676 ? -7.896 0.330 34.485 1.00 89.06 676 LYS A O 1
ATOM 5599 N N . VAL A 1 677 ? -8.037 -1.177 36.156 1.00 84.75 677 VAL A N 1
ATOM 5600 C CA . VAL A 1 677 ? -8.686 -2.218 35.357 1.00 84.75 677 VAL A CA 1
ATOM 5601 C C . VAL A 1 677 ? -10.083 -1.768 34.951 1.00 84.75 677 VAL A C 1
ATOM 5603 O O . VAL A 1 677 ? -10.931 -1.497 35.794 1.00 84.75 677 VAL A O 1
ATOM 5606 N N . GLY A 1 678 ? -10.283 -1.659 33.638 1.00 81.06 678 GLY A N 1
ATOM 5607 C CA . GLY A 1 678 ? -11.574 -1.390 33.016 1.00 81.06 678 GLY A CA 1
ATOM 5608 C C . GLY A 1 678 ? -12.130 -2.637 32.334 1.00 81.06 678 GLY A C 1
ATOM 5609 O O . GLY A 1 678 ? -11.991 -3.751 32.824 1.00 81.06 678 GLY A O 1
ATOM 5610 N N . ASN A 1 679 ? -12.743 -2.453 31.167 1.00 82.38 679 ASN A N 1
ATOM 5611 C CA . ASN A 1 679 ? -13.263 -3.552 30.358 1.00 82.38 679 ASN A CA 1
ATOM 5612 C C . ASN A 1 679 ? -12.121 -4.445 29.823 1.00 82.38 679 ASN A C 1
ATOM 5614 O O . ASN A 1 679 ? -11.281 -3.979 29.050 1.00 82.38 679 ASN A O 1
ATOM 5618 N N . SER A 1 680 ? -12.114 -5.718 30.221 1.00 88.19 680 SER A N 1
ATOM 5619 C CA . SER A 1 680 ? -11.064 -6.700 29.923 1.00 88.19 680 SER A CA 1
ATOM 5620 C C . SER A 1 680 ? -11.636 -8.108 29.742 1.00 88.19 680 SER A C 1
ATOM 5622 O O . SER A 1 680 ? -12.757 -8.372 30.172 1.00 88.19 680 SER A O 1
ATOM 5624 N N . ILE A 1 681 ? -10.858 -9.008 29.139 1.00 89.56 681 ILE A N 1
ATOM 5625 C CA . ILE A 1 681 ? -11.166 -10.447 29.098 1.00 89.56 681 ILE A CA 1
ATOM 5626 C C . ILE A 1 681 ? -10.368 -11.117 30.206 1.00 89.56 681 ILE A C 1
ATOM 5628 O O . ILE A 1 681 ? -9.151 -10.927 30.266 1.00 89.56 681 ILE A O 1
ATOM 5632 N N . ASP A 1 682 ? -11.045 -11.860 31.077 1.00 90.19 682 ASP A N 1
ATOM 5633 C CA . ASP A 1 682 ? -10.391 -12.633 32.126 1.00 90.19 682 ASP A CA 1
ATOM 5634 C C . ASP A 1 682 ? -9.881 -13.966 31.563 1.00 90.19 682 ASP A C 1
ATOM 5636 O O . ASP A 1 682 ? -10.634 -14.718 30.948 1.00 90.19 682 ASP A O 1
ATOM 5640 N N . ILE A 1 683 ? -8.583 -14.214 31.732 1.00 93.12 683 ILE A N 1
ATOM 5641 C CA . ILE A 1 683 ? -7.888 -15.445 31.337 1.00 93.12 683 ILE A CA 1
ATOM 5642 C C . ILE A 1 683 ? -7.060 -15.987 32.511 1.00 93.12 683 ILE A C 1
ATOM 5644 O O . ILE A 1 683 ? -5.987 -16.560 32.322 1.00 93.12 683 ILE A O 1
ATOM 5648 N N . THR A 1 684 ? -7.512 -15.726 33.739 1.00 92.81 684 THR A N 1
ATOM 5649 C CA . THR A 1 684 ? -6.803 -16.084 34.968 1.00 92.81 684 THR A CA 1
ATOM 5650 C C . THR A 1 684 ? -6.652 -17.603 35.072 1.00 92.81 684 THR A C 1
ATOM 5652 O O . THR A 1 684 ? -7.661 -18.305 35.103 1.00 92.81 684 THR A O 1
ATOM 5655 N N . PRO A 1 685 ? -5.415 -18.128 35.151 1.00 91.19 685 PRO A N 1
ATOM 5656 C CA . PRO A 1 685 ? -5.197 -19.552 35.371 1.00 91.19 685 PRO A CA 1
ATOM 5657 C C . PRO A 1 685 ? -5.695 -19.991 36.749 1.00 91.19 685 PRO A C 1
ATOM 5659 O O . PRO A 1 685 ? -5.588 -19.239 37.724 1.00 91.19 685 PRO A O 1
ATOM 5662 N N . ASN A 1 686 ? -6.150 -21.239 36.850 1.00 89.75 686 ASN A N 1
ATOM 5663 C CA . ASN A 1 686 ? -6.492 -21.847 38.135 1.00 89.75 686 ASN A CA 1
ATOM 5664 C C . ASN A 1 686 ? -5.277 -21.795 39.083 1.00 89.75 686 ASN A C 1
ATOM 5666 O O . ASN A 1 686 ? -4.163 -22.146 38.698 1.00 89.75 686 ASN A O 1
ATOM 5670 N N . GLY A 1 687 ? -5.480 -21.314 40.313 1.00 85.94 687 GLY A N 1
ATOM 5671 C CA . GLY A 1 687 ? -4.421 -21.159 41.323 1.00 85.94 687 GLY A CA 1
ATOM 5672 C C . GLY A 1 687 ? -3.617 -19.850 41.253 1.00 85.94 687 GLY A C 1
ATOM 5673 O O . GLY A 1 687 ? -2.742 -19.619 42.091 1.00 85.94 687 GLY A O 1
ATOM 5674 N N . ALA A 1 688 ? -3.893 -18.952 40.301 1.00 88.25 688 ALA A N 1
ATOM 5675 C CA . ALA A 1 688 ? -3.223 -17.655 40.251 1.00 88.25 688 ALA A CA 1
ATOM 5676 C C . ALA A 1 688 ? -3.683 -16.722 41.391 1.00 88.25 688 ALA A C 1
ATOM 5678 O O . ALA A 1 688 ? -4.867 -16.445 41.552 1.00 88.25 688 ALA A O 1
ATOM 5679 N N . LYS A 1 689 ? -2.726 -16.143 42.136 1.00 88.56 689 LYS A N 1
ATOM 5680 C CA . LYS A 1 689 ? -3.004 -15.197 43.243 1.00 88.56 689 LYS A CA 1
ATOM 5681 C C . LYS A 1 689 ? -3.639 -13.871 42.799 1.00 88.56 689 LYS A C 1
ATOM 5683 O O . LYS A 1 689 ? -4.167 -13.128 43.619 1.00 88.56 689 LYS A O 1
ATOM 5688 N N . ASN A 1 690 ? -3.519 -13.512 41.523 1.00 90.00 690 ASN A N 1
ATOM 5689 C CA . ASN A 1 690 ? -4.055 -12.269 40.974 1.00 90.00 690 ASN A CA 1
ATOM 5690 C C . ASN A 1 690 ? -4.570 -12.505 39.558 1.00 90.00 690 ASN A C 1
ATOM 5692 O O . ASN A 1 690 ? -3.998 -13.318 38.830 1.00 90.00 690 ASN A O 1
ATOM 5696 N N . ASN A 1 691 ? -5.563 -11.717 39.142 1.00 90.31 691 ASN A N 1
ATOM 5697 C CA . ASN A 1 691 ? -6.145 -11.857 37.815 1.00 90.31 691 ASN A CA 1
ATOM 5698 C C . ASN A 1 691 ? -5.134 -11.568 36.701 1.00 90.31 691 ASN A C 1
ATOM 5700 O O . ASN A 1 691 ? -4.309 -10.642 36.791 1.00 90.31 691 ASN A O 1
ATOM 5704 N N . VAL A 1 692 ? -5.267 -12.340 35.630 1.00 91.75 692 VAL A N 1
ATOM 5705 C CA . VAL A 1 692 ? -4.526 -12.206 34.381 1.00 91.75 692 VAL A CA 1
ATOM 5706 C C . VAL A 1 692 ? -5.533 -11.917 33.283 1.00 91.75 692 VAL A C 1
ATOM 5708 O O . VAL A 1 692 ? -6.500 -12.654 33.118 1.00 91.75 692 VAL A O 1
ATOM 5711 N N . ILE A 1 693 ? -5.337 -10.815 32.564 1.00 92.38 693 ILE A N 1
ATOM 5712 C CA . ILE A 1 693 ? -6.377 -10.276 31.688 1.00 92.38 693 ILE A CA 1
ATOM 5713 C C . ILE A 1 693 ? -5.827 -9.751 30.361 1.00 92.38 693 ILE A C 1
ATOM 5715 O O . ILE A 1 693 ? -4.660 -9.362 30.257 1.00 92.38 693 ILE A O 1
ATOM 5719 N N . LEU A 1 694 ? -6.697 -9.694 29.354 1.00 91.62 694 LEU A N 1
ATOM 5720 C CA . LEU A 1 694 ? -6.440 -9.064 28.056 1.00 91.62 694 LEU A CA 1
ATOM 5721 C C . LEU A 1 694 ? -7.141 -7.701 27.965 1.00 91.62 694 LEU A C 1
ATOM 5723 O O . LEU A 1 694 ? -8.253 -7.522 28.468 1.00 91.62 694 LEU A O 1
ATOM 5727 N N . GLN A 1 695 ? -6.495 -6.740 27.298 1.00 86.50 695 GLN A N 1
ATOM 5728 C CA . GLN A 1 695 ? -6.987 -5.367 27.108 1.00 86.50 695 GLN A CA 1
ATOM 5729 C C . GLN A 1 695 ? -7.431 -5.075 25.668 1.00 86.50 695 GLN A C 1
ATOM 5731 O O . GLN A 1 695 ? -7.215 -5.870 24.754 1.00 86.50 695 GLN A O 1
ATOM 5736 N N . SER A 1 696 ? -8.006 -3.883 25.466 1.00 86.25 696 SER A N 1
ATOM 5737 C CA . SER A 1 696 ? -8.391 -3.357 24.150 1.00 86.25 696 SER A CA 1
ATOM 5738 C C . SER A 1 696 ? -9.380 -4.273 23.435 1.00 86.25 696 SER A C 1
ATOM 5740 O O . SER A 1 696 ? -9.152 -4.698 22.303 1.00 86.25 696 SER A O 1
ATOM 5742 N N . ILE A 1 697 ? -10.473 -4.619 24.123 1.00 90.69 697 ILE A N 1
ATOM 5743 C CA . ILE A 1 697 ? -11.501 -5.483 23.542 1.00 90.69 697 ILE A CA 1
ATOM 5744 C C . ILE A 1 697 ? -12.130 -4.786 22.335 1.00 90.69 697 ILE A C 1
ATOM 5746 O O . ILE A 1 697 ? -12.671 -3.684 22.454 1.00 90.69 697 ILE A O 1
ATOM 5750 N N . ASN A 1 698 ? -12.075 -5.447 21.184 1.00 92.75 698 ASN A N 1
ATOM 5751 C CA . ASN A 1 698 ? -12.547 -4.887 19.932 1.00 92.75 698 ASN A CA 1
ATOM 5752 C C . ASN A 1 698 ? -14.073 -5.049 19.787 1.00 92.75 698 ASN A C 1
ATOM 5754 O O . ASN A 1 698 ? -14.606 -6.145 19.996 1.00 92.75 698 ASN A O 1
ATOM 5758 N N . PRO A 1 699 ? -14.783 -3.975 19.399 1.00 94.62 699 PRO A N 1
ATOM 5759 C CA . PRO A 1 699 ? -16.220 -4.010 19.162 1.00 94.62 699 PRO A CA 1
ATOM 5760 C C . PRO A 1 699 ? -16.543 -4.696 17.828 1.00 94.62 699 PRO A C 1
ATOM 5762 O O . PRO A 1 699 ? -15.797 -4.554 16.855 1.00 94.62 699 PRO A O 1
ATOM 5765 N N . TRP A 1 700 ? -17.676 -5.395 17.775 1.00 95.38 700 TRP A N 1
ATOM 5766 C CA . TRP A 1 700 ? -18.213 -6.001 16.556 1.00 95.38 700 TRP A CA 1
ATOM 5767 C C . TRP A 1 700 ? -19.373 -5.183 15.982 1.00 95.38 700 TRP A C 1
ATOM 5769 O O . TRP A 1 700 ? -19.257 -4.664 14.871 1.00 95.38 700 TRP A O 1
ATOM 5779 N N . ARG A 1 701 ? -20.462 -5.038 16.744 1.00 96.31 701 ARG A N 1
ATOM 5780 C CA . ARG A 1 701 ? -21.657 -4.288 16.336 1.00 96.31 701 ARG A CA 1
ATOM 5781 C C . ARG A 1 701 ? -22.304 -3.576 17.519 1.00 96.31 701 ARG A C 1
ATOM 5783 O O . ARG A 1 701 ? -22.030 -3.903 18.671 1.00 96.31 701 ARG A O 1
ATOM 5790 N N . THR A 1 702 ? -23.178 -2.625 17.233 1.00 97.31 702 THR A N 1
ATOM 5791 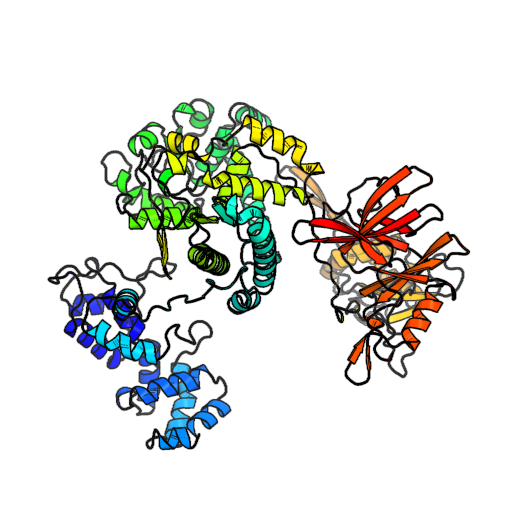C CA . THR A 1 702 ? -23.983 -1.915 18.224 1.00 97.31 702 THR A CA 1
ATOM 5792 C C . THR A 1 702 ? -25.450 -2.035 17.860 1.00 97.31 702 THR A C 1
ATOM 5794 O O . THR A 1 702 ? -25.843 -1.621 16.776 1.00 97.31 702 THR A O 1
ATOM 5797 N N . ASP A 1 703 ? -26.260 -2.561 18.769 1.00 97.44 703 ASP A N 1
ATOM 5798 C CA . ASP A 1 703 ? -27.703 -2.665 18.578 1.00 97.44 703 ASP A CA 1
ATOM 5799 C C . ASP A 1 703 ? -28.378 -1.438 19.206 1.00 97.44 703 ASP A C 1
ATOM 5801 O O . ASP A 1 703 ? -28.111 -1.091 20.361 1.00 97.44 703 ASP A O 1
ATOM 5805 N N . VAL A 1 704 ? -29.195 -0.747 18.408 1.00 97.19 704 VAL A N 1
ATOM 5806 C CA . VAL A 1 704 ? -29.861 0.510 18.766 1.00 97.19 704 VAL A CA 1
ATOM 5807 C C . VAL A 1 704 ? -31.319 0.237 19.098 1.00 97.19 704 VAL A C 1
ATOM 5809 O O . VAL A 1 704 ? -32.028 -0.413 18.328 1.00 97.19 704 VAL A O 1
ATOM 5812 N N . TYR A 1 705 ? -31.755 0.771 20.230 1.00 96.69 705 TYR A N 1
ATOM 5813 C CA . TYR A 1 705 ? -33.115 0.690 20.730 1.00 96.69 705 TYR A CA 1
ATOM 5814 C C . TYR A 1 705 ? -33.701 2.087 20.913 1.00 96.69 705 TYR A C 1
ATOM 5816 O O . TYR A 1 705 ? -32.966 3.043 21.161 1.00 96.69 705 TYR A O 1
ATOM 5824 N N . TYR A 1 706 ? -35.021 2.197 20.826 1.00 95.69 706 TYR A N 1
ATOM 5825 C CA . TYR A 1 706 ? -35.750 3.406 21.180 1.00 95.69 706 TYR A CA 1
ATOM 5826 C C . TYR A 1 706 ? -36.604 3.151 22.413 1.00 95.69 706 TYR A C 1
ATOM 5828 O O . TYR A 1 706 ? -37.326 2.156 22.499 1.00 95.69 706 TYR A O 1
ATOM 5836 N N . ASN A 1 707 ? -36.505 4.053 23.381 1.00 94.56 707 ASN A N 1
ATOM 5837 C CA . ASN A 1 707 ? -37.344 4.038 24.562 1.00 94.56 707 ASN A CA 1
ATOM 5838 C C . ASN A 1 707 ? -38.426 5.114 24.414 1.00 94.56 707 ASN A C 1
ATOM 5840 O O . ASN A 1 707 ? -38.128 6.304 24.502 1.00 94.56 707 ASN A O 1
ATOM 5844 N N . TYR A 1 708 ? -39.673 4.683 24.219 1.00 91.88 708 TYR A N 1
ATOM 5845 C CA . TYR A 1 708 ? -40.822 5.574 24.051 1.00 91.88 708 TYR A CA 1
ATOM 5846 C C . TYR A 1 708 ? -41.143 6.403 25.300 1.00 91.88 708 TYR A C 1
ATOM 5848 O O . TYR A 1 708 ? -41.542 7.556 25.165 1.00 91.88 708 TYR A O 1
ATOM 5856 N N . GLU A 1 709 ? -40.913 5.862 26.499 1.00 91.00 709 GLU A N 1
ATOM 5857 C CA . GLU A 1 709 ? -41.153 6.564 27.767 1.00 91.00 709 GLU A CA 1
ATOM 5858 C C . GLU A 1 709 ? -40.140 7.700 27.966 1.00 91.00 709 GLU A C 1
ATOM 5860 O O . GLU A 1 709 ? -40.497 8.814 28.341 1.00 91.00 709 GLU A O 1
ATOM 5865 N N . LYS A 1 710 ? -38.858 7.443 27.668 1.00 89.06 710 LYS A N 1
ATOM 5866 C CA . LYS A 1 710 ? -37.786 8.452 27.777 1.00 89.06 710 LYS A CA 1
ATOM 5867 C C . LYS A 1 710 ? -37.680 9.364 26.557 1.00 89.06 710 LYS A C 1
ATOM 5869 O O . LYS A 1 710 ? -36.972 10.369 26.620 1.00 89.06 710 LYS A O 1
ATOM 5874 N N . GLN A 1 711 ? -38.322 8.986 25.453 1.00 90.50 711 GLN A N 1
ATOM 5875 C CA . GLN A 1 711 ? -38.153 9.594 24.134 1.00 90.50 711 GLN A CA 1
ATOM 5876 C C . GLN A 1 711 ? -36.667 9.718 23.731 1.00 90.50 711 GLN A C 1
ATOM 5878 O O . GLN A 1 711 ? -36.258 10.716 23.147 1.00 90.50 711 GLN A O 1
ATOM 5883 N N . ASP A 1 712 ? -35.838 8.722 24.065 1.00 92.25 712 ASP A N 1
ATOM 5884 C CA . ASP A 1 712 ? -34.389 8.721 23.799 1.00 92.25 712 ASP A CA 1
ATOM 5885 C C . ASP A 1 712 ? -33.943 7.356 23.252 1.00 92.25 712 ASP A C 1
ATOM 5887 O O . ASP A 1 712 ? -34.564 6.319 23.516 1.00 92.25 712 ASP A O 1
ATOM 5891 N N . TYR A 1 713 ? -32.842 7.350 22.500 1.00 94.88 713 TYR A N 1
ATOM 5892 C CA . TYR A 1 713 ? -32.228 6.118 22.016 1.00 94.88 713 TYR A CA 1
ATOM 5893 C C . TYR A 1 713 ? -31.288 5.521 23.068 1.00 94.88 713 TYR A C 1
ATOM 5895 O O . TYR A 1 713 ? -30.475 6.207 23.696 1.00 94.88 713 TYR A O 1
ATOM 5903 N N . GLU A 1 714 ? -31.343 4.202 23.200 1.00 95.38 714 GLU A N 1
ATOM 5904 C CA . GLU A 1 714 ? -30.491 3.400 24.072 1.00 95.38 714 GLU A CA 1
ATOM 5905 C C . GLU A 1 714 ? -29.665 2.446 23.203 1.00 95.38 714 GLU A C 1
ATOM 5907 O O . GLU A 1 714 ? -30.187 1.835 22.271 1.00 95.38 714 GLU A O 1
ATOM 5912 N N . ILE A 1 715 ? -28.360 2.321 23.458 1.00 96.38 715 ILE A N 1
ATOM 5913 C CA . ILE A 1 715 ? -27.471 1.527 22.600 1.00 96.38 715 ILE A CA 1
ATOM 5914 C C . ILE A 1 715 ? -26.668 0.498 23.380 1.00 96.38 715 ILE A C 1
ATOM 5916 O O . ILE A 1 715 ? -26.126 0.771 24.449 1.00 96.38 715 ILE A O 1
ATOM 5920 N N . MET A 1 716 ? -26.524 -0.681 22.787 1.00 95.12 716 MET A N 1
ATOM 5921 C CA . MET A 1 716 ? -25.791 -1.798 23.365 1.00 95.12 716 MET A CA 1
ATOM 5922 C C . MET A 1 716 ? -24.644 -2.201 22.443 1.00 95.12 716 MET A C 1
ATOM 5924 O O . MET A 1 716 ? -24.865 -2.502 21.274 1.00 95.12 716 MET A O 1
ATOM 5928 N N . GLY A 1 717 ? -23.409 -2.212 22.948 1.00 95.00 717 GLY A N 1
ATOM 5929 C CA . GLY A 1 717 ? -22.247 -2.660 22.179 1.00 95.00 717 GLY A CA 1
ATOM 5930 C C . GLY A 1 717 ? -21.959 -4.141 22.379 1.00 95.00 717 GLY A C 1
ATOM 5931 O O . GLY A 1 717 ? -21.687 -4.558 23.499 1.00 95.00 717 GLY A O 1
ATOM 5932 N N . ILE A 1 718 ? -21.928 -4.899 21.286 1.00 95.44 718 ILE A N 1
ATOM 5933 C CA . ILE A 1 718 ? -21.505 -6.301 21.251 1.00 95.44 718 ILE A CA 1
ATOM 5934 C C . ILE A 1 718 ? -20.072 -6.364 20.730 1.00 95.44 718 ILE A C 1
ATOM 5936 O O . ILE A 1 718 ? -19.715 -5.745 19.721 1.00 95.44 718 ILE A O 1
ATOM 5940 N N . LYS A 1 719 ? -19.227 -7.114 21.422 1.00 94.56 719 LYS A N 1
ATOM 5941 C CA . LYS A 1 719 ? -17.799 -7.273 21.147 1.00 94.56 719 LYS A CA 1
ATOM 5942 C C . LYS A 1 719 ? -17.532 -8.633 20.520 1.00 94.56 719 LYS A C 1
ATOM 5944 O O . LYS A 1 719 ? -18.334 -9.552 20.626 1.00 94.56 719 LYS A O 1
ATOM 5949 N N . TYR A 1 720 ? -16.366 -8.791 19.895 1.00 95.25 720 TYR A N 1
ATOM 5950 C CA . TYR A 1 720 ? -15.995 -10.096 19.334 1.00 95.25 720 TYR A CA 1
ATOM 5951 C C . TYR A 1 720 ? -15.843 -11.188 20.402 1.00 95.25 720 TYR A C 1
ATOM 5953 O O . TYR A 1 720 ? -16.048 -12.351 20.085 1.00 95.25 720 TYR A O 1
ATOM 5961 N N . CYS A 1 721 ? -15.497 -10.830 21.645 1.00 92.75 721 CYS A N 1
ATOM 5962 C CA . CYS A 1 721 ? -15.397 -11.790 22.751 1.00 92.75 721 CYS A CA 1
ATOM 5963 C C . CYS A 1 721 ? -16.752 -12.309 23.233 1.00 92.75 721 CYS A C 1
ATOM 5965 O O . CYS A 1 721 ? -16.788 -13.339 23.893 1.00 92.75 721 CYS A O 1
ATOM 5967 N N . ASP A 1 722 ? -17.839 -11.611 22.905 1.00 93.31 722 ASP A N 1
ATOM 5968 C CA . ASP A 1 722 ? -19.194 -12.012 23.288 1.00 93.31 722 ASP A CA 1
ATOM 5969 C C . ASP A 1 722 ? -19.725 -13.113 22.338 1.00 93.31 722 ASP A C 1
ATOM 5971 O O . ASP A 1 722 ? -20.781 -13.700 22.567 1.00 93.31 722 ASP A O 1
ATOM 5975 N N . LEU A 1 723 ? -18.989 -13.403 21.253 1.00 94.06 723 LEU A N 1
ATOM 5976 C CA . LEU A 1 723 ? -19.309 -14.433 20.268 1.00 94.06 723 LEU A CA 1
ATOM 5977 C C . LEU A 1 723 ? -18.533 -15.721 20.552 1.00 94.06 723 LEU A C 1
ATOM 5979 O O . LEU A 1 723 ? -17.309 -15.705 20.703 1.00 94.06 723 LEU A O 1
ATOM 5983 N N . ARG A 1 724 ? -19.235 -16.854 20.533 1.00 91.00 724 ARG A N 1
ATOM 5984 C CA . ARG A 1 724 ? -18.677 -18.186 20.795 1.00 91.00 724 ARG A CA 1
ATOM 5985 C C . ARG A 1 724 ? -19.207 -19.226 19.814 1.00 91.00 724 ARG A C 1
ATOM 5987 O O . ARG A 1 724 ? -20.230 -19.023 19.161 1.00 91.00 724 ARG A O 1
ATOM 5994 N N . PHE A 1 725 ? -18.498 -20.347 19.720 1.00 91.38 725 PHE A N 1
ATOM 5995 C CA . PHE A 1 725 ? -19.033 -21.540 19.075 1.00 91.38 725 PHE A CA 1
ATOM 5996 C C . PHE A 1 725 ? -20.024 -22.220 20.022 1.00 91.38 725 PHE A C 1
ATOM 5998 O O . PHE A 1 725 ? -19.694 -22.501 21.172 1.00 91.38 725 PHE A O 1
ATOM 6005 N N . TYR A 1 726 ? -21.231 -22.485 19.536 1.00 89.12 726 TYR A N 1
ATOM 6006 C CA . TYR A 1 726 ? -22.265 -23.232 20.239 1.00 89.12 726 TYR A CA 1
ATOM 6007 C C . TYR A 1 726 ? -22.936 -24.180 19.246 1.00 89.12 726 TYR A C 1
ATOM 6009 O O . TYR A 1 726 ? -23.443 -23.740 18.213 1.00 89.12 726 TYR A O 1
ATOM 6017 N N . LYS A 1 727 ? -22.891 -25.490 19.528 1.00 88.94 727 LYS A N 1
ATOM 6018 C CA . LYS A 1 727 ? -23.452 -26.550 18.665 1.00 88.94 727 LYS A CA 1
ATOM 6019 C C . LYS A 1 727 ? -23.073 -26.393 17.175 1.00 88.94 727 LYS A C 1
ATOM 6021 O O . LYS A 1 727 ? -23.925 -26.437 16.296 1.00 88.94 727 LYS A O 1
ATOM 6026 N N . GLY A 1 728 ? -21.793 -26.130 16.893 1.00 88.88 728 GLY A N 1
ATOM 6027 C CA . GLY A 1 728 ? -21.265 -25.974 15.527 1.00 88.88 728 GLY A CA 1
ATOM 6028 C C . GLY A 1 728 ? -21.546 -24.626 14.841 1.00 88.88 728 GLY A C 1
ATOM 6029 O O . GLY A 1 728 ? -20.982 -24.361 13.783 1.00 88.88 728 GLY A O 1
ATOM 6030 N N . LYS A 1 729 ? -22.353 -23.738 15.438 1.00 90.56 729 LYS A N 1
ATOM 6031 C CA . LYS A 1 729 ? -22.614 -22.379 14.930 1.00 90.56 729 LYS A CA 1
ATOM 6032 C C . LYS A 1 729 ? -21.803 -21.344 15.711 1.00 90.56 729 LYS A C 1
ATOM 6034 O O . LYS A 1 729 ? -21.595 -21.498 16.910 1.00 90.56 729 LYS A O 1
ATOM 6039 N N . TYR A 1 730 ? -21.354 -20.281 15.045 1.00 91.81 730 TYR A N 1
ATOM 6040 C CA . TYR A 1 730 ? -20.621 -19.178 15.678 1.00 91.81 730 TYR A CA 1
ATOM 6041 C C . TYR A 1 730 ? -21.495 -17.925 15.772 1.00 91.81 730 TYR A C 1
ATOM 6043 O O . TYR A 1 730 ? -21.988 -17.446 14.752 1.00 91.81 730 TYR A O 1
ATOM 6051 N N . GLY A 1 731 ? -21.664 -17.381 16.977 1.00 92.69 731 GLY A N 1
ATOM 6052 C CA . GLY A 1 731 ? -22.434 -16.158 17.219 1.00 92.69 731 GLY A CA 1
ATOM 6053 C C . GLY A 1 731 ? -22.677 -15.912 18.708 1.00 92.69 731 GLY A C 1
ATOM 6054 O O . GLY A 1 731 ? -21.907 -16.391 19.540 1.00 92.69 731 GLY A O 1
ATOM 6055 N N . ILE A 1 732 ? -23.729 -15.166 19.053 1.00 94.69 732 ILE A N 1
ATOM 6056 C CA . ILE A 1 732 ? -24.106 -14.887 20.450 1.00 94.69 732 ILE A CA 1
ATOM 6057 C C . ILE A 1 732 ? -25.333 -15.711 20.850 1.00 94.69 732 ILE A C 1
ATOM 6059 O O . ILE A 1 732 ? -26.267 -15.849 20.061 1.00 94.69 732 ILE A O 1
ATOM 6063 N N . THR A 1 733 ? -25.337 -16.260 22.065 1.00 94.44 733 THR A N 1
ATOM 6064 C CA . THR A 1 733 ? -26.515 -16.948 22.621 1.00 94.44 733 THR A CA 1
ATOM 6065 C C . THR A 1 733 ? -27.506 -15.933 23.188 1.00 94.44 733 THR A C 1
ATOM 6067 O O . THR A 1 733 ? -27.112 -14.848 23.622 1.00 94.44 733 THR A O 1
ATOM 6070 N N . LEU A 1 734 ? -28.794 -16.264 23.215 1.00 93.50 734 LEU A N 1
ATOM 6071 C CA . LEU A 1 734 ? -29.861 -15.375 23.669 1.00 93.50 734 LEU A CA 1
ATOM 6072 C C . LEU A 1 734 ? -29.671 -14.967 25.131 1.00 93.50 734 LEU A C 1
ATOM 6074 O O . LEU A 1 734 ? -29.893 -13.810 25.485 1.00 93.50 734 LEU A O 1
ATOM 6078 N N . GLU A 1 735 ? -29.238 -15.909 25.966 1.00 93.69 735 GLU A N 1
ATOM 6079 C CA . GLU A 1 735 ? -28.893 -15.669 27.367 1.00 93.69 735 GLU A CA 1
ATOM 6080 C C . GLU A 1 735 ? -27.806 -14.593 27.495 1.00 93.69 735 GLU A C 1
ATOM 6082 O O . GLU A 1 735 ? -28.036 -13.546 28.099 1.00 93.69 735 GLU A O 1
ATOM 6087 N N . HIS A 1 736 ? -26.672 -14.780 26.814 1.00 93.88 736 HIS A N 1
ATOM 6088 C CA . HIS A 1 736 ? -25.560 -13.836 26.868 1.00 93.88 736 HIS A CA 1
ATOM 6089 C C . HIS A 1 736 ? -25.928 -12.477 26.255 1.00 93.88 736 HIS A C 1
ATOM 6091 O O . HIS A 1 736 ? -25.553 -11.422 26.761 1.00 93.88 736 HIS A O 1
ATOM 6097 N N . TYR A 1 737 ? -26.744 -12.468 25.200 1.00 95.44 737 TYR A N 1
ATOM 6098 C CA . TYR A 1 737 ? -27.282 -11.235 24.631 1.00 95.44 737 TYR A CA 1
ATOM 6099 C C . TYR A 1 737 ? -28.105 -10.439 25.659 1.00 95.44 737 TYR A C 1
ATOM 6101 O O . TYR A 1 737 ? -27.955 -9.219 25.767 1.00 95.44 737 TYR A O 1
ATOM 6109 N N . LYS A 1 738 ? -28.957 -11.113 26.446 1.00 94.06 738 LYS A N 1
ATOM 6110 C CA . LYS A 1 738 ? -29.739 -10.486 27.526 1.00 94.06 738 LYS A CA 1
ATOM 6111 C C . LYS A 1 738 ? -28.840 -9.959 28.649 1.00 94.06 738 LYS A C 1
ATOM 6113 O O . LYS A 1 738 ? -29.102 -8.870 29.158 1.00 94.06 738 LYS A O 1
ATOM 6118 N N . GLU A 1 739 ? -27.764 -10.664 28.998 1.00 94.31 739 GLU A N 1
ATOM 6119 C CA . GLU A 1 739 ? -26.768 -10.184 29.971 1.00 94.31 739 GLU A CA 1
ATOM 6120 C C . GLU A 1 739 ? -26.121 -8.869 29.520 1.00 94.31 739 GLU A C 1
ATOM 6122 O O . GLU A 1 739 ? -26.067 -7.904 30.288 1.00 94.31 739 GLU A O 1
ATOM 6127 N N . VAL A 1 740 ? -25.680 -8.795 28.258 1.00 93.44 740 VAL A N 1
ATOM 6128 C CA . VAL A 1 740 ? -25.101 -7.569 27.687 1.00 93.44 740 VAL A CA 1
ATOM 6129 C C . VAL A 1 740 ? -26.146 -6.445 27.662 1.00 93.44 740 VAL A C 1
ATOM 6131 O O . VAL A 1 740 ? -25.825 -5.311 28.031 1.00 93.44 740 VAL A O 1
ATOM 6134 N N . LYS A 1 741 ? -27.408 -6.756 27.324 1.00 94.12 741 LYS A N 1
ATOM 6135 C CA . LYS A 1 741 ? -28.528 -5.794 27.311 1.00 94.12 741 LYS A CA 1
ATOM 6136 C C . LYS A 1 741 ? -28.749 -5.169 28.687 1.00 94.12 741 LYS A C 1
ATOM 6138 O O . LYS A 1 741 ? -28.838 -3.945 28.805 1.00 94.12 741 LYS A O 1
ATOM 6143 N N . ASN A 1 742 ? -28.758 -5.996 29.728 1.00 93.19 742 ASN A N 1
ATOM 6144 C CA . ASN A 1 742 ? -28.900 -5.543 31.110 1.00 93.19 742 ASN A CA 1
ATOM 6145 C C . ASN A 1 742 ? -27.689 -4.714 31.561 1.00 93.19 742 ASN A C 1
ATOM 6147 O O . ASN A 1 742 ? -27.854 -3.653 32.164 1.00 93.19 742 ASN A O 1
ATOM 6151 N N . LYS A 1 743 ? -26.469 -5.148 31.221 1.00 91.06 743 LYS A N 1
ATOM 6152 C CA . LYS A 1 743 ? -25.222 -4.461 31.591 1.00 91.06 743 LYS A CA 1
ATOM 6153 C C . LYS A 1 743 ? -25.102 -3.066 30.974 1.00 91.06 743 LYS A C 1
ATOM 6155 O O . LYS A 1 743 ? -24.685 -2.129 31.653 1.00 91.06 743 LYS A O 1
ATOM 6160 N N . GLU A 1 744 ? -25.482 -2.908 29.708 1.00 91.94 744 GLU A N 1
ATOM 6161 C CA . GLU A 1 744 ? -25.516 -1.598 29.036 1.00 91.94 744 GLU A CA 1
ATOM 6162 C C . GLU A 1 744 ? -26.717 -0.744 29.488 1.00 91.94 744 GLU A C 1
ATOM 6164 O O . GLU A 1 744 ? -26.729 0.467 29.276 1.00 91.94 744 GLU A O 1
ATOM 6169 N N . GLY A 1 745 ? -27.674 -1.329 30.218 1.00 92.06 745 GLY A N 1
ATOM 6170 C CA . GLY A 1 745 ? -28.803 -0.621 30.817 1.00 92.06 745 GLY A CA 1
ATOM 6171 C C . GLY A 1 745 ? -29.905 -0.273 29.827 1.00 92.06 745 GLY A C 1
ATOM 6172 O O . GLY A 1 745 ? -30.495 0.798 29.949 1.00 92.06 745 GLY A O 1
ATOM 6173 N N . ILE A 1 746 ? -30.154 -1.151 28.856 1.00 94.06 746 ILE A N 1
ATOM 6174 C CA . ILE A 1 746 ? -31.273 -1.002 27.924 1.00 94.06 746 ILE A CA 1
ATOM 6175 C C . ILE A 1 746 ? -32.568 -1.380 28.641 1.00 94.06 746 ILE A C 1
ATOM 6177 O O . ILE A 1 746 ? -32.654 -2.424 29.290 1.00 94.06 746 ILE A O 1
ATOM 6181 N N . SER A 1 747 ? -33.584 -0.542 28.502 1.00 93.25 747 SER A N 1
ATOM 6182 C CA . SER A 1 747 ? -34.878 -0.712 29.149 1.00 93.25 747 SER A CA 1
ATOM 6183 C C . SER A 1 747 ? -35.603 -1.948 28.609 1.00 93.25 747 SER A C 1
ATOM 6185 O O . SER A 1 747 ? -35.451 -2.336 27.445 1.00 93.25 747 SER A O 1
ATOM 6187 N N . ARG A 1 748 ? -36.402 -2.600 29.465 1.00 88.56 748 ARG A N 1
ATOM 6188 C CA . ARG A 1 748 ? -37.124 -3.834 29.103 1.00 88.56 748 ARG A CA 1
ATOM 6189 C C . ARG A 1 748 ? -38.099 -3.603 27.945 1.00 88.56 748 ARG A C 1
ATOM 6191 O O . ARG A 1 748 ? -38.087 -4.392 27.005 1.00 88.56 748 ARG A O 1
ATOM 6198 N N . ASN A 1 749 ? -38.816 -2.479 27.985 1.00 89.69 749 ASN A N 1
ATOM 6199 C CA . ASN A 1 749 ? -39.814 -2.061 26.994 1.00 89.69 749 ASN A CA 1
ATOM 6200 C C . ASN A 1 749 ? -39.207 -1.324 25.786 1.00 89.69 749 ASN A C 1
ATOM 6202 O O . ASN A 1 749 ? -39.943 -0.861 24.920 1.00 89.69 749 ASN A O 1
ATOM 6206 N N . ALA A 1 750 ? -37.878 -1.168 25.726 1.00 94.06 750 ALA A N 1
ATOM 6207 C CA . ALA A 1 750 ? -37.248 -0.486 24.604 1.00 94.06 750 ALA A CA 1
ATOM 6208 C C . ALA A 1 750 ? -37.364 -1.335 23.331 1.00 94.06 750 ALA A C 1
ATOM 6210 O O . ALA A 1 750 ? -37.024 -2.526 23.323 1.00 94.06 750 ALA A O 1
ATOM 6211 N N . GLU A 1 751 ? -37.804 -0.703 22.250 1.00 95.81 751 GLU A N 1
ATOM 6212 C CA . GLU A 1 751 ? -37.999 -1.338 20.954 1.00 95.81 751 GLU A CA 1
ATOM 6213 C C . GLU A 1 751 ? -36.678 -1.385 20.184 1.00 95.81 751 GLU A C 1
ATOM 6215 O O . GLU A 1 751 ? -35.937 -0.406 20.153 1.00 95.81 751 GLU A O 1
ATOM 6220 N N . PHE A 1 752 ? -36.362 -2.519 19.557 1.00 96.62 752 PHE A N 1
ATOM 6221 C CA . PHE A 1 752 ? -35.201 -2.615 18.674 1.00 96.62 752 PHE A CA 1
ATOM 6222 C C . PHE A 1 752 ? -35.442 -1.850 17.367 1.00 96.62 752 PHE A C 1
ATOM 6224 O O . PHE A 1 752 ? -36.475 -2.017 16.720 1.00 96.62 752 PHE A O 1
ATOM 6231 N N . ILE A 1 753 ? -34.449 -1.061 16.953 1.00 96.56 753 ILE A N 1
ATOM 6232 C CA . ILE A 1 753 ? -34.541 -0.190 15.781 1.00 96.56 753 ILE A CA 1
ATOM 6233 C C . ILE A 1 753 ? -33.662 -0.707 14.638 1.00 96.56 753 ILE A C 1
ATOM 6235 O O . ILE A 1 753 ? -34.174 -1.054 13.574 1.00 96.56 753 ILE A O 1
ATOM 6239 N N . PHE A 1 754 ? -32.343 -0.770 14.829 1.00 97.31 754 PHE A N 1
ATOM 6240 C CA . PHE A 1 754 ? -31.395 -1.296 13.839 1.00 97.31 754 PHE A CA 1
ATOM 6241 C C . PHE A 1 754 ? -30.049 -1.661 14.476 1.00 97.31 754 PHE A C 1
ATOM 6243 O O . PHE A 1 754 ? -29.740 -1.257 15.599 1.00 97.31 754 PHE A O 1
ATOM 6250 N N . SER A 1 755 ? -29.217 -2.391 13.730 1.00 97.19 755 SER A N 1
ATOM 6251 C CA . SER A 1 755 ? -27.836 -2.697 14.124 1.00 97.19 755 SER A CA 1
ATOM 6252 C C . SER A 1 755 ? -26.849 -1.822 13.353 1.00 97.19 755 SER A C 1
ATOM 6254 O O . SER A 1 755 ? -26.927 -1.727 12.128 1.00 97.19 755 SER A O 1
ATOM 6256 N N . LEU A 1 756 ? -25.890 -1.221 14.052 1.00 97.62 756 LEU A N 1
ATOM 6257 C CA . LEU A 1 756 ? -24.794 -0.440 13.484 1.00 97.62 756 LEU A CA 1
ATOM 6258 C C . LEU A 1 756 ? -23.477 -1.211 13.577 1.00 97.62 756 LEU A C 1
ATOM 6260 O O . LEU A 1 756 ? -23.026 -1.611 14.650 1.00 97.62 756 LEU A O 1
ATOM 6264 N N . TYR A 1 757 ? -22.832 -1.383 12.438 1.00 97.25 757 TYR A N 1
ATOM 6265 C CA . TYR A 1 757 ? -21.504 -1.949 12.286 1.00 97.25 757 TYR A CA 1
ATOM 6266 C C . TYR A 1 757 ? -20.511 -0.848 11.937 1.00 97.25 757 TYR A C 1
ATOM 6268 O O . TYR A 1 757 ? -20.864 0.275 11.572 1.00 97.25 757 TYR A O 1
ATOM 6276 N N . ARG A 1 758 ? -19.224 -1.176 12.011 1.00 96.31 758 ARG A N 1
ATOM 6277 C CA . ARG A 1 758 ? -18.177 -0.244 11.607 1.00 96.31 758 ARG A CA 1
ATOM 6278 C C . ARG A 1 758 ? -18.373 0.198 10.149 1.00 96.31 758 ARG A C 1
ATOM 6280 O O . ARG A 1 758 ? -18.485 -0.639 9.250 1.00 96.31 758 ARG A O 1
ATOM 6287 N N . ASN A 1 759 ? -18.308 1.512 9.942 1.00 96.12 759 ASN A N 1
ATOM 6288 C CA . ASN A 1 759 ? -18.562 2.231 8.692 1.00 96.12 759 ASN A CA 1
ATOM 6289 C C . ASN A 1 759 ? -20.024 2.228 8.211 1.00 96.12 759 ASN A C 1
ATOM 6291 O O . ASN A 1 759 ? -20.259 2.644 7.077 1.00 96.12 759 ASN A O 1
ATOM 6295 N N . ASP A 1 760 ? -21.000 1.790 9.016 1.00 97.06 760 ASP A N 1
ATOM 6296 C CA . ASP A 1 760 ? -22.396 2.132 8.713 1.00 97.06 760 ASP A CA 1
ATOM 6297 C C . ASP A 1 760 ? -22.552 3.654 8.726 1.00 97.06 760 ASP A C 1
ATOM 6299 O O . ASP A 1 760 ? -21.974 4.336 9.572 1.00 97.06 760 ASP A O 1
ATOM 6303 N N . ARG A 1 761 ? -23.316 4.197 7.781 1.00 97.31 761 ARG A N 1
ATOM 6304 C CA . ARG A 1 761 ? -23.608 5.629 7.727 1.00 97.31 761 ARG A CA 1
ATOM 6305 C C . ARG A 1 761 ? -24.863 5.897 8.554 1.00 97.31 761 ARG A C 1
ATOM 6307 O O . ARG A 1 761 ? -25.806 5.108 8.530 1.00 97.31 761 ARG A O 1
ATOM 6314 N N . ILE A 1 762 ? -24.874 6.992 9.301 1.00 97.44 762 ILE A N 1
ATOM 6315 C CA . ILE A 1 762 ? -26.033 7.447 10.072 1.00 97.44 762 ILE A CA 1
ATOM 6316 C C . ILE A 1 762 ? -26.331 8.902 9.739 1.00 97.44 762 ILE A C 1
ATOM 6318 O O . ILE A 1 762 ? -25.410 9.671 9.471 1.00 97.44 762 ILE A O 1
ATOM 6322 N N . LYS A 1 763 ? -27.607 9.277 9.791 1.00 97.00 763 LYS A N 1
ATOM 6323 C CA . LYS A 1 763 ? -28.059 10.668 9.753 1.00 97.00 763 LYS A CA 1
ATOM 6324 C C . LYS A 1 763 ? -28.668 11.008 11.098 1.00 97.00 763 LYS A C 1
ATOM 6326 O O . LYS A 1 763 ? -29.556 10.293 11.563 1.00 97.00 763 LYS A O 1
ATOM 6331 N N . VAL A 1 764 ? -28.185 12.083 11.702 1.00 96.62 764 VAL A N 1
ATOM 6332 C CA . VAL A 1 764 ? -28.699 12.608 12.964 1.00 96.62 764 VAL A CA 1
ATOM 6333 C C . VAL A 1 764 ? -29.376 13.932 12.663 1.00 96.62 764 VAL A C 1
ATOM 6335 O O . VAL A 1 764 ? -28.752 14.832 12.107 1.00 96.62 764 VAL A O 1
ATOM 6338 N N . VAL A 1 765 ? -30.658 14.018 13.002 1.00 96.00 765 VAL A N 1
ATOM 6339 C CA . VAL A 1 765 ? -31.460 15.237 12.899 1.00 96.00 765 VAL A CA 1
ATOM 6340 C C . VAL A 1 765 ? -31.745 15.715 14.314 1.00 96.00 765 VAL A C 1
ATOM 6342 O O . VAL A 1 765 ? -32.430 15.022 15.061 1.00 96.00 765 VAL A O 1
ATOM 6345 N N . ASP A 1 766 ? -31.202 16.870 14.674 1.00 94.00 766 ASP A N 1
ATOM 6346 C CA . ASP A 1 766 ? -31.503 17.580 15.911 1.00 94.00 766 ASP A CA 1
ATOM 6347 C C . ASP A 1 766 ? -32.700 18.498 15.653 1.00 94.00 766 ASP A C 1
ATOM 6349 O O . ASP A 1 766 ? -32.570 19.544 15.010 1.00 94.00 766 ASP A O 1
ATOM 6353 N N . THR A 1 767 ? -33.884 18.081 16.105 1.00 90.75 767 THR A N 1
ATOM 6354 C CA . THR A 1 767 ? -35.112 18.844 15.860 1.00 90.75 767 THR A CA 1
ATOM 6355 C C . THR A 1 767 ? -35.206 20.110 16.702 1.00 90.75 767 THR A C 1
ATOM 6357 O O . THR A 1 767 ? -35.938 21.007 16.305 1.00 90.75 767 THR A O 1
ATOM 6360 N N . GLY A 1 768 ? -34.486 20.200 17.826 1.00 89.44 768 GLY A N 1
ATOM 6361 C CA . GLY A 1 768 ? -34.497 21.390 18.680 1.00 89.44 768 GLY A CA 1
ATOM 6362 C C . GLY A 1 768 ? -33.728 22.552 18.058 1.00 89.44 768 GLY A C 1
ATOM 6363 O O . GLY A 1 768 ? -34.184 23.689 18.091 1.00 89.44 768 GLY A O 1
ATOM 6364 N N . ASN A 1 769 ? -32.595 22.254 17.414 1.00 90.25 769 ASN A N 1
ATOM 6365 C CA . ASN A 1 769 ? -31.735 23.265 16.782 1.00 90.25 769 ASN A CA 1
ATOM 6366 C C . ASN A 1 769 ? -31.901 23.363 15.254 1.00 90.25 769 ASN A C 1
ATOM 6368 O O . ASN A 1 769 ? -31.186 24.127 14.611 1.00 90.25 769 ASN A O 1
ATOM 6372 N N . ASN A 1 770 ? -32.808 22.578 14.661 1.00 91.88 770 ASN A N 1
ATOM 6373 C CA . ASN A 1 770 ? -32.992 22.453 13.209 1.00 91.88 770 ASN A CA 1
ATOM 6374 C C . ASN A 1 770 ? -31.687 22.121 12.451 1.00 91.88 770 ASN A C 1
ATOM 6376 O O . ASN A 1 770 ? -31.413 22.634 11.365 1.00 91.88 770 ASN A O 1
ATOM 6380 N N . LEU A 1 771 ? -30.861 21.25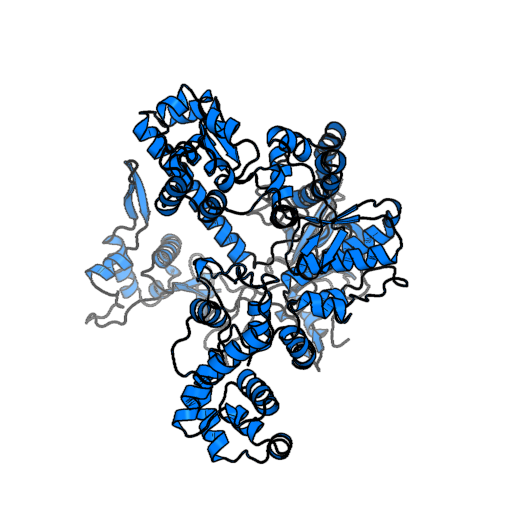2 13.040 1.00 94.31 771 LEU A N 1
ATOM 6381 C CA . LEU A 1 771 ? -29.592 20.813 12.462 1.00 94.31 771 LEU A CA 1
ATOM 6382 C C . LEU A 1 771 ? -29.707 19.376 11.965 1.00 94.31 771 LEU A C 1
ATOM 6384 O O . LEU A 1 771 ? -30.372 18.530 12.561 1.00 94.31 771 LEU A O 1
ATOM 6388 N N . SER A 1 772 ? -29.008 19.068 10.880 1.00 93.38 772 SER A N 1
ATOM 6389 C CA . SER A 1 772 ? -28.891 17.703 10.386 1.00 93.38 772 SER A CA 1
ATOM 6390 C C . SER A 1 772 ? -27.488 17.457 9.869 1.00 93.38 772 SER A C 1
ATOM 6392 O O . SER A 1 772 ? -26.955 18.247 9.096 1.00 93.38 772 SER A O 1
ATOM 6394 N N . GLU A 1 773 ? -26.922 16.313 10.228 1.00 94.62 773 GLU A N 1
ATOM 6395 C CA . GLU A 1 773 ? -25.577 15.937 9.803 1.00 94.62 773 GLU A CA 1
ATOM 6396 C C . GLU A 1 773 ? -25.449 14.416 9.695 1.00 94.62 773 GLU A C 1
ATOM 6398 O O . GLU A 1 773 ? -26.173 13.657 10.349 1.00 94.62 773 GLU A O 1
ATOM 6403 N N . GLU A 1 774 ? -24.547 13.962 8.827 1.00 95.44 774 GLU A N 1
ATOM 6404 C CA . GLU A 1 774 ? -24.321 12.544 8.581 1.00 95.44 774 GLU A CA 1
ATOM 6405 C C . GLU A 1 774 ? -22.909 12.119 8.966 1.00 95.44 774 GLU A C 1
ATOM 6407 O O . GLU A 1 774 ? -21.934 12.835 8.755 1.00 95.44 774 GLU A O 1
ATOM 6412 N N . PHE A 1 775 ? -22.803 10.906 9.502 1.00 96.44 775 PHE A N 1
ATOM 6413 C CA . PHE A 1 775 ? -21.573 10.375 10.071 1.00 96.44 775 PHE A CA 1
ATOM 6414 C C . PHE A 1 775 ? -21.360 8.928 9.652 1.00 96.44 775 PHE A C 1
ATOM 6416 O O . PHE A 1 775 ? -22.310 8.194 9.381 1.00 96.44 775 PHE A O 1
ATOM 6423 N N . LEU A 1 776 ? -20.108 8.481 9.681 1.00 97.12 776 LEU A N 1
ATOM 6424 C CA . LEU A 1 776 ? -19.782 7.063 9.732 1.00 97.12 776 LEU A CA 1
ATOM 6425 C C . LEU A 1 776 ? -19.709 6.596 11.182 1.00 97.12 776 LEU A C 1
ATOM 6427 O O . LEU A 1 776 ? -19.058 7.205 12.032 1.00 97.12 776 LEU A O 1
ATOM 6431 N N . PHE A 1 777 ? -20.325 5.457 11.452 1.00 97.38 777 PHE A N 1
ATOM 6432 C CA . PHE A 1 777 ? -20.285 4.806 12.743 1.00 97.38 777 PHE A CA 1
ATOM 6433 C C . PHE A 1 777 ? -18.933 4.118 12.957 1.00 97.38 777 PHE A C 1
ATOM 6435 O O . PHE A 1 777 ? -18.501 3.268 12.173 1.00 97.38 777 PHE A O 1
ATOM 6442 N N . GLY A 1 778 ? -18.243 4.485 14.035 1.00 95.31 778 GLY A N 1
ATOM 6443 C CA . GLY A 1 778 ? -17.032 3.812 14.487 1.00 95.31 778 GLY A CA 1
ATOM 6444 C C . GLY A 1 778 ? -17.375 2.590 15.331 1.00 95.31 778 GLY A C 1
ATOM 6445 O O . GLY A 1 778 ? -17.134 1.458 14.908 1.00 95.31 778 GLY A O 1
ATOM 6446 N N . SER A 1 779 ? -17.905 2.840 16.528 1.00 95.25 779 SER A N 1
ATOM 6447 C CA . SER A 1 779 ? -18.337 1.819 17.489 1.00 95.25 779 SER A CA 1
ATOM 6448 C C . SER A 1 779 ? -19.014 2.438 18.719 1.00 95.25 779 SER A C 1
ATOM 6450 O O . SER A 1 779 ? -18.818 3.616 19.023 1.00 95.25 779 SER A O 1
ATOM 6452 N N . ARG A 1 780 ? -19.718 1.615 19.512 1.00 94.62 780 ARG A N 1
ATOM 6453 C CA . ARG A 1 780 ? -19.918 1.879 20.949 1.00 94.62 780 ARG A CA 1
ATOM 6454 C C . ARG A 1 780 ? -18.545 1.969 21.626 1.00 94.62 780 ARG A C 1
ATOM 6456 O O . ARG A 1 780 ? -17.748 1.033 21.544 1.00 94.62 780 ARG A O 1
ATOM 6463 N N . THR A 1 781 ? -18.272 3.082 22.301 1.00 89.94 781 THR A N 1
ATOM 6464 C CA . THR A 1 781 ? -16.973 3.363 22.931 1.00 89.94 781 THR A CA 1
ATOM 6465 C C . THR A 1 781 ? -17.145 3.905 24.339 1.00 89.94 781 THR A C 1
ATOM 6467 O O . THR A 1 781 ? -18.182 4.465 24.660 1.00 89.94 781 THR A O 1
ATOM 6470 N N . ASN A 1 782 ? -16.106 3.796 25.162 1.00 83.56 782 ASN A N 1
ATOM 6471 C CA . ASN A 1 782 ? -16.115 4.188 26.569 1.00 83.56 782 ASN A CA 1
ATOM 6472 C C . ASN A 1 782 ? -17.150 3.420 27.425 1.00 83.56 782 ASN A C 1
ATOM 6474 O O . ASN A 1 782 ? -18.203 3.957 27.765 1.00 83.56 782 ASN A O 1
ATOM 6478 N N . PRO A 1 783 ? -16.867 2.154 27.789 1.00 79.12 783 PRO A N 1
ATOM 6479 C CA . PRO A 1 783 ? -17.807 1.309 28.530 1.00 79.12 783 PRO A CA 1
ATOM 6480 C C . PRO A 1 783 ? -18.230 1.849 29.904 1.00 79.12 783 PRO A C 1
ATOM 6482 O O . PRO A 1 783 ? -19.269 1.439 30.404 1.00 79.12 783 PRO A O 1
ATOM 6485 N N . SER A 1 784 ? -17.460 2.756 30.521 1.00 80.25 784 SER A N 1
ATOM 6486 C CA . SER A 1 784 ? -17.835 3.368 31.804 1.00 80.25 784 SER A CA 1
ATOM 6487 C C . SER A 1 784 ? -18.975 4.381 31.679 1.00 80.25 784 SER A C 1
ATOM 6489 O O . SER A 1 784 ? -19.648 4.653 32.668 1.00 80.25 784 SER A O 1
ATOM 6491 N N . MET A 1 785 ? -19.215 4.922 30.480 1.00 85.69 785 MET A N 1
ATOM 6492 C CA . MET A 1 785 ? -20.329 5.825 30.195 1.00 85.69 785 MET A CA 1
ATOM 6493 C C . MET A 1 785 ? -21.304 5.151 29.232 1.00 85.69 785 MET A C 1
ATOM 6495 O O . MET A 1 785 ? -20.925 4.762 28.126 1.00 85.69 785 MET A O 1
ATOM 6499 N N . LYS A 1 786 ? -22.565 5.000 29.642 1.00 88.69 786 LYS A N 1
ATOM 6500 C CA . LYS A 1 786 ? -23.627 4.429 28.800 1.00 88.69 786 LYS A CA 1
ATOM 6501 C C . LYS A 1 786 ? -23.927 5.340 27.608 1.00 88.69 786 LYS A C 1
ATOM 6503 O O . LYS A 1 786 ? -23.759 6.553 27.690 1.00 88.69 786 LYS A O 1
ATOM 6508 N N . ASN A 1 787 ? -24.382 4.755 26.504 1.00 90.94 787 ASN A N 1
ATOM 6509 C CA . ASN A 1 787 ? -24.785 5.472 25.291 1.00 90.94 787 ASN A CA 1
ATOM 6510 C C . ASN A 1 787 ? -23.703 6.341 24.616 1.00 90.94 787 ASN A C 1
ATOM 6512 O O . ASN A 1 787 ? -24.050 7.267 23.895 1.00 90.94 787 ASN A O 1
ATOM 6516 N N . TYR A 1 788 ? -22.404 6.064 24.793 1.00 94.75 788 TYR A N 1
ATOM 6517 C CA . TYR A 1 788 ? -21.330 6.781 24.081 1.00 94.75 788 TYR A CA 1
ATOM 6518 C C . TYR A 1 788 ? -20.844 6.045 22.831 1.00 94.75 788 TYR A C 1
ATOM 6520 O O . TYR A 1 788 ? -20.599 4.836 22.859 1.00 94.75 788 TYR A O 1
ATOM 6528 N N . VAL A 1 789 ? -20.623 6.792 21.752 1.00 95.88 789 VAL A N 1
ATOM 6529 C CA . VAL A 1 789 ? -20.147 6.275 20.461 1.00 95.88 789 VAL A CA 1
ATOM 6530 C C . VAL A 1 789 ? -18.939 7.049 19.963 1.00 95.88 789 VAL A C 1
ATOM 6532 O O . VAL A 1 789 ? -18.721 8.199 20.338 1.00 95.88 789 VAL A O 1
ATOM 6535 N N . GLU A 1 790 ? -18.159 6.404 19.105 1.00 95.81 790 GLU A N 1
ATOM 6536 C CA . GLU A 1 790 ? -17.212 7.074 18.225 1.00 95.81 790 GLU A CA 1
ATOM 6537 C C . GLU A 1 790 ? -17.841 7.236 16.841 1.00 95.81 790 GLU A C 1
ATOM 6539 O O . GLU A 1 790 ? -18.268 6.251 16.232 1.00 95.81 790 GLU A O 1
ATOM 6544 N N . LEU A 1 791 ? -17.862 8.470 16.348 1.00 96.38 791 LEU A N 1
ATOM 6545 C CA . LEU A 1 791 ? -18.316 8.837 15.011 1.00 96.38 791 LEU A CA 1
ATOM 6546 C C . LEU A 1 791 ? -17.136 9.337 14.176 1.00 96.38 791 LEU A C 1
ATOM 6548 O O . LEU A 1 791 ? -16.127 9.813 14.705 1.00 96.38 791 LEU A O 1
ATOM 6552 N N . LYS A 1 792 ? -17.249 9.192 12.860 1.00 95.50 792 LYS A N 1
ATOM 6553 C CA . LYS A 1 792 ? -16.206 9.525 11.890 1.00 95.50 792 LYS A CA 1
ATOM 6554 C C . LYS A 1 792 ? -16.776 10.334 10.726 1.00 95.50 792 LYS A C 1
ATOM 6556 O O . LYS A 1 792 ? -17.954 10.165 10.407 1.00 95.50 792 LYS A O 1
ATOM 6561 N N . PRO A 1 793 ? -15.945 11.158 10.070 1.00 94.44 793 PRO A N 1
ATOM 6562 C CA . PRO A 1 793 ? -16.364 11.868 8.871 1.00 94.44 793 PRO A CA 1
ATOM 6563 C C . PRO A 1 793 ? -16.563 10.897 7.700 1.00 94.44 793 PRO A C 1
ATOM 6565 O O . PRO A 1 793 ? -15.984 9.809 7.673 1.00 94.44 793 PRO A O 1
ATOM 6568 N N . ILE A 1 794 ? -17.397 11.288 6.736 1.00 93.88 794 ILE A N 1
ATOM 6569 C CA . ILE A 1 794 ? -17.704 10.493 5.533 1.00 93.88 794 ILE A CA 1
ATOM 6570 C C . ILE A 1 794 ? -16.667 10.739 4.431 1.00 93.88 794 ILE A C 1
ATOM 6572 O O . ILE A 1 794 ? -16.331 9.839 3.661 1.00 93.88 794 ILE A O 1
ATOM 6576 N N . ASP A 1 795 ? -16.154 11.956 4.363 1.00 91.44 795 ASP A N 1
ATOM 6577 C CA . ASP A 1 795 ? -15.340 12.501 3.285 1.00 91.44 795 ASP A CA 1
ATOM 6578 C C . ASP A 1 795 ? -13.837 12.470 3.575 1.00 91.44 795 ASP A C 1
ATOM 6580 O O . ASP A 1 795 ? -13.043 12.831 2.714 1.00 91.44 795 ASP A O 1
ATOM 6584 N N . ARG A 1 796 ? -13.414 12.018 4.758 1.00 89.94 796 ARG A N 1
ATOM 6585 C CA . ARG A 1 796 ? -12.003 11.907 5.158 1.00 89.94 796 ARG A CA 1
ATOM 6586 C C . ARG A 1 796 ? -11.800 10.806 6.192 1.00 89.94 796 ARG A C 1
ATOM 6588 O O . ARG A 1 796 ? -12.742 10.207 6.704 1.00 89.94 796 ARG A O 1
ATOM 6595 N N . LYS A 1 797 ? -10.539 10.515 6.515 1.00 86.88 797 LYS A N 1
ATOM 6596 C CA . LYS A 1 797 ? -10.183 9.393 7.401 1.00 86.88 797 LYS A CA 1
ATOM 6597 C C . LYS A 1 797 ? -10.467 9.666 8.882 1.00 86.88 797 LYS A C 1
ATOM 6599 O O . LYS A 1 797 ? -10.820 8.745 9.625 1.00 86.88 797 LYS A O 1
ATOM 6604 N N . GLN A 1 798 ? -10.226 10.894 9.316 1.00 87.69 798 GLN A N 1
ATOM 6605 C CA . GLN A 1 798 ? -10.407 11.376 10.681 1.00 87.69 798 GLN A CA 1
ATOM 6606 C C . GLN A 1 798 ? -10.692 12.876 10.630 1.00 87.69 798 GLN A C 1
ATOM 6608 O O . GLN A 1 798 ? -10.433 13.508 9.609 1.00 87.69 798 GLN A O 1
ATOM 6613 N N . TYR A 1 799 ? -11.243 13.409 11.710 1.00 88.50 799 TYR A N 1
ATOM 6614 C CA . TYR A 1 799 ? -11.406 14.848 11.873 1.00 88.50 799 TYR A CA 1
ATOM 6615 C C . TYR A 1 799 ? -10.075 15.498 12.261 1.00 88.50 799 TYR A C 1
ATOM 6617 O O . TYR A 1 799 ? -9.198 14.827 12.821 1.00 88.50 799 TYR A O 1
ATOM 6625 N N . ASP A 1 800 ? -9.979 16.803 12.045 1.00 84.81 800 ASP A N 1
ATOM 6626 C CA . ASP A 1 800 ? -8.900 17.634 12.578 1.00 84.81 800 ASP A CA 1
ATOM 6627 C C . ASP A 1 800 ? -9.331 18.269 13.918 1.00 84.81 800 ASP A C 1
ATOM 6629 O O . ASP A 1 800 ? -10.112 17.694 14.689 1.00 84.81 800 ASP A O 1
ATOM 6633 N N . THR A 1 801 ? -8.799 19.445 14.250 1.00 79.88 801 THR A N 1
ATOM 6634 C CA . THR A 1 801 ? -9.284 20.281 15.356 1.00 79.88 801 THR A CA 1
ATOM 6635 C C . THR A 1 801 ? -10.428 21.160 14.866 1.00 79.88 801 THR A C 1
ATOM 6637 O O . THR A 1 801 ? -10.225 22.316 14.507 1.00 79.88 801 THR A O 1
ATOM 6640 N N . GLU A 1 802 ? -11.631 20.596 14.835 1.00 85.88 802 GLU A N 1
ATOM 6641 C CA . GLU A 1 802 ? -12.833 21.264 14.326 1.00 85.88 802 GLU A CA 1
ATOM 6642 C C . GLU A 1 802 ? -14.068 20.997 15.205 1.00 85.88 802 GLU A C 1
ATOM 6644 O O . GLU A 1 802 ? -14.012 20.260 16.197 1.00 85.88 802 GLU A O 1
ATOM 6649 N N . SER A 1 803 ? -15.193 21.623 14.860 1.00 87.44 803 SER A N 1
ATOM 6650 C CA . SER A 1 803 ? -16.493 21.404 15.496 1.00 87.44 803 SER A CA 1
ATOM 6651 C C . SER A 1 803 ? -17.488 20.919 14.453 1.00 87.44 803 SER A C 1
ATOM 6653 O O . SER A 1 803 ? -17.590 21.517 13.389 1.00 87.44 803 SER A O 1
ATOM 6655 N N . VAL A 1 804 ? -18.222 19.856 14.771 1.00 90.56 804 VAL A N 1
ATOM 6656 C CA . VAL A 1 804 ? -19.344 19.382 13.949 1.00 90.56 804 VAL A CA 1
ATOM 6657 C C . VAL A 1 804 ? -20.638 20.051 14.405 1.00 90.56 804 VAL A C 1
ATOM 6659 O O . VAL A 1 804 ? -20.760 20.415 15.580 1.00 90.56 804 VAL A O 1
ATOM 6662 N N . ASN A 1 805 ? -21.606 20.197 13.504 1.00 89.25 805 ASN A N 1
ATOM 6663 C CA . ASN A 1 805 ? -22.824 20.968 13.754 1.00 89.25 805 ASN A CA 1
ATOM 6664 C C . ASN A 1 805 ? -23.664 20.334 14.868 1.00 89.25 805 ASN A C 1
ATOM 6666 O O . ASN A 1 805 ? -24.065 21.012 15.808 1.00 89.25 805 ASN A O 1
ATOM 6670 N N . VAL A 1 806 ? -23.876 19.016 14.813 1.00 91.56 806 VAL A N 1
ATOM 6671 C CA . VAL A 1 806 ? -24.796 18.331 15.745 1.00 91.56 806 VAL A CA 1
ATOM 6672 C C . VAL A 1 806 ? -24.161 18.041 17.114 1.00 91.56 806 VAL A C 1
ATOM 6674 O O . VAL A 1 806 ? -24.819 18.111 18.152 1.00 91.56 806 VAL A O 1
ATOM 6677 N N . TYR A 1 807 ? -22.871 17.692 17.152 1.00 92.31 807 TYR A N 1
ATOM 6678 C CA . TYR A 1 807 ? -22.206 17.211 18.376 1.00 92.31 807 TYR A CA 1
ATOM 6679 C C . TYR A 1 807 ? -21.107 18.139 18.932 1.00 92.31 807 TYR A C 1
ATOM 6681 O O . TYR A 1 807 ? -20.491 17.831 19.968 1.00 92.31 807 TYR A O 1
ATOM 6689 N N . GLY A 1 808 ? -20.855 19.273 18.278 1.00 91.44 808 GLY A N 1
ATOM 6690 C CA . GLY A 1 808 ? -19.878 20.275 18.692 1.00 91.44 808 GLY A CA 1
ATOM 6691 C C . GLY A 1 808 ? -18.420 19.831 18.525 1.00 91.44 808 GLY A C 1
ATOM 6692 O O . GLY A 1 808 ? -18.074 19.052 17.638 1.00 91.44 808 GLY A O 1
ATOM 6693 N N . LYS A 1 809 ? -17.546 20.317 19.417 1.00 92.50 809 LYS A N 1
ATOM 6694 C CA . LYS A 1 809 ? -16.083 20.165 19.308 1.00 92.50 809 LYS A CA 1
ATOM 6695 C C . LYS A 1 809 ? -15.616 18.708 19.241 1.00 92.50 809 LYS A C 1
ATOM 6697 O O . LYS A 1 809 ? -16.018 17.878 20.070 1.00 92.50 809 LYS A O 1
ATOM 6702 N N . VAL A 1 810 ? -14.699 18.447 18.314 1.00 91.56 810 VAL A N 1
ATOM 6703 C CA . VAL A 1 810 ? -13.907 17.219 18.189 1.00 91.56 810 VAL A CA 1
ATOM 6704 C C . VAL A 1 810 ? -12.677 17.305 19.101 1.00 91.56 810 VAL A C 1
ATOM 6706 O O . VAL A 1 810 ? -12.139 18.383 19.344 1.00 91.56 810 VAL A O 1
ATOM 6709 N N . SER A 1 811 ? -12.211 16.175 19.639 1.00 88.06 811 SER A N 1
ATOM 6710 C CA . SER A 1 811 ? -11.021 16.134 20.500 1.00 88.06 811 SER A CA 1
ATOM 6711 C C . SER A 1 811 ? -10.016 15.104 19.997 1.00 88.06 811 SER A C 1
ATOM 6713 O O . SER A 1 811 ? -10.354 13.933 19.829 1.00 88.06 811 SER A O 1
ATOM 6715 N N . ASN A 1 812 ? -8.766 15.526 19.778 1.00 85.50 812 ASN A N 1
ATOM 6716 C CA . ASN A 1 812 ? -7.680 14.670 19.274 1.00 85.50 812 ASN A CA 1
ATOM 6717 C C . ASN A 1 812 ? -8.060 13.903 17.987 1.00 85.50 812 ASN A C 1
ATOM 6719 O O . ASN A 1 812 ? -7.769 12.712 17.863 1.00 85.50 812 ASN A O 1
ATOM 6723 N N . GLY A 1 813 ? -8.787 14.560 17.074 1.00 87.81 813 GLY A N 1
ATOM 6724 C CA . GLY A 1 813 ? -9.267 13.984 15.812 1.00 87.81 813 GLY A CA 1
ATOM 6725 C C . GLY A 1 813 ? -10.334 12.887 15.943 1.00 87.81 813 GLY A C 1
ATOM 6726 O O . GLY A 1 813 ? -10.651 12.207 14.965 1.00 87.81 813 GLY A O 1
ATOM 6727 N N . ARG A 1 814 ? -10.896 12.682 17.144 1.00 91.69 814 ARG A N 1
ATOM 6728 C CA . ARG A 1 814 ? -11.940 11.682 17.419 1.00 91.69 814 ARG A CA 1
ATOM 6729 C C . ARG A 1 814 ? -13.203 12.348 17.949 1.00 91.69 814 ARG A C 1
ATOM 6731 O O . ARG A 1 814 ? -13.168 13.091 18.930 1.00 91.69 814 ARG A O 1
ATOM 6738 N N . LEU A 1 815 ? -14.337 12.030 17.333 1.00 94.38 815 LEU A N 1
ATOM 6739 C CA . LEU A 1 815 ? -15.646 12.490 17.782 1.00 94.38 815 LEU A CA 1
ATOM 6740 C C . LEU A 1 815 ? -16.268 11.425 18.694 1.00 94.38 815 LEU A C 1
ATOM 6742 O O . LEU A 1 815 ? -16.897 10.481 18.224 1.00 94.38 815 LEU A O 1
ATOM 6746 N N . ILE A 1 816 ? -16.041 11.556 20.006 1.00 94.12 816 ILE A N 1
ATOM 6747 C CA . ILE A 1 816 ? -16.581 10.649 21.031 1.00 94.12 816 ILE A CA 1
ATOM 6748 C C . ILE A 1 816 ? -17.654 11.374 21.837 1.00 94.12 816 ILE A C 1
ATOM 6750 O O . ILE A 1 816 ? -17.349 12.306 22.584 1.00 94.12 816 ILE A O 1
ATOM 6754 N N . LYS A 1 817 ? -18.914 10.972 21.667 1.00 94.12 817 LYS A N 1
ATOM 6755 C CA . LYS A 1 817 ? -20.079 11.717 22.170 1.00 94.12 817 LYS A CA 1
ATOM 6756 C C . LYS A 1 817 ? -21.188 10.772 22.621 1.00 94.12 817 LYS A C 1
ATOM 6758 O O . LYS A 1 817 ? -21.214 9.607 22.220 1.00 94.12 817 LYS A O 1
ATOM 6763 N N . LYS A 1 818 ? -22.106 11.281 23.451 1.00 93.75 818 LYS A N 1
ATOM 6764 C CA . LYS A 1 818 ? -23.370 10.591 23.739 1.00 93.75 818 LYS A CA 1
ATOM 6765 C C . LYS A 1 818 ? -24.145 10.470 22.423 1.00 93.75 818 LYS A C 1
ATOM 6767 O O . LYS A 1 818 ? -24.270 11.456 21.710 1.00 93.75 818 LYS A O 1
ATOM 6772 N N . PHE A 1 819 ? -24.622 9.273 22.105 1.00 92.38 819 PHE A N 1
ATOM 6773 C CA . PHE A 1 819 ? -25.245 8.932 20.829 1.00 92.38 819 PHE A CA 1
ATOM 6774 C C . PHE A 1 819 ? -26.509 9.745 20.556 1.00 92.38 819 PHE A C 1
ATOM 6776 O O . PHE A 1 819 ? -26.698 10.215 19.441 1.00 92.38 819 PHE A O 1
ATOM 6783 N N . SER A 1 820 ? -27.340 9.943 21.578 1.00 88.56 820 SER A N 1
ATOM 6784 C CA . SER A 1 820 ? -28.647 10.576 21.437 1.00 88.56 820 SER A CA 1
ATOM 6785 C C . SER A 1 820 ? -28.981 11.523 22.590 1.00 88.56 820 SER A C 1
ATOM 6787 O O . SER A 1 820 ? -28.431 11.425 23.698 1.00 88.56 820 SER A O 1
ATOM 6789 N N . LYS A 1 821 ? -29.883 12.455 22.280 1.00 87.00 821 LYS A N 1
ATOM 6790 C CA . LYS A 1 821 ? -30.619 13.343 23.179 1.00 87.00 821 LYS A CA 1
ATOM 6791 C C . LYS A 1 821 ? -32.105 13.260 22.795 1.00 87.00 821 LYS A C 1
ATOM 6793 O O . LYS A 1 821 ? -32.420 12.827 21.693 1.00 87.00 821 LYS A O 1
ATOM 6798 N N . ARG A 1 822 ? -33.001 13.728 23.668 1.00 84.25 822 ARG A N 1
ATOM 6799 C CA . ARG A 1 822 ? -34.464 13.633 23.490 1.00 84.25 822 ARG A CA 1
ATOM 6800 C C . ARG A 1 822 ? -34.985 14.165 22.140 1.00 84.25 822 ARG A C 1
ATOM 6802 O O . ARG A 1 822 ? -35.928 13.623 21.584 1.00 84.25 822 ARG A O 1
ATOM 6809 N N . GLU A 1 823 ? -34.349 15.198 21.594 1.00 89.00 823 GLU A N 1
ATOM 6810 C CA . GLU A 1 823 ? -34.748 15.857 20.336 1.00 89.00 823 GLU A CA 1
ATOM 6811 C C . GLU A 1 823 ? -34.059 15.274 19.092 1.00 89.00 823 GLU A C 1
ATOM 6813 O O . GLU A 1 823 ? -34.164 15.811 17.991 1.00 89.00 823 GLU A O 1
ATOM 6818 N N . PHE A 1 824 ? -33.305 14.183 19.241 1.00 93.38 824 PHE A N 1
ATOM 6819 C CA . PHE A 1 824 ? -32.588 13.591 18.120 1.00 93.38 824 PHE A CA 1
ATOM 6820 C C . PHE A 1 824 ? -33.467 12.561 17.419 1.00 93.38 824 PHE A C 1
ATOM 6822 O O . PHE A 1 824 ? -34.045 11.676 18.044 1.00 93.38 824 PHE A O 1
ATOM 6829 N N . LYS A 1 825 ? -33.501 12.622 16.089 1.00 94.38 825 LYS A N 1
ATOM 6830 C CA . LYS A 1 825 ? -34.011 11.553 15.223 1.00 94.38 825 LYS A CA 1
ATOM 6831 C C . LYS A 1 825 ? -32.839 10.944 14.472 1.00 94.38 825 LYS A C 1
ATOM 6833 O O . LYS A 1 825 ? -32.152 11.637 13.719 1.00 94.38 825 LYS A O 1
ATOM 6838 N N . ILE A 1 826 ? -32.611 9.649 14.677 1.00 96.12 826 ILE A N 1
ATOM 6839 C CA . ILE A 1 826 ? -31.453 8.945 14.121 1.00 96.12 826 ILE A CA 1
ATOM 6840 C C . ILE A 1 826 ? -31.920 7.945 13.070 1.00 96.12 826 ILE A C 1
ATOM 6842 O O . ILE A 1 826 ? -32.760 7.086 13.332 1.00 96.12 826 ILE A O 1
ATOM 6846 N N . TYR A 1 827 ? -31.329 8.043 11.883 1.00 97.06 827 TYR A N 1
ATOM 6847 C CA . TYR A 1 827 ? -31.594 7.166 10.752 1.00 97.06 827 TYR A CA 1
ATOM 6848 C C . TYR A 1 827 ? -30.336 6.382 10.410 1.00 97.06 827 TYR A C 1
ATOM 6850 O O . TYR A 1 827 ? -29.250 6.959 10.297 1.00 97.06 827 TYR A O 1
ATOM 6858 N N . LYS A 1 828 ? -30.482 5.081 10.164 1.00 97.19 828 LYS A N 1
ATOM 6859 C CA . LYS A 1 828 ? -29.442 4.299 9.494 1.00 97.19 828 LYS A CA 1
ATOM 6860 C C . LYS A 1 828 ? -29.485 4.614 8.002 1.00 97.19 828 LYS A C 1
ATOM 6862 O O . LYS A 1 828 ? -30.558 4.644 7.406 1.00 97.19 828 LYS A O 1
ATOM 6867 N N . VAL A 1 829 ? -28.331 4.863 7.398 1.00 96.94 829 VAL A N 1
ATOM 6868 C CA . VAL A 1 829 ? -28.210 5.257 5.993 1.00 96.94 829 VAL A CA 1
ATOM 6869 C C . VAL A 1 829 ? -27.505 4.147 5.230 1.00 96.94 829 VAL A C 1
ATOM 6871 O O . VAL A 1 829 ? -26.315 3.895 5.417 1.00 96.94 829 VAL A O 1
ATOM 6874 N N . ASN A 1 830 ? -28.238 3.489 4.340 1.00 94.12 830 ASN A N 1
ATOM 6875 C CA . ASN A 1 830 ? -27.653 2.569 3.373 1.00 94.12 830 ASN A CA 1
ATOM 6876 C C . ASN A 1 830 ? -27.238 3.335 2.119 1.00 94.12 830 ASN A C 1
ATOM 6878 O O . ASN A 1 830 ? -27.790 4.388 1.824 1.00 94.12 830 ASN A O 1
ATOM 6882 N N . THR A 1 831 ? -26.274 2.807 1.370 1.00 94.19 831 THR A N 1
ATOM 6883 C CA . THR A 1 831 ? -25.868 3.378 0.080 1.00 94.19 831 THR A CA 1
ATOM 6884 C C . THR A 1 831 ? -25.850 2.303 -0.996 1.00 94.19 831 THR A C 1
ATOM 6886 O O . THR A 1 831 ? -25.456 1.163 -0.727 1.00 94.19 831 THR A O 1
ATOM 6889 N N . ASP A 1 832 ? -26.274 2.652 -2.212 1.00 91.75 832 ASP A N 1
ATOM 6890 C CA . ASP A 1 832 ? -26.060 1.787 -3.377 1.00 91.75 832 ASP A CA 1
ATOM 6891 C C . ASP A 1 832 ? -24.577 1.764 -3.799 1.00 91.75 832 ASP A C 1
ATOM 6893 O O . ASP A 1 832 ? -23.698 2.310 -3.132 1.00 91.75 832 ASP A O 1
ATOM 6897 N N . GLU A 1 833 ? -24.255 1.078 -4.898 1.00 90.81 833 GLU A N 1
ATOM 6898 C CA . GLU A 1 833 ? -22.890 1.026 -5.447 1.00 90.81 833 GLU A CA 1
ATOM 6899 C C . GLU A 1 833 ? -22.358 2.394 -5.922 1.00 90.81 833 GLU A C 1
ATOM 6901 O O . GLU A 1 833 ? -21.142 2.561 -5.976 1.00 90.81 833 GLU A O 1
ATOM 6906 N N . LEU A 1 834 ? -23.224 3.385 -6.173 1.00 91.44 834 LEU A N 1
ATOM 6907 C CA . LEU A 1 834 ? -22.857 4.742 -6.605 1.00 91.44 834 LEU A CA 1
ATOM 6908 C C . LEU A 1 834 ? -22.845 5.766 -5.453 1.00 91.44 834 LEU A C 1
ATOM 6910 O O . LEU A 1 834 ? -22.574 6.946 -5.675 1.00 91.44 834 LEU A O 1
ATOM 6914 N N . GLY A 1 835 ? -23.135 5.333 -4.222 1.00 92.44 835 GLY A N 1
ATOM 6915 C CA . GLY A 1 835 ? -23.148 6.189 -3.037 1.00 92.44 835 GLY A CA 1
ATOM 6916 C C . GLY A 1 835 ? -24.442 6.985 -2.835 1.00 92.44 835 GLY A C 1
ATOM 6917 O O . GLY A 1 835 ? -24.438 7.929 -2.044 1.00 92.44 835 GLY A O 1
ATOM 6918 N N . ASN A 1 836 ? -25.541 6.636 -3.517 1.00 93.31 836 ASN A N 1
ATOM 6919 C CA . ASN A 1 836 ? -26.850 7.254 -3.278 1.00 93.31 836 ASN A CA 1
ATOM 6920 C C . ASN A 1 836 ? -27.424 6.764 -1.936 1.00 93.31 836 ASN A C 1
ATOM 6922 O O . ASN A 1 836 ? -27.499 5.547 -1.743 1.00 93.31 836 ASN A O 1
ATOM 6926 N N . PRO A 1 837 ? -27.803 7.664 -1.008 1.00 94.00 837 PRO A N 1
ATOM 6927 C CA . PRO A 1 837 ? -28.266 7.282 0.320 1.00 94.00 837 PRO A CA 1
ATOM 6928 C C . PRO A 1 837 ? -29.744 6.859 0.347 1.00 94.00 837 PRO A C 1
ATOM 6930 O O . PRO A 1 837 ? -30.589 7.464 -0.307 1.00 94.00 837 PRO A O 1
ATOM 6933 N N . PHE A 1 838 ? -30.059 5.869 1.184 1.00 94.25 838 PHE A N 1
ATOM 6934 C CA . PHE A 1 838 ? -31.410 5.426 1.536 1.00 94.25 838 PHE A CA 1
ATOM 6935 C C . PHE A 1 838 ? -31.550 5.426 3.059 1.00 94.25 838 PHE A C 1
ATOM 6937 O O . PHE A 1 838 ? -30.750 4.796 3.757 1.00 94.25 838 PHE A O 1
ATOM 6944 N N . TYR A 1 839 ? -32.558 6.126 3.575 1.00 96.00 839 TYR A N 1
ATOM 6945 C CA . TYR A 1 839 ? -32.734 6.361 5.008 1.00 96.00 839 TYR A CA 1
ATOM 6946 C C . TYR A 1 839 ? -33.702 5.353 5.622 1.00 96.00 839 TYR A C 1
ATOM 6948 O O . TYR A 1 839 ? -34.847 5.234 5.197 1.00 96.00 839 TYR A O 1
ATOM 6956 N N . LEU A 1 840 ? -33.252 4.660 6.664 1.00 94.94 840 LEU A N 1
ATOM 6957 C CA . LEU A 1 840 ? -34.034 3.683 7.408 1.00 94.94 840 LEU A CA 1
ATOM 6958 C C . LEU A 1 840 ? -34.288 4.190 8.824 1.00 94.94 840 LEU A C 1
ATOM 6960 O O . LEU A 1 840 ? -33.351 4.427 9.590 1.00 94.94 840 LEU A O 1
ATOM 6964 N N . LYS A 1 841 ? -35.572 4.313 9.174 1.00 93.62 841 LYS A N 1
ATOM 6965 C CA . LYS A 1 841 ? -36.009 4.558 10.555 1.00 93.62 841 LYS A CA 1
ATOM 6966 C C . LYS A 1 841 ? -35.899 3.301 11.410 1.00 93.62 841 LYS A C 1
ATOM 6968 O O . LYS A 1 841 ? -35.516 3.408 12.561 1.00 93.62 841 LYS A O 1
ATOM 6973 N N . LYS A 1 842 ? -36.211 2.135 10.839 1.00 94.31 842 LYS A N 1
ATOM 6974 C CA . LYS A 1 842 ? -36.197 0.821 11.494 1.00 94.31 842 LYS A CA 1
ATOM 6975 C C . LYS A 1 842 ? -35.775 -0.241 10.477 1.00 94.31 842 LYS A C 1
ATOM 6977 O O . LYS A 1 842 ? -36.193 -0.180 9.325 1.00 94.31 842 LYS A O 1
ATOM 6982 N N . GLU A 1 843 ? -34.914 -1.171 10.881 1.00 92.25 843 GLU A N 1
ATOM 6983 C CA . GLU A 1 843 ? -34.366 -2.235 10.022 1.00 92.25 843 GLU A CA 1
ATOM 6984 C C . GLU A 1 843 ? -35.105 -3.567 10.192 1.00 92.25 843 GLU A C 1
ATOM 6986 O O . GLU A 1 843 ? -35.284 -4.291 9.216 1.00 92.25 843 GLU A O 1
ATOM 6991 N N . ALA A 1 844 ? -35.510 -3.915 11.415 1.00 91.00 844 ALA A N 1
ATOM 6992 C CA . ALA A 1 844 ? -36.225 -5.156 11.716 1.00 91.00 844 ALA A CA 1
ATOM 6993 C C . ALA A 1 844 ? -36.933 -5.067 13.076 1.00 91.00 844 ALA A C 1
ATOM 6995 O O . ALA A 1 844 ? -36.665 -4.158 13.856 1.00 91.00 844 ALA A O 1
ATOM 6996 N N . ASN A 1 845 ? -37.793 -6.042 13.385 1.00 90.31 845 ASN A N 1
ATOM 6997 C CA . ASN A 1 845 ? -38.429 -6.160 14.706 1.00 90.31 845 ASN A CA 1
ATOM 6998 C C . ASN A 1 845 ? -37.492 -6.747 15.772 1.00 90.31 845 ASN A C 1
ATOM 7000 O O . ASN A 1 845 ? -37.644 -6.461 16.955 1.00 90.31 845 ASN A O 1
ATOM 7004 N N . PHE A 1 846 ? -36.512 -7.559 15.361 1.00 89.88 846 PHE A N 1
ATOM 7005 C CA . PHE A 1 846 ? -35.603 -8.248 16.273 1.00 89.88 846 PHE A CA 1
ATOM 7006 C C . PHE A 1 846 ? -34.149 -8.203 15.784 1.00 89.88 846 PHE A C 1
ATOM 7008 O O . PHE A 1 846 ? -33.906 -8.208 14.572 1.00 89.88 846 PHE A O 1
ATOM 7015 N N . PRO A 1 847 ? -33.173 -8.248 16.711 1.00 91.00 847 PRO A N 1
ATOM 7016 C CA . PRO A 1 847 ? -31.759 -8.379 16.374 1.00 91.00 847 PRO A CA 1
ATOM 7017 C C . PRO A 1 847 ? -31.455 -9.733 15.707 1.00 91.00 847 PRO A C 1
ATOM 7019 O O . PRO A 1 847 ? -32.059 -10.763 16.041 1.00 91.00 847 PRO A O 1
ATOM 7022 N N . LYS A 1 848 ? -30.487 -9.716 14.779 1.00 88.75 848 LYS A N 1
ATOM 7023 C CA . LYS A 1 848 ? -29.988 -10.880 14.016 1.00 88.75 848 LYS A CA 1
ATOM 7024 C C . LYS A 1 848 ? -28.811 -11.575 14.721 1.00 88.75 848 LYS A C 1
ATOM 7026 O O . LYS A 1 848 ? -28.290 -11.058 15.709 1.00 88.75 848 LYS A O 1
ATOM 7031 N N . ASP A 1 849 ? -28.360 -12.709 14.179 1.00 84.38 849 ASP A N 1
ATOM 7032 C CA . ASP A 1 849 ? -27.170 -13.478 14.603 1.00 84.38 849 ASP A CA 1
ATOM 7033 C C . ASP A 1 849 ? -27.201 -14.026 16.047 1.00 84.38 849 ASP A C 1
ATOM 7035 O O . ASP A 1 849 ? -26.156 -14.197 16.679 1.00 84.38 849 ASP A O 1
ATOM 7039 N N . ILE A 1 850 ? -28.403 -14.302 16.561 1.00 88.62 850 ILE A N 1
ATOM 7040 C CA . ILE A 1 850 ? -28.605 -15.047 17.809 1.00 88.62 850 ILE A CA 1
ATOM 7041 C C . ILE A 1 850 ? -28.756 -16.524 17.435 1.00 88.62 850 ILE A C 1
ATOM 7043 O O . ILE A 1 850 ? -29.624 -16.861 16.632 1.00 88.62 850 ILE A O 1
ATOM 7047 N N . ILE A 1 851 ? -27.862 -17.375 17.937 1.00 89.88 851 ILE A N 1
ATOM 7048 C CA . ILE A 1 851 ? -27.620 -18.722 17.374 1.00 89.88 851 ILE A CA 1
ATOM 7049 C C . ILE A 1 851 ? -28.501 -19.838 17.948 1.00 89.88 851 ILE A C 1
ATOM 7051 O O . ILE A 1 851 ? -28.500 -20.943 17.410 1.00 89.88 851 ILE A O 1
ATOM 7055 N N . ASP A 1 852 ? -29.230 -19.549 19.017 1.00 84.62 852 ASP A N 1
ATOM 7056 C CA . ASP A 1 852 ? -30.066 -20.451 19.819 1.00 84.62 852 ASP A CA 1
ATOM 7057 C C . ASP A 1 852 ? -31.519 -19.949 19.921 1.00 84.62 852 ASP A C 1
ATOM 7059 O O . ASP A 1 852 ? -32.198 -20.199 20.915 1.00 84.62 852 ASP A O 1
ATOM 7063 N N . LYS A 1 853 ? -31.963 -19.201 18.905 1.00 66.50 853 LYS A N 1
ATOM 7064 C CA . LYS A 1 853 ? -33.354 -18.770 18.749 1.00 66.50 853 LYS A CA 1
ATOM 7065 C C . LYS A 1 853 ? -34.246 -19.861 18.184 1.00 66.50 853 LYS A C 1
ATOM 7067 O O . LYS A 1 853 ? -33.766 -20.591 17.285 1.00 66.50 853 LYS A O 1
#

Foldseek 3Di:
DCPQQQLQQQLQKQAPQDPVSHDALVLSVQLVVCLLPDLDDDDPLVSSCVSRVHDSVRMDRADADPVRDGDHDRVQLNSLLQVLCVVVVDGPVVDDPVLVVVLLVLLLVDPDLVSSLCSCPPPVNCVVPVPDDPVVSVSCSVSSCSSVNDPPPSDDPDDPVLSVQQVVVSSHDSDHSVVVCVVVVVPPDPPPQCLVPLFFDLVVLLVLPPQVVLSVVLSLVRQLVSVCCVPQVVPFQEAEAAGDDSDDPVVVVVVVVVVVVVVVVLLVVLVVVLCVQVVDDPVRVVVLCVVPVCLSLQSSQCVLLVQAALWARDGHRSVCCRPVVLQKDKAQQAFCLQQVDPDSLRIHIHGPVSRVQCFNHHSQVSLVDPRTPHLVVSLVSLVPRPSRDPSSSCSNNPPDDPVDPVSSQVSCCVAWADPDPSSVSSQVSVCSNVVSVVDSYFYGYTYPVLLVVLCVLLVPDDDPQWQVVVVVSVVSSVCQQVFQCVVPFQWARGFPDDDPPGGHIGRGDSDGNVVVCNRRNPRPPSVVVVVCVVVCVVVAFFDDDFDQDADDDFFDPDKWFWDFDDFDPRPDTFIFTKDKLQFLLDLVSVVVVVVCCVVGVRQWPCVVPPVVLVVVVVVLVVVFDQWDWDQDPVRDTDIDGDRSQNVCCVVPNFRARDDPVSPHDGDTMTMGGDDGDDDWAWPADPPDPTTITGHDGAWNKKWWWADPVQLKIFIFTDTSVQWDDDPNDIFHAPVSVVVSCVLLPPDPPTFTFDMAGFQFKKWKQQQVVRDIDMWGWHGQDDSVDHQKGKTAHRTGDFADQAADDPQGTDDPRIRIGRNIDSRIQMWTWDARSSNDTDTGRGDDRDDDRHDHD